Protein AF-A0A2A5GH65-F1 (afdb_monomer_lite)

Sequence (794 aa):
MATAQINDMYEKATLAMAAYADGKTKADLEAIDFSEEQADQFLAKYEYLDKSADTLTGFSGTFYEIKTGENAGDIVFALRGTDFNFSSLDAFFETIHDLTSDANLAIGGVAVNQIMDMVNYYLRAIFSATTDVEQYAIEIIDGQPTLVQLPVTQKGLGIDGLDSSTPITLTGHSLGGHLAQAFVRLFPLQIVDAYTYNGAGINSGQNGFDTLADLLSGVVSPISINPGVSSDNLVTNIIAEPGIDVTPTVGQQIGLAPEYLFIEESFVPISNHSIVALTDALAVYDMLSTLDNSLSIAEITGILYAASNTPEESLEGAINGIIKFLGLSVPEVGIGDRDALYSSVASIVSGGEVENLYSISSVTTDIVSLAALNTIEGQGYRYALVNLLPFVVTSSSVTTAANTAEYNLNDANGNRLYSDAYLADKAKMLGHVINRNTLDTDYPSSAAEGEPIYYGDSFTGESFVTGQIDLPGGAPAIDQFKVKRIVFGDSQNNAFLLGGEKDDHLYGQGGEDTLNGQAGDDYLEGGEGDDIFQIKFDEGNDTIFDTQGANNLFIEHELSGGLKEITGELKAYEGNDSYRQLDNNGNPVNDTVYIKSGDDLIITKPGGGTVTIKNFVASDFGFSLKDDLAPPEIQLNSAVIVPTSIVDLLYPSGWFNLDDPSPASTLQNHFLSGYYRHYRETKYNQQLSTSHDFLNTSYDVSLDVSAANSIELSAIDNAFGGYDSGFESGALVDNLIGDDSRNYFFSMSGDRKGDAFIFDLKESHHAKEGESISTQLPAPYRSERAQQEGRIFS

Foldseek 3Di:
DQLVVLVVQLLLLLLQLCQVFPLQDLVRSVVSPDFSLRSVVSVVFKDWQDKDDQDPLRWIKTKIATCDDPRHRAIEIHTHAHDDDDPDPVVVVVVVCVQPVLPPAQESNASLQNLQVVVLLVQQAQDDQADFGWGWDWDQDPSDTAIDTDDSVPTHGHRPDHHLQRAYEYHHAASSLQSQQLCCQQNVNRYPAYEYELYAAFQPDDGYSVVVSVNQCVVPPPDRRDGDLPRLQRYAYEFEDDADSCRNVRHDRTHDDYDYAYFQDDPDRHRRSDSVRVSLRSLLVSLVCLLPVVDHRVQSRLQQLLQALRSQCSSLSSLQLLCQFQVPPADRDDRPNNNSSSVSSCVSNVPPPRHPQKDKGFDDPCLLVLCLDQDQSVLQSQSCLLQLRRMGIGGPPDDTNSNDQQSGQAHPVRHGLADSVNSVVSSVVSVQSSQSSNVSHPGRDAPPDDFKEWEAEAANRDTHIHNDDDDVPDDDDDPNQDGEYEYHADQPDEEEAEHHQEAYEYANRHDAYEYYRDHYAYEAENGEEAYEYADEFAAYEYEYEYDYAQYWYWYQQDVPRDTDTDAEEWEDDDDPFKTADADPVRHGSAQWIWGDDPQWIWIDHVPTYIYIYPSDDQRRHNYDYDYPPDDDPPPPPDDDDDDDDDDDDDDDDDDDDDDDDDDDDDDDDDDDDDDDDDDDDDDDDDDDDDDDDDDDDKFKWKWFFDPDPDTDTDGPDDDDDDDDDDDDDDDADDPDDDDPWGWDDDWDFTDDPDDTDGDDDPDTDTDDRGDMDIDIDDDDDDDDDDDDDDDDDD

pLDDT: mean 72.82, std 24.75, range [22.77, 98.44]

Structure (mmCIF, N/CA/C/O backbone):
data_AF-A0A2A5GH65-F1
#
_entry.id   AF-A0A2A5GH65-F1
#
loop_
_atom_site.group_PDB
_atom_site.id
_atom_site.type_symbol
_atom_site.label_atom_id
_atom_site.label_alt_id
_atom_site.label_comp_id
_atom_site.label_asym_id
_atom_site.label_entity_id
_atom_site.label_seq_id
_atom_site.pdbx_PDB_ins_code
_atom_site.Cartn_x
_atom_site.Cartn_y
_atom_site.Cartn_z
_atom_site.occupancy
_atom_site.B_iso_or_equiv
_atom_site.auth_seq_id
_atom_site.auth_comp_id
_atom_site.auth_asym_id
_atom_site.auth_atom_id
_atom_site.pdbx_PDB_model_num
ATOM 1 N N . MET A 1 1 ? -15.124 -14.146 4.096 1.00 45.47 1 MET A N 1
ATOM 2 C CA . MET A 1 1 ? -14.941 -14.250 5.564 1.00 45.47 1 MET A CA 1
ATOM 3 C C . MET A 1 1 ? -13.923 -13.222 6.043 1.00 45.47 1 MET A C 1
ATOM 5 O O . MET A 1 1 ? -14.230 -12.580 7.030 1.00 45.47 1 MET A O 1
ATOM 9 N N . ALA A 1 2 ? -12.810 -12.996 5.326 1.00 60.62 2 ALA A N 1
ATOM 10 C CA . ALA A 1 2 ? -11.840 -11.943 5.657 1.00 60.62 2 ALA A CA 1
ATOM 11 C C . ALA A 1 2 ? -12.413 -10.509 5.567 1.00 60.62 2 ALA A C 1
ATOM 13 O O . ALA A 1 2 ? -12.308 -9.774 6.538 1.00 60.62 2 ALA A O 1
ATOM 14 N N . THR A 1 3 ? -13.120 -10.137 4.489 1.00 68.31 3 THR A N 1
ATOM 15 C CA . THR A 1 3 ? -13.709 -8.780 4.347 1.00 68.31 3 THR A CA 1
ATOM 16 C C . THR A 1 3 ? -14.679 -8.402 5.454 1.00 68.31 3 THR A C 1
ATOM 18 O O . THR A 1 3 ? -14.575 -7.319 6.005 1.00 68.31 3 THR A O 1
ATOM 21 N N . ALA A 1 4 ? -15.602 -9.299 5.822 1.00 76.94 4 ALA A N 1
ATOM 22 C CA . ALA A 1 4 ? -16.548 -9.021 6.904 1.00 76.94 4 ALA A CA 1
ATOM 23 C C . ALA A 1 4 ? -15.818 -8.768 8.236 1.00 76.94 4 ALA A C 1
ATOM 25 O O . ALA A 1 4 ? -16.175 -7.858 8.970 1.00 76.94 4 ALA A O 1
ATOM 26 N N . GLN A 1 5 ? -14.748 -9.526 8.504 1.00 87.81 5 GLN A N 1
ATOM 27 C CA . GLN A 1 5 ? -13.921 -9.337 9.693 1.00 87.81 5 GLN A CA 1
ATOM 28 C C . GLN A 1 5 ? -13.181 -7.988 9.672 1.00 87.81 5 GLN A C 1
ATOM 30 O O . GLN A 1 5 ? -13.194 -7.289 10.680 1.00 87.81 5 GLN A O 1
ATOM 35 N N . ILE A 1 6 ? -12.569 -7.608 8.544 1.00 92.81 6 ILE A N 1
ATOM 36 C CA . ILE A 1 6 ? -11.848 -6.331 8.395 1.00 92.81 6 ILE A CA 1
ATOM 37 C C . ILE A 1 6 ? -12.805 -5.142 8.519 1.00 92.81 6 ILE A C 1
ATOM 39 O O . ILE A 1 6 ? -12.509 -4.193 9.243 1.00 92.81 6 ILE A O 1
ATOM 43 N N . ASN A 1 7 ? -13.967 -5.216 7.872 1.00 91.94 7 ASN A N 1
ATOM 44 C CA . ASN A 1 7 ? -14.990 -4.183 7.962 1.00 91.94 7 ASN A CA 1
ATOM 45 C C . ASN A 1 7 ? -15.469 -3.993 9.405 1.00 91.94 7 ASN A C 1
ATOM 47 O O . ASN A 1 7 ? -15.516 -2.868 9.903 1.00 91.94 7 ASN A O 1
ATOM 51 N N . ASP A 1 8 ? -15.727 -5.089 10.125 1.00 92.75 8 ASP A N 1
ATOM 52 C CA . ASP A 1 8 ? -16.062 -5.005 11.542 1.00 92.75 8 ASP A CA 1
ATOM 53 C C . ASP A 1 8 ? -14.932 -4.371 12.367 1.00 92.75 8 ASP A C 1
ATOM 55 O O . ASP A 1 8 ? -15.216 -3.529 13.223 1.00 92.75 8 ASP A O 1
ATOM 59 N N . MET A 1 9 ? -13.665 -4.711 12.101 1.00 95.50 9 MET A N 1
ATOM 60 C CA . MET A 1 9 ? -12.514 -4.078 12.760 1.00 95.50 9 MET A CA 1
ATOM 61 C C . MET A 1 9 ? -12.484 -2.563 12.493 1.00 95.50 9 MET A C 1
ATOM 63 O O . MET A 1 9 ? -12.397 -1.774 13.430 1.00 95.50 9 MET A O 1
ATOM 67 N N . TYR A 1 10 ? -12.640 -2.117 11.248 1.00 96.38 10 TYR A N 1
ATOM 68 C CA . TYR A 1 10 ? -12.673 -0.686 10.925 1.00 96.38 10 TYR A CA 1
ATOM 69 C C . TYR A 1 10 ? -13.837 0.049 11.614 1.00 96.38 10 TYR A C 1
ATOM 71 O O . TYR A 1 10 ? -13.660 1.097 12.249 1.00 96.38 10 TYR A O 1
ATOM 79 N N . GLU A 1 11 ? -15.034 -0.530 11.574 1.00 95.19 11 GLU A N 1
ATOM 80 C CA . GLU A 1 11 ? -16.221 0.067 12.180 1.00 95.19 11 GLU A CA 1
ATOM 81 C C . GLU A 1 11 ? -16.106 0.192 13.697 1.00 95.19 11 GLU A C 1
ATOM 83 O O . GLU A 1 11 ? -16.451 1.231 14.274 1.00 95.19 11 GLU A O 1
ATOM 88 N N . LYS A 1 12 ? -15.611 -0.858 14.363 1.00 96.56 12 LYS A N 1
ATOM 89 C CA . LYS A 1 12 ? -15.446 -0.837 15.816 1.00 96.56 12 LYS A CA 1
ATOM 90 C C . LYS A 1 12 ? -14.253 0.028 16.238 1.00 96.56 12 LYS A C 1
ATOM 92 O O . LYS A 1 12 ? -14.338 0.611 17.320 1.00 96.56 12 LYS A O 1
ATOM 97 N N . ALA A 1 13 ? -13.210 0.180 15.417 1.00 97.06 13 ALA A N 1
ATOM 98 C CA . ALA A 1 13 ? -12.132 1.148 15.650 1.00 97.06 13 ALA A CA 1
ATOM 99 C C . ALA A 1 13 ? -12.663 2.586 15.615 1.00 97.06 13 ALA A C 1
ATOM 101 O O . ALA A 1 13 ? -12.431 3.348 16.552 1.00 97.06 13 ALA A O 1
ATOM 102 N N . THR A 1 14 ? -13.489 2.915 14.616 1.00 96.00 14 THR A N 1
ATOM 103 C CA . THR A 1 14 ? -14.127 4.237 14.499 1.00 96.00 14 THR A CA 1
ATOM 104 C C . THR A 1 14 ? -14.985 4.556 15.732 1.00 96.00 14 THR A C 1
ATOM 106 O O . THR A 1 14 ? -14.927 5.658 16.274 1.00 96.00 14 THR A O 1
ATOM 109 N N . LEU A 1 15 ? -15.744 3.583 16.249 1.00 96.44 15 LEU A N 1
ATOM 110 C CA . LEU A 1 15 ? -16.502 3.741 17.497 1.00 96.44 15 LEU A CA 1
ATOM 111 C C . LEU A 1 15 ? -15.605 3.869 18.742 1.00 96.44 15 LEU A C 1
ATOM 113 O O . LEU A 1 15 ? -15.917 4.662 19.632 1.00 96.44 15 LEU A O 1
ATOM 117 N N . ALA A 1 16 ? -14.493 3.126 18.818 1.00 95.75 16 ALA A N 1
ATOM 118 C CA . ALA A 1 16 ? -13.512 3.271 19.899 1.00 95.75 16 ALA A CA 1
ATOM 119 C C . ALA A 1 16 ? -12.851 4.657 19.885 1.00 95.75 16 ALA A C 1
ATOM 121 O O . ALA A 1 16 ? -12.656 5.249 20.946 1.00 95.75 16 ALA A O 1
ATOM 122 N N . MET A 1 17 ? -12.564 5.197 18.699 1.00 94.06 17 MET A N 1
ATOM 123 C CA . MET A 1 17 ? -12.088 6.566 18.518 1.00 94.06 17 MET A CA 1
ATOM 124 C C . MET A 1 17 ? -13.160 7.573 18.964 1.00 94.06 17 MET A C 1
ATOM 126 O O . MET A 1 17 ? -12.891 8.430 19.803 1.00 94.06 17 MET A O 1
ATOM 130 N N . ALA A 1 18 ? -14.409 7.413 18.510 1.00 94.50 18 ALA A N 1
ATOM 131 C CA . ALA A 1 18 ? -15.531 8.279 18.882 1.00 94.50 18 ALA A CA 1
ATOM 132 C C . ALA A 1 18 ? -15.807 8.322 20.397 1.00 94.50 18 ALA A C 1
ATOM 134 O O . ALA A 1 18 ? -16.377 9.298 20.888 1.00 94.50 18 ALA A O 1
ATOM 135 N N . ALA A 1 19 ? -15.392 7.306 21.165 1.00 92.62 19 ALA A N 1
ATOM 136 C CA . ALA A 1 19 ? -15.518 7.292 22.625 1.00 92.62 19 ALA A CA 1
ATOM 137 C C . ALA A 1 19 ? -14.726 8.418 23.322 1.00 92.62 19 ALA A C 1
ATOM 139 O O . ALA A 1 19 ? -15.032 8.765 24.466 1.00 92.62 19 ALA A O 1
ATOM 140 N N . TYR A 1 20 ? -13.736 9.014 22.649 1.00 89.88 20 TYR A N 1
ATOM 141 C CA . TYR A 1 20 ? -12.975 10.156 23.161 1.00 89.88 20 TYR A CA 1
ATOM 142 C C . TYR A 1 20 ? -13.726 11.490 23.047 1.00 89.88 20 TYR A C 1
ATOM 144 O O . TYR A 1 20 ? -13.433 12.417 23.799 1.00 89.88 20 TYR A O 1
ATOM 152 N N . ALA A 1 21 ? -14.752 11.570 22.198 1.00 85.75 21 ALA A N 1
ATOM 153 C CA . ALA A 1 21 ? -15.604 12.742 22.038 1.00 85.75 21 ALA A CA 1
ATOM 154 C C . ALA A 1 21 ? -16.948 12.571 22.752 1.00 85.75 21 ALA A C 1
ATOM 156 O O . ALA A 1 21 ? -17.326 11.484 23.192 1.00 85.75 21 ALA A O 1
ATOM 157 N N . ASP A 1 22 ? -17.716 13.655 22.865 1.00 74.88 22 ASP A N 1
ATOM 158 C CA . ASP A 1 22 ? -19.138 13.551 23.216 1.00 74.88 22 ASP A CA 1
ATOM 159 C C . ASP A 1 22 ? -19.959 12.891 22.099 1.00 74.88 22 ASP A C 1
ATOM 161 O O . ASP A 1 22 ? -21.058 12.414 22.375 1.00 74.88 22 ASP A O 1
ATOM 165 N N . GLY A 1 23 ? -19.405 12.809 20.878 1.00 70.69 23 GLY A N 1
ATOM 166 C CA . GLY A 1 23 ? -19.865 11.943 19.784 1.00 70.69 23 GLY A CA 1
ATOM 167 C C . GLY A 1 23 ? -21.261 12.259 19.243 1.00 70.69 23 GLY A C 1
ATOM 168 O O . GLY A 1 23 ? -21.833 11.455 18.512 1.00 70.69 23 GLY A O 1
ATOM 169 N N . LYS A 1 24 ? -21.837 13.408 19.623 1.00 84.81 24 LYS A N 1
ATOM 170 C CA . LYS A 1 24 ? -23.210 13.821 19.281 1.00 84.81 24 LYS A CA 1
ATOM 171 C C . LYS A 1 24 ? -23.284 14.612 17.992 1.00 84.81 24 LYS A C 1
ATOM 173 O O . LYS A 1 24 ? -24.304 14.590 17.306 1.00 84.81 24 LYS A O 1
ATOM 178 N N . THR A 1 25 ? -22.255 15.401 17.725 1.00 91.88 25 THR A N 1
ATOM 179 C CA . THR A 1 25 ? -22.221 16.331 16.605 1.00 91.88 25 THR A CA 1
ATOM 180 C C . THR A 1 25 ? -20.942 16.161 15.811 1.00 91.88 25 THR A C 1
ATOM 182 O O . THR A 1 25 ? -19.941 15.661 16.318 1.00 91.88 25 THR A O 1
ATOM 185 N N . LYS A 1 26 ? -20.974 16.633 14.565 1.00 93.69 26 LYS A N 1
ATOM 186 C CA . LYS A 1 26 ? -19.813 16.627 13.677 1.00 93.69 26 LYS A CA 1
ATOM 187 C C . LYS A 1 26 ? -18.618 17.339 14.318 1.00 93.69 26 LYS A C 1
ATOM 189 O O . LYS A 1 26 ? -17.538 16.777 14.387 1.00 93.69 26 LYS A O 1
ATOM 194 N N . ALA A 1 27 ? -18.869 18.503 14.920 1.00 93.62 27 ALA A N 1
ATOM 195 C CA . ALA A 1 27 ? -17.852 19.280 15.622 1.00 93.62 27 ALA A CA 1
ATOM 196 C C . ALA A 1 27 ? -17.241 18.547 16.831 1.00 93.62 27 ALA A C 1
ATOM 198 O O . ALA A 1 27 ? -16.078 18.778 17.145 1.00 93.62 27 ALA A O 1
ATOM 199 N N . ASP A 1 28 ? -17.999 17.678 17.513 1.00 91.19 28 ASP A N 1
ATOM 200 C CA . ASP A 1 28 ? -17.447 16.876 18.614 1.00 91.19 28 ASP A CA 1
ATOM 201 C C . ASP A 1 28 ? -16.470 15.817 18.087 1.00 91.19 28 ASP A C 1
ATOM 203 O O . ASP A 1 28 ? -15.460 15.550 18.730 1.00 91.19 28 ASP A O 1
ATOM 207 N N . LEU A 1 29 ? -16.773 15.217 16.931 1.00 93.69 29 LEU A N 1
ATOM 208 C CA . LEU A 1 29 ? -15.938 14.200 16.288 1.00 93.69 29 LEU A CA 1
ATOM 209 C C . LEU A 1 29 ? -14.686 14.823 15.656 1.00 93.69 29 LEU A C 1
ATOM 211 O O . LEU A 1 29 ? -13.583 14.330 15.864 1.00 93.69 29 LEU A O 1
ATOM 215 N N . GLU A 1 30 ? -14.825 15.942 14.947 1.00 92.69 30 GLU A N 1
ATOM 216 C CA . GLU A 1 30 ? -13.687 16.683 14.379 1.00 92.69 30 GLU A CA 1
ATOM 217 C C . GLU A 1 30 ? -12.719 17.169 15.474 1.00 92.69 30 GLU A C 1
ATOM 219 O O . GLU A 1 30 ? -11.517 17.261 15.253 1.00 92.69 30 GLU A O 1
ATOM 224 N N . ALA A 1 31 ? -13.215 17.435 16.691 1.00 89.69 31 ALA A N 1
ATOM 225 C CA . ALA A 1 31 ? -12.378 17.834 17.826 1.00 89.69 31 ALA A CA 1
ATOM 226 C C . ALA A 1 31 ? -11.449 16.723 18.352 1.00 89.69 31 ALA A C 1
ATOM 228 O O . ALA A 1 31 ? -10.554 17.018 19.144 1.00 89.69 31 ALA A O 1
ATOM 229 N N . ILE A 1 32 ? -11.666 15.472 17.939 1.00 88.25 32 ILE A N 1
ATOM 230 C CA . ILE A 1 32 ? -10.794 14.321 18.216 1.00 88.25 32 ILE A CA 1
ATOM 231 C C . ILE A 1 32 ? -10.173 13.777 16.919 1.00 88.25 32 ILE A C 1
ATOM 233 O O . ILE A 1 32 ? -9.924 12.581 16.804 1.00 88.25 32 ILE A O 1
ATOM 237 N N . ASP A 1 33 ? -9.958 14.665 15.947 1.00 90.19 33 ASP A N 1
ATOM 238 C CA . ASP A 1 33 ? -9.293 14.440 14.662 1.00 90.19 33 ASP A CA 1
ATOM 239 C C . ASP A 1 33 ? -10.075 13.640 13.611 1.00 90.19 33 ASP A C 1
ATOM 241 O O . ASP A 1 33 ? -9.477 13.276 12.602 1.00 90.19 33 ASP A O 1
ATOM 245 N N . PHE A 1 34 ? -11.383 13.378 13.761 1.00 94.06 34 PHE A N 1
ATOM 246 C CA . PHE A 1 34 ? -12.149 12.825 12.628 1.00 94.06 34 PHE A CA 1
ATOM 247 C C . PHE A 1 34 ? -12.026 13.743 11.407 1.00 94.06 34 PHE A C 1
ATOM 249 O O . PHE A 1 34 ? -12.178 14.960 11.536 1.00 94.06 34 PHE A O 1
ATOM 256 N N . SER A 1 35 ? -11.830 13.149 10.229 1.00 94.50 35 SER A N 1
ATOM 257 C CA . SER A 1 35 ? -11.972 13.890 8.974 1.00 94.50 35 SER A CA 1
ATOM 258 C C . SER A 1 35 ? -13.425 14.306 8.745 1.00 94.50 35 SER A C 1
ATOM 260 O O . SER A 1 35 ? -14.361 13.721 9.311 1.00 94.50 35 SER A O 1
ATOM 262 N N . GLU A 1 36 ? -13.629 15.294 7.874 1.00 94.12 36 GLU A N 1
ATOM 263 C CA . GLU A 1 36 ? -14.967 15.795 7.553 1.00 94.12 36 GLU A CA 1
ATOM 264 C C . GLU A 1 36 ? -15.887 14.661 7.044 1.00 94.12 36 GLU A C 1
ATOM 266 O O . GLU A 1 36 ? -17.021 14.500 7.514 1.00 94.12 36 GLU A O 1
ATOM 271 N N . GLU A 1 37 ? -15.371 13.855 6.112 1.00 93.56 37 GLU A N 1
ATOM 272 C CA . GLU A 1 37 ? -16.065 12.723 5.489 1.00 93.56 37 GLU A CA 1
ATOM 273 C C . GLU A 1 37 ? -16.311 11.590 6.500 1.00 93.56 37 GLU A C 1
ATOM 275 O O . GLU A 1 37 ? -17.417 11.048 6.575 1.00 93.56 37 GLU A O 1
ATOM 280 N N . GLN A 1 38 ? -15.322 11.265 7.341 1.00 94.31 38 GLN A N 1
ATOM 281 C CA . GLN A 1 38 ? -15.458 10.231 8.372 1.00 94.31 38 GLN A CA 1
ATOM 282 C C . GLN A 1 38 ? -16.542 10.593 9.395 1.00 94.31 38 GLN A C 1
ATOM 284 O O . GLN A 1 38 ? -17.344 9.738 9.781 1.00 94.31 38 GLN A O 1
ATOM 289 N N . ALA A 1 39 ? -16.600 11.856 9.830 1.00 95.44 39 ALA A N 1
ATOM 290 C CA . ALA A 1 39 ? -17.608 12.321 10.778 1.00 95.44 39 ALA A CA 1
ATOM 291 C C . ALA A 1 39 ? -19.026 12.261 10.182 1.00 95.44 39 ALA A C 1
ATOM 293 O O . ALA A 1 39 ? -19.966 11.838 10.864 1.00 95.44 39 ALA A O 1
ATOM 294 N N . ASP A 1 40 ? -19.188 12.628 8.907 1.00 94.56 40 ASP A N 1
ATOM 295 C CA . ASP A 1 40 ? -20.476 12.539 8.212 1.00 94.56 40 ASP A CA 1
ATOM 296 C C . ASP A 1 40 ? -20.941 11.083 8.062 1.00 94.56 40 ASP A C 1
ATOM 298 O O . ASP A 1 40 ? -22.098 10.766 8.368 1.00 94.56 40 ASP A O 1
ATOM 302 N N . GLN A 1 41 ? -20.043 10.175 7.668 1.00 92.81 41 GLN A N 1
ATOM 303 C CA . GLN A 1 41 ? -20.339 8.743 7.569 1.00 92.81 41 GLN A CA 1
ATOM 304 C C . GLN A 1 41 ? -20.691 8.136 8.934 1.00 92.81 41 GLN A C 1
ATOM 306 O O . GLN A 1 41 ? -21.672 7.393 9.052 1.00 92.81 41 GLN A O 1
ATOM 311 N N . PHE A 1 42 ? -19.954 8.503 9.985 1.00 94.88 42 PHE A N 1
ATOM 312 C CA . PHE A 1 42 ? -20.226 8.057 11.349 1.00 94.88 42 PHE A CA 1
ATOM 313 C C . PHE A 1 42 ? -21.628 8.471 11.804 1.00 94.88 42 PHE A C 1
ATOM 315 O O . PHE A 1 42 ? -22.419 7.630 12.233 1.00 94.88 42 PHE A O 1
ATOM 322 N N . LEU A 1 43 ? -21.978 9.753 11.660 1.00 95.06 43 LEU A N 1
ATOM 323 C CA . LEU A 1 43 ? -23.284 10.273 12.074 1.00 95.06 43 LEU A CA 1
ATOM 324 C C . LEU A 1 43 ? -24.430 9.763 11.198 1.00 95.06 43 LEU A C 1
ATOM 326 O O . LEU A 1 43 ? -25.573 9.720 11.659 1.00 95.06 43 LEU A O 1
ATOM 330 N N . ALA A 1 44 ? -24.164 9.356 9.956 1.00 93.88 44 ALA A N 1
ATOM 331 C CA . ALA A 1 44 ? -25.147 8.678 9.119 1.00 93.88 44 ALA A CA 1
ATOM 332 C C . ALA A 1 44 ? -25.436 7.250 9.614 1.00 93.88 44 ALA A C 1
ATOM 334 O O . ALA A 1 44 ? -26.585 6.799 9.549 1.00 93.88 44 ALA A O 1
ATOM 335 N N . LYS A 1 45 ? -24.423 6.552 10.144 1.00 94.06 45 LYS A N 1
ATOM 336 C CA . LYS A 1 45 ? -24.524 5.146 10.550 1.00 94.06 45 LYS A CA 1
ATOM 337 C C . LYS A 1 45 ? -24.912 4.934 12.011 1.00 94.06 45 LYS A C 1
ATOM 339 O O . LYS A 1 45 ? -25.675 4.009 12.279 1.00 94.06 45 LYS A O 1
ATOM 344 N N . TYR A 1 46 ? -24.456 5.775 12.932 1.00 94.69 46 TYR A N 1
ATOM 345 C CA . TYR A 1 46 ? -24.644 5.578 14.370 1.00 94.69 46 TYR A CA 1
ATOM 346 C C . TYR A 1 46 ? -25.547 6.646 14.978 1.00 94.69 46 TYR A C 1
ATOM 348 O O . TYR A 1 46 ? -25.473 7.829 14.639 1.00 94.69 46 TYR A O 1
ATOM 356 N N . GLU A 1 47 ? -26.436 6.216 15.864 1.00 93.38 47 GLU A N 1
ATOM 357 C CA . GLU A 1 47 ? -27.230 7.085 16.719 1.00 93.38 47 GLU A CA 1
ATOM 358 C C . GLU A 1 47 ? -26.615 7.104 18.115 1.00 93.38 47 GLU A C 1
ATOM 360 O O . GLU A 1 47 ? -26.390 6.060 18.726 1.00 93.38 47 GLU A O 1
ATOM 365 N N . TYR A 1 48 ? -26.342 8.300 18.623 1.00 92.69 48 TYR A N 1
ATOM 366 C CA . TYR A 1 48 ? -25.919 8.489 20.004 1.00 92.69 48 TYR A CA 1
ATOM 367 C C . TYR A 1 48 ? -27.097 8.213 20.951 1.00 92.69 48 TYR A C 1
ATOM 369 O O . TYR A 1 48 ? -28.145 8.850 20.819 1.00 92.69 48 TYR A O 1
ATOM 377 N N . LEU A 1 49 ? -26.915 7.330 21.938 1.00 90.00 49 LEU A N 1
ATOM 378 C CA . LEU A 1 49 ? -27.926 7.069 22.968 1.00 90.00 49 LEU A CA 1
ATOM 379 C C . LEU A 1 49 ? -27.621 7.828 24.260 1.00 90.00 49 LEU A C 1
ATOM 381 O O . LEU A 1 49 ? -28.394 8.691 24.677 1.00 90.00 49 LEU A O 1
ATOM 385 N N . ASP A 1 50 ? -26.485 7.521 24.886 1.00 90.12 50 ASP A N 1
ATOM 386 C CA . ASP A 1 50 ? -26.040 8.151 26.128 1.00 90.12 50 ASP A CA 1
ATOM 387 C C . ASP A 1 50 ? -24.528 7.979 26.330 1.00 90.12 50 ASP A C 1
ATOM 389 O O . ASP A 1 50 ? -23.918 7.058 25.788 1.00 90.12 50 ASP A O 1
ATOM 393 N N . LYS A 1 51 ? -23.927 8.861 27.134 1.00 89.69 51 LYS A N 1
ATOM 394 C CA . LYS A 1 51 ? -22.523 8.809 27.547 1.00 89.69 51 LYS A CA 1
ATOM 395 C C . LYS A 1 51 ? -22.433 9.037 29.046 1.00 89.69 51 LYS A C 1
ATOM 397 O O . LYS A 1 51 ? -23.048 9.963 29.582 1.00 89.69 51 LYS A O 1
ATOM 402 N N . SER A 1 52 ? -21.614 8.239 29.720 1.00 88.38 52 SER A N 1
ATOM 403 C CA . SER A 1 52 ? -21.322 8.443 31.133 1.00 88.38 52 SER A CA 1
ATOM 404 C C . SER A 1 52 ? -20.660 9.802 31.354 1.00 88.38 52 SER A C 1
ATOM 406 O O . SER A 1 52 ? -19.789 10.204 30.589 1.00 88.38 52 SER A O 1
ATOM 408 N N . ALA A 1 53 ? -20.996 10.480 32.449 1.00 84.31 53 ALA A N 1
ATOM 409 C CA . ALA A 1 53 ? -20.181 11.605 32.889 1.00 84.31 53 ALA A CA 1
ATOM 410 C C . ALA A 1 53 ? -18.760 11.122 33.219 1.00 84.31 53 ALA A C 1
ATOM 412 O O . ALA A 1 53 ? -18.616 10.098 33.888 1.00 84.31 53 ALA A O 1
ATOM 413 N N . ASP A 1 54 ? -17.747 11.884 32.805 1.00 80.62 54 ASP A N 1
ATOM 414 C CA . ASP A 1 54 ? -16.349 11.588 33.121 1.00 80.62 54 ASP A CA 1
ATOM 415 C C . ASP A 1 54 ? -16.157 11.502 34.639 1.00 80.62 54 ASP A C 1
ATOM 417 O O . ASP A 1 54 ? -16.411 12.460 35.384 1.00 80.62 54 ASP A O 1
ATOM 421 N N . THR A 1 55 ? -15.754 10.325 35.115 1.00 80.12 55 THR A N 1
ATOM 422 C CA . THR A 1 55 ? -15.599 10.077 36.548 1.00 80.12 55 THR A CA 1
ATOM 423 C C . THR A 1 55 ? -14.205 10.470 37.029 1.00 80.12 55 THR A C 1
ATOM 425 O O . THR A 1 55 ? -13.265 10.637 36.254 1.00 80.12 55 THR A O 1
ATOM 428 N N . LEU A 1 56 ? -14.033 10.579 38.350 1.00 76.75 56 LEU A N 1
ATOM 429 C CA . LEU A 1 56 ? -12.720 10.847 38.952 1.00 76.75 56 LEU A CA 1
ATOM 430 C C . LEU A 1 56 ? -11.708 9.716 38.721 1.00 76.75 56 LEU A C 1
ATOM 432 O O . LEU A 1 56 ? -10.513 9.941 38.884 1.00 76.75 56 LEU A O 1
ATOM 436 N N . THR A 1 57 ? -12.176 8.514 38.375 1.00 72.56 57 THR A N 1
ATOM 437 C CA . THR A 1 57 ? -11.309 7.383 38.022 1.00 72.56 57 THR A CA 1
ATOM 438 C C . THR A 1 57 ? -10.847 7.463 36.564 1.00 72.56 57 THR A C 1
ATOM 440 O O . THR A 1 57 ? -10.021 6.661 36.142 1.00 72.56 57 THR A O 1
ATOM 443 N N . GLY A 1 58 ? -11.374 8.417 35.787 1.00 76.75 58 GLY A N 1
ATOM 444 C CA . GLY A 1 58 ? -11.118 8.569 34.357 1.00 76.75 58 GLY A CA 1
ATOM 445 C C . GLY A 1 58 ? -12.043 7.739 33.462 1.00 76.75 58 GLY A C 1
ATOM 446 O O . GLY A 1 58 ? -11.942 7.861 32.240 1.00 76.75 58 GLY A O 1
ATOM 447 N N . PHE A 1 59 ? -12.951 6.936 34.038 1.00 85.81 59 PHE A N 1
ATOM 448 C CA . PHE A 1 59 ? -13.917 6.151 33.269 1.00 85.81 59 PHE A CA 1
ATOM 449 C C . PHE A 1 59 ? -14.813 7.058 32.417 1.00 85.81 59 PHE A C 1
ATOM 451 O O . PHE A 1 59 ? -15.368 8.048 32.905 1.00 85.81 59 PHE A O 1
ATOM 458 N N . SER A 1 60 ? -14.964 6.673 31.150 1.00 89.50 60 SER A N 1
ATOM 459 C CA . SER A 1 60 ? -15.941 7.230 30.224 1.00 89.50 60 SER A CA 1
ATOM 460 C C . SER A 1 60 ? -16.354 6.156 29.218 1.00 89.50 60 SER A C 1
ATOM 462 O O . SER A 1 60 ? -15.507 5.442 28.677 1.00 89.50 60 SER A O 1
ATOM 464 N N . GLY A 1 61 ? -17.651 6.019 28.973 1.00 93.00 61 GLY A N 1
ATOM 465 C CA . GLY A 1 61 ? -18.195 5.092 27.992 1.00 93.00 61 GLY A CA 1
ATOM 466 C C . GLY A 1 61 ? -19.477 5.627 27.369 1.00 93.00 61 GLY A C 1
ATOM 467 O O . GLY A 1 61 ? -20.239 6.345 28.020 1.00 93.00 61 GLY A O 1
ATOM 468 N N . THR A 1 62 ? -19.709 5.250 26.116 1.00 94.38 62 THR A N 1
ATOM 469 C CA . THR A 1 62 ? -20.813 5.747 25.291 1.00 94.38 62 THR A CA 1
ATOM 470 C C . THR A 1 62 ? -21.566 4.584 24.659 1.00 94.38 62 THR A C 1
ATOM 472 O O . THR A 1 62 ? -20.954 3.671 24.102 1.00 94.38 62 THR A O 1
ATOM 475 N N . PHE A 1 63 ? -22.895 4.626 24.724 1.00 94.31 63 PHE A N 1
ATOM 476 C CA . PHE A 1 63 ? -23.769 3.715 23.994 1.00 94.31 63 PHE A CA 1
ATOM 477 C C . PHE A 1 63 ? -24.203 4.335 22.667 1.00 94.31 63 PHE A C 1
ATOM 479 O O . PHE A 1 63 ? -24.691 5.469 22.627 1.00 94.31 63 PHE A O 1
ATOM 486 N N . TYR A 1 64 ? -24.071 3.549 21.604 1.00 94.38 64 TYR A N 1
ATOM 487 C CA . TYR A 1 64 ? -24.544 3.869 20.264 1.00 94.38 64 TYR A CA 1
ATOM 488 C C . TYR A 1 64 ? -25.509 2.786 19.771 1.00 94.38 64 TYR A C 1
ATOM 490 O O . TYR A 1 64 ? -25.329 1.608 20.079 1.00 94.38 64 TYR A O 1
ATOM 498 N N . GLU A 1 65 ? -26.501 3.180 18.976 1.00 93.81 65 GLU A N 1
ATOM 499 C CA . GLU A 1 65 ? -27.355 2.275 18.198 1.00 93.81 65 GLU A CA 1
ATOM 500 C C . GLU A 1 65 ? -26.979 2.369 16.715 1.00 93.81 65 GLU A C 1
ATOM 502 O O . GLU A 1 65 ? -26.767 3.459 16.177 1.00 93.81 65 GLU A O 1
ATOM 507 N N . ILE A 1 66 ? -26.901 1.235 16.026 1.00 94.38 66 ILE A N 1
ATOM 508 C CA . ILE A 1 66 ? -26.658 1.206 14.581 1.00 94.38 66 ILE A CA 1
ATOM 509 C C . ILE A 1 66 ? -27.958 1.559 13.840 1.00 94.38 66 ILE A C 1
ATOM 511 O O . ILE A 1 66 ? -28.968 0.877 13.981 1.00 94.38 66 ILE A O 1
ATOM 515 N N . LYS A 1 67 ? -27.954 2.598 12.997 1.00 94.56 67 LYS A N 1
ATOM 516 C CA . LYS A 1 67 ? -29.144 3.066 12.255 1.00 94.56 67 LYS A CA 1
ATOM 517 C C . LYS A 1 67 ? -29.412 2.327 10.952 1.00 94.56 67 LYS A C 1
ATOM 519 O O . LYS A 1 67 ? -30.552 2.297 10.485 1.00 94.56 67 LYS A O 1
ATOM 524 N N . THR A 1 68 ? -28.364 1.833 10.300 1.00 89.44 68 THR A N 1
ATOM 525 C CA . THR A 1 68 ? -28.424 1.342 8.916 1.00 89.44 68 THR A CA 1
ATOM 526 C C . THR A 1 68 ? -27.584 0.081 8.728 1.00 89.44 68 THR A C 1
ATOM 528 O O . THR A 1 68 ? -26.661 -0.175 9.496 1.00 89.44 68 THR A O 1
ATOM 531 N N . GLY A 1 69 ? -27.900 -0.702 7.693 1.00 84.69 69 GLY A N 1
ATOM 532 C CA . GLY A 1 69 ? -27.234 -1.975 7.399 1.00 84.69 69 GLY A CA 1
ATOM 533 C C . GLY A 1 69 ? -27.947 -3.188 8.002 1.00 84.69 69 GLY A C 1
ATOM 534 O O . GLY A 1 69 ? -29.069 -3.081 8.499 1.00 84.69 69 GLY A O 1
ATOM 535 N N . GLU A 1 70 ? -27.308 -4.355 7.918 1.00 83.25 70 GLU A N 1
ATOM 536 C CA . GLU A 1 70 ? -27.875 -5.627 8.399 1.00 83.25 70 GLU A CA 1
ATOM 537 C C . GLU A 1 70 ? -28.003 -5.682 9.929 1.00 83.25 70 GLU A C 1
ATOM 539 O O . GLU A 1 70 ? -28.926 -6.312 10.440 1.00 83.25 70 GLU A O 1
ATOM 544 N N . ASN A 1 71 ? -27.146 -4.935 10.629 1.00 87.62 71 ASN A N 1
ATOM 545 C CA . ASN A 1 71 ? -27.072 -4.850 12.089 1.00 87.62 71 ASN A CA 1
ATOM 546 C C . ASN A 1 71 ? -27.866 -3.651 12.651 1.00 87.62 71 ASN A C 1
ATOM 548 O O . ASN A 1 71 ? -27.593 -3.166 13.745 1.00 87.62 71 ASN A O 1
ATOM 552 N N . ALA A 1 72 ? -28.815 -3.094 11.887 1.00 92.00 72 ALA A N 1
ATOM 553 C CA . ALA A 1 72 ? -29.604 -1.950 12.343 1.00 92.00 72 ALA A CA 1
ATOM 554 C C . ALA A 1 72 ? -30.436 -2.300 13.594 1.00 92.00 72 ALA A C 1
ATOM 556 O O . ALA A 1 72 ? -31.197 -3.270 13.596 1.00 92.00 72 ALA A O 1
ATOM 557 N N . GLY A 1 73 ? -30.329 -1.469 14.631 1.00 90.88 73 GLY A N 1
ATOM 558 C CA . GLY A 1 73 ? -30.900 -1.684 15.961 1.00 90.88 73 GLY A CA 1
ATOM 559 C C . GLY A 1 73 ? -29.941 -2.340 16.959 1.00 90.88 73 GLY A C 1
ATOM 560 O O . GLY A 1 73 ? -30.254 -2.379 18.149 1.00 90.88 73 GLY A O 1
ATOM 561 N N . ASP A 1 74 ? -28.781 -2.833 16.512 1.00 93.38 74 ASP A N 1
ATOM 562 C CA . ASP A 1 74 ? -27.777 -3.385 17.419 1.00 93.38 74 ASP A CA 1
ATOM 563 C C . ASP A 1 74 ? -27.109 -2.280 18.238 1.00 93.38 74 ASP A C 1
ATOM 565 O O . ASP A 1 74 ? -26.903 -1.151 17.776 1.00 93.38 74 ASP A O 1
ATOM 569 N N . ILE A 1 75 ? -26.752 -2.632 19.472 1.00 95.44 75 ILE A N 1
ATOM 570 C CA . ILE A 1 75 ? -26.152 -1.718 20.438 1.00 95.44 75 ILE A CA 1
ATOM 571 C C . ILE A 1 75 ? -24.651 -1.950 20.514 1.00 95.44 75 ILE A C 1
ATOM 573 O O . ILE A 1 75 ? -24.188 -3.076 20.728 1.00 95.44 75 ILE A O 1
ATOM 577 N N . VAL A 1 76 ? -23.893 -0.858 20.425 1.00 96.06 76 VAL A N 1
ATOM 578 C CA . VAL A 1 76 ? -22.454 -0.856 20.674 1.00 96.06 76 VAL A CA 1
ATOM 579 C C . VAL A 1 76 ? -22.138 -0.032 21.914 1.00 96.06 76 VAL A C 1
ATOM 581 O O . VAL A 1 76 ? -22.552 1.121 22.035 1.00 96.06 76 VAL A O 1
ATOM 584 N N . PHE A 1 77 ? -21.381 -0.622 22.836 1.00 97.06 77 PHE A N 1
ATOM 585 C CA . PHE A 1 77 ? -20.839 0.056 24.003 1.00 97.06 77 PHE A CA 1
ATOM 586 C C . PHE A 1 77 ? -19.355 0.354 23.775 1.00 97.06 77 PHE A C 1
ATOM 588 O O . PHE A 1 77 ? -18.507 -0.540 23.833 1.00 97.06 77 PHE A O 1
ATOM 595 N N . ALA A 1 78 ? -19.059 1.618 23.477 1.00 96.75 78 ALA A N 1
ATOM 596 C CA . ALA A 1 78 ? -17.715 2.102 23.208 1.00 96.75 78 ALA A CA 1
ATOM 597 C C . ALA A 1 78 ? -17.081 2.654 24.490 1.00 96.75 78 ALA A C 1
ATOM 599 O O . ALA A 1 78 ? -17.631 3.545 25.140 1.00 96.75 78 ALA A O 1
ATOM 600 N N . LEU A 1 79 ? -15.925 2.112 24.859 1.00 94.94 79 LEU A N 1
ATOM 601 C CA . LEU A 1 79 ? -15.222 2.416 26.101 1.00 94.94 79 LEU A CA 1
ATOM 602 C C . LEU A 1 79 ? -13.981 3.248 25.791 1.00 94.94 79 LEU A C 1
ATOM 604 O O . LEU A 1 79 ? -13.087 2.803 25.067 1.00 94.94 79 LEU A O 1
ATOM 608 N N . ARG A 1 80 ? -13.924 4.460 26.352 1.00 90.25 80 ARG A N 1
ATOM 609 C CA . ARG A 1 80 ? -12.785 5.359 26.169 1.00 90.25 80 ARG A CA 1
ATOM 610 C C . ARG A 1 80 ? -11.572 4.787 26.895 1.00 90.25 80 ARG A C 1
ATOM 612 O O . ARG A 1 80 ? -11.679 4.335 28.036 1.00 90.25 80 ARG A O 1
ATOM 619 N N . GLY A 1 81 ? -10.414 4.843 26.245 1.00 81.25 81 GLY A N 1
ATOM 620 C CA . GLY A 1 81 ? -9.145 4.672 26.939 1.00 81.25 81 GLY A CA 1
ATOM 621 C C . GLY A 1 81 ? -8.814 5.882 27.807 1.00 81.25 81 GLY A C 1
ATOM 622 O O . GLY A 1 81 ? -9.628 6.781 28.029 1.00 81.25 81 GLY A O 1
ATOM 623 N N . THR A 1 82 ? -7.591 5.922 28.310 1.00 72.19 82 THR A N 1
ATOM 624 C CA . THR A 1 82 ? -7.129 7.103 29.029 1.00 72.19 82 THR A CA 1
ATOM 625 C C . THR A 1 82 ? -6.858 8.230 28.031 1.00 72.19 82 THR A C 1
ATOM 627 O O . THR A 1 82 ? -6.236 8.007 26.993 1.00 72.19 82 THR A O 1
ATOM 630 N N . ASP A 1 83 ? -7.368 9.422 28.330 1.00 55.16 83 ASP A N 1
ATOM 631 C CA . ASP A 1 83 ? -7.161 10.629 27.530 1.00 55.16 83 ASP A CA 1
ATOM 632 C C . ASP A 1 83 ? -5.723 11.126 27.738 1.00 55.16 83 ASP A C 1
ATOM 634 O O . ASP A 1 83 ? -5.361 11.522 28.850 1.00 55.16 83 ASP A O 1
ATOM 638 N N . PHE A 1 84 ? -4.879 11.044 26.705 1.00 52.75 84 PHE A N 1
ATOM 639 C CA . PHE A 1 84 ? -3.482 11.451 26.802 1.00 52.75 84 PHE A CA 1
ATOM 640 C C . PHE A 1 84 ? -3.045 12.400 25.700 1.00 52.75 84 PHE A C 1
ATOM 642 O O . PHE A 1 84 ? -3.206 12.153 24.511 1.00 52.75 84 PHE A O 1
ATOM 649 N N . ASN A 1 85 ? -2.350 13.441 26.154 1.00 41.84 85 ASN A N 1
ATOM 650 C CA . ASN A 1 85 ? -1.484 14.293 25.362 1.00 41.84 85 ASN A CA 1
ATOM 651 C C . ASN A 1 85 ? -0.030 13.880 25.667 1.00 41.84 85 ASN A C 1
ATOM 653 O O . ASN A 1 85 ? 0.565 14.336 26.652 1.00 41.84 85 ASN A O 1
ATOM 657 N N . PHE A 1 86 ? 0.519 12.934 24.897 1.00 50.31 86 PHE A N 1
ATOM 658 C CA . PHE A 1 86 ? 1.864 12.395 25.125 1.00 50.31 86 PHE A CA 1
ATOM 659 C C . PHE A 1 86 ? 2.931 13.376 24.642 1.00 50.31 86 PHE A C 1
ATOM 661 O O . PHE A 1 86 ? 3.413 13.323 23.517 1.00 50.31 86 PHE A O 1
ATOM 668 N N . SER A 1 87 ? 3.327 14.282 25.529 1.00 45.00 87 SER A N 1
ATOM 669 C CA . SER A 1 87 ? 4.428 15.216 25.266 1.00 45.00 87 SER A CA 1
ATOM 670 C C . SER A 1 87 ? 5.824 14.596 25.454 1.00 45.00 87 SER A C 1
ATOM 672 O O . SER A 1 87 ? 6.813 15.230 25.084 1.00 45.00 87 SER A O 1
ATOM 674 N N . SER A 1 88 ? 5.936 13.382 26.020 1.00 54.44 88 SER A N 1
ATOM 675 C CA . SER A 1 88 ? 7.203 12.643 26.151 1.00 54.44 88 SER A CA 1
ATOM 676 C C . SER A 1 88 ? 7.024 11.139 26.431 1.00 54.44 88 SER A C 1
ATOM 678 O O . SER A 1 88 ? 6.010 10.709 26.983 1.00 54.44 88 SER A O 1
ATOM 680 N N . LEU A 1 89 ? 8.069 10.357 26.120 1.00 56.62 89 LEU A N 1
ATOM 681 C CA . LEU A 1 89 ? 8.188 8.924 26.440 1.00 56.62 89 LEU A CA 1
ATOM 682 C C . LEU A 1 89 ? 8.057 8.639 27.951 1.00 56.62 89 LEU A C 1
ATOM 684 O O . LEU A 1 89 ? 7.456 7.644 28.348 1.00 56.62 89 LEU A O 1
ATOM 688 N N . ASP A 1 90 ? 8.585 9.525 28.801 1.00 60.56 90 ASP A N 1
ATOM 689 C CA . ASP A 1 90 ? 8.533 9.373 30.262 1.00 60.56 90 ASP A CA 1
ATOM 690 C C . ASP A 1 90 ? 7.097 9.468 30.795 1.00 60.56 90 ASP A C 1
ATOM 692 O O . ASP A 1 90 ? 6.712 8.708 31.678 1.00 60.56 90 ASP A O 1
ATOM 696 N N . ALA A 1 91 ? 6.276 10.365 30.237 1.00 59.44 91 ALA A N 1
ATOM 697 C CA . ALA A 1 91 ? 4.875 10.505 30.635 1.00 59.44 91 ALA A CA 1
ATOM 698 C C . ALA A 1 91 ? 4.045 9.262 30.265 1.00 59.44 91 ALA A C 1
ATOM 700 O O . ALA A 1 91 ? 3.144 8.863 31.009 1.00 59.44 91 ALA A O 1
ATOM 701 N N . PHE A 1 92 ? 4.380 8.630 29.139 1.00 59.44 92 PHE A N 1
ATOM 702 C CA . PHE A 1 92 ? 3.795 7.359 28.727 1.00 59.44 92 PHE A CA 1
ATOM 703 C C . PHE A 1 92 ? 4.201 6.221 29.674 1.00 59.44 92 PHE A C 1
ATOM 705 O O . PHE A 1 92 ? 3.337 5.519 30.198 1.00 59.44 92 PHE A O 1
ATOM 712 N N . PHE A 1 93 ? 5.494 6.065 29.979 1.00 59.75 93 PHE A N 1
ATOM 713 C CA . PHE A 1 93 ? 5.938 5.002 30.883 1.00 59.75 93 PHE A CA 1
ATOM 714 C C . PHE A 1 93 ? 5.470 5.194 32.322 1.00 59.75 93 PHE A C 1
ATOM 716 O O . PHE A 1 93 ? 5.109 4.204 32.942 1.00 59.75 93 PHE A O 1
ATOM 723 N N . GLU A 1 94 ? 5.407 6.418 32.849 1.00 60.75 94 GLU A N 1
ATOM 724 C CA . GLU A 1 94 ? 4.834 6.682 34.179 1.00 60.75 94 GLU A CA 1
ATOM 725 C C . GLU A 1 94 ? 3.352 6.294 34.245 1.00 60.75 94 GLU A C 1
ATOM 727 O O . GLU A 1 94 ? 2.903 5.737 35.238 1.00 60.75 94 GLU A O 1
ATOM 732 N N . THR A 1 95 ? 2.605 6.490 33.160 1.00 58.81 95 THR A N 1
ATOM 733 C CA . THR A 1 95 ? 1.205 6.061 33.047 1.00 58.81 95 THR A CA 1
ATOM 734 C C . THR A 1 95 ? 1.060 4.539 33.040 1.00 58.81 95 THR A C 1
ATOM 736 O O . THR A 1 95 ? 0.249 3.973 33.774 1.00 58.81 95 THR A O 1
ATOM 739 N N . ILE A 1 96 ? 1.828 3.850 32.191 1.00 56.84 96 ILE A N 1
ATOM 740 C CA . ILE A 1 96 ? 1.815 2.381 32.124 1.00 56.84 96 ILE A CA 1
ATOM 741 C C . ILE A 1 96 ? 2.365 1.788 33.435 1.00 56.84 96 ILE A C 1
ATOM 743 O O . ILE A 1 96 ? 1.929 0.731 33.900 1.00 56.84 96 ILE A O 1
ATOM 747 N N . HIS A 1 97 ? 3.292 2.492 34.082 1.00 55.72 97 HIS A N 1
ATOM 748 C CA . HIS A 1 97 ? 3.771 2.174 35.416 1.00 55.72 97 HIS A CA 1
ATOM 749 C C . HIS A 1 97 ? 2.667 2.384 36.460 1.00 55.72 97 HIS A C 1
ATOM 751 O O . HIS A 1 97 ? 2.521 1.536 37.328 1.00 55.72 97 HIS A O 1
ATOM 757 N N . ASP A 1 98 ? 1.833 3.422 36.386 1.00 54.28 98 ASP A N 1
ATOM 758 C CA . ASP A 1 98 ? 0.667 3.609 37.269 1.00 54.28 98 ASP A CA 1
ATOM 759 C C . ASP A 1 98 ? -0.306 2.416 37.158 1.00 54.28 98 ASP A C 1
ATOM 761 O O . ASP A 1 98 ? -0.605 1.754 38.154 1.00 54.28 98 ASP A O 1
ATOM 765 N N . LEU A 1 99 ? -0.630 2.004 35.923 1.00 53.09 99 LEU A N 1
ATOM 766 C CA . LEU A 1 99 ? -1.419 0.800 35.603 1.00 53.09 99 LEU A CA 1
ATOM 767 C C . LEU A 1 99 ? -0.843 -0.508 36.184 1.00 53.09 99 LEU A C 1
ATOM 769 O O . LEU A 1 99 ? -1.589 -1.464 36.406 1.00 53.09 99 LEU A O 1
ATOM 773 N N . THR A 1 100 ? 0.471 -0.574 36.425 1.00 50.00 100 THR A N 1
ATOM 774 C CA . THR A 1 100 ? 1.172 -1.777 36.915 1.00 50.00 100 THR A CA 1
ATOM 775 C C . THR A 1 100 ? 1.694 -1.668 38.354 1.00 50.00 100 THR A C 1
ATOM 777 O O . THR A 1 100 ? 2.033 -2.692 38.950 1.00 50.00 100 THR A O 1
ATOM 780 N N . SER A 1 101 ? 1.747 -0.472 38.950 1.00 47.12 101 SER A N 1
ATOM 781 C CA . SER A 1 101 ? 2.358 -0.196 40.264 1.00 47.12 101 SER A CA 1
ATOM 782 C C . SER A 1 101 ? 1.358 0.040 41.392 1.00 47.12 101 SER A C 1
ATOM 784 O O . SER A 1 101 ? 1.709 -0.181 42.556 1.00 47.12 101 SER A O 1
ATOM 786 N N . ASP A 1 102 ? 0.084 0.265 41.059 1.00 50.28 102 ASP A N 1
ATOM 787 C CA . ASP A 1 102 ? -1.060 0.065 41.963 1.00 50.28 102 ASP A CA 1
ATOM 788 C C . ASP A 1 102 ? -1.245 -1.416 42.395 1.00 50.28 102 ASP A C 1
ATOM 790 O O . ASP A 1 102 ? -2.119 -1.765 43.193 1.00 50.28 102 ASP A O 1
ATOM 794 N N . ALA A 1 103 ? -0.320 -2.291 41.982 1.00 43.56 103 ALA A N 1
ATOM 795 C CA . ALA A 1 103 ? -0.153 -3.698 42.346 1.00 43.56 103 ALA A CA 1
ATOM 796 C C . ALA A 1 103 ? 0.080 -4.010 43.844 1.00 43.56 103 ALA A C 1
ATOM 798 O O . ALA A 1 103 ? 0.360 -5.159 44.196 1.00 43.56 103 ALA A O 1
ATOM 799 N N . ASN A 1 104 ? -0.070 -3.055 44.764 1.00 38.66 104 ASN A N 1
ATOM 800 C CA . ASN A 1 104 ? -0.019 -3.323 46.201 1.00 38.66 104 ASN A CA 1
ATOM 801 C C . ASN A 1 104 ? -1.412 -3.219 46.830 1.00 38.66 104 ASN A C 1
ATOM 803 O O . ASN A 1 104 ? -1.732 -2.203 47.438 1.00 38.66 104 ASN A O 1
ATOM 807 N N . LEU A 1 105 ? -2.188 -4.314 46.730 1.00 43.81 105 LEU A N 1
ATOM 808 C CA . LEU A 1 105 ? -2.986 -4.960 47.802 1.00 43.81 105 LEU A CA 1
ATOM 809 C C . LEU A 1 105 ? -4.192 -5.737 47.218 1.00 43.81 105 LEU A C 1
ATOM 811 O O . LEU A 1 105 ? -5.281 -5.203 47.056 1.00 43.81 105 LEU A O 1
ATOM 815 N N . ALA A 1 106 ? -3.999 -7.034 46.958 1.00 47.94 106 ALA A N 1
ATOM 816 C CA . ALA A 1 106 ? -5.003 -8.119 46.921 1.00 47.94 106 ALA A CA 1
ATOM 817 C C . ALA A 1 106 ? -6.228 -8.065 45.963 1.00 47.94 106 ALA A C 1
ATOM 819 O O . ALA A 1 106 ? -6.846 -9.109 45.779 1.00 47.94 106 ALA A O 1
ATOM 820 N N . ILE A 1 107 ? -6.555 -6.936 45.321 1.00 48.62 107 ILE A N 1
ATOM 821 C CA . ILE A 1 107 ? -7.531 -6.811 44.209 1.00 48.62 107 ILE A CA 1
ATOM 822 C C . ILE A 1 107 ? -7.041 -5.866 43.083 1.00 48.62 107 ILE A C 1
ATOM 824 O O . ILE A 1 107 ? -7.547 -5.927 41.970 1.00 48.62 107 ILE A O 1
ATOM 828 N N . GLY A 1 108 ? -6.026 -5.027 43.321 1.00 46.94 108 GLY A N 1
ATOM 829 C CA . GLY A 1 108 ? -5.645 -3.898 42.450 1.00 46.94 108 GLY A CA 1
ATOM 830 C C . GLY A 1 108 ? -4.798 -4.192 41.204 1.00 46.94 108 GLY A C 1
ATOM 831 O O . GLY A 1 108 ? -4.066 -3.321 40.765 1.00 46.94 108 GLY A O 1
ATOM 832 N N . GLY A 1 109 ? -4.841 -5.393 40.622 1.00 50.06 109 GLY A N 1
ATOM 833 C CA . GLY A 1 109 ? -4.021 -5.720 39.434 1.00 50.06 109 GLY A CA 1
ATOM 834 C C . GLY A 1 109 ? -4.545 -5.154 38.105 1.00 50.06 109 GLY A C 1
ATOM 835 O O . GLY A 1 109 ? -4.194 -5.675 37.050 1.00 50.06 109 GLY A O 1
ATOM 836 N N . VAL A 1 110 ? -5.475 -4.206 38.175 1.00 53.31 110 VAL A N 1
ATOM 837 C CA . VAL A 1 110 ? -6.425 -3.771 37.147 1.00 53.31 110 VAL A CA 1
ATOM 838 C C . VAL A 1 110 ? -6.981 -2.417 37.618 1.00 53.31 110 VAL A C 1
ATOM 840 O O . VAL A 1 110 ? -7.058 -2.202 38.829 1.00 53.31 110 VAL A O 1
ATOM 843 N N . ALA A 1 111 ? -7.425 -1.527 36.723 1.00 69.31 111 ALA A N 1
ATOM 844 C CA . ALA A 1 111 ? -8.177 -0.317 37.075 1.00 69.31 111 ALA A CA 1
ATOM 845 C C . ALA A 1 111 ? -9.568 -0.654 37.669 1.00 69.31 111 ALA A C 1
ATOM 847 O O . ALA A 1 111 ? -10.619 -0.346 37.111 1.00 69.31 111 ALA A O 1
ATOM 848 N N . VAL A 1 112 ? -9.593 -1.319 38.828 1.00 75.31 112 VAL A N 1
ATOM 849 C CA . VAL A 1 112 ? -10.792 -1.862 39.480 1.00 75.31 112 VAL A CA 1
ATOM 850 C C . VAL A 1 112 ? -11.826 -0.775 39.738 1.00 75.31 112 VAL A C 1
ATOM 852 O O . VAL A 1 112 ? -13.015 -1.014 39.562 1.00 75.31 112 VAL A O 1
ATOM 855 N N . ASN A 1 113 ? -11.388 0.433 40.090 1.00 78.81 113 ASN A N 1
ATOM 856 C CA . ASN A 1 113 ? -12.292 1.563 40.277 1.00 78.81 113 ASN A CA 1
ATOM 857 C C . ASN A 1 113 ? -12.986 1.975 38.965 1.00 78.81 113 ASN A C 1
ATOM 859 O O . ASN A 1 113 ? -14.174 2.276 38.987 1.00 78.81 113 ASN A O 1
ATOM 863 N N . GLN A 1 114 ? -12.297 1.909 37.820 1.00 82.62 114 GLN A N 1
ATOM 864 C CA . GLN A 1 114 ? -12.914 2.151 36.511 1.00 82.62 114 GLN A CA 1
ATOM 865 C C . GLN A 1 114 ? -13.847 1.010 36.096 1.00 82.62 114 GLN A C 1
ATOM 867 O O . GLN A 1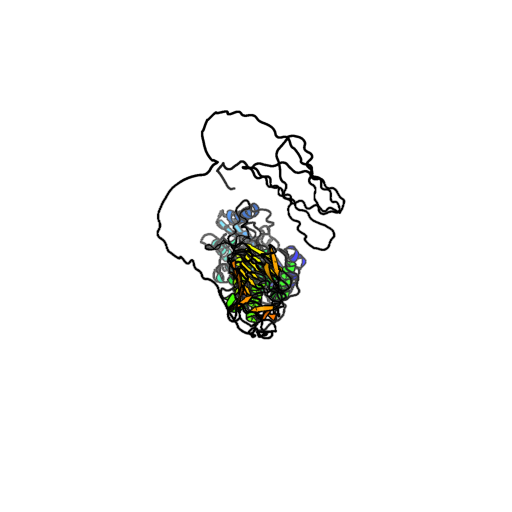 114 ? -14.910 1.272 35.541 1.00 82.62 114 GLN A O 1
ATOM 872 N N . ILE A 1 115 ? -13.512 -0.248 36.413 1.00 85.81 115 ILE A N 1
ATOM 873 C CA . ILE A 1 115 ? -14.445 -1.372 36.221 1.00 85.81 115 ILE A CA 1
ATOM 874 C C . ILE A 1 115 ? -15.704 -1.167 37.065 1.00 85.81 115 ILE A C 1
ATOM 876 O O . ILE A 1 115 ? -16.808 -1.403 36.581 1.00 85.81 115 ILE A O 1
ATOM 880 N N . MET A 1 116 ? -15.569 -0.706 38.310 1.00 86.50 116 MET A N 1
ATOM 881 C CA . MET A 1 116 ? -16.722 -0.410 39.161 1.00 86.50 116 MET A CA 1
ATOM 882 C C . MET A 1 116 ? -17.572 0.729 38.599 1.00 86.50 116 MET A C 1
ATOM 884 O O . MET A 1 116 ? -18.797 0.610 38.592 1.00 86.50 116 MET A O 1
ATOM 888 N N . ASP A 1 117 ? -16.954 1.794 38.087 1.00 88.12 117 ASP A N 1
ATOM 889 C CA . ASP A 1 117 ? -17.670 2.883 37.418 1.00 88.12 117 ASP A CA 1
ATOM 890 C C . ASP A 1 117 ? -18.395 2.394 36.155 1.00 88.12 117 ASP A C 1
ATOM 892 O O . ASP A 1 117 ? -19.572 2.705 35.970 1.00 88.12 117 ASP A O 1
ATOM 896 N N . MET A 1 118 ? -17.750 1.545 35.349 1.00 92.25 118 MET A N 1
ATOM 897 C CA . MET A 1 118 ? -18.352 0.896 34.182 1.00 92.25 118 MET A CA 1
ATOM 898 C C . MET A 1 118 ? -19.555 0.027 34.561 1.00 92.25 118 MET A C 1
ATOM 900 O O . MET A 1 118 ? -20.617 0.141 33.950 1.00 92.25 118 MET A O 1
ATOM 904 N N . VAL A 1 119 ? -19.416 -0.822 35.585 1.00 90.56 119 VAL A N 1
ATOM 905 C CA . VAL A 1 119 ? -20.504 -1.673 36.092 1.00 90.56 119 VAL A CA 1
ATOM 906 C C . VAL A 1 119 ? -21.662 -0.810 36.584 1.00 90.56 119 VAL A C 1
ATOM 908 O O . VAL A 1 119 ? -22.807 -1.060 36.221 1.00 90.56 119 VAL A O 1
ATOM 911 N N . ASN A 1 120 ? -21.383 0.228 37.371 1.00 89.50 120 ASN A N 1
ATOM 912 C CA . ASN A 1 120 ? -22.393 1.156 37.873 1.00 89.50 120 ASN A CA 1
ATOM 913 C C . ASN A 1 120 ? -23.115 1.897 36.741 1.00 89.50 120 ASN A C 1
ATOM 915 O O . ASN A 1 120 ? -24.338 2.048 36.796 1.00 89.50 120 ASN A O 1
ATOM 919 N N . TYR A 1 121 ? -22.385 2.322 35.709 1.00 91.50 121 TYR A N 1
ATOM 920 C CA . TYR A 1 121 ? -22.957 2.969 34.535 1.00 91.50 121 TYR A CA 1
ATOM 921 C C . TYR A 1 121 ? -23.855 2.016 33.743 1.00 91.50 121 TYR A C 1
ATOM 923 O O . TYR A 1 121 ? -25.013 2.343 33.485 1.00 91.50 121 TYR A O 1
ATOM 931 N N . TYR A 1 122 ? -23.385 0.802 33.455 1.00 91.12 122 TYR A N 1
ATOM 932 C CA . TYR A 1 122 ? -24.186 -0.212 32.773 1.00 91.12 122 TYR A CA 1
ATOM 933 C C . TYR A 1 122 ? -25.442 -0.593 33.567 1.00 91.12 122 TYR A C 1
ATOM 935 O O . TYR A 1 122 ? -26.541 -0.657 33.014 1.00 91.12 122 TYR A O 1
ATOM 943 N N . LEU A 1 123 ? -25.312 -0.748 34.890 1.00 87.62 123 LEU A N 1
ATOM 944 C CA . LEU A 1 123 ? -26.456 -0.958 35.770 1.00 87.62 123 LEU A CA 1
ATOM 945 C C . LEU A 1 123 ? -27.467 0.180 35.669 1.00 87.62 123 LEU A C 1
ATOM 947 O O . LEU A 1 123 ? -28.638 -0.084 35.854 1.00 87.62 123 LEU A O 1
ATOM 951 N N . ARG A 1 124 ? -27.078 1.425 35.386 1.00 88.12 124 ARG A N 1
ATOM 952 C CA . ARG A 1 124 ? -28.043 2.515 35.160 1.00 88.12 124 ARG A CA 1
ATOM 953 C C . ARG A 1 124 ? -28.656 2.462 33.759 1.00 88.12 124 ARG A C 1
ATOM 955 O O . ARG A 1 124 ? -29.843 2.750 33.615 1.00 88.12 124 ARG A O 1
ATOM 962 N N . ALA A 1 125 ? -27.877 2.075 32.753 1.00 88.38 125 ALA A N 1
ATOM 963 C CA . ALA A 1 125 ? -28.284 2.071 31.347 1.00 88.38 125 ALA A CA 1
ATOM 964 C C . ALA A 1 125 ? -29.470 1.137 31.044 1.00 88.38 125 ALA A C 1
ATOM 966 O O . ALA A 1 125 ? -30.325 1.454 30.224 1.00 88.38 125 ALA A O 1
ATOM 967 N N . ILE A 1 126 ? -29.572 0.020 31.761 1.00 87.06 126 ILE A N 1
ATOM 968 C CA . ILE A 1 126 ? -30.621 -1.001 31.572 1.00 87.06 126 ILE A CA 1
ATOM 969 C C . ILE A 1 126 ? -31.930 -0.729 32.339 1.00 87.06 126 ILE A C 1
ATOM 971 O O . ILE A 1 126 ? -32.792 -1.608 32.448 1.00 87.06 126 ILE A O 1
ATOM 975 N N . PHE A 1 127 ? -32.056 0.439 32.971 1.00 85.38 127 PHE A N 1
ATOM 976 C CA . PHE A 1 127 ? -33.256 0.832 33.703 1.00 85.38 127 PHE A CA 1
ATOM 977 C C . PHE A 1 127 ? -33.828 2.124 33.168 1.00 85.38 127 PHE A C 1
ATOM 979 O O . PHE A 1 127 ? -33.122 2.987 32.644 1.00 85.38 127 PHE A O 1
ATOM 986 N N . SER A 1 128 ? -35.127 2.289 33.425 1.00 80.94 128 SER A N 1
ATOM 987 C CA . SER A 1 128 ? -35.793 3.519 33.040 1.00 80.94 128 SER A CA 1
ATOM 988 C C . SER A 1 128 ? -35.242 4.740 33.775 1.00 80.94 128 SER A C 1
ATOM 990 O O . SER A 1 128 ? -34.891 4.645 34.957 1.00 80.94 128 SER A O 1
ATOM 992 N N . ALA A 1 129 ? -35.283 5.907 33.134 1.00 81.56 129 ALA A N 1
ATOM 993 C CA . ALA A 1 129 ? -34.722 7.158 33.649 1.00 81.56 129 ALA A CA 1
ATOM 994 C C . ALA A 1 129 ? -35.341 7.657 34.967 1.00 81.56 129 ALA A C 1
ATOM 996 O O . ALA A 1 129 ? -34.847 8.581 35.610 1.00 81.56 129 ALA A O 1
ATOM 997 N N . THR A 1 130 ? -36.432 7.026 35.401 1.00 82.25 130 THR A N 1
ATOM 998 C CA . THR A 1 130 ? -37.136 7.332 36.653 1.00 82.25 130 THR A CA 1
ATOM 999 C C . THR A 1 130 ? -36.866 6.326 37.772 1.00 82.25 130 THR A C 1
ATOM 1001 O O . THR A 1 130 ? -37.409 6.473 38.868 1.00 82.25 130 THR A O 1
ATOM 1004 N N . THR A 1 131 ? -36.063 5.291 37.513 1.00 83.38 131 THR A N 1
ATOM 1005 C CA . THR A 1 131 ? -35.766 4.237 38.486 1.00 83.38 131 THR A CA 1
ATOM 1006 C C . THR A 1 131 ? -34.479 4.534 39.240 1.00 83.38 131 THR A C 1
ATOM 1008 O O . THR A 1 131 ? -33.439 4.780 38.637 1.00 83.38 131 THR A O 1
ATOM 1011 N N . ASP A 1 132 ? -34.557 4.459 40.566 1.00 82.94 132 ASP A N 1
ATOM 1012 C CA . ASP A 1 132 ? -33.407 4.514 41.463 1.00 82.94 132 ASP A CA 1
ATOM 1013 C C . ASP A 1 132 ? -32.629 3.190 41.409 1.00 82.94 132 ASP A C 1
ATOM 1015 O O . ASP A 1 132 ? -33.108 2.156 41.890 1.00 82.94 132 ASP A O 1
ATOM 1019 N N . VAL A 1 133 ? -31.415 3.231 40.866 1.00 83.38 133 VAL A N 1
ATOM 1020 C CA . VAL A 1 133 ? -30.523 2.079 40.711 1.00 83.38 133 VAL A CA 1
ATOM 1021 C C . VAL A 1 133 ? -29.482 2.068 41.829 1.00 83.38 133 VAL A C 1
ATOM 1023 O O . VAL A 1 133 ? -28.861 3.087 42.142 1.00 83.38 133 VAL A O 1
ATOM 1026 N N . GLU A 1 134 ? -29.302 0.903 42.454 1.00 85.31 134 GLU A N 1
ATOM 1027 C CA . GLU A 1 134 ? -28.257 0.692 43.458 1.00 85.31 134 GLU A CA 1
ATOM 1028 C C . GLU A 1 134 ? -26.869 0.783 42.817 1.00 85.31 134 GLU A C 1
ATOM 1030 O O . GLU A 1 134 ? -26.660 0.314 41.700 1.00 85.31 134 GLU A O 1
ATOM 1035 N N . GLN A 1 135 ? -25.924 1.401 43.520 1.00 86.44 135 GLN A N 1
ATOM 1036 C CA . GLN A 1 135 ? -24.554 1.603 43.050 1.00 86.44 135 GLN A CA 1
ATOM 1037 C C . GLN A 1 135 ? -23.580 0.995 44.057 1.00 86.44 135 GLN A C 1
ATOM 1039 O O . GLN A 1 135 ? -23.885 0.910 45.250 1.00 86.44 135 GLN A O 1
ATOM 1044 N N . TYR A 1 136 ? -22.416 0.567 43.585 1.00 86.88 136 TYR A N 1
ATOM 1045 C CA . TYR A 1 136 ? -21.468 -0.222 44.366 1.00 86.88 136 TYR A CA 1
ATOM 1046 C C . TYR A 1 136 ? -20.061 0.370 44.309 1.00 86.88 136 TYR A C 1
ATOM 1048 O O . TYR A 1 136 ? -19.659 0.952 43.305 1.00 86.88 136 TYR A O 1
ATOM 1056 N N . ALA A 1 137 ? -19.297 0.182 45.378 1.00 85.06 137 ALA A N 1
ATOM 1057 C CA . ALA A 1 137 ? -17.878 0.507 45.455 1.00 85.06 137 ALA A CA 1
ATOM 1058 C C . ALA A 1 137 ? -17.117 -0.628 46.144 1.00 85.06 137 ALA A C 1
ATOM 1060 O O . ALA A 1 137 ? -17.710 -1.463 46.833 1.00 85.06 137 ALA A O 1
ATOM 1061 N N . ILE A 1 138 ? -15.798 -0.656 45.969 1.00 79.94 138 ILE A N 1
ATOM 1062 C CA . ILE A 1 138 ? -14.921 -1.596 46.669 1.00 79.94 138 ILE A CA 1
ATOM 1063 C C . ILE A 1 138 ? -14.152 -0.826 47.731 1.00 79.94 138 ILE A C 1
ATOM 1065 O O . ILE A 1 138 ? -13.412 0.106 47.429 1.00 79.94 138 ILE A O 1
ATOM 1069 N N . GLU A 1 139 ? -14.329 -1.233 48.985 1.00 81.81 139 GLU A N 1
ATOM 1070 C CA . GLU A 1 139 ? -13.630 -0.660 50.131 1.00 81.81 139 GLU A CA 1
ATOM 1071 C C . GLU A 1 139 ? -12.727 -1.708 50.783 1.00 81.81 139 GLU A C 1
ATOM 1073 O O . GLU A 1 139 ? -13.035 -2.902 50.804 1.00 81.81 139 GLU A O 1
ATOM 1078 N N . ILE A 1 140 ? -11.610 -1.265 51.361 1.00 77.50 140 ILE A N 1
ATOM 1079 C CA . ILE A 1 140 ? -10.749 -2.131 52.169 1.00 77.50 140 ILE A CA 1
ATOM 1080 C C . ILE A 1 140 ? -11.246 -2.102 53.616 1.00 77.50 140 ILE A C 1
ATOM 1082 O O . ILE A 1 140 ? -11.021 -1.135 54.344 1.00 77.50 140 ILE A O 1
ATOM 1086 N N . ILE A 1 141 ? -11.886 -3.188 54.046 1.00 78.12 141 ILE A N 1
ATOM 1087 C CA . ILE A 1 141 ? -12.390 -3.373 55.411 1.00 78.12 141 ILE A CA 1
ATOM 1088 C C . ILE A 1 141 ? -11.561 -4.473 56.071 1.00 78.12 141 ILE A C 1
ATOM 1090 O O . ILE A 1 141 ? -11.433 -5.572 55.540 1.00 78.12 141 ILE A O 1
ATOM 1094 N N . ASP A 1 142 ? -10.939 -4.168 57.211 1.00 82.06 142 ASP A N 1
ATOM 1095 C CA . ASP A 1 142 ? -10.057 -5.096 57.938 1.00 82.06 142 ASP A CA 1
ATOM 1096 C C . ASP A 1 142 ? -8.928 -5.701 57.074 1.00 82.06 142 ASP A C 1
ATOM 1098 O O . ASP A 1 142 ? -8.482 -6.831 57.278 1.00 82.06 142 ASP A O 1
ATOM 1102 N N . GLY A 1 143 ? -8.441 -4.931 56.094 1.00 74.19 143 GLY A N 1
ATOM 1103 C CA . GLY A 1 143 ? -7.397 -5.368 55.164 1.00 74.19 143 GLY A CA 1
ATOM 1104 C C . GLY A 1 143 ? -7.882 -6.356 54.101 1.00 74.19 143 GLY A C 1
ATOM 1105 O O . GLY A 1 143 ? -7.048 -6.970 53.438 1.00 74.19 143 GLY A O 1
ATOM 1106 N N . GLN A 1 144 ? -9.197 -6.538 53.946 1.00 74.00 144 GLN A N 1
ATOM 1107 C CA . GLN A 1 144 ? -9.813 -7.338 52.893 1.00 74.00 144 GLN A CA 1
ATOM 1108 C C . GLN A 1 144 ? -10.705 -6.455 52.012 1.00 74.00 144 GLN A C 1
ATOM 1110 O O . GLN A 1 144 ? -11.488 -5.650 52.524 1.00 74.00 144 GLN A O 1
ATOM 1115 N N . PRO A 1 145 ? -10.613 -6.593 50.687 1.00 75.19 145 PRO A N 1
ATOM 1116 C CA . PRO A 1 145 ? -11.505 -5.884 49.796 1.00 75.19 145 PRO A CA 1
ATOM 1117 C C . PRO A 1 145 ? -12.928 -6.424 49.921 1.00 75.19 145 PRO A C 1
ATOM 1119 O O . PRO A 1 145 ? -13.168 -7.630 49.880 1.00 75.19 145 PRO A O 1
ATOM 1122 N N . THR A 1 146 ? -13.869 -5.508 50.100 1.00 79.38 146 THR A N 1
ATOM 1123 C CA . THR A 1 146 ? -15.277 -5.802 50.349 1.00 79.38 146 THR A CA 1
ATOM 1124 C C . THR A 1 146 ? -16.138 -4.933 49.442 1.00 79.38 146 THR A C 1
ATOM 1126 O O . THR A 1 146 ? -15.883 -3.739 49.293 1.00 79.38 146 THR A O 1
ATOM 1129 N N . LEU A 1 147 ? -17.176 -5.527 48.851 1.00 84.25 147 LEU A N 1
ATOM 1130 C CA . LEU A 1 147 ? -18.162 -4.812 48.053 1.00 84.25 147 LEU A CA 1
ATOM 1131 C C . LEU A 1 147 ? -19.112 -4.097 48.995 1.00 84.25 147 LEU A C 1
ATOM 1133 O O . LEU A 1 147 ? -19.762 -4.726 49.835 1.00 84.25 147 LEU A O 1
ATOM 1137 N N . VAL A 1 148 ? -19.210 -2.790 48.832 1.00 85.38 148 VAL A N 1
ATOM 1138 C CA . VAL A 1 148 ? -20.086 -1.944 49.625 1.00 85.38 148 VAL A CA 1
ATOM 1139 C C . VAL A 1 148 ? -21.114 -1.324 48.695 1.00 85.38 148 VAL A C 1
ATOM 1141 O O . VAL A 1 148 ? -20.786 -0.753 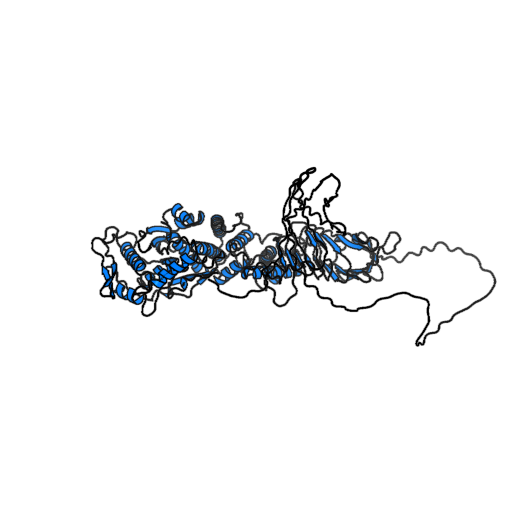47.657 1.00 85.38 148 VAL A O 1
ATOM 1144 N N . GLN A 1 149 ? -22.383 -1.450 49.068 1.00 85.12 149 GLN A N 1
ATOM 1145 C CA . GLN A 1 149 ? -23.465 -0.728 48.414 1.00 85.12 149 GLN A CA 1
ATOM 1146 C C . GLN A 1 149 ? -23.421 0.734 48.867 1.00 85.12 149 GLN A C 1
ATOM 1148 O O . GLN A 1 149 ? -23.444 1.016 50.070 1.00 85.12 149 GLN A O 1
ATOM 1153 N N . LEU A 1 150 ? -23.364 1.659 47.912 1.00 83.12 150 LEU A N 1
ATOM 1154 C CA . LEU A 1 150 ? -23.327 3.086 48.192 1.00 83.12 150 LEU A CA 1
ATOM 1155 C C . LEU A 1 150 ? -24.644 3.552 48.846 1.00 83.12 150 LEU A C 1
ATOM 1157 O O . LEU A 1 150 ? -25.706 2.964 48.617 1.00 83.12 150 LEU A O 1
ATOM 1161 N N . PRO A 1 151 ? -24.610 4.600 49.692 1.00 75.94 151 PRO A N 1
ATOM 1162 C CA . PRO A 1 151 ? -25.796 5.087 50.391 1.00 75.94 151 PRO A CA 1
ATOM 1163 C C . PRO A 1 151 ? -26.936 5.462 49.436 1.00 75.94 151 PRO A C 1
ATOM 1165 O O . PRO A 1 151 ? -26.699 5.917 48.324 1.00 75.94 151 PRO A O 1
ATOM 1168 N N . VAL A 1 152 ? -28.184 5.416 49.919 1.00 61.41 152 VAL A N 1
ATOM 1169 C CA . VAL A 1 152 ? -29.394 5.748 49.129 1.00 61.41 152 VAL A CA 1
ATOM 1170 C C . VAL A 1 152 ? -29.335 7.142 48.472 1.00 61.41 152 VAL A C 1
ATOM 1172 O O . VAL A 1 152 ? -29.951 7.370 47.440 1.00 61.41 152 VAL A O 1
ATOM 1175 N N . THR A 1 153 ? -28.574 8.083 49.039 1.00 60.19 153 THR A N 1
ATOM 1176 C CA . THR A 1 153 ? -28.351 9.428 48.474 1.00 60.19 153 THR A CA 1
ATOM 1177 C C . THR A 1 153 ? -27.404 9.461 47.269 1.00 60.19 153 THR A C 1
ATOM 1179 O O . THR A 1 153 ? -27.241 10.516 46.668 1.00 60.19 153 THR A O 1
ATOM 1182 N N . GLN A 1 154 ? -26.751 8.343 46.960 1.00 64.38 154 GLN A N 1
ATOM 1183 C CA . GLN A 1 154 ? -25.833 8.142 45.837 1.00 64.38 154 GLN A CA 1
ATOM 1184 C C . GLN A 1 154 ? -26.372 7.099 44.845 1.00 64.38 154 GLN A C 1
ATOM 1186 O O . GLN A 1 154 ? -25.617 6.587 44.022 1.00 64.38 154 GLN A O 1
ATOM 1191 N N . LYS A 1 155 ? -27.674 6.779 44.906 1.00 70.00 155 LYS A N 1
ATOM 1192 C CA . LYS A 1 155 ? -28.318 6.010 43.839 1.00 70.00 155 LYS A CA 1
ATOM 1193 C C . LYS A 1 155 ? -28.220 6.769 42.524 1.00 70.00 155 LYS A C 1
ATOM 1195 O O . LYS A 1 155 ? -28.383 7.990 42.487 1.00 70.00 155 LYS A O 1
ATOM 1200 N N . GLY A 1 156 ? -27.963 6.032 41.453 1.00 69.00 156 GLY A N 1
ATOM 1201 C CA . GLY A 1 156 ? -28.022 6.569 40.104 1.00 69.00 156 GLY A CA 1
ATOM 1202 C C . GLY A 1 156 ? -29.451 6.492 39.585 1.00 69.00 156 GLY A C 1
ATOM 1203 O O . GLY A 1 156 ? -30.113 5.477 39.779 1.00 69.00 156 GLY A O 1
ATOM 1204 N N . LEU A 1 157 ? -29.929 7.532 38.904 1.00 74.19 157 LEU A N 1
ATOM 1205 C CA . LEU A 1 157 ? -31.118 7.379 38.066 1.00 74.19 157 LEU A CA 1
ATOM 1206 C C . LEU A 1 157 ? -30.757 6.503 36.866 1.00 74.19 157 LEU A C 1
ATOM 1208 O O . LEU A 1 157 ? -29.640 6.627 36.344 1.00 74.19 157 LEU A O 1
ATOM 1212 N N . GLY A 1 158 ? -31.685 5.649 36.434 1.00 76.12 158 GLY A N 1
ATOM 1213 C CA . GLY A 1 158 ? -31.573 4.973 35.143 1.00 76.12 158 GLY A CA 1
ATOM 1214 C C . GLY A 1 158 ? -31.415 5.975 33.995 1.00 76.12 158 GLY A C 1
ATOM 1215 O O . GLY A 1 158 ? -31.480 7.191 34.205 1.00 76.12 158 GLY A O 1
ATOM 1216 N N . ILE A 1 159 ? -31.171 5.485 32.787 1.00 72.50 159 ILE A N 1
ATOM 1217 C CA . ILE A 1 159 ? -30.790 6.357 31.664 1.00 72.50 159 ILE A CA 1
ATOM 1218 C C . ILE A 1 159 ? -31.774 6.277 30.484 1.00 72.50 159 ILE A C 1
ATOM 1220 O O . ILE A 1 159 ? -31.790 7.206 29.691 1.00 72.50 159 ILE A O 1
ATOM 1224 N N . ASP A 1 160 ? -32.701 5.304 30.463 1.00 69.94 160 ASP A N 1
ATOM 1225 C CA . ASP A 1 160 ? -33.542 4.956 29.298 1.00 69.94 160 ASP A CA 1
ATOM 1226 C C . ASP A 1 160 ? -32.683 4.621 28.057 1.00 69.94 160 ASP A C 1
ATOM 1228 O O . ASP A 1 160 ? -31.876 5.417 27.598 1.00 69.94 160 ASP A O 1
ATOM 1232 N N . GLY A 1 161 ? -32.862 3.437 27.471 1.00 68.75 161 GLY A N 1
ATOM 1233 C CA . GLY A 1 161 ? -32.175 3.093 26.217 1.00 68.75 161 GLY A CA 1
ATOM 1234 C C . GLY A 1 161 ? -31.878 1.612 26.052 1.00 68.75 161 GLY A C 1
ATOM 1235 O O . GLY A 1 161 ? -31.880 1.132 24.928 1.00 68.75 161 GLY A O 1
ATOM 1236 N N . LEU A 1 162 ? -31.706 0.878 27.156 1.00 83.81 162 LEU A N 1
ATOM 1237 C CA . LEU A 1 162 ? -31.416 -0.559 27.149 1.00 83.81 162 LEU A CA 1
ATOM 1238 C C . LEU A 1 162 ? -32.304 -1.320 28.140 1.00 83.81 162 LEU A C 1
ATOM 1240 O O . LEU A 1 162 ? -32.916 -0.739 29.042 1.00 83.81 162 LEU A O 1
ATOM 1244 N N . ASP A 1 163 ? -32.322 -2.643 28.008 1.00 82.31 163 ASP A N 1
ATOM 1245 C CA . ASP A 1 163 ? -32.827 -3.576 29.013 1.00 82.31 163 ASP A CA 1
ATOM 1246 C C . ASP A 1 163 ? -31.783 -4.654 29.352 1.00 82.31 163 ASP A C 1
ATOM 1248 O O . ASP A 1 163 ? -30.741 -4.781 28.712 1.00 82.31 163 ASP A O 1
ATOM 1252 N N . SER A 1 164 ? -32.043 -5.453 30.391 1.00 79.31 164 SER A N 1
ATOM 1253 C CA . SER A 1 164 ? -31.090 -6.461 30.884 1.00 79.31 164 SER A CA 1
ATOM 1254 C C . SER A 1 164 ? -30.854 -7.650 29.940 1.00 79.31 164 SER A C 1
ATOM 1256 O O . SER A 1 164 ? -29.989 -8.490 30.215 1.00 79.31 164 SER A O 1
ATOM 1258 N N . SER A 1 165 ? -31.633 -7.749 28.862 1.00 84.25 165 SER A N 1
ATOM 1259 C CA . SER A 1 165 ? -31.513 -8.753 27.805 1.00 84.25 165 SER A CA 1
ATOM 1260 C C . SER A 1 165 ? -30.990 -8.191 26.485 1.00 84.25 165 SER A C 1
ATOM 1262 O O . SER A 1 165 ? -30.813 -8.968 25.550 1.00 84.25 165 SER A O 1
ATOM 1264 N N . THR A 1 166 ? -30.744 -6.880 26.403 1.00 88.75 166 THR A N 1
ATOM 1265 C CA . THR A 1 166 ? -30.224 -6.237 25.199 1.00 88.75 166 THR A CA 1
ATOM 1266 C C . THR A 1 166 ? -28.833 -6.797 24.878 1.00 88.75 166 THR A C 1
ATOM 1268 O O . THR A 1 166 ? -27.949 -6.717 25.735 1.00 88.75 166 THR A O 1
ATOM 1271 N N . PRO A 1 167 ? -28.630 -7.396 23.690 1.00 92.00 167 PRO A N 1
ATOM 1272 C CA . PRO A 1 167 ? -27.309 -7.820 23.243 1.00 92.00 167 PRO A CA 1
ATOM 1273 C C . PRO A 1 167 ? -26.403 -6.607 23.002 1.00 92.00 167 PRO A C 1
ATOM 1275 O O . PRO A 1 167 ? -26.865 -5.571 22.529 1.00 92.00 167 PRO A O 1
ATOM 1278 N N . ILE A 1 168 ? -25.121 -6.734 23.338 1.00 94.00 168 ILE A N 1
ATOM 1279 C CA . ILE A 1 168 ? -24.139 -5.649 23.314 1.00 94.00 168 ILE A CA 1
ATOM 1280 C C . ILE A 1 168 ? -22.902 -6.108 22.554 1.00 94.00 168 ILE A C 1
ATOM 1282 O O . ILE A 1 168 ? -22.301 -7.135 22.878 1.00 94.00 168 ILE A O 1
ATOM 1286 N N . THR A 1 169 ? -22.491 -5.292 21.591 1.00 96.62 169 THR A N 1
ATOM 1287 C CA . THR A 1 169 ? -21.138 -5.332 21.037 1.00 96.62 169 THR A CA 1
ATOM 1288 C C . THR A 1 169 ? -20.250 -4.372 21.819 1.00 96.62 169 THR A C 1
ATOM 1290 O O . THR A 1 169 ? -20.665 -3.256 22.129 1.00 96.62 169 THR A O 1
ATOM 1293 N N . LEU A 1 170 ? -19.030 -4.778 22.152 1.00 97.50 170 LEU A N 1
ATOM 1294 C CA . LEU A 1 170 ? -18.065 -3.937 22.859 1.00 97.50 170 LEU A CA 1
ATOM 1295 C C . LEU A 1 170 ? -16.968 -3.457 21.923 1.00 97.50 170 LEU A C 1
ATOM 1297 O O . LEU A 1 170 ? -16.493 -4.200 21.064 1.00 97.50 170 LEU A O 1
ATOM 1301 N N . THR A 1 171 ? -16.508 -2.234 22.152 1.00 97.88 171 THR A N 1
ATOM 1302 C CA . THR A 1 171 ? -15.269 -1.754 21.552 1.00 97.88 171 THR A CA 1
ATOM 1303 C C . THR A 1 171 ? -14.501 -0.866 22.516 1.00 97.88 171 THR A C 1
ATOM 1305 O O . THR A 1 171 ? -15.102 -0.141 23.311 1.00 97.88 171 THR A O 1
ATOM 1308 N N . GLY A 1 172 ? -13.174 -0.916 22.473 1.00 95.56 172 GLY A N 1
ATOM 1309 C CA . GLY A 1 172 ? -12.356 -0.048 23.308 1.00 95.56 172 GLY A CA 1
ATOM 1310 C C . GLY A 1 172 ? -10.889 -0.031 22.913 1.00 95.56 172 GLY A C 1
ATOM 1311 O O . GLY A 1 172 ? -10.307 -1.055 22.557 1.00 95.56 172 GLY A O 1
ATOM 1312 N N . HIS A 1 173 ? -10.288 1.149 23.022 1.00 91.56 173 HIS A N 1
ATOM 1313 C CA . HIS A 1 173 ? -8.867 1.372 22.780 1.00 91.56 173 HIS A CA 1
ATOM 1314 C C . HIS A 1 173 ? -8.095 1.471 24.100 1.00 91.56 173 HIS A C 1
ATOM 1316 O O . HIS A 1 173 ? -8.613 2.037 25.066 1.00 91.56 173 HIS A O 1
ATOM 1322 N N . SER A 1 174 ? -6.858 0.968 24.155 1.00 86.75 174 SER A N 1
ATOM 1323 C CA . SER A 1 174 ? -5.980 1.102 25.325 1.00 86.75 174 SER A CA 1
ATOM 1324 C C . SER A 1 174 ? -6.656 0.560 26.602 1.00 86.75 174 SER A C 1
ATOM 1326 O O . SER A 1 174 ? -7.146 -0.574 26.638 1.00 86.75 174 SER A O 1
ATOM 1328 N N . LEU A 1 175 ? -6.765 1.369 27.657 1.00 83.75 175 LEU A N 1
ATOM 1329 C CA . LEU A 1 175 ? -7.501 1.027 28.876 1.00 83.75 175 LEU A CA 1
ATOM 1330 C C . LEU A 1 175 ? -8.997 0.744 28.631 1.00 83.75 175 LEU A C 1
ATOM 1332 O O . LEU A 1 175 ? -9.595 -0.065 29.334 1.00 83.75 175 LEU A O 1
ATOM 1336 N N . GLY A 1 176 ? -9.601 1.317 27.591 1.00 89.62 176 GLY A N 1
ATOM 1337 C CA . GLY A 1 176 ? -10.962 0.992 27.167 1.00 89.62 176 GLY A CA 1
ATOM 1338 C C . GLY A 1 176 ? -11.081 -0.449 26.664 1.00 89.62 176 GLY A C 1
ATOM 1339 O O . GLY A 1 176 ? -12.070 -1.122 26.946 1.00 89.62 176 GLY A O 1
ATOM 1340 N N . GLY A 1 177 ? -10.043 -0.967 25.998 1.00 91.19 177 GLY A N 1
ATOM 1341 C CA . GLY A 1 177 ? -9.965 -2.372 25.583 1.00 91.19 177 GLY A CA 1
ATOM 1342 C C . GLY A 1 177 ? -9.861 -3.327 26.776 1.00 91.19 177 GLY A C 1
ATOM 1343 O O . GLY A 1 177 ? -10.477 -4.393 26.790 1.00 91.19 177 GLY A O 1
ATOM 1344 N N . HIS A 1 178 ? -9.165 -2.905 27.831 1.00 87.81 178 HIS A N 1
ATOM 1345 C CA . HIS A 1 178 ? -9.130 -3.622 29.103 1.00 87.81 178 HIS A CA 1
ATOM 1346 C C . HIS A 1 178 ? -10.510 -3.681 29.776 1.00 87.81 178 HIS A C 1
ATOM 1348 O O . HIS A 1 178 ? -10.954 -4.744 30.222 1.00 87.81 178 HIS A O 1
ATOM 1354 N N . LEU A 1 179 ? -11.219 -2.549 29.815 1.00 90.88 179 LEU A N 1
ATOM 1355 C CA . LEU A 1 179 ? -12.586 -2.475 30.328 1.00 90.88 179 LEU A CA 1
ATOM 1356 C C . LEU A 1 179 ? -13.548 -3.343 29.503 1.00 90.88 179 LEU A C 1
ATOM 1358 O O . LEU A 1 179 ? -14.393 -4.026 30.082 1.00 90.88 179 LEU A O 1
ATOM 1362 N N . ALA A 1 180 ? -13.377 -3.395 28.178 1.00 94.31 180 ALA A N 1
ATOM 1363 C CA . ALA A 1 180 ? -14.154 -4.268 27.302 1.00 94.31 180 ALA A CA 1
ATOM 1364 C C . ALA A 1 180 ? -13.951 -5.747 27.668 1.00 94.31 180 ALA A C 1
ATOM 1366 O O . ALA A 1 180 ? -14.924 -6.458 27.915 1.00 94.31 180 ALA A O 1
ATOM 1367 N N . GLN A 1 181 ? -12.701 -6.202 27.810 1.00 91.69 181 GLN A N 1
ATOM 1368 C CA . GLN A 1 181 ? -12.398 -7.578 28.231 1.00 91.69 181 GLN A CA 1
ATOM 1369 C C . GLN A 1 181 ? -12.976 -7.905 29.615 1.00 91.69 181 GLN A C 1
ATOM 1371 O O . GLN A 1 181 ? -13.532 -8.986 29.828 1.00 91.69 181 GLN A O 1
ATOM 1376 N N . ALA A 1 182 ? -12.901 -6.964 30.560 1.00 89.69 182 ALA A N 1
ATOM 1377 C CA . ALA A 1 182 ? -13.528 -7.114 31.869 1.00 89.69 182 ALA A CA 1
ATOM 1378 C C . ALA A 1 182 ? -15.055 -7.257 31.755 1.00 89.69 182 ALA A C 1
ATOM 1380 O O . ALA A 1 182 ? -15.640 -8.144 32.379 1.00 89.69 182 ALA A O 1
ATOM 1381 N N . PHE A 1 183 ? -15.703 -6.425 30.935 1.00 92.69 183 PHE A N 1
ATOM 1382 C CA . PHE A 1 183 ? -17.145 -6.483 30.708 1.00 92.69 183 PHE A CA 1
ATOM 1383 C C . PHE A 1 183 ? -17.561 -7.832 30.115 1.00 92.69 183 PHE A C 1
ATOM 1385 O O . PHE A 1 183 ? -18.518 -8.434 30.607 1.00 92.69 183 PHE A O 1
ATOM 1392 N N . VAL A 1 184 ? -16.807 -8.345 29.134 1.00 92.50 184 VAL A N 1
ATOM 1393 C CA . VAL A 1 184 ? -17.061 -9.654 28.510 1.00 92.50 184 VAL A CA 1
ATOM 1394 C C . VAL A 1 184 ? -17.164 -10.760 29.550 1.00 92.50 184 VAL A C 1
ATOM 1396 O O . VAL A 1 184 ? -18.061 -11.602 29.470 1.00 92.50 184 VAL A O 1
ATOM 1399 N N . ARG A 1 185 ? -16.283 -10.733 30.553 1.00 88.31 185 ARG A N 1
ATOM 1400 C CA . ARG A 1 185 ? -16.291 -11.727 31.624 1.00 88.31 185 ARG A CA 1
ATOM 1401 C C . ARG A 1 185 ? -17.333 -11.489 32.694 1.00 88.31 185 ARG A C 1
ATOM 1403 O O . ARG A 1 185 ? -17.777 -12.470 33.274 1.00 88.31 185 ARG A O 1
ATOM 1410 N N . LEU A 1 186 ? -17.706 -10.245 32.997 1.00 88.50 186 LEU A N 1
ATOM 1411 C CA . LEU A 1 186 ? -18.729 -9.944 34.010 1.00 88.50 186 LEU A CA 1
ATOM 1412 C C . LEU A 1 186 ? -20.151 -10.210 33.495 1.00 88.50 186 LEU A C 1
ATOM 1414 O O . LEU A 1 186 ? -21.010 -10.648 34.264 1.00 88.50 186 LEU A O 1
ATOM 1418 N N . PHE A 1 187 ? -20.386 -9.981 32.201 1.00 89.00 187 PHE A N 1
ATOM 1419 C CA . PHE A 1 187 ? -21.704 -10.039 31.564 1.00 89.00 187 PHE A CA 1
ATOM 1420 C C . PHE A 1 187 ? -21.723 -10.972 30.338 1.00 89.00 187 PHE A C 1
ATOM 1422 O O . PHE A 1 187 ? -22.168 -10.573 29.263 1.00 89.00 187 PHE A O 1
ATOM 1429 N N . PRO A 1 188 ? -21.285 -12.240 30.465 1.00 87.62 188 PRO A N 1
ATOM 1430 C CA . PRO A 1 188 ? -21.047 -13.119 29.317 1.00 87.62 188 PRO A CA 1
ATOM 1431 C C . PRO A 1 188 ? -22.313 -13.492 28.530 1.00 87.62 188 PRO A C 1
ATOM 1433 O O . PRO A 1 188 ? -22.211 -14.025 27.431 1.00 87.62 188 PRO A O 1
ATOM 1436 N N . LEU A 1 189 ? -23.507 -13.256 29.086 1.00 87.25 189 LEU A N 1
ATOM 1437 C CA . LEU A 1 189 ? -24.787 -13.547 28.427 1.00 87.25 189 LEU A CA 1
ATOM 1438 C C . LEU A 1 189 ? -25.288 -12.400 27.545 1.00 87.25 189 LEU A C 1
ATOM 1440 O O . LEU A 1 189 ? -26.234 -12.598 26.787 1.00 87.25 189 LEU A O 1
ATOM 1444 N N . GLN A 1 190 ? -24.700 -11.213 27.684 1.00 88.75 190 GLN A N 1
ATOM 1445 C CA . GLN A 1 190 ? -25.090 -10.012 26.953 1.00 88.75 190 GLN A CA 1
ATOM 1446 C C . GLN A 1 190 ? -24.199 -9.760 25.736 1.00 88.75 190 GLN A C 1
ATOM 1448 O O . GLN A 1 190 ? -24.547 -8.928 24.911 1.00 88.75 190 GLN A O 1
ATOM 1453 N N . ILE A 1 191 ? -23.066 -10.452 25.614 1.00 92.94 191 ILE A N 1
ATOM 1454 C CA . ILE A 1 191 ? -22.062 -10.152 24.589 1.00 92.94 191 ILE A CA 1
ATOM 1455 C C . ILE A 1 191 ? -22.438 -10.790 23.261 1.00 92.94 191 ILE A C 1
ATOM 1457 O O . ILE A 1 191 ? -22.682 -11.997 23.202 1.00 92.94 191 ILE A O 1
ATOM 1461 N N . VAL A 1 192 ? -22.430 -9.971 22.212 1.00 93.31 192 VAL A N 1
ATOM 1462 C CA . VAL A 1 192 ? -22.448 -10.429 20.819 1.00 93.31 192 VAL A CA 1
ATOM 1463 C C . VAL A 1 192 ? -21.015 -10.599 20.337 1.00 93.31 192 VAL A C 1
ATOM 1465 O O . VAL A 1 192 ? -20.623 -11.724 20.062 1.00 93.31 192 VAL A O 1
ATOM 1468 N N . ASP A 1 193 ? -20.233 -9.516 20.358 1.00 94.50 193 ASP A N 1
ATOM 1469 C CA . ASP A 1 193 ? -18.815 -9.480 19.985 1.00 94.50 193 ASP A CA 1
ATOM 1470 C C . ASP A 1 193 ? -18.061 -8.404 20.786 1.00 94.50 193 ASP A C 1
ATOM 1472 O O . ASP A 1 193 ? -18.667 -7.507 21.382 1.00 94.50 193 ASP A O 1
ATOM 1476 N N . ALA A 1 194 ? -16.729 -8.479 20.816 1.00 96.31 194 ALA A N 1
ATOM 1477 C CA . ALA A 1 194 ? -15.874 -7.486 21.459 1.00 96.31 194 ALA A CA 1
ATOM 1478 C C . ALA A 1 194 ? -14.580 -7.248 20.670 1.00 96.31 194 ALA A C 1
ATOM 1480 O O . ALA A 1 194 ? -13.839 -8.184 20.380 1.00 96.31 194 ALA A O 1
ATOM 1481 N N . TYR A 1 195 ? -14.279 -5.982 20.387 1.00 97.19 195 TYR A N 1
ATOM 1482 C CA . TYR A 1 195 ? -13.081 -5.572 19.654 1.00 97.19 195 TYR A CA 1
ATOM 1483 C C . TYR A 1 195 ? -12.214 -4.688 20.541 1.00 97.19 195 TYR A C 1
ATOM 1485 O O . TYR A 1 195 ? -12.687 -3.697 21.100 1.00 97.19 195 TYR A O 1
ATOM 1493 N N . THR A 1 196 ? -10.943 -5.039 20.695 1.00 95.56 196 THR A N 1
ATOM 1494 C CA . THR A 1 196 ? -10.001 -4.230 21.470 1.00 95.56 196 THR A CA 1
ATOM 1495 C C . THR A 1 196 ? -8.879 -3.743 20.573 1.00 95.56 196 THR A C 1
ATOM 1497 O O . THR A 1 196 ? -8.379 -4.496 19.747 1.00 95.56 196 THR A O 1
ATOM 1500 N N . TYR A 1 197 ? -8.488 -2.483 20.735 1.00 93.94 197 TYR A N 1
ATOM 1501 C CA . TYR A 1 197 ? -7.428 -1.852 19.950 1.00 93.94 197 TYR A CA 1
ATOM 1502 C C . TYR A 1 197 ? -6.314 -1.462 20.894 1.00 93.94 197 TYR A C 1
ATOM 1504 O O . TYR A 1 197 ? -6.546 -0.672 21.812 1.00 93.94 197 TYR A O 1
ATOM 1512 N N . ASN A 1 198 ? -5.133 -2.052 20.724 1.00 88.56 198 ASN A N 1
ATOM 1513 C CA . ASN A 1 198 ? -3.998 -1.834 21.615 1.00 88.56 198 ASN A CA 1
ATOM 1514 C C . ASN A 1 198 ? -4.374 -2.017 23.101 1.00 88.56 198 ASN A C 1
ATOM 1516 O O . ASN A 1 198 ? -3.874 -1.340 24.000 1.00 88.56 198 ASN A O 1
ATOM 1520 N N . GLY A 1 199 ? -5.349 -2.889 23.370 1.00 87.12 199 GLY A N 1
ATOM 1521 C CA . GLY A 1 199 ? -5.973 -2.997 24.680 1.00 87.12 199 GLY A CA 1
ATOM 1522 C C . GLY A 1 199 ? -5.077 -3.728 25.670 1.00 87.12 199 GLY A C 1
ATOM 1523 O O . GLY A 1 199 ? -4.471 -4.736 25.315 1.00 87.12 199 GLY A O 1
ATOM 1524 N N . ALA A 1 200 ? -5.027 -3.286 26.928 1.00 81.06 200 ALA A N 1
ATOM 1525 C CA . ALA A 1 200 ? -4.407 -4.091 27.984 1.00 81.06 200 ALA A CA 1
ATOM 1526 C C . ALA A 1 200 ? -5.283 -5.313 28.310 1.00 81.06 200 ALA A C 1
ATOM 1528 O O . ALA A 1 200 ? -6.511 -5.235 28.308 1.00 81.06 200 ALA A O 1
ATOM 1529 N N . GLY A 1 201 ? -4.656 -6.443 28.622 1.00 79.25 201 GLY A N 1
ATOM 1530 C CA . GLY A 1 201 ? -5.353 -7.676 28.966 1.00 79.25 201 GLY A CA 1
ATOM 1531 C C . GLY A 1 201 ? -5.944 -7.635 30.374 1.00 79.25 201 GLY A C 1
ATOM 1532 O O . GLY A 1 201 ? -5.708 -6.715 31.160 1.00 79.25 201 GLY A O 1
ATOM 1533 N N . ILE A 1 202 ? -6.675 -8.681 30.746 1.00 77.12 202 ILE A N 1
ATOM 1534 C CA . ILE A 1 202 ? -7.189 -8.862 32.107 1.00 77.12 202 ILE A CA 1
ATOM 1535 C C . ILE A 1 202 ? -6.356 -9.921 32.836 1.00 77.12 202 ILE A C 1
ATOM 1537 O O . ILE A 1 202 ? -6.172 -11.037 32.361 1.00 77.12 202 ILE A O 1
ATOM 1541 N N . ASN A 1 203 ? -5.800 -9.591 34.005 1.00 69.12 203 ASN A N 1
ATOM 1542 C CA . ASN A 1 203 ? -5.003 -10.528 34.809 1.00 69.12 203 ASN A CA 1
ATOM 1543 C C . ASN A 1 203 ? -5.861 -11.730 35.264 1.00 69.12 203 ASN A C 1
ATOM 1545 O O . ASN A 1 203 ? -6.502 -11.680 36.314 1.00 69.12 203 ASN A O 1
ATOM 1549 N N . SER A 1 204 ? -5.880 -12.800 34.462 1.00 57.31 204 SER A N 1
ATOM 1550 C CA . SER A 1 204 ? -6.816 -13.932 34.550 1.00 57.31 204 SER A CA 1
ATOM 1551 C C . SER A 1 204 ? -6.238 -15.196 35.202 1.00 57.31 204 SER A C 1
ATOM 1553 O O . SER A 1 204 ? -6.802 -16.283 35.089 1.00 57.31 204 SER A O 1
ATOM 1555 N N . GLY A 1 205 ? -5.111 -15.052 35.907 1.00 53.84 205 GLY A N 1
ATOM 1556 C CA . GLY A 1 205 ? -4.567 -16.067 36.809 1.00 53.84 205 GLY A CA 1
ATOM 1557 C C . GLY A 1 205 ? -5.069 -15.910 38.251 1.00 53.84 205 GLY A C 1
ATOM 1558 O O . GLY A 1 205 ? -5.593 -14.864 38.622 1.00 53.84 205 GLY A O 1
ATOM 1559 N N . GLN A 1 206 ? -4.808 -16.930 39.082 1.00 44.41 206 GLN A N 1
ATOM 1560 C CA . GLN A 1 206 ? -5.390 -17.174 40.419 1.00 44.41 206 GLN A CA 1
ATOM 1561 C C . GLN A 1 206 ? -5.360 -16.043 41.481 1.00 44.41 206 GLN A C 1
ATOM 1563 O O . GLN A 1 206 ? -5.798 -16.302 42.595 1.00 44.41 206 GLN A O 1
ATOM 1568 N N . ASN A 1 207 ? -4.865 -14.827 41.217 1.00 51.09 207 ASN A N 1
ATOM 1569 C CA . ASN A 1 207 ? -4.936 -13.689 42.153 1.00 51.09 207 ASN A CA 1
ATOM 1570 C C . ASN A 1 207 ? -5.052 -12.319 41.437 1.00 51.09 207 ASN A C 1
ATOM 1572 O O . ASN A 1 207 ? -4.298 -11.397 41.748 1.00 51.09 207 ASN A O 1
ATOM 1576 N N . GLY A 1 208 ? -5.959 -12.182 40.464 1.00 60.44 208 GLY A N 1
ATOM 1577 C CA . GLY A 1 208 ? -6.245 -10.916 39.768 1.00 60.44 208 GLY A CA 1
ATOM 1578 C C . GLY A 1 208 ? -7.747 -10.638 39.645 1.00 60.44 208 GLY A C 1
ATOM 1579 O O . GLY A 1 208 ? -8.435 -10.454 40.649 1.00 60.44 208 GLY A O 1
ATOM 1580 N N . PHE A 1 209 ? -8.260 -10.632 38.413 1.00 69.31 209 PHE A N 1
ATOM 1581 C CA . PHE A 1 209 ? -9.671 -10.375 38.091 1.00 69.31 209 PHE A CA 1
ATOM 1582 C C . PHE A 1 209 ? -10.641 -11.368 38.759 1.00 69.31 209 PHE A C 1
ATOM 1584 O O . PHE A 1 209 ? -11.764 -10.993 39.081 1.00 69.31 209 PHE A O 1
ATOM 1591 N N . ASP A 1 210 ? -10.203 -12.599 39.034 1.00 72.75 210 ASP A N 1
ATOM 1592 C CA . ASP A 1 210 ? -11.029 -13.645 39.654 1.00 72.75 210 ASP A CA 1
ATOM 1593 C C . ASP A 1 210 ? -11.617 -13.209 41.008 1.00 72.75 210 ASP A C 1
ATOM 1595 O O . ASP A 1 210 ? -12.799 -13.417 41.263 1.00 72.75 210 ASP A O 1
ATOM 1599 N N . THR A 1 211 ? -10.841 -12.516 41.850 1.00 72.81 211 THR A N 1
ATOM 1600 C CA . THR A 1 211 ? -11.325 -12.014 43.149 1.00 72.81 211 THR A CA 1
ATOM 1601 C C . THR A 1 211 ? -12.380 -10.915 42.978 1.00 72.81 211 THR A C 1
ATOM 1603 O O . THR A 1 211 ? -13.343 -10.852 43.741 1.00 72.81 211 THR A O 1
ATOM 1606 N N . LEU A 1 212 ? -12.212 -10.041 41.979 1.00 77.69 212 LEU A N 1
ATOM 1607 C CA . LEU A 1 212 ? -13.188 -9.000 41.644 1.00 77.69 212 LEU A CA 1
ATOM 1608 C C . LEU A 1 212 ? -14.478 -9.615 41.088 1.00 77.69 212 LEU A C 1
ATOM 1610 O O . LEU A 1 212 ? -15.572 -9.232 41.499 1.00 77.69 212 LEU A O 1
ATOM 1614 N N . ALA A 1 213 ? -14.348 -10.586 40.188 1.00 78.69 213 ALA A N 1
ATOM 1615 C CA . ALA A 1 213 ? -15.458 -11.344 39.633 1.00 78.69 213 ALA A CA 1
ATOM 1616 C C . ALA A 1 213 ? -16.238 -12.072 40.740 1.00 78.69 213 ALA A C 1
ATOM 1618 O O . ALA A 1 213 ? -17.457 -11.920 40.831 1.00 78.69 213 ALA A O 1
ATOM 1619 N N . ASP A 1 214 ? -15.546 -12.778 41.637 1.00 78.31 214 ASP A N 1
ATOM 1620 C CA . ASP A 1 214 ? -16.148 -13.437 42.799 1.00 78.31 214 ASP A CA 1
ATOM 1621 C C . ASP A 1 214 ? -16.897 -12.436 43.680 1.00 78.31 214 ASP A C 1
ATOM 1623 O O . ASP A 1 214 ? -18.034 -12.685 44.091 1.00 78.31 214 ASP A O 1
ATOM 1627 N N . LEU A 1 215 ? -16.293 -11.274 43.932 1.00 78.81 215 LEU A N 1
ATOM 1628 C CA . LEU A 1 215 ? -16.897 -10.224 44.734 1.00 78.81 215 LEU A CA 1
ATOM 1629 C C . LEU A 1 215 ? -18.185 -9.678 44.090 1.00 78.81 215 LEU A C 1
ATOM 1631 O O . LEU A 1 215 ? -19.196 -9.495 44.774 1.00 78.81 215 LEU A O 1
ATOM 1635 N N . LEU A 1 216 ? -18.165 -9.460 42.775 1.00 80.69 216 LEU A N 1
ATOM 1636 C CA . LEU A 1 216 ? -19.301 -8.958 42.003 1.00 80.69 216 LEU A CA 1
ATOM 1637 C C . LEU A 1 216 ? -20.383 -10.015 41.755 1.00 80.69 216 LEU A C 1
ATOM 1639 O O . LEU A 1 216 ? -21.545 -9.647 41.609 1.00 80.69 216 LEU A O 1
ATOM 1643 N N . SER A 1 217 ? -20.060 -11.312 41.802 1.00 77.62 217 SER A N 1
ATOM 1644 C CA . SER A 1 217 ? -21.050 -12.401 41.693 1.00 77.62 217 SER A CA 1
ATOM 1645 C C . SER A 1 217 ? -22.121 -12.362 42.798 1.00 77.62 217 SER A C 1
ATOM 1647 O O . SER A 1 217 ? -23.217 -12.904 42.647 1.00 77.62 217 SER A O 1
ATOM 1649 N N . GLY A 1 218 ? -21.833 -11.679 43.915 1.00 69.00 218 GLY A N 1
ATOM 1650 C CA . GLY A 1 218 ? -22.787 -11.414 44.994 1.00 69.00 218 GLY A CA 1
ATOM 1651 C C . GLY A 1 218 ? -23.842 -10.347 44.668 1.00 69.00 218 GLY A C 1
ATOM 1652 O O . GLY A 1 218 ? -24.810 -10.203 45.420 1.00 69.00 218 GLY A O 1
ATOM 1653 N N . VAL A 1 219 ? -23.694 -9.606 43.564 1.00 71.94 219 VAL A N 1
ATOM 1654 C CA . VAL A 1 219 ? -24.690 -8.646 43.071 1.00 71.94 219 VAL A CA 1
ATOM 1655 C C . VAL A 1 219 ? -25.803 -9.427 42.372 1.00 71.94 219 VAL A C 1
ATOM 1657 O O . VAL A 1 219 ? -25.658 -9.887 41.243 1.00 71.94 219 VAL A O 1
ATOM 1660 N N . VAL A 1 220 ? -26.914 -9.622 43.089 1.00 58.97 220 VAL A N 1
ATOM 1661 C CA . VAL A 1 220 ? -28.005 -10.530 42.684 1.00 58.97 220 VAL A CA 1
ATOM 1662 C C . VAL A 1 220 ? -29.312 -9.834 42.308 1.00 58.97 220 VAL A C 1
ATOM 1664 O O . VAL A 1 220 ? -30.259 -10.514 41.913 1.00 58.97 220 VAL A O 1
ATOM 1667 N N . SER A 1 221 ? -29.421 -8.507 42.444 1.00 54.22 221 SER A N 1
ATOM 1668 C CA . SER A 1 221 ? -30.668 -7.816 42.106 1.00 54.22 221 SER A CA 1
ATOM 1669 C C . SER A 1 221 ? -30.463 -6.393 41.587 1.00 54.22 221 SER A C 1
ATOM 1671 O O . SER A 1 221 ? -29.861 -5.589 42.297 1.00 54.22 221 SER A O 1
ATOM 1673 N N . PRO A 1 222 ? -31.065 -6.040 40.433 1.00 51.47 222 PRO A N 1
ATOM 1674 C CA . PRO A 1 222 ? -31.956 -6.864 39.599 1.00 51.47 222 PRO A CA 1
ATOM 1675 C C . PRO A 1 222 ? -31.272 -7.607 38.439 1.00 51.47 222 PRO A C 1
ATOM 1677 O O . PRO A 1 222 ? -31.973 -8.280 37.688 1.00 51.47 222 PRO A O 1
ATOM 1680 N N . ILE A 1 223 ? -29.942 -7.564 38.312 1.00 57.56 223 ILE A N 1
ATOM 1681 C CA . ILE A 1 223 ? -29.194 -8.535 37.495 1.00 57.56 223 ILE A CA 1
ATOM 1682 C C . ILE A 1 223 ? -28.417 -9.476 38.413 1.00 57.56 223 ILE A C 1
ATOM 1684 O O . ILE A 1 223 ? -27.928 -9.061 39.460 1.00 57.56 223 ILE A O 1
ATOM 1688 N N . SER A 1 224 ? -28.302 -10.740 38.004 1.00 65.06 224 SER A N 1
ATOM 1689 C CA . SER A 1 224 ? -27.250 -11.639 38.475 1.00 65.06 224 SER A CA 1
ATOM 1690 C C . SER A 1 224 ? -26.005 -11.425 37.616 1.00 65.06 224 SER A C 1
ATOM 1692 O O . SER A 1 224 ? -25.981 -11.874 36.469 1.00 65.06 224 SER A O 1
ATOM 1694 N N . ILE A 1 225 ? -25.000 -10.718 38.143 1.00 76.69 225 ILE A N 1
ATOM 1695 C CA . ILE A 1 225 ? -23.667 -10.719 37.524 1.00 76.69 225 ILE A CA 1
ATOM 1696 C C . ILE A 1 225 ? -23.166 -12.158 37.636 1.00 76.69 225 ILE A C 1
ATOM 1698 O O . ILE A 1 225 ? -23.070 -12.698 38.738 1.00 76.69 225 ILE A O 1
ATOM 1702 N N . ASN A 1 226 ? -22.923 -12.809 36.501 1.00 76.69 226 ASN A N 1
ATOM 1703 C CA . ASN A 1 226 ? -22.555 -14.221 36.458 1.00 76.69 226 ASN A CA 1
ATOM 1704 C C . ASN A 1 226 ? -21.238 -14.368 35.703 1.00 76.69 226 ASN A C 1
ATOM 1706 O O . ASN A 1 226 ? -21.270 -14.674 34.507 1.00 76.69 226 ASN A O 1
ATOM 1710 N N . PRO A 1 227 ? -20.101 -14.108 36.372 1.00 80.44 227 PRO A N 1
ATOM 1711 C CA . PRO A 1 227 ? -18.832 -14.084 35.688 1.00 80.44 227 PRO A CA 1
ATOM 1712 C C . PRO A 1 227 ? -18.508 -15.422 35.032 1.00 80.44 227 PRO A C 1
ATOM 1714 O O . PRO A 1 227 ? -18.770 -16.488 35.597 1.00 80.44 227 PRO A O 1
ATOM 1717 N N . GLY A 1 228 ? -17.924 -15.384 33.842 1.00 78.75 228 GLY A N 1
ATOM 1718 C CA . GLY A 1 228 ? -17.622 -16.596 33.097 1.00 78.75 228 GLY A CA 1
ATOM 1719 C C . GLY A 1 228 ? -16.660 -16.368 31.945 1.00 78.75 228 GLY A C 1
ATOM 1720 O O . GLY A 1 228 ? -16.385 -15.241 31.557 1.00 78.75 228 GLY A O 1
ATOM 1721 N N . VAL A 1 229 ? -16.164 -17.480 31.405 1.00 81.38 229 VAL A N 1
ATOM 1722 C CA . VAL A 1 229 ? -15.230 -17.515 30.263 1.00 81.38 229 VAL A CA 1
ATOM 1723 C C . VAL A 1 229 ? -15.912 -17.951 28.962 1.00 81.38 229 VAL A C 1
ATOM 1725 O O . VAL A 1 229 ? -15.251 -18.202 27.961 1.00 81.38 229 VAL A O 1
ATOM 1728 N N . SER A 1 230 ? -17.241 -18.123 28.968 1.00 83.25 230 SER A N 1
ATOM 1729 C CA . SER A 1 230 ? -17.995 -18.653 27.820 1.00 83.25 230 SER A CA 1
ATOM 1730 C C . SER A 1 230 ? -18.031 -17.716 26.614 1.00 83.25 230 SER A C 1
ATOM 1732 O O . SER A 1 230 ? -18.385 -18.166 25.532 1.00 83.25 230 SER A O 1
ATOM 1734 N N . SER A 1 231 ? -17.708 -16.444 26.827 1.00 88.38 231 SER A N 1
ATOM 1735 C CA . SER A 1 231 ? -17.660 -15.373 25.834 1.00 88.38 231 SER A CA 1
ATOM 1736 C C . SER A 1 231 ? -16.227 -14.923 25.530 1.00 88.38 231 SER A C 1
ATOM 1738 O O . SER A 1 231 ? -16.056 -14.019 24.721 1.00 88.38 231 SER A O 1
ATOM 1740 N N . ASP A 1 232 ? -15.192 -15.540 26.129 1.00 90.75 232 ASP A N 1
ATOM 1741 C CA . ASP A 1 232 ? -13.796 -15.144 25.881 1.00 90.75 232 ASP A CA 1
ATOM 1742 C C . ASP A 1 232 ? -13.489 -15.217 24.371 1.00 90.75 232 ASP A C 1
ATOM 1744 O O . ASP A 1 232 ? -12.874 -14.313 23.826 1.00 90.75 232 ASP A O 1
ATOM 1748 N N . ASN A 1 233 ? -13.996 -16.231 23.657 1.00 91.25 233 ASN A N 1
ATOM 1749 C CA . ASN A 1 233 ? -13.799 -16.414 22.212 1.00 91.25 233 ASN A CA 1
ATOM 1750 C C . ASN A 1 233 ? -14.507 -15.383 21.310 1.00 91.25 233 ASN A C 1
ATOM 1752 O O . ASN A 1 233 ? -14.361 -15.485 20.096 1.00 91.25 233 ASN A O 1
ATOM 1756 N N . LEU A 1 234 ? -15.290 -14.463 21.880 1.00 93.19 234 LEU A N 1
ATOM 1757 C CA . LEU A 1 234 ? -15.916 -13.335 21.176 1.00 93.19 234 LEU A CA 1
ATOM 1758 C C . LEU A 1 234 ? -15.019 -12.085 21.188 1.00 93.19 234 LEU A C 1
ATOM 1760 O O . LEU A 1 234 ? -15.390 -11.055 20.635 1.00 93.19 234 LEU A O 1
ATOM 1764 N N . VAL A 1 235 ? -13.857 -12.157 21.852 1.00 94.12 235 VAL A N 1
ATOM 1765 C CA . VAL A 1 235 ? -12.878 -11.068 21.896 1.00 94.12 235 VAL A CA 1
ATOM 1766 C C . VAL A 1 235 ? -11.885 -11.207 20.745 1.00 94.12 235 VAL A C 1
ATOM 1768 O O . VAL A 1 235 ? -11.123 -12.179 20.676 1.00 94.12 235 VAL A O 1
ATOM 1771 N N . THR A 1 236 ? -11.864 -10.182 19.899 1.00 95.38 236 THR A N 1
ATOM 1772 C CA . THR A 1 236 ? -10.843 -9.935 18.880 1.00 95.38 236 THR A CA 1
ATOM 1773 C C . THR A 1 236 ? -9.919 -8.836 19.393 1.00 95.38 236 THR A C 1
ATOM 1775 O O . THR A 1 236 ? -10.365 -7.719 19.658 1.00 95.38 236 THR A O 1
ATOM 1778 N N . ASN A 1 237 ? -8.635 -9.154 19.562 1.00 93.69 237 ASN A N 1
ATOM 1779 C CA . ASN A 1 237 ? -7.621 -8.181 19.968 1.00 93.69 237 ASN A CA 1
ATOM 1780 C C . ASN A 1 237 ? -6.847 -7.725 18.736 1.00 93.69 237 ASN A C 1
ATOM 1782 O O . ASN A 1 237 ? -6.316 -8.560 18.011 1.00 93.69 237 ASN A O 1
ATOM 1786 N N . ILE A 1 238 ? -6.776 -6.417 18.528 1.00 94.56 238 ILE A N 1
ATOM 1787 C CA . ILE A 1 238 ? -6.066 -5.768 17.433 1.00 94.56 238 ILE A CA 1
ATOM 1788 C C . ILE A 1 238 ? -4.883 -5.013 18.030 1.00 94.56 238 ILE A C 1
ATOM 1790 O O . ILE A 1 238 ? -5.056 -4.246 18.980 1.00 94.56 238 ILE A O 1
ATOM 1794 N N . ILE A 1 239 ? -3.688 -5.243 17.494 1.00 90.06 239 ILE A N 1
ATOM 1795 C CA . ILE A 1 239 ? -2.443 -4.618 17.946 1.00 90.06 239 ILE A CA 1
ATOM 1796 C C . ILE A 1 239 ? -1.763 -3.951 16.751 1.00 90.06 239 ILE A C 1
ATOM 1798 O O . ILE A 1 239 ? -1.609 -4.569 15.702 1.00 90.06 239 ILE A O 1
ATOM 1802 N N . ALA A 1 240 ? -1.358 -2.699 16.917 1.00 88.62 240 ALA A N 1
ATOM 1803 C CA . ALA A 1 240 ? -0.648 -1.939 15.899 1.00 88.62 240 ALA A CA 1
ATOM 1804 C C . ALA A 1 240 ? 0.836 -2.343 15.786 1.00 88.62 240 ALA A C 1
ATOM 1806 O O . ALA A 1 240 ? 1.504 -2.589 16.793 1.00 88.62 240 ALA A O 1
ATOM 1807 N N . GLU A 1 241 ? 1.357 -2.354 14.562 1.00 84.00 241 GLU A N 1
ATOM 1808 C CA . GLU A 1 241 ? 2.772 -2.507 14.205 1.00 84.00 241 GLU A CA 1
ATOM 1809 C C . GLU A 1 241 ? 3.118 -1.601 13.002 1.00 84.00 241 GLU A C 1
ATOM 1811 O O . GLU A 1 241 ? 2.200 -1.210 12.293 1.00 84.00 241 GLU A O 1
ATOM 1816 N N . PRO A 1 242 ? 4.386 -1.243 12.723 1.00 72.69 242 PRO A N 1
ATOM 1817 C CA . PRO A 1 242 ? 5.588 -1.495 13.519 1.00 72.69 242 PRO A CA 1
ATOM 1818 C C . PRO A 1 242 ? 5.580 -0.724 14.855 1.00 72.69 242 PRO A C 1
ATOM 1820 O O . PRO A 1 242 ? 4.582 -0.116 15.228 1.00 72.69 242 PRO A O 1
ATOM 1823 N N . GLY A 1 243 ? 6.653 -0.853 15.639 1.00 70.00 243 GLY A N 1
ATOM 1824 C CA . GLY A 1 243 ? 6.814 -0.168 16.929 1.00 70.00 243 GLY A CA 1
ATOM 1825 C C . GLY A 1 243 ? 6.648 -1.072 18.155 1.00 70.00 243 GLY A C 1
ATOM 1826 O O . GLY A 1 243 ? 6.403 -2.277 18.052 1.00 70.00 243 GLY A O 1
ATOM 1827 N N . ILE A 1 244 ? 6.815 -0.501 19.352 1.00 65.12 244 ILE A N 1
ATOM 1828 C CA . ILE A 1 244 ? 6.687 -1.236 20.617 1.00 65.12 244 ILE A CA 1
ATOM 1829 C C . ILE A 1 244 ? 5.420 -0.775 21.331 1.00 65.12 244 ILE A C 1
ATOM 1831 O O . ILE A 1 244 ? 5.461 0.157 22.136 1.00 65.12 244 ILE A O 1
ATOM 1835 N N . ASP A 1 245 ? 4.318 -1.502 21.129 1.00 67.12 245 ASP A N 1
ATOM 1836 C CA . ASP A 1 245 ? 3.170 -1.331 22.014 1.00 67.12 245 ASP A CA 1
ATOM 1837 C C . ASP A 1 245 ? 3.336 -2.201 23.265 1.00 67.12 245 ASP A C 1
ATOM 1839 O O . ASP A 1 245 ? 3.254 -3.434 23.246 1.00 67.12 245 ASP A O 1
ATOM 1843 N N . VAL A 1 246 ? 3.594 -1.542 24.390 1.00 65.50 246 VAL A N 1
ATOM 1844 C CA . VAL A 1 246 ? 3.740 -2.199 25.692 1.00 65.50 246 VAL A CA 1
ATOM 1845 C C . VAL A 1 246 ? 2.393 -2.499 26.348 1.00 65.50 246 VAL A C 1
ATOM 1847 O O . VAL A 1 246 ? 2.336 -3.338 27.248 1.00 65.50 246 VAL A O 1
ATOM 1850 N N . THR A 1 247 ? 1.304 -1.870 25.912 1.00 66.56 247 THR A N 1
ATOM 1851 C CA . THR A 1 247 ? -0.010 -1.976 26.559 1.00 66.56 247 THR A CA 1
ATOM 1852 C C . THR A 1 247 ? -0.604 -3.380 26.438 1.00 66.56 247 THR A C 1
ATOM 1854 O O . THR A 1 247 ? -0.988 -3.937 27.470 1.00 66.56 247 THR A O 1
ATOM 1857 N N . PRO A 1 248 ? -0.582 -4.046 25.264 1.00 68.06 248 PRO A N 1
ATOM 1858 C CA . PRO A 1 248 ? -1.036 -5.428 25.138 1.00 68.06 248 PRO A CA 1
ATOM 1859 C C . PRO A 1 248 ? -0.235 -6.435 25.969 1.00 68.06 248 PRO A C 1
ATOM 1861 O O . PRO A 1 248 ? -0.737 -7.527 26.243 1.00 68.06 248 PRO A O 1
ATOM 1864 N N . THR A 1 249 ? 0.988 -6.079 26.386 1.00 66.06 249 THR A N 1
ATOM 1865 C CA . THR A 1 249 ? 1.837 -6.911 27.258 1.00 66.06 249 THR A CA 1
ATOM 1866 C C . THR A 1 249 ? 1.443 -6.828 28.737 1.00 66.06 249 THR A C 1
ATOM 1868 O O . THR A 1 249 ? 1.891 -7.646 29.545 1.00 66.06 249 THR A O 1
ATOM 1871 N N . VAL A 1 250 ? 0.593 -5.861 29.102 1.00 70.94 250 VAL A N 1
ATOM 1872 C CA . VAL A 1 250 ? 0.055 -5.709 30.454 1.00 70.94 250 VAL A CA 1
ATOM 1873 C C . VAL A 1 250 ? -1.158 -6.617 30.623 1.00 70.94 250 VAL A C 1
ATOM 1875 O O . VAL A 1 250 ? -2.152 -6.504 29.912 1.00 70.94 250 VAL A O 1
ATOM 1878 N N . GLY A 1 251 ? -1.098 -7.498 31.619 1.00 72.38 251 GLY A N 1
ATOM 1879 C CA . GLY A 1 251 ? -2.166 -8.457 31.885 1.00 72.38 251 GLY A CA 1
ATOM 1880 C C . GLY A 1 251 ? -2.188 -9.631 30.904 1.00 72.38 251 GLY A C 1
ATOM 1881 O O . GLY A 1 251 ? -1.312 -9.787 30.059 1.00 72.38 251 GLY A O 1
ATOM 1882 N N . GLN A 1 252 ? -3.184 -10.507 31.043 1.00 79.50 252 GLN A N 1
ATOM 1883 C CA . GLN A 1 252 ? -3.382 -11.630 30.129 1.00 79.50 252 GLN A CA 1
ATOM 1884 C C . GLN A 1 252 ? -4.535 -11.306 29.176 1.00 79.50 252 GLN A C 1
ATOM 1886 O O . GLN A 1 252 ? -5.674 -11.158 29.612 1.00 79.50 252 GLN A O 1
ATOM 1891 N N . GLN A 1 253 ? -4.248 -11.219 27.878 1.00 83.88 253 GLN A N 1
ATOM 1892 C CA . GLN A 1 253 ? -5.285 -11.079 26.853 1.00 83.88 253 GLN A CA 1
ATOM 1893 C C . GLN A 1 253 ? -6.220 -12.291 26.871 1.00 83.88 253 GLN A C 1
ATOM 1895 O O . GLN A 1 253 ? -5.764 -13.435 27.000 1.00 83.88 253 GLN A O 1
ATOM 1900 N N . ILE A 1 254 ? -7.519 -12.041 26.742 1.00 86.94 254 ILE A N 1
ATOM 1901 C CA . ILE A 1 254 ? -8.520 -13.089 26.527 1.00 86.94 254 ILE A CA 1
ATOM 1902 C C . ILE A 1 254 ? -8.983 -13.100 25.075 1.00 86.94 254 ILE A C 1
ATOM 1904 O O . ILE A 1 254 ? -8.882 -12.097 24.377 1.00 86.94 254 ILE A O 1
ATOM 1908 N N . GLY A 1 255 ? -9.504 -14.243 24.639 1.00 87.31 255 GLY A N 1
ATOM 1909 C CA . GLY A 1 255 ? -10.023 -14.436 23.290 1.00 87.31 255 GLY A CA 1
ATOM 1910 C C . GLY A 1 255 ? -9.047 -15.037 22.308 1.00 87.31 255 GLY A C 1
ATOM 1911 O O . GLY A 1 255 ? -8.220 -15.877 22.673 1.00 87.31 255 GLY A O 1
ATOM 1912 N N . LEU A 1 256 ? -9.256 -14.708 21.037 1.00 79.62 256 LEU A N 1
ATOM 1913 C CA . LEU A 1 256 ? -8.479 -15.265 19.937 1.00 79.62 256 LEU A CA 1
ATOM 1914 C C . LEU A 1 256 ? -7.046 -14.717 19.952 1.00 79.62 256 LEU A C 1
ATOM 1916 O O . LEU A 1 256 ? -6.714 -13.790 20.696 1.00 79.62 256 LEU A O 1
ATOM 1920 N N . ALA A 1 257 ? -6.178 -15.335 19.147 1.00 86.19 257 ALA A N 1
ATOM 1921 C CA . ALA A 1 257 ? -4.847 -14.788 18.921 1.00 86.19 257 ALA A CA 1
ATOM 1922 C C . ALA A 1 257 ? -4.977 -13.343 18.399 1.00 86.19 257 ALA A C 1
ATOM 1924 O O . ALA A 1 257 ? -5.865 -13.106 17.578 1.00 86.19 257 ALA A O 1
ATOM 1925 N N . PRO A 1 258 ? -4.149 -12.395 18.876 1.00 88.50 258 PRO A N 1
ATOM 1926 C CA . PRO A 1 258 ? -4.216 -11.025 18.393 1.00 88.50 258 PRO A CA 1
ATOM 1927 C C . PRO A 1 258 ? -3.948 -10.933 16.891 1.00 88.50 258 PRO A C 1
ATOM 1929 O O . PRO A 1 258 ? -3.077 -11.638 16.376 1.00 88.50 258 PRO A O 1
ATOM 1932 N N . GLU A 1 259 ? -4.675 -10.040 16.231 1.00 91.81 259 GLU A N 1
ATOM 1933 C CA . GLU A 1 259 ? -4.408 -9.603 14.865 1.00 91.81 259 GLU A CA 1
ATOM 1934 C C . GLU A 1 259 ? -3.441 -8.418 14.920 1.00 91.81 259 GLU A C 1
ATOM 1936 O O . GLU A 1 259 ? -3.690 -7.441 15.633 1.00 91.81 259 GLU A O 1
ATOM 1941 N N . TYR A 1 260 ? -2.335 -8.517 14.188 1.00 89.56 260 TYR A N 1
ATOM 1942 C CA . TYR A 1 260 ? -1.342 -7.451 14.079 1.00 89.56 260 TYR A CA 1
ATOM 1943 C C . TYR A 1 260 ? -1.601 -6.659 12.803 1.00 89.56 260 TYR A C 1
ATOM 1945 O O . TYR A 1 260 ? -1.794 -7.254 11.741 1.00 89.56 260 TYR A O 1
ATOM 1953 N N . LEU A 1 261 ? -1.664 -5.335 12.920 1.00 91.12 261 LEU A N 1
ATOM 1954 C CA . LEU A 1 261 ? -1.967 -4.445 11.808 1.00 91.12 261 LEU A CA 1
ATOM 1955 C C . LEU A 1 261 ? -0.867 -3.423 11.614 1.00 91.12 261 LEU A C 1
ATOM 1957 O O . LEU A 1 261 ? -0.552 -2.674 12.537 1.00 91.12 261 LEU A O 1
ATOM 1961 N N . PHE A 1 262 ? -0.390 -3.343 10.376 1.00 90.62 262 PHE A N 1
ATOM 1962 C CA . PHE A 1 262 ? 0.410 -2.215 9.927 1.00 90.62 262 PHE A CA 1
ATOM 1963 C C . PHE A 1 262 ? -0.315 -0.887 10.176 1.00 90.62 262 PHE A C 1
ATOM 1965 O O . PHE A 1 262 ? -1.491 -0.753 9.830 1.00 90.62 262 PHE A O 1
ATOM 1972 N N . ILE A 1 263 ? 0.419 0.088 10.690 1.00 87.50 263 ILE A N 1
ATOM 1973 C CA . ILE A 1 263 ? 0.083 1.501 10.759 1.00 87.50 263 ILE A CA 1
ATOM 1974 C C . ILE A 1 263 ? 1.298 2.330 10.332 1.00 87.50 263 ILE A C 1
ATOM 1976 O O . ILE A 1 263 ? 2.435 1.862 10.369 1.00 87.50 263 ILE A O 1
ATOM 1980 N N . GLU A 1 264 ? 1.066 3.591 10.002 1.00 80.38 264 GLU A N 1
ATOM 1981 C CA . GLU A 1 264 ? 2.149 4.537 9.747 1.00 80.38 264 GLU A CA 1
ATOM 1982 C C . GLU A 1 264 ? 2.726 5.022 11.073 1.00 80.38 264 GLU A C 1
ATOM 1984 O O . GLU A 1 264 ? 2.008 5.546 11.929 1.00 80.38 264 GLU A O 1
ATOM 1989 N N . GLU A 1 265 ? 4.030 4.843 11.266 1.00 68.81 265 GLU A N 1
ATOM 1990 C CA . GLU A 1 265 ? 4.736 5.372 12.427 1.00 68.81 265 GLU A CA 1
ATOM 1991 C C . GLU A 1 265 ? 5.673 6.507 12.021 1.00 68.81 265 GLU A C 1
ATOM 1993 O O . GLU A 1 265 ? 6.487 6.356 11.117 1.00 68.81 265 GLU A O 1
ATOM 1998 N N . SER A 1 266 ? 5.668 7.588 12.806 1.00 53.41 266 SER A N 1
ATOM 1999 C CA . SER A 1 266 ? 6.867 8.409 12.973 1.00 53.41 266 SER A CA 1
ATOM 2000 C C . SER A 1 266 ? 7.761 7.818 14.056 1.00 53.41 266 SER A C 1
ATOM 2002 O O . SER A 1 266 ? 7.244 7.360 15.074 1.00 53.41 266 SER A O 1
ATOM 2004 N N . PHE A 1 267 ? 9.085 7.915 13.848 1.00 46.12 267 PHE A N 1
ATOM 2005 C CA . PHE A 1 267 ? 10.264 7.372 14.573 1.00 46.12 267 PHE A CA 1
ATOM 2006 C C . PHE A 1 267 ? 10.256 7.348 16.130 1.00 46.12 267 PHE A C 1
ATOM 2008 O O . PHE A 1 267 ? 11.240 6.958 16.764 1.00 46.12 267 PHE A O 1
ATOM 2015 N N . VAL A 1 268 ? 9.186 7.775 16.799 1.00 51.84 268 VAL A N 1
ATOM 2016 C CA . VAL A 1 268 ? 8.991 7.644 18.244 1.00 51.84 268 VAL A CA 1
ATOM 2017 C C . VAL A 1 268 ? 8.463 6.231 18.580 1.00 51.84 268 VAL A C 1
ATOM 2019 O O . VAL A 1 268 ? 7.367 5.888 18.153 1.00 51.84 268 VAL A O 1
ATOM 2022 N N . PRO A 1 269 ? 9.159 5.433 19.418 1.00 48.12 269 PRO A N 1
ATOM 2023 C CA . PRO A 1 269 ? 8.880 4.001 19.656 1.00 48.12 269 PRO A CA 1
ATOM 2024 C C . PRO A 1 269 ? 7.504 3.590 20.219 1.00 48.12 269 PRO A C 1
ATOM 2026 O O . PRO A 1 269 ? 7.308 2.407 20.485 1.00 48.12 269 PRO A O 1
ATOM 2029 N N . ILE A 1 270 ? 6.611 4.545 20.491 1.00 58.41 270 ILE A N 1
ATOM 2030 C CA . ILE A 1 270 ? 5.285 4.345 21.110 1.00 58.41 270 ILE A CA 1
ATOM 2031 C C . ILE A 1 270 ? 4.157 4.994 20.289 1.00 58.41 270 ILE A C 1
ATOM 2033 O O . ILE A 1 270 ? 3.020 5.065 20.760 1.00 58.41 270 ILE A O 1
ATOM 2037 N N . SER A 1 271 ? 4.467 5.516 19.093 1.00 64.31 271 SER A N 1
ATOM 2038 C CA . SER A 1 271 ? 3.485 6.131 18.189 1.00 64.31 271 SER A CA 1
ATOM 2039 C C . SER A 1 271 ? 2.383 5.145 17.803 1.00 64.31 271 SER A C 1
ATOM 2041 O O . SER A 1 271 ? 1.231 5.552 17.637 1.00 64.31 271 SER A O 1
ATOM 2043 N N . ASN A 1 272 ? 2.700 3.848 17.758 1.00 73.88 272 ASN A N 1
ATOM 2044 C CA . ASN A 1 272 ? 1.727 2.809 17.466 1.00 73.88 272 ASN A CA 1
ATOM 2045 C C . ASN A 1 272 ? 0.600 2.617 18.468 1.00 73.88 272 ASN A C 1
ATOM 2047 O O . ASN A 1 272 ? -0.392 1.976 18.134 1.00 73.88 272 ASN A O 1
ATOM 2051 N N . HIS A 1 273 ? 0.653 3.259 19.633 1.00 83.00 273 HIS A N 1
ATOM 2052 C CA . HIS A 1 273 ? -0.460 3.264 20.575 1.00 83.00 273 HIS A CA 1
ATOM 2053 C C . HIS A 1 273 ? -1.587 4.266 20.211 1.00 83.00 273 HIS A C 1
ATOM 2055 O O . HIS A 1 273 ? -2.376 4.670 21.067 1.00 83.00 273 HIS A O 1
ATOM 2061 N N . SER A 1 274 ? -1.659 4.716 18.953 1.00 85.50 274 SER A N 1
ATOM 2062 C CA . SER A 1 274 ? -2.635 5.700 18.473 1.00 85.50 274 SER A CA 1
ATOM 2063 C C . SER A 1 274 ? -3.873 5.045 17.857 1.00 85.50 274 SER A C 1
ATOM 2065 O O . SER A 1 274 ? -3.793 4.370 16.831 1.00 85.50 274 SER A O 1
ATOM 2067 N N . ILE A 1 275 ? -5.053 5.323 18.425 1.00 88.81 275 ILE A N 1
ATOM 2068 C CA . ILE A 1 275 ? -6.333 4.911 17.825 1.00 88.81 275 ILE A CA 1
ATOM 2069 C C . ILE A 1 275 ? -6.611 5.620 16.496 1.00 88.81 275 ILE A C 1
ATOM 2071 O O . ILE A 1 275 ? -7.283 5.061 15.634 1.00 88.81 275 ILE A O 1
ATOM 2075 N N . VAL A 1 276 ? -6.085 6.835 16.324 1.00 89.12 276 VAL A N 1
ATOM 2076 C CA . VAL A 1 276 ? -6.230 7.619 15.094 1.00 89.12 276 VAL A CA 1
ATOM 2077 C C . VAL A 1 276 ? -5.538 6.898 13.941 1.00 89.12 276 VAL A C 1
ATOM 2079 O O . VAL A 1 276 ? -6.210 6.513 12.988 1.00 89.12 276 VAL A O 1
ATOM 2082 N N . ALA A 1 277 ? -4.245 6.602 14.101 1.00 88.94 277 ALA A N 1
ATOM 2083 C CA . ALA A 1 277 ? -3.445 5.913 13.088 1.00 88.94 277 ALA A CA 1
ATOM 2084 C C . ALA A 1 277 ? -3.983 4.504 12.786 1.00 88.94 277 ALA A C 1
ATOM 2086 O O . ALA A 1 277 ? -4.075 4.106 11.629 1.00 88.94 277 ALA A O 1
ATOM 2087 N N . LEU A 1 278 ? -4.422 3.766 13.816 1.00 91.25 278 LEU A N 1
ATOM 2088 C CA . LEU A 1 278 ? -5.078 2.467 13.633 1.00 91.25 278 LEU A CA 1
ATOM 2089 C C . LEU A 1 278 ? -6.362 2.562 12.807 1.00 91.25 278 LEU A C 1
ATOM 2091 O O . LEU A 1 278 ? -6.622 1.690 11.981 1.00 91.25 278 LEU A O 1
ATOM 2095 N N . THR A 1 279 ? -7.179 3.590 13.044 1.00 94.50 279 THR A N 1
ATOM 2096 C CA . THR A 1 279 ? -8.433 3.778 12.303 1.00 94.50 279 THR A CA 1
ATOM 2097 C C . THR A 1 279 ? -8.151 4.147 10.846 1.00 94.50 279 THR A C 1
ATOM 2099 O O . THR A 1 279 ? -8.842 3.651 9.960 1.00 94.50 279 THR A O 1
ATOM 2102 N N . ASP A 1 280 ? -7.109 4.941 10.591 1.00 94.25 280 ASP A N 1
ATOM 2103 C CA . ASP A 1 280 ? -6.693 5.333 9.238 1.00 94.25 280 ASP A CA 1
ATOM 2104 C C . ASP A 1 280 ? -6.148 4.147 8.452 1.00 94.25 280 ASP A C 1
ATOM 2106 O O . ASP A 1 280 ? -6.599 3.890 7.336 1.00 94.25 280 ASP A O 1
ATOM 2110 N N . ALA A 1 281 ? -5.277 3.346 9.070 1.00 94.69 281 ALA A N 1
ATOM 2111 C CA . ALA A 1 281 ? -4.835 2.094 8.481 1.00 94.69 281 ALA A CA 1
ATOM 2112 C C . ALA A 1 281 ? -6.031 1.184 8.180 1.00 94.69 281 ALA A C 1
ATOM 2114 O O . ALA A 1 281 ? -6.199 0.739 7.046 1.00 94.69 281 ALA A O 1
ATOM 2115 N N . LEU A 1 282 ? -6.918 0.956 9.154 1.00 96.12 282 LEU A N 1
ATOM 2116 C CA . LEU A 1 282 ? -8.097 0.108 8.973 1.00 96.12 282 LEU A CA 1
ATOM 2117 C C . LEU A 1 282 ? -9.039 0.594 7.866 1.00 96.12 282 LEU A C 1
ATOM 2119 O O . LEU A 1 282 ? -9.632 -0.251 7.201 1.00 96.12 282 LEU A O 1
ATOM 2123 N N . ALA A 1 283 ? -9.141 1.903 7.617 1.00 95.56 283 ALA A N 1
ATOM 2124 C CA . ALA A 1 283 ? -9.884 2.428 6.472 1.00 95.56 283 ALA A CA 1
ATOM 2125 C C . ALA A 1 283 ? -9.283 1.943 5.138 1.00 95.56 283 ALA A C 1
ATOM 2127 O O . ALA A 1 283 ? -10.017 1.586 4.217 1.00 95.56 283 ALA A O 1
ATOM 2128 N N . VAL A 1 284 ? -7.951 1.856 5.043 1.00 95.62 284 VAL A N 1
ATOM 2129 C CA . VAL A 1 284 ? -7.248 1.314 3.867 1.00 95.62 284 VAL A CA 1
ATOM 2130 C C . VAL A 1 284 ? -7.389 -0.206 3.770 1.00 95.62 284 VAL A C 1
ATOM 2132 O O . VAL A 1 284 ? -7.629 -0.721 2.675 1.00 95.62 284 VAL A O 1
ATOM 2135 N N . TYR A 1 285 ? -7.314 -0.938 4.889 1.00 95.69 285 TYR A N 1
ATOM 2136 C CA . TYR A 1 285 ? -7.599 -2.382 4.896 1.00 95.69 285 TYR A CA 1
ATOM 2137 C C . TYR A 1 285 ? -9.034 -2.665 4.432 1.00 95.69 285 TYR A C 1
ATOM 2139 O O . TYR A 1 285 ? -9.243 -3.531 3.581 1.00 95.69 285 TYR A O 1
ATOM 2147 N N . ASP A 1 286 ? -10.018 -1.929 4.955 1.00 94.00 286 ASP A N 1
ATOM 2148 C CA . ASP A 1 286 ? -11.427 -2.056 4.576 1.00 94.00 286 ASP A CA 1
ATOM 2149 C C . ASP A 1 286 ? -11.624 -1.739 3.090 1.00 94.00 286 ASP A C 1
ATOM 2151 O O . ASP A 1 286 ? -12.210 -2.548 2.368 1.00 94.00 286 ASP A O 1
ATOM 2155 N N . MET A 1 287 ? -11.028 -0.648 2.596 1.00 92.94 287 MET A N 1
ATOM 2156 C CA . MET A 1 287 ? -11.043 -0.275 1.178 1.00 92.94 287 MET A CA 1
ATOM 2157 C C . MET A 1 287 ? -10.492 -1.392 0.280 1.00 92.94 287 MET A C 1
ATOM 2159 O O . MET A 1 287 ? -11.159 -1.800 -0.673 1.00 92.94 287 MET A O 1
ATOM 2163 N N . LEU A 1 288 ? -9.296 -1.911 0.574 1.00 92.31 288 LEU A N 1
ATOM 2164 C CA . LEU A 1 288 ? -8.674 -2.980 -0.215 1.00 92.31 288 LEU A CA 1
ATOM 2165 C C . LEU A 1 288 ? -9.497 -4.271 -0.154 1.00 92.31 288 LEU A C 1
ATOM 2167 O O . LEU A 1 288 ? -9.733 -4.893 -1.187 1.00 92.31 288 LEU A O 1
ATOM 2171 N N . SER A 1 289 ? -10.002 -4.639 1.026 1.00 90.88 289 SER A N 1
ATOM 2172 C CA . SER A 1 289 ? -10.837 -5.835 1.200 1.00 90.88 289 SER A CA 1
ATOM 2173 C C . SER A 1 289 ? -12.231 -5.711 0.569 1.00 90.88 289 SER A C 1
ATOM 2175 O O . SER A 1 289 ? -12.871 -6.727 0.278 1.00 90.88 289 SER A O 1
ATOM 2177 N N . THR A 1 290 ? -12.700 -4.480 0.345 1.00 88.25 290 THR A N 1
ATOM 2178 C CA . THR A 1 290 ? -13.922 -4.175 -0.409 1.00 88.25 290 THR A CA 1
ATOM 2179 C C . THR A 1 290 ? -13.685 -4.306 -1.914 1.00 88.25 290 THR A C 1
ATOM 2181 O O . THR A 1 290 ? -14.548 -4.819 -2.627 1.00 88.25 290 THR A O 1
ATOM 2184 N N . LEU A 1 291 ? -12.505 -3.893 -2.396 1.00 86.56 291 LEU A N 1
ATOM 2185 C CA . LEU A 1 291 ? -12.074 -4.070 -3.789 1.00 86.56 291 LEU A CA 1
ATOM 2186 C C . LEU A 1 291 ? -11.856 -5.548 -4.146 1.00 86.56 291 LEU A C 1
ATOM 2188 O O . LEU A 1 291 ? -12.299 -5.991 -5.207 1.00 86.56 291 LEU A O 1
ATOM 2192 N N . ASP A 1 292 ? -11.210 -6.307 -3.259 1.00 87.88 292 ASP A N 1
ATOM 2193 C CA . ASP A 1 292 ? -10.975 -7.745 -3.400 1.00 87.88 292 ASP A CA 1
ATOM 2194 C C . ASP A 1 292 ? -11.201 -8.469 -2.064 1.00 87.88 292 ASP A C 1
ATOM 2196 O O . ASP A 1 292 ? -10.389 -8.409 -1.139 1.00 87.88 292 ASP A O 1
ATOM 2200 N N . ASN A 1 293 ? -12.308 -9.213 -1.978 1.00 87.50 293 ASN A N 1
ATOM 2201 C CA . ASN A 1 293 ? -12.701 -9.891 -0.743 1.00 87.50 293 ASN A CA 1
ATOM 2202 C C . ASN A 1 293 ? -11.928 -11.179 -0.425 1.00 87.50 293 ASN A C 1
ATOM 2204 O O . ASN A 1 293 ? -12.176 -11.822 0.608 1.00 87.50 293 ASN A O 1
ATOM 2208 N N . SER A 1 294 ? -11.040 -11.584 -1.333 1.00 87.69 294 SER A N 1
ATOM 2209 C CA . SER A 1 294 ? -10.163 -12.731 -1.144 1.00 87.69 294 SER A CA 1
ATOM 2210 C C . SER A 1 294 ? -8.902 -12.376 -0.360 1.00 87.69 294 SER A C 1
ATOM 2212 O O . SER A 1 294 ? -8.301 -13.282 0.220 1.00 87.69 294 SER A O 1
ATOM 2214 N N . LEU A 1 295 ? -8.570 -11.081 -0.268 1.00 89.88 295 LEU A N 1
ATOM 2215 C CA . LEU A 1 295 ? -7.421 -10.583 0.476 1.00 89.88 295 LEU A CA 1
ATOM 2216 C C . LEU A 1 295 ? -7.520 -10.915 1.967 1.00 89.88 295 LEU A C 1
ATOM 2218 O O . LEU A 1 295 ? -8.506 -10.620 2.650 1.00 89.88 295 LEU A O 1
ATOM 2222 N N . SER A 1 296 ? -6.451 -11.505 2.485 1.00 91.50 296 SER A N 1
ATOM 2223 C CA . SER A 1 296 ? -6.207 -11.652 3.915 1.00 91.50 296 SER A CA 1
ATOM 2224 C C . SER A 1 296 ? -5.545 -10.405 4.505 1.00 91.50 296 SER A C 1
ATOM 2226 O O . SER A 1 296 ? -4.924 -9.614 3.795 1.00 91.50 296 SER A O 1
ATOM 2228 N N . ILE A 1 297 ? -5.617 -10.270 5.835 1.00 91.19 297 ILE A N 1
ATOM 2229 C CA . ILE A 1 297 ? -4.907 -9.219 6.579 1.00 91.19 297 ILE A CA 1
ATOM 2230 C C . ILE A 1 297 ? -3.418 -9.230 6.214 1.00 91.19 297 ILE A C 1
ATOM 2232 O O . ILE A 1 297 ? -2.892 -8.200 5.824 1.00 91.19 297 ILE A O 1
ATOM 2236 N N . ALA A 1 298 ? -2.771 -10.400 6.225 1.00 90.88 298 ALA A N 1
ATOM 2237 C CA . ALA A 1 298 ? -1.345 -10.526 5.921 1.00 90.88 298 ALA A CA 1
ATOM 2238 C C . ALA A 1 298 ? -0.970 -10.081 4.493 1.00 90.88 298 ALA A C 1
ATOM 2240 O O . ALA A 1 298 ? 0.107 -9.524 4.289 1.00 90.88 298 ALA A O 1
ATOM 2241 N N . GLU A 1 299 ? -1.837 -10.319 3.504 1.00 92.69 299 GLU A N 1
ATOM 2242 C CA . GLU A 1 299 ? -1.613 -9.849 2.130 1.00 92.69 299 GLU A CA 1
ATOM 2243 C C . GLU A 1 299 ? -1.718 -8.327 2.043 1.00 92.69 299 GLU A C 1
ATOM 2245 O O . GLU A 1 299 ? -0.859 -7.697 1.429 1.00 92.69 299 GLU A O 1
ATOM 2250 N N . ILE A 1 300 ? -2.709 -7.727 2.710 1.00 93.56 300 ILE A N 1
ATOM 2251 C CA . ILE A 1 300 ? -2.840 -6.268 2.784 1.00 93.56 300 ILE A CA 1
ATOM 2252 C C . ILE A 1 300 ? -1.645 -5.661 3.526 1.00 93.56 300 ILE A C 1
ATOM 2254 O O . ILE A 1 300 ? -1.028 -4.732 3.018 1.00 93.56 300 ILE A O 1
ATOM 2258 N N . THR A 1 301 ? -1.253 -6.222 4.671 1.00 92.00 301 THR A N 1
ATOM 2259 C CA . THR A 1 301 ? -0.062 -5.806 5.424 1.00 92.00 301 THR A CA 1
ATOM 2260 C C . THR A 1 301 ? 1.186 -5.805 4.541 1.00 92.00 301 THR A C 1
ATOM 2262 O O . THR A 1 301 ? 1.932 -4.831 4.532 1.00 92.00 301 THR A O 1
ATOM 2265 N N . GLY A 1 302 ? 1.394 -6.859 3.742 1.00 91.81 302 GLY A N 1
ATOM 2266 C CA . GLY A 1 302 ? 2.516 -6.933 2.804 1.00 91.81 302 GLY A CA 1
ATOM 2267 C C . GLY A 1 302 ? 2.466 -5.876 1.696 1.00 91.81 302 GLY A C 1
ATOM 2268 O O . GLY A 1 302 ? 3.513 -5.391 1.278 1.00 91.81 302 GLY A O 1
ATOM 2269 N N . ILE A 1 303 ? 1.268 -5.496 1.236 1.00 93.12 303 ILE A N 1
ATOM 2270 C CA . ILE A 1 303 ? 1.086 -4.391 0.284 1.00 93.12 303 ILE A CA 1
ATOM 2271 C C . ILE A 1 303 ? 1.485 -3.058 0.923 1.00 93.12 303 ILE A C 1
ATOM 2273 O O . ILE A 1 303 ? 2.202 -2.290 0.288 1.00 93.12 303 ILE A O 1
ATOM 2277 N N . LEU A 1 304 ? 1.053 -2.801 2.161 1.00 93.25 304 LEU A N 1
ATOM 2278 C CA . LEU A 1 304 ? 1.323 -1.540 2.854 1.00 93.25 304 LEU A CA 1
ATOM 2279 C C . LEU A 1 304 ? 2.814 -1.362 3.161 1.00 93.25 304 LEU A C 1
ATOM 2281 O O . LEU A 1 304 ? 3.370 -0.333 2.803 1.00 93.25 304 LEU A O 1
ATOM 2285 N N . TYR A 1 305 ? 3.496 -2.387 3.684 1.00 91.12 305 TYR A N 1
ATOM 2286 C CA . TYR A 1 305 ? 4.956 -2.339 3.879 1.00 91.12 305 TYR A CA 1
ATOM 2287 C C . TYR A 1 305 ? 5.737 -2.124 2.577 1.00 91.12 305 TYR A C 1
ATOM 2289 O O . TYR A 1 305 ? 6.837 -1.589 2.581 1.00 91.12 305 TYR A O 1
ATOM 2297 N N . ALA A 1 306 ? 5.207 -2.580 1.444 1.00 92.75 306 ALA A N 1
ATOM 2298 C CA . ALA A 1 306 ? 5.870 -2.417 0.158 1.00 92.75 306 ALA A CA 1
ATOM 2299 C C . ALA A 1 306 ? 5.515 -1.090 -0.541 1.00 92.75 306 ALA A C 1
ATOM 2301 O O . ALA A 1 306 ? 6.139 -0.770 -1.555 1.00 92.75 306 ALA A O 1
ATOM 2302 N N . ALA A 1 307 ? 4.538 -0.330 -0.029 1.00 92.69 307 ALA A N 1
ATOM 2303 C CA . ALA A 1 307 ? 3.994 0.881 -0.647 1.00 92.69 307 ALA A CA 1
ATOM 2304 C C . ALA A 1 307 ? 4.988 2.044 -0.690 1.00 92.69 307 ALA A C 1
ATOM 2306 O O . ALA A 1 307 ? 5.094 2.701 -1.724 1.00 92.69 307 ALA A O 1
ATOM 2307 N N . SER A 1 308 ? 5.746 2.257 0.385 1.00 91.31 308 SER A N 1
ATOM 2308 C CA . SER A 1 308 ? 6.782 3.288 0.474 1.00 91.31 308 SER A CA 1
ATOM 2309 C C . SER A 1 308 ? 7.935 2.811 1.359 1.00 91.31 308 SER A C 1
ATOM 2311 O O . SER A 1 308 ? 7.752 1.922 2.181 1.00 91.31 308 SER A O 1
ATOM 2313 N N . ASN A 1 309 ? 9.134 3.363 1.164 1.00 86.44 309 ASN A N 1
ATOM 2314 C CA . ASN A 1 309 ? 10.247 3.245 2.116 1.00 86.44 309 ASN A CA 1
ATOM 2315 C C . ASN A 1 309 ? 10.289 4.405 3.122 1.00 86.44 309 ASN A C 1
ATOM 2317 O O . ASN A 1 309 ? 11.178 4.440 3.971 1.00 86.44 309 ASN A O 1
ATOM 2321 N N . THR A 1 310 ? 9.356 5.350 3.007 1.00 87.06 310 THR A N 1
ATOM 2322 C CA . THR A 1 310 ? 9.038 6.337 4.036 1.00 87.06 310 THR A CA 1
ATOM 2323 C C . THR A 1 310 ? 7.823 5.803 4.801 1.00 87.06 310 THR A C 1
ATOM 2325 O O . THR A 1 310 ? 6.729 5.776 4.228 1.00 87.06 310 THR A O 1
ATOM 2328 N N . PRO A 1 311 ? 7.968 5.355 6.062 1.00 78.38 311 PRO A N 1
ATOM 2329 C CA . PRO A 1 311 ? 6.867 4.747 6.814 1.00 78.38 311 PRO A CA 1
ATOM 2330 C C . PRO A 1 311 ? 5.601 5.611 6.870 1.00 78.38 311 PRO A C 1
ATOM 2332 O O . PRO A 1 311 ? 4.500 5.074 6.793 1.00 78.38 311 PRO A O 1
ATOM 2335 N N . GLU A 1 312 ? 5.753 6.937 6.938 1.00 83.44 312 GLU A N 1
ATOM 2336 C CA . GLU A 1 312 ? 4.653 7.911 6.960 1.00 83.44 312 GLU A CA 1
ATOM 2337 C C . GLU A 1 312 ? 3.963 8.167 5.605 1.00 83.44 312 GLU A C 1
ATOM 2339 O O . GLU A 1 312 ? 3.115 9.047 5.536 1.00 83.44 312 GLU A O 1
ATOM 2344 N N . GLU A 1 313 ? 4.355 7.473 4.532 1.00 89.06 313 GLU A N 1
ATOM 2345 C CA . GLU A 1 313 ? 3.749 7.582 3.190 1.00 89.06 313 GLU A CA 1
ATOM 2346 C C . GLU A 1 313 ? 3.134 6.256 2.705 1.00 89.06 313 GLU A C 1
ATOM 2348 O O . GLU A 1 313 ? 2.798 6.105 1.527 1.00 89.06 313 GLU A O 1
ATOM 2353 N N . SER A 1 314 ? 3.074 5.227 3.549 1.00 91.75 314 SER A N 1
ATOM 2354 C CA . SER A 1 314 ? 2.732 3.869 3.108 1.00 91.75 314 SER A CA 1
ATOM 2355 C C . SER A 1 314 ? 1.244 3.711 2.772 1.00 91.75 314 SER A C 1
ATOM 2357 O O . SER A 1 314 ? 0.887 3.081 1.770 1.00 91.75 314 SER A O 1
ATOM 2359 N N . LEU A 1 315 ? 0.354 4.302 3.567 1.00 93.56 315 LEU A N 1
ATOM 2360 C CA . LEU A 1 315 ? -1.083 4.345 3.306 1.00 93.56 315 LEU A CA 1
ATOM 2361 C C . LEU A 1 315 ? -1.367 5.226 2.094 1.00 93.56 315 LEU A C 1
ATOM 2363 O O . LEU A 1 315 ? -2.094 4.791 1.194 1.00 93.56 315 LEU A O 1
ATOM 2367 N N . GLU A 1 316 ? -0.768 6.419 2.014 1.00 93.00 316 GLU A N 1
ATOM 2368 C CA . GLU A 1 316 ? -0.935 7.298 0.856 1.00 93.00 316 GLU A CA 1
ATOM 2369 C C . GLU A 1 316 ? -0.392 6.658 -0.417 1.00 93.00 316 GLU A C 1
ATOM 2371 O O . GLU A 1 316 ? -1.056 6.706 -1.449 1.00 93.00 316 GLU A O 1
ATOM 2376 N N . GLY A 1 317 ? 0.770 6.008 -0.360 1.00 91.69 317 GLY A N 1
ATOM 2377 C CA . GLY A 1 317 ? 1.359 5.287 -1.485 1.00 91.69 317 GLY A CA 1
ATOM 2378 C C . GLY A 1 317 ? 0.427 4.198 -2.017 1.00 91.69 317 GLY A C 1
ATOM 2379 O O . GLY A 1 317 ? 0.179 4.121 -3.226 1.00 91.69 317 GLY A O 1
ATOM 2380 N N . ALA A 1 318 ? -0.170 3.405 -1.121 1.00 93.38 318 ALA A N 1
ATOM 2381 C CA . ALA A 1 318 ? -1.139 2.378 -1.493 1.00 93.38 318 ALA A CA 1
ATOM 2382 C C . ALA A 1 318 ? -2.414 2.984 -2.108 1.00 93.38 318 ALA A C 1
ATOM 2384 O O . ALA A 1 318 ? -2.842 2.563 -3.188 1.00 93.38 318 ALA A O 1
ATOM 2385 N N . ILE A 1 319 ? -3.000 4.001 -1.467 1.00 93.88 319 ILE A N 1
ATOM 2386 C CA . ILE A 1 319 ? -4.216 4.674 -1.948 1.00 93.88 319 ILE A CA 1
ATOM 2387 C C . ILE A 1 319 ? -3.968 5.357 -3.295 1.00 93.88 319 ILE A C 1
ATOM 2389 O O . ILE A 1 319 ? -4.734 5.147 -4.235 1.00 93.88 319 ILE A O 1
ATOM 2393 N N . ASN A 1 320 ? -2.889 6.128 -3.428 1.00 92.38 320 ASN A N 1
ATOM 2394 C CA . ASN A 1 320 ? -2.530 6.824 -4.662 1.00 92.38 320 ASN A CA 1
ATOM 2395 C C . ASN A 1 320 ? -2.257 5.834 -5.800 1.00 92.38 320 ASN A C 1
ATOM 2397 O O . ASN A 1 320 ? -2.664 6.082 -6.936 1.00 92.38 320 ASN A O 1
ATOM 2401 N N . GLY A 1 321 ? -1.649 4.679 -5.507 1.00 90.56 321 GLY A N 1
ATOM 2402 C CA . GLY A 1 321 ? -1.506 3.584 -6.467 1.00 90.56 321 GLY A CA 1
ATOM 2403 C C . GLY A 1 321 ? -2.858 3.073 -6.982 1.00 90.56 321 GLY A C 1
ATOM 2404 O O . GLY A 1 321 ? -3.036 2.908 -8.192 1.00 90.56 321 GLY A O 1
ATOM 2405 N N . ILE A 1 322 ? -3.839 2.894 -6.089 1.00 90.56 322 ILE A N 1
ATOM 2406 C CA . ILE A 1 322 ? -5.209 2.490 -6.447 1.00 90.56 322 ILE A CA 1
ATOM 2407 C C . ILE A 1 322 ? -5.939 3.593 -7.227 1.00 90.56 322 ILE A C 1
ATOM 2409 O O . ILE A 1 322 ? -6.545 3.296 -8.256 1.00 90.56 322 ILE A O 1
ATOM 2413 N N . ILE A 1 323 ? -5.854 4.858 -6.800 1.00 88.94 323 ILE A N 1
ATOM 2414 C CA . ILE A 1 323 ? -6.431 6.020 -7.504 1.00 88.94 323 ILE A CA 1
ATOM 2415 C C . ILE A 1 323 ? -5.936 6.060 -8.948 1.00 88.94 323 ILE A C 1
ATOM 2417 O O . ILE A 1 323 ? -6.748 6.136 -9.877 1.00 88.94 323 ILE A O 1
ATOM 2421 N N . LYS A 1 324 ? -4.610 5.971 -9.131 1.00 85.62 324 LYS A N 1
ATOM 2422 C CA . LYS A 1 324 ? -3.960 5.972 -10.445 1.00 85.62 324 LYS A CA 1
ATOM 2423 C C . LYS A 1 324 ? -4.451 4.797 -11.281 1.00 85.62 324 LYS A C 1
ATOM 2425 O O . LYS A 1 324 ? -4.923 5.011 -12.393 1.00 85.62 324 LYS A O 1
ATOM 2430 N N . PHE A 1 325 ? -4.437 3.581 -10.728 1.00 86.06 325 PHE A N 1
ATOM 2431 C CA . PHE A 1 325 ? -4.902 2.387 -11.437 1.00 86.06 325 PHE A CA 1
ATOM 2432 C C . PHE A 1 325 ? -6.367 2.497 -11.884 1.00 86.06 325 PHE A C 1
ATOM 2434 O O . PHE A 1 325 ? -6.700 2.160 -13.022 1.00 86.06 325 PHE A O 1
ATOM 2441 N N . LEU A 1 326 ? -7.251 2.987 -11.015 1.00 84.19 326 LEU A N 1
ATOM 2442 C CA . LEU A 1 326 ? -8.671 3.163 -11.320 1.00 84.19 326 LEU A CA 1
ATOM 2443 C C . LEU A 1 326 ? -8.944 4.373 -12.232 1.00 84.19 326 LEU A C 1
ATOM 2445 O O . LEU A 1 326 ? -10.060 4.514 -12.730 1.00 84.19 326 LEU A O 1
ATOM 2449 N N . GLY A 1 327 ? -7.949 5.231 -12.483 1.00 81.44 327 GLY A N 1
ATOM 2450 C CA . GLY A 1 327 ? -8.096 6.442 -13.292 1.00 81.44 327 GLY A CA 1
ATOM 2451 C C . GLY A 1 327 ? -9.026 7.478 -12.654 1.00 81.44 327 GLY A C 1
ATOM 2452 O O . GLY A 1 327 ? -9.710 8.220 -13.366 1.00 81.44 327 GLY A O 1
ATOM 2453 N N . LEU A 1 328 ? -9.105 7.507 -11.320 1.00 83.75 328 LEU A N 1
ATOM 2454 C CA . LEU A 1 328 ? -9.983 8.425 -10.599 1.00 83.75 328 LEU A CA 1
ATOM 2455 C C . LEU A 1 328 ? -9.411 9.844 -10.629 1.00 83.75 328 LEU A C 1
ATOM 2457 O O . LEU A 1 328 ? -8.230 10.071 -10.396 1.00 83.75 328 LEU A O 1
ATOM 2461 N N . SER A 1 329 ? -10.275 10.824 -10.890 1.00 84.19 329 SER A N 1
ATOM 2462 C CA . SER A 1 329 ? -9.911 12.247 -10.862 1.00 84.19 329 SER A CA 1
ATOM 2463 C C . SER A 1 329 ? -10.089 12.833 -9.459 1.00 84.19 329 SER A C 1
ATOM 2465 O O . SER A 1 329 ? -10.913 13.727 -9.259 1.00 84.19 329 SER A O 1
ATOM 2467 N N . VAL A 1 330 ? -9.340 12.302 -8.492 1.00 84.88 330 VAL A N 1
ATOM 2468 C CA . VAL A 1 330 ? -9.244 12.821 -7.117 1.00 84.88 330 VAL A CA 1
ATOM 2469 C C . VAL A 1 330 ? -7.817 13.328 -6.854 1.00 84.88 330 VAL A C 1
ATOM 2471 O O . VAL A 1 330 ? -6.892 12.855 -7.517 1.00 84.88 330 VAL A O 1
ATOM 2474 N N . PRO A 1 331 ? -7.616 14.322 -5.968 1.00 81.62 331 PRO A N 1
ATOM 2475 C CA . PRO A 1 331 ? -6.275 14.766 -5.585 1.00 81.62 331 PRO A CA 1
ATOM 2476 C C . PRO A 1 331 ? -5.437 13.614 -5.016 1.00 81.62 331 PRO A C 1
ATOM 2478 O O . PRO A 1 331 ? -5.992 12.727 -4.371 1.00 81.62 331 PRO A O 1
ATOM 2481 N N . GLU A 1 332 ? -4.119 13.646 -5.232 1.00 86.31 332 GLU A N 1
ATOM 2482 C CA . GLU A 1 332 ? -3.213 12.739 -4.518 1.00 86.31 332 GLU A CA 1
ATOM 2483 C C . GLU A 1 332 ? -3.294 13.012 -3.014 1.00 86.31 332 GLU A C 1
ATOM 2485 O O . GLU A 1 332 ? -3.332 14.167 -2.580 1.00 86.31 332 GLU A O 1
ATOM 2490 N N . VAL A 1 333 ? -3.321 11.936 -2.233 1.00 93.00 333 VAL A N 1
ATOM 2491 C CA . VAL A 1 333 ? -3.262 11.999 -0.775 1.00 93.00 333 VAL A CA 1
ATOM 2492 C C . VAL A 1 333 ? -1.812 12.268 -0.382 1.00 93.00 333 VAL A C 1
ATOM 2494 O O . VAL A 1 333 ? -0.919 11.537 -0.809 1.00 93.00 333 VAL A O 1
ATOM 2497 N N . GLY A 1 334 ? -1.572 13.346 0.361 1.00 90.69 334 GLY A N 1
ATOM 2498 C CA . GLY A 1 334 ? -0.256 13.666 0.917 1.00 90.69 334 GLY A CA 1
ATOM 2499 C C . GLY A 1 334 ? -0.130 13.204 2.367 1.00 90.69 334 GLY A C 1
ATOM 2500 O O . GLY A 1 334 ? -1.147 13.012 3.028 1.00 90.69 334 GLY A O 1
ATOM 2501 N N . ILE A 1 335 ? 1.109 13.093 2.860 1.00 88.75 335 ILE A N 1
ATOM 2502 C CA . ILE A 1 335 ? 1.421 12.667 4.237 1.00 88.75 335 ILE A CA 1
ATOM 2503 C C . ILE A 1 335 ? 0.553 13.402 5.256 1.00 88.75 335 ILE A C 1
ATOM 2505 O O . ILE A 1 335 ? 0.604 14.635 5.356 1.00 88.75 335 ILE A O 1
ATOM 2509 N N . GLY A 1 336 ? -0.194 12.639 6.053 1.00 84.81 336 GLY A N 1
ATOM 2510 C CA . GLY A 1 336 ? -0.995 13.173 7.154 1.00 84.81 336 GLY A CA 1
ATOM 2511 C C . GLY A 1 336 ? -2.197 14.015 6.708 1.00 84.81 336 GLY A C 1
ATOM 2512 O O . GLY A 1 336 ? -2.824 14.670 7.545 1.00 84.81 336 GLY A O 1
ATOM 2513 N N . ASP A 1 337 ? -2.544 14.012 5.416 1.00 91.19 337 ASP A N 1
ATOM 2514 C CA . ASP A 1 337 ? -3.763 14.635 4.896 1.00 91.19 337 ASP A CA 1
ATOM 2515 C C . ASP A 1 337 ? -4.953 13.679 5.049 1.00 91.19 337 ASP A C 1
ATOM 2517 O O . ASP A 1 337 ? -5.416 13.015 4.116 1.00 91.19 337 ASP A O 1
ATOM 2521 N N . ARG A 1 338 ? -5.457 13.613 6.282 1.00 91.19 338 ARG A N 1
ATOM 2522 C CA . ARG A 1 338 ? -6.558 12.723 6.653 1.00 91.19 338 ARG A CA 1
ATOM 2523 C C . ARG A 1 338 ? -7.848 13.031 5.885 1.00 91.19 338 ARG A C 1
ATOM 2525 O O . ARG A 1 338 ? -8.568 12.112 5.503 1.00 91.19 338 ARG A O 1
ATOM 2532 N N . ASP A 1 339 ? -8.153 14.300 5.619 1.00 92.62 339 ASP A N 1
ATOM 2533 C CA . ASP A 1 339 ? -9.346 14.665 4.844 1.00 92.62 339 ASP A CA 1
ATOM 2534 C C . ASP A 1 339 ? -9.257 14.139 3.403 1.00 92.62 339 ASP A C 1
ATOM 2536 O O . ASP A 1 339 ? -10.232 13.574 2.888 1.00 92.62 339 ASP A O 1
ATOM 2540 N N . ALA A 1 340 ? -8.085 14.254 2.765 1.00 93.69 340 ALA A N 1
ATOM 2541 C CA . ALA A 1 340 ? -7.847 13.677 1.444 1.00 93.69 340 ALA A CA 1
ATOM 2542 C C . ALA A 1 340 ? -7.900 12.141 1.463 1.00 93.69 340 ALA A C 1
ATOM 2544 O O . ALA A 1 340 ? -8.475 11.552 0.540 1.00 93.69 340 ALA A O 1
ATOM 2545 N N . LEU A 1 341 ? -7.377 11.498 2.515 1.00 94.19 341 LEU A N 1
ATOM 2546 C CA . LEU A 1 341 ? -7.406 10.042 2.687 1.00 94.19 341 LEU A CA 1
ATOM 2547 C C . LEU A 1 341 ? -8.845 9.513 2.671 1.00 94.19 341 LEU A C 1
ATOM 2549 O O . LEU A 1 341 ? -9.194 8.694 1.819 1.00 94.19 341 LEU A O 1
ATOM 2553 N N . TYR A 1 342 ? -9.717 10.019 3.549 1.00 94.44 342 TYR A N 1
ATOM 2554 C CA . TYR A 1 342 ? -11.097 9.520 3.646 1.00 94.44 342 TYR A CA 1
ATOM 2555 C C . TYR A 1 342 ? -11.949 9.907 2.437 1.00 94.44 342 TYR A C 1
ATOM 2557 O O . TYR A 1 342 ? -12.753 9.095 1.978 1.00 94.44 342 TYR A O 1
ATOM 2565 N N . SER A 1 343 ? -11.747 11.100 1.870 1.00 92.56 343 SER A N 1
ATOM 2566 C CA . SER A 1 343 ? -12.429 11.503 0.630 1.00 92.56 343 SER A CA 1
ATOM 2567 C C . SER A 1 343 ? -12.066 10.577 -0.540 1.00 92.56 343 SER A C 1
ATOM 2569 O O . SER A 1 343 ? -12.919 10.230 -1.366 1.00 92.56 343 SER A O 1
ATOM 2571 N N . SER A 1 344 ? -10.805 10.142 -0.602 1.00 92.31 344 SER A N 1
ATOM 2572 C CA . SER A 1 344 ? -10.311 9.211 -1.618 1.00 92.31 344 SER A CA 1
ATOM 2573 C C . SER A 1 344 ? -10.839 7.799 -1.405 1.00 92.31 344 SER A C 1
ATOM 2575 O O . SER A 1 344 ? -11.370 7.212 -2.348 1.00 92.31 344 SER A O 1
ATOM 2577 N N . VAL A 1 345 ? -10.790 7.284 -0.172 1.00 92.38 345 VAL A N 1
ATOM 2578 C CA . VAL A 1 345 ? -11.387 5.989 0.198 1.00 92.38 345 VAL A CA 1
ATOM 2579 C C . VAL A 1 345 ? -12.872 5.963 -0.169 1.00 92.38 345 VAL A C 1
ATOM 2581 O O . VAL A 1 345 ? -13.327 5.048 -0.859 1.00 92.38 345 VAL A O 1
ATOM 2584 N N . ALA A 1 346 ? -13.624 7.005 0.196 1.00 89.44 346 ALA A N 1
ATOM 2585 C CA . ALA A 1 346 ? -15.035 7.127 -0.155 1.00 89.44 346 ALA A CA 1
ATOM 2586 C C . ALA A 1 346 ? -15.245 7.141 -1.678 1.00 89.44 346 ALA A C 1
ATOM 2588 O O . ALA A 1 346 ? -16.152 6.480 -2.182 1.00 89.44 346 ALA A O 1
ATOM 2589 N N . SER A 1 347 ? -14.397 7.841 -2.436 1.00 88.38 347 SER A N 1
ATOM 2590 C CA . SER A 1 347 ? -14.475 7.887 -3.904 1.00 88.38 347 SER A CA 1
ATOM 2591 C C . SER A 1 347 ? -14.179 6.533 -4.558 1.00 88.38 347 SER A C 1
ATOM 2593 O O . SER A 1 347 ? -14.850 6.157 -5.519 1.00 88.38 347 SER A O 1
ATOM 2595 N N . ILE A 1 348 ? -13.217 5.780 -4.019 1.00 87.25 348 ILE A N 1
ATOM 2596 C CA . ILE A 1 348 ? -12.848 4.439 -4.490 1.00 87.25 348 ILE A CA 1
ATOM 2597 C C . ILE A 1 348 ? -13.991 3.450 -4.238 1.00 87.25 348 ILE A C 1
ATOM 2599 O O . ILE A 1 348 ? -14.378 2.710 -5.141 1.00 87.25 348 ILE A O 1
ATOM 2603 N N . VAL A 1 349 ? -14.572 3.467 -3.036 1.00 83.38 349 VAL A N 1
ATOM 2604 C CA . VAL A 1 349 ? -15.612 2.509 -2.626 1.00 83.38 349 VAL A CA 1
ATOM 2605 C C . VAL A 1 349 ? -17.001 2.875 -3.178 1.00 83.38 349 VAL A C 1
ATOM 2607 O O . VAL A 1 349 ? -17.802 1.992 -3.484 1.00 83.38 349 VAL A O 1
ATOM 2610 N N . SER A 1 350 ? -17.304 4.166 -3.366 1.00 74.19 350 SER A N 1
ATOM 2611 C CA . SER A 1 350 ? -18.593 4.639 -3.910 1.00 74.19 350 SER A CA 1
ATOM 2612 C C . SER A 1 350 ? -18.714 4.548 -5.434 1.00 74.19 350 SER A C 1
ATOM 2614 O O . SER A 1 350 ? -19.816 4.731 -5.966 1.00 74.19 350 SER A O 1
ATOM 2616 N N . GLY A 1 351 ? -17.621 4.232 -6.142 1.00 58.28 351 GLY A N 1
ATOM 2617 C CA . GLY A 1 351 ? -17.602 3.901 -7.568 1.00 58.28 351 GLY A CA 1
ATOM 2618 C C . GLY A 1 351 ? -18.369 2.607 -7.841 1.00 58.28 351 GLY A C 1
ATOM 2619 O O . GLY A 1 351 ? -17.775 1.556 -8.037 1.00 58.28 351 GLY A O 1
ATOM 2620 N N . GLY A 1 352 ? -19.700 2.685 -7.778 1.00 47.22 352 GLY A N 1
ATOM 2621 C CA . GLY A 1 352 ? -20.622 1.557 -7.700 1.00 47.22 352 GLY A CA 1
ATOM 2622 C C . GLY A 1 352 ? -20.317 0.407 -8.662 1.00 47.22 352 GLY A C 1
ATOM 2623 O O . GLY A 1 352 ? -20.077 0.633 -9.843 1.00 47.22 352 GLY A O 1
ATOM 2624 N N . GLU A 1 353 ? -20.426 -0.806 -8.109 1.00 49.25 353 GLU A N 1
ATOM 2625 C CA . GLU A 1 353 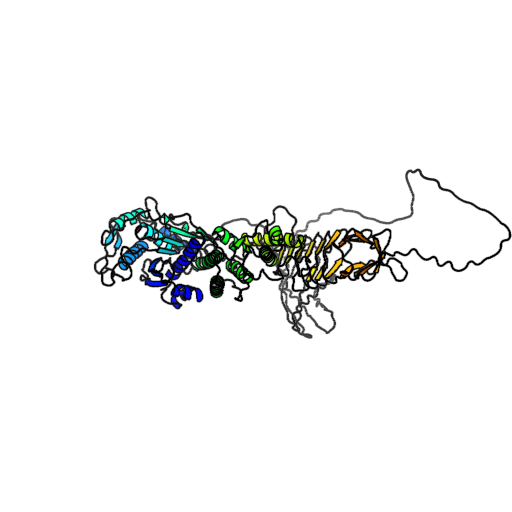? -20.175 -2.150 -8.673 1.00 49.25 353 GLU A CA 1
ATOM 2626 C C . GLU A 1 353 ? -18.916 -2.882 -8.161 1.00 49.25 353 GLU A C 1
ATOM 2628 O O . GLU A 1 353 ? -18.644 -3.976 -8.616 1.00 49.25 353 GLU A O 1
ATOM 2633 N N . VAL A 1 354 ? -18.197 -2.383 -7.154 1.00 54.31 354 VAL A N 1
ATOM 2634 C CA . VAL A 1 354 ? -16.864 -2.892 -6.757 1.00 54.31 354 VAL A CA 1
ATOM 2635 C C . VAL A 1 354 ? -16.766 -4.366 -6.291 1.00 54.31 354 VAL A C 1
ATOM 2637 O O . VAL A 1 354 ? -15.704 -4.968 -6.448 1.00 54.31 354 VAL A O 1
ATOM 2640 N N . GLU A 1 355 ? -17.824 -5.001 -5.773 1.00 50.84 355 GLU A N 1
ATOM 2641 C CA . GLU A 1 355 ? -17.703 -6.366 -5.227 1.00 50.84 355 GLU A CA 1
ATOM 2642 C C . GLU A 1 355 ? -17.251 -7.406 -6.283 1.00 50.84 355 GLU A C 1
ATOM 2644 O O . GLU A 1 355 ? -18.023 -7.823 -7.149 1.00 50.84 355 GLU A O 1
ATOM 2649 N N . ASN A 1 356 ? -16.014 -7.907 -6.142 1.00 52.78 356 ASN A N 1
ATOM 2650 C CA . ASN A 1 356 ? -15.360 -8.916 -6.999 1.00 52.78 356 ASN A CA 1
ATOM 2651 C C . ASN A 1 356 ? -15.062 -8.486 -8.449 1.00 52.78 356 ASN A C 1
ATOM 2653 O O . ASN A 1 356 ? -14.944 -9.344 -9.330 1.00 52.78 356 ASN A O 1
ATOM 2657 N N . LEU A 1 357 ? -14.944 -7.186 -8.732 1.00 66.62 357 LEU A N 1
ATOM 2658 C CA . LEU A 1 357 ? -14.542 -6.716 -10.069 1.00 66.62 357 LEU A CA 1
ATOM 2659 C C . LEU A 1 357 ? -13.031 -6.740 -10.299 1.00 66.62 357 LEU A C 1
ATOM 2661 O O . LEU A 1 357 ? -12.587 -6.785 -11.455 1.00 66.62 357 LEU A O 1
ATOM 2665 N N . TYR A 1 358 ? -12.265 -6.704 -9.214 1.00 81.19 358 TYR A N 1
ATOM 2666 C CA . TYR A 1 358 ? -10.816 -6.641 -9.230 1.00 81.19 358 TYR A CA 1
ATOM 2667 C C . TYR A 1 358 ? -10.230 -7.842 -8.499 1.00 81.19 358 TYR A C 1
ATOM 2669 O O . TYR A 1 358 ? -10.828 -8.366 -7.562 1.00 81.19 358 TYR A O 1
ATOM 2677 N N . SER A 1 359 ? -9.054 -8.267 -8.947 1.00 86.44 359 SER A N 1
ATOM 2678 C CA . SER A 1 359 ? -8.166 -9.101 -8.150 1.00 86.44 359 SER A CA 1
ATOM 2679 C C . SER A 1 359 ? -6.912 -8.302 -7.846 1.00 86.44 359 SER A C 1
ATOM 2681 O O . SER A 1 359 ? -6.278 -7.778 -8.769 1.00 86.44 359 SER A O 1
ATOM 2683 N N . ILE A 1 360 ? -6.595 -8.190 -6.562 1.00 87.81 360 ILE A N 1
ATOM 2684 C CA . ILE A 1 360 ? -5.425 -7.496 -6.045 1.00 87.81 360 ILE A CA 1
ATOM 2685 C C . ILE A 1 360 ? -4.482 -8.555 -5.489 1.00 87.81 360 ILE A C 1
ATOM 2687 O O . ILE A 1 360 ? -4.875 -9.426 -4.719 1.00 87.81 360 ILE A O 1
ATOM 2691 N N . SER A 1 361 ? -3.216 -8.486 -5.872 1.00 85.62 361 SER A N 1
ATOM 2692 C CA . SER A 1 361 ? -2.195 -9.390 -5.348 1.00 85.62 361 SER A CA 1
ATOM 2693 C C . SER A 1 361 ? -0.863 -8.677 -5.231 1.00 85.62 361 SER A C 1
ATOM 2695 O O . SER A 1 361 ? -0.531 -7.862 -6.092 1.00 85.62 361 SER A O 1
ATOM 2697 N N . SER A 1 362 ? -0.056 -9.037 -4.236 1.00 85.19 362 SER A N 1
ATOM 2698 C CA . SER A 1 362 ? 1.360 -8.662 -4.218 1.00 85.19 362 SER A CA 1
ATOM 2699 C C . SER A 1 362 ? 2.064 -9.144 -5.492 1.00 85.19 362 SER A C 1
ATOM 2701 O O . SER A 1 362 ? 1.668 -10.139 -6.110 1.00 85.19 362 SER A O 1
ATOM 2703 N N . VAL A 1 363 ? 3.127 -8.450 -5.889 1.00 86.00 363 VAL A N 1
ATOM 2704 C CA . VAL A 1 363 ? 3.914 -8.822 -7.073 1.00 86.00 363 VAL A CA 1
ATOM 2705 C C . VAL A 1 363 ? 4.454 -10.253 -6.947 1.00 86.00 363 VAL A C 1
ATOM 2707 O O . VAL A 1 363 ? 5.071 -10.625 -5.949 1.00 86.00 363 VAL A O 1
ATOM 2710 N N . THR A 1 364 ? 4.221 -11.071 -7.977 1.00 83.19 364 THR A N 1
ATOM 2711 C CA . THR A 1 364 ? 4.616 -12.487 -8.005 1.00 83.19 364 THR A CA 1
ATOM 2712 C C . THR A 1 364 ? 5.931 -12.693 -8.756 1.00 83.19 364 THR A C 1
ATOM 2714 O O . THR A 1 364 ? 6.327 -11.882 -9.591 1.00 83.19 364 THR A O 1
ATOM 2717 N N . THR A 1 365 ? 6.598 -13.831 -8.537 1.00 85.00 365 THR A N 1
ATOM 2718 C CA . THR A 1 365 ? 7.815 -14.187 -9.292 1.00 85.00 365 THR A CA 1
ATOM 2719 C C . THR A 1 365 ? 7.565 -14.410 -10.784 1.00 85.00 365 THR A C 1
ATOM 2721 O O . THR A 1 365 ? 8.489 -14.300 -11.585 1.00 85.00 365 THR A O 1
ATOM 2724 N N . ASP A 1 366 ? 6.320 -14.708 -11.162 1.00 90.06 366 ASP A N 1
ATOM 2725 C CA . ASP A 1 366 ? 5.921 -14.985 -12.544 1.00 90.06 366 ASP A CA 1
ATOM 2726 C C . ASP A 1 366 ? 5.475 -13.718 -13.297 1.00 90.06 366 ASP A C 1
ATOM 2728 O O . ASP A 1 366 ? 5.051 -13.813 -14.454 1.00 90.06 366 ASP A O 1
ATOM 2732 N N . ILE A 1 367 ? 5.600 -12.529 -12.683 1.00 94.56 367 ILE A N 1
ATOM 2733 C CA . ILE A 1 367 ? 5.120 -11.253 -13.239 1.00 94.56 367 ILE A CA 1
ATOM 2734 C C . ILE A 1 367 ? 5.599 -11.000 -14.671 1.00 94.56 367 ILE A C 1
ATOM 2736 O O . ILE A 1 367 ? 4.814 -10.534 -15.487 1.00 94.56 367 ILE A O 1
ATOM 2740 N N . VAL A 1 368 ? 6.832 -11.378 -15.022 1.00 96.44 368 VAL A N 1
ATOM 2741 C CA . VAL A 1 368 ? 7.366 -11.210 -16.388 1.00 96.44 368 VAL A CA 1
ATOM 2742 C C . VAL A 1 368 ? 6.554 -12.016 -17.405 1.00 96.44 368 VAL A C 1
ATOM 2744 O O . VAL A 1 368 ? 6.195 -11.509 -18.465 1.00 96.44 368 VAL A O 1
ATOM 2747 N N . SER A 1 369 ? 6.213 -13.266 -17.076 1.00 95.94 369 SER A N 1
ATOM 2748 C CA . SER A 1 369 ? 5.437 -14.134 -17.972 1.00 95.94 369 SER A CA 1
ATOM 2749 C C . SER A 1 369 ? 3.995 -13.650 -18.113 1.00 95.94 369 SER A C 1
ATOM 2751 O O . SER A 1 369 ? 3.422 -13.723 -19.198 1.00 95.94 369 SER A O 1
ATOM 2753 N N . LEU A 1 370 ? 3.418 -13.137 -17.025 1.00 95.25 370 LEU A N 1
ATOM 2754 C CA . LEU A 1 370 ? 2.057 -12.604 -17.000 1.00 95.25 370 LEU A CA 1
ATOM 2755 C C . LEU A 1 370 ? 1.970 -11.261 -17.746 1.00 95.25 370 LEU A C 1
ATOM 2757 O O . LEU A 1 370 ? 1.073 -11.063 -18.565 1.00 95.25 370 LEU A O 1
ATOM 2761 N N . ALA A 1 371 ? 2.965 -10.389 -17.570 1.00 95.69 371 ALA A N 1
ATOM 2762 C CA . ALA A 1 371 ? 3.123 -9.137 -18.308 1.00 95.69 371 ALA A CA 1
ATOM 2763 C C . ALA A 1 371 ? 3.417 -9.350 -19.801 1.00 95.69 371 ALA A C 1
ATOM 2765 O O . ALA A 1 371 ? 3.149 -8.464 -20.606 1.00 95.69 371 ALA A O 1
ATOM 2766 N N . ALA A 1 372 ? 3.916 -10.517 -20.213 1.00 95.88 372 ALA A N 1
ATOM 2767 C CA . ALA A 1 372 ? 4.103 -10.861 -21.624 1.00 95.88 372 ALA A CA 1
ATOM 2768 C C . ALA A 1 372 ? 2.814 -11.364 -22.312 1.00 95.88 372 ALA A C 1
ATOM 2770 O O . ALA A 1 372 ? 2.812 -11.636 -23.514 1.00 95.88 372 ALA A O 1
ATOM 2771 N N . LEU A 1 373 ? 1.694 -11.496 -21.590 1.00 93.38 373 LEU A N 1
ATOM 2772 C CA . LEU A 1 373 ? 0.417 -11.886 -22.187 1.00 93.38 373 LEU A CA 1
ATOM 2773 C C . LEU A 1 373 ? -0.211 -10.707 -22.939 1.00 93.38 373 LEU A C 1
ATOM 2775 O O . LEU A 1 373 ? -0.469 -9.648 -22.366 1.00 93.38 373 LEU A O 1
ATOM 2779 N N . ASN A 1 374 ? -0.556 -10.905 -24.214 1.00 91.50 374 ASN A N 1
ATOM 2780 C CA . ASN A 1 374 ? -1.307 -9.917 -24.997 1.00 91.50 374 ASN A CA 1
ATOM 2781 C C . ASN A 1 374 ? -2.813 -9.960 -24.664 1.00 91.50 374 ASN A C 1
ATOM 2783 O O . ASN A 1 374 ? -3.647 -10.339 -25.488 1.00 91.50 374 ASN A O 1
ATOM 2787 N N . THR A 1 375 ? -3.147 -9.667 -23.408 1.00 89.81 375 THR A N 1
ATOM 2788 C CA . THR A 1 375 ? -4.502 -9.688 -22.843 1.00 89.81 375 THR A CA 1
ATOM 2789 C C . THR A 1 375 ? -4.708 -8.488 -21.916 1.00 89.81 375 THR A C 1
ATOM 2791 O O . THR A 1 375 ? -3.734 -7.860 -21.505 1.00 89.81 375 THR A O 1
ATOM 2794 N N . ILE A 1 376 ? -5.967 -8.205 -21.562 1.00 85.25 376 ILE A N 1
ATOM 2795 C CA . ILE A 1 376 ? -6.354 -7.196 -20.555 1.00 85.25 376 ILE A CA 1
ATOM 2796 C C . ILE A 1 376 ? -5.671 -7.475 -19.210 1.00 85.25 376 ILE A C 1
ATOM 2798 O O . ILE A 1 376 ? -5.131 -6.572 -18.583 1.00 85.25 376 ILE A O 1
ATOM 2802 N N . GLU A 1 377 ? -5.628 -8.740 -18.796 1.00 88.12 377 GLU A N 1
ATOM 2803 C CA . GLU A 1 377 ? -4.930 -9.163 -17.582 1.00 88.12 377 GLU A CA 1
ATOM 2804 C C . GLU A 1 377 ? -3.430 -8.842 -17.662 1.00 88.12 377 GLU A C 1
ATOM 2806 O O . GLU A 1 377 ? -2.879 -8.219 -16.757 1.00 88.12 377 GLU A O 1
ATOM 2811 N N . GLY A 1 378 ? -2.786 -9.161 -18.791 1.00 92.12 378 GLY A N 1
ATOM 2812 C CA . GLY A 1 378 ? -1.388 -8.803 -19.034 1.00 92.12 378 GLY A CA 1
ATOM 2813 C C . GLY A 1 378 ? -1.126 -7.293 -19.016 1.00 92.12 378 GLY A C 1
ATOM 2814 O O . GLY A 1 378 ? -0.038 -6.880 -18.622 1.00 92.12 378 GLY A O 1
ATOM 2815 N N . GLN A 1 379 ? -2.110 -6.460 -19.386 1.00 91.94 379 GLN A N 1
ATOM 2816 C CA . GLN A 1 379 ? -1.996 -5.003 -19.244 1.00 91.94 379 GLN A CA 1
ATOM 2817 C C . GLN A 1 379 ? -1.929 -4.585 -17.769 1.00 91.94 379 GLN A C 1
ATOM 2819 O O . GLN A 1 379 ? -1.132 -3.718 -17.441 1.00 91.94 379 GLN A O 1
ATOM 2824 N N . GLY A 1 380 ? -2.688 -5.228 -16.871 1.00 91.44 380 GLY A N 1
ATOM 2825 C CA . GLY A 1 380 ? -2.611 -4.965 -15.427 1.00 91.44 380 GLY A CA 1
ATOM 2826 C C . GLY A 1 380 ? -1.217 -5.238 -14.851 1.00 91.44 380 GLY A C 1
ATOM 2827 O O . GLY A 1 380 ? -0.673 -4.419 -14.112 1.00 91.44 380 GLY A O 1
ATOM 2828 N N . TYR A 1 381 ? -0.583 -6.340 -15.265 1.00 94.12 381 TYR A N 1
ATOM 2829 C CA . TYR A 1 381 ? 0.801 -6.642 -14.881 1.00 94.12 381 TYR A CA 1
ATOM 2830 C C . TYR A 1 381 ? 1.809 -5.642 -15.460 1.00 94.12 381 TYR A C 1
ATOM 2832 O O . TYR A 1 381 ? 2.723 -5.220 -14.754 1.00 94.12 381 TYR A O 1
ATOM 2840 N N . ARG A 1 382 ? 1.646 -5.227 -16.724 1.00 94.56 382 ARG A N 1
ATOM 2841 C CA . ARG A 1 382 ? 2.501 -4.189 -17.325 1.00 94.56 382 ARG A CA 1
ATOM 2842 C C . ARG A 1 382 ? 2.318 -2.836 -16.648 1.00 94.56 382 ARG A C 1
ATOM 2844 O O . ARG A 1 382 ? 3.313 -2.177 -16.383 1.00 94.56 382 ARG A O 1
ATOM 2851 N N . TYR A 1 383 ? 1.090 -2.465 -16.294 1.00 94.19 383 TYR A N 1
ATOM 2852 C CA . TYR A 1 383 ? 0.802 -1.241 -15.551 1.00 94.19 383 TYR A CA 1
ATOM 2853 C C . TYR A 1 383 ? 1.563 -1.198 -14.224 1.00 94.19 383 TYR A C 1
ATOM 2855 O O . TYR A 1 383 ? 2.219 -0.200 -13.933 1.00 94.19 383 TYR A O 1
ATOM 2863 N N . ALA A 1 384 ? 1.531 -2.295 -13.457 1.00 94.50 384 ALA A N 1
ATOM 2864 C CA . ALA A 1 384 ? 2.273 -2.403 -12.204 1.00 94.50 384 ALA A CA 1
ATOM 2865 C C . ALA A 1 384 ? 3.793 -2.283 -12.415 1.00 94.50 384 ALA A C 1
ATOM 2867 O O . ALA A 1 384 ? 4.454 -1.578 -11.661 1.00 94.50 384 ALA A O 1
ATOM 2868 N N . LEU A 1 385 ? 4.346 -2.908 -13.465 1.00 95.75 385 LEU A N 1
ATOM 2869 C CA . LEU A 1 385 ? 5.772 -2.796 -13.798 1.00 95.75 385 LEU A CA 1
ATOM 2870 C C . LEU A 1 385 ? 6.173 -1.374 -14.208 1.00 95.75 385 LEU A C 1
ATOM 2872 O O . LEU A 1 385 ? 7.177 -0.863 -13.722 1.00 95.75 385 LEU A O 1
ATOM 2876 N N . VAL A 1 386 ? 5.410 -0.738 -15.099 1.00 94.12 386 VAL A N 1
ATOM 2877 C CA . VAL A 1 386 ? 5.719 0.601 -15.625 1.00 94.12 386 VAL A CA 1
ATOM 2878 C C . VAL A 1 386 ? 5.637 1.656 -14.524 1.00 94.12 386 VAL A C 1
ATOM 2880 O O . VAL A 1 386 ? 6.527 2.492 -14.427 1.00 94.12 386 VAL A O 1
ATOM 2883 N N . ASN A 1 387 ? 4.628 1.568 -13.654 1.00 93.31 387 ASN A N 1
ATOM 2884 C CA . ASN A 1 387 ? 4.409 2.509 -12.550 1.00 93.31 387 ASN A CA 1
ATOM 2885 C C . ASN A 1 387 ? 5.132 2.118 -11.248 1.00 93.31 387 ASN A C 1
ATOM 2887 O O . ASN A 1 387 ? 4.939 2.777 -10.232 1.00 93.31 387 ASN A O 1
ATOM 2891 N N . LEU A 1 388 ? 5.919 1.036 -11.260 1.00 94.44 388 LEU A N 1
ATOM 2892 C CA . LEU A 1 388 ? 6.605 0.472 -10.092 1.00 94.44 388 LEU A CA 1
ATOM 2893 C C . LEU A 1 388 ? 5.686 0.246 -8.870 1.00 94.44 388 LEU A C 1
ATOM 2895 O O . LEU A 1 388 ? 6.087 0.456 -7.727 1.00 94.44 388 LEU A O 1
ATOM 2899 N N . LEU A 1 389 ? 4.455 -0.221 -9.103 1.00 93.69 389 LEU A N 1
ATOM 2900 C CA . LEU A 1 389 ? 3.503 -0.503 -8.027 1.00 93.69 389 LEU A CA 1
ATOM 2901 C C . LEU A 1 389 ? 3.823 -1.837 -7.327 1.00 93.69 389 LEU A C 1
ATOM 2903 O O . LEU A 1 389 ? 4.014 -2.851 -8.004 1.00 93.69 389 LEU A O 1
ATOM 2907 N N . PRO A 1 390 ? 3.797 -1.897 -5.982 1.00 92.38 390 PRO A N 1
ATOM 2908 C CA . PRO A 1 390 ? 4.142 -3.103 -5.220 1.00 92.38 390 PRO A CA 1
ATOM 2909 C C . PRO A 1 390 ? 3.051 -4.182 -5.226 1.00 92.38 390 PRO A C 1
ATOM 2911 O O . PRO A 1 390 ? 3.206 -5.269 -4.660 1.00 92.38 390 PRO A O 1
ATOM 2914 N N . PHE A 1 391 ? 1.941 -3.900 -5.894 1.00 93.06 391 PHE A N 1
ATOM 2915 C CA . PHE A 1 391 ? 0.819 -4.796 -6.088 1.00 93.06 391 PHE A CA 1
ATOM 2916 C C . PHE A 1 391 ? 0.342 -4.719 -7.533 1.00 93.06 391 PHE A C 1
ATOM 2918 O O . PHE A 1 391 ? 0.553 -3.741 -8.250 1.00 93.06 391 PHE A O 1
ATOM 2925 N N . VAL A 1 392 ? -0.335 -5.776 -7.954 1.00 92.00 392 VAL A N 1
ATOM 2926 C CA . VAL A 1 392 ? -0.995 -5.863 -9.246 1.00 92.00 392 VAL A CA 1
ATOM 2927 C C . VAL A 1 392 ? -2.487 -5.827 -9.001 1.00 92.00 392 VAL A C 1
ATOM 2929 O O . VAL A 1 392 ? -2.996 -6.593 -8.184 1.00 92.00 392 VAL A O 1
ATOM 2932 N N . VAL A 1 393 ? -3.180 -4.976 -9.748 1.00 89.50 393 VAL A N 1
ATOM 2933 C CA . VAL A 1 393 ? -4.633 -5.023 -9.855 1.00 89.50 393 VAL A CA 1
ATOM 2934 C C . VAL A 1 393 ? -4.983 -5.520 -11.251 1.00 89.50 393 VAL A C 1
ATOM 2936 O O . VAL A 1 393 ? -4.517 -4.987 -12.260 1.00 89.50 393 VAL A O 1
ATOM 2939 N N . THR A 1 394 ? -5.792 -6.569 -11.326 1.00 87.50 394 THR A N 1
ATOM 2940 C CA . THR A 1 394 ? -6.304 -7.105 -12.589 1.00 87.50 394 THR A CA 1
ATOM 2941 C C . THR A 1 394 ? -7.824 -7.061 -12.600 1.00 87.50 394 THR A C 1
ATOM 2943 O O . THR A 1 394 ? -8.477 -7.154 -11.562 1.00 87.50 394 THR A O 1
ATOM 2946 N N . SER A 1 395 ? -8.407 -6.911 -13.788 1.00 78.81 395 SER A N 1
ATOM 2947 C CA . SER A 1 395 ? -9.841 -7.083 -14.005 1.00 78.81 395 SER A CA 1
ATOM 2948 C C . SER A 1 395 ? -10.069 -7.788 -15.333 1.00 78.81 395 SER A C 1
ATOM 2950 O O . SER A 1 395 ? -9.342 -7.571 -16.301 1.00 78.81 395 SER A O 1
ATOM 2952 N N . SER A 1 396 ? -11.097 -8.632 -15.390 1.00 69.00 396 SER A N 1
ATOM 2953 C CA . SER A 1 396 ? -11.523 -9.292 -16.632 1.00 69.00 396 SER A CA 1
ATOM 2954 C C . SER A 1 396 ? -12.702 -8.589 -17.315 1.00 69.00 396 SER A C 1
ATOM 2956 O O . SER A 1 396 ? -13.098 -8.982 -18.414 1.00 69.00 396 SER A O 1
ATOM 2958 N N . SER A 1 397 ? -13.269 -7.559 -16.679 1.00 64.19 397 SER A N 1
ATOM 2959 C CA . SER A 1 397 ? -14.584 -7.009 -17.035 1.00 64.19 397 SER A CA 1
ATOM 2960 C C . SER A 1 397 ? -14.703 -5.485 -16.952 1.00 64.19 397 SER A C 1
ATOM 2962 O O . SER A 1 397 ? -15.694 -4.953 -17.452 1.00 64.19 397 SER A O 1
ATOM 2964 N N . VAL A 1 398 ? -13.722 -4.779 -16.381 1.00 66.38 398 VAL A N 1
ATOM 2965 C CA . VAL A 1 398 ? -13.746 -3.316 -16.212 1.00 66.38 398 VAL A CA 1
ATOM 2966 C C . VAL A 1 398 ? -12.577 -2.677 -16.946 1.00 66.38 398 VAL A C 1
ATOM 2968 O O . VAL A 1 398 ? -11.467 -3.195 -16.901 1.00 66.38 398 VAL A O 1
ATOM 2971 N N . THR A 1 399 ? -12.833 -1.548 -17.608 1.00 68.12 399 THR A N 1
ATOM 2972 C CA . THR A 1 399 ? -11.786 -0.693 -18.174 1.00 68.12 399 THR A CA 1
ATOM 2973 C C . THR A 1 399 ? -11.219 0.224 -17.095 1.00 68.12 399 THR A C 1
ATOM 2975 O O . THR A 1 399 ? -11.961 1.038 -16.546 1.00 68.12 399 THR A O 1
ATOM 2978 N N . THR A 1 400 ? -9.924 0.119 -16.827 1.00 78.31 400 THR A N 1
ATOM 2979 C CA . THR A 1 400 ? -9.164 0.925 -15.862 1.00 78.31 400 THR A CA 1
ATOM 2980 C C . THR A 1 400 ? -8.078 1.737 -16.578 1.00 78.31 400 THR A C 1
ATOM 2982 O O . THR A 1 400 ? -7.970 1.674 -17.808 1.00 78.31 400 THR A O 1
ATOM 2985 N N . ALA A 1 401 ? -7.250 2.489 -15.844 1.00 81.69 401 ALA A N 1
ATOM 2986 C CA . ALA A 1 401 ? -6.098 3.187 -16.426 1.00 81.69 401 ALA A CA 1
ATOM 2987 C C . ALA A 1 401 ? -5.088 2.217 -17.063 1.00 81.69 401 ALA A C 1
ATOM 2989 O O . ALA A 1 401 ? -4.418 2.569 -18.029 1.00 81.69 401 ALA A O 1
ATOM 2990 N N . ALA A 1 402 ? -5.051 0.962 -16.605 1.00 79.75 402 ALA A N 1
ATOM 2991 C CA . ALA A 1 402 ? -4.248 -0.086 -17.226 1.00 79.75 402 ALA A CA 1
ATOM 2992 C C . ALA A 1 402 ? -4.759 -0.507 -18.613 1.00 79.75 402 ALA A C 1
ATOM 2994 O O . ALA A 1 402 ? -4.020 -1.122 -19.371 1.00 79.75 402 ALA A O 1
ATOM 2995 N N . ASN A 1 403 ? -6.003 -0.193 -18.991 1.00 84.88 403 ASN A N 1
ATOM 2996 C CA . ASN A 1 403 ? -6.594 -0.647 -20.257 1.00 84.88 403 ASN A CA 1
ATOM 2997 C C . ASN A 1 403 ? -6.474 0.371 -21.399 1.00 84.88 403 ASN A C 1
ATOM 2999 O O . ASN A 1 403 ? -7.306 0.394 -22.312 1.00 84.88 403 ASN A O 1
ATOM 3003 N N . THR A 1 404 ? -5.439 1.207 -21.360 1.00 85.94 404 THR A N 1
ATOM 3004 C CA . THR A 1 404 ? -5.085 2.148 -22.428 1.00 85.94 404 THR A CA 1
ATOM 3005 C C . THR A 1 404 ? -4.153 1.499 -23.458 1.00 85.94 404 THR A C 1
ATOM 3007 O O . THR A 1 404 ? -3.653 0.389 -23.273 1.00 85.94 404 THR A O 1
ATOM 3010 N N . ALA A 1 405 ? -3.944 2.186 -24.586 1.00 87.00 405 ALA A N 1
ATOM 3011 C CA . ALA A 1 405 ? -3.038 1.714 -25.631 1.00 87.00 405 ALA A CA 1
ATOM 3012 C C . ALA A 1 405 ? -1.567 1.682 -25.182 1.00 87.00 405 ALA A C 1
ATOM 3014 O O . ALA A 1 405 ? -0.817 0.856 -25.689 1.00 87.00 405 ALA A O 1
ATOM 3015 N N . GLU A 1 406 ? -1.205 2.531 -24.218 1.00 87.38 406 GLU A N 1
ATOM 3016 C CA . GLU A 1 406 ? 0.127 2.627 -23.613 1.00 87.38 406 GLU A CA 1
ATOM 3017 C C . GLU A 1 406 ? 0.578 1.279 -23.045 1.00 87.38 406 GLU A C 1
ATOM 3019 O O . GLU A 1 406 ? 1.646 0.791 -23.380 1.00 87.38 406 GLU A O 1
ATOM 3024 N N . TYR A 1 407 ? -0.292 0.592 -22.298 1.00 91.44 407 TYR A N 1
ATOM 3025 C CA . TYR A 1 407 ? 0.036 -0.691 -21.668 1.00 91.44 407 TYR A CA 1
ATOM 3026 C C . TYR A 1 407 ? -0.233 -1.907 -22.563 1.00 91.44 407 TYR A C 1
ATOM 3028 O O . TYR A 1 407 ? -0.282 -3.042 -22.072 1.00 91.44 407 TYR A O 1
ATOM 3036 N N . ASN A 1 408 ? -0.435 -1.737 -23.873 1.00 91.94 408 ASN A N 1
ATOM 3037 C CA . ASN A 1 408 ? -0.509 -2.877 -24.789 1.00 91.94 408 ASN A CA 1
ATOM 3038 C C . ASN A 1 408 ? 0.850 -3.574 -24.903 1.00 91.94 408 ASN A C 1
ATOM 3040 O O . ASN A 1 408 ? 1.892 -2.949 -24.786 1.00 91.94 408 ASN A O 1
ATOM 3044 N N . LEU A 1 409 ? 0.861 -4.884 -25.172 1.00 91.81 409 LEU A N 1
ATOM 3045 C CA . LEU A 1 409 ? 2.130 -5.556 -25.482 1.00 91.81 409 LEU A CA 1
ATOM 3046 C C . LEU A 1 409 ? 2.686 -5.086 -26.833 1.00 91.81 409 LEU A C 1
ATOM 3048 O O . LEU A 1 409 ? 3.898 -4.984 -27.004 1.00 91.81 409 LEU A O 1
ATOM 3052 N N . ASN A 1 410 ? 1.777 -4.835 -27.776 1.00 91.06 410 ASN A N 1
ATOM 3053 C CA . ASN A 1 410 ? 2.093 -4.447 -29.137 1.00 91.06 410 ASN A CA 1
ATOM 3054 C C . ASN A 1 410 ? 1.303 -3.200 -29.545 1.00 91.06 410 ASN A C 1
ATOM 3056 O O . ASN A 1 410 ? 0.156 -3.026 -29.120 1.00 91.06 410 ASN A O 1
ATOM 3060 N N . ASP A 1 411 ? 1.887 -2.399 -30.426 1.00 86.62 411 ASP A N 1
ATOM 3061 C CA . ASP A 1 411 ? 1.238 -1.256 -31.055 1.00 86.62 411 ASP A CA 1
ATOM 3062 C C . ASP A 1 411 ? 0.122 -1.705 -32.031 1.00 86.62 411 ASP A C 1
ATOM 3064 O O . ASP A 1 411 ? -0.174 -2.894 -32.222 1.00 86.62 411 ASP A O 1
ATOM 3068 N N . ALA A 1 412 ? -0.512 -0.737 -32.698 1.00 85.88 412 ALA A N 1
ATOM 3069 C CA . ALA A 1 412 ? -1.554 -1.014 -33.688 1.00 85.88 412 ALA A CA 1
ATOM 3070 C C . ALA A 1 412 ? -1.044 -1.746 -34.950 1.00 85.88 412 ALA A C 1
ATOM 3072 O O . ALA A 1 412 ? -1.850 -2.345 -35.671 1.00 85.88 412 ALA A O 1
ATOM 3073 N N . ASN A 1 413 ? 0.262 -1.702 -35.228 1.00 84.31 413 ASN A N 1
ATOM 3074 C CA . ASN A 1 413 ? 0.904 -2.346 -36.374 1.00 84.31 413 ASN A CA 1
ATOM 3075 C C . ASN A 1 413 ? 1.425 -3.758 -36.047 1.00 84.31 413 ASN A C 1
ATOM 3077 O O . ASN A 1 413 ? 1.783 -4.503 -36.960 1.00 84.31 413 ASN A O 1
ATOM 3081 N N . GLY A 1 414 ? 1.392 -4.158 -34.773 1.00 85.06 414 GLY A N 1
ATOM 3082 C CA . GLY A 1 414 ? 1.897 -5.436 -34.281 1.00 85.06 414 GLY A CA 1
ATOM 3083 C C . GLY A 1 414 ? 3.368 -5.407 -33.857 1.00 85.06 414 GLY A C 1
ATOM 3084 O O . GLY A 1 414 ? 3.905 -6.474 -33.554 1.00 85.06 414 GLY A O 1
ATOM 3085 N N . ASN A 1 415 ? 3.995 -4.230 -33.821 1.00 84.31 415 ASN A N 1
ATOM 3086 C CA . ASN A 1 415 ? 5.323 -4.012 -33.259 1.00 84.31 415 ASN A CA 1
ATOM 3087 C C . ASN A 1 415 ? 5.259 -4.107 -31.741 1.00 84.31 415 ASN A C 1
ATOM 3089 O O . ASN A 1 415 ? 4.240 -3.787 -31.134 1.00 84.31 415 ASN A O 1
ATOM 3093 N N . ARG A 1 416 ? 6.337 -4.571 -31.118 1.00 87.75 416 ARG A N 1
ATOM 3094 C CA . ARG A 1 416 ? 6.358 -4.826 -29.680 1.00 87.75 416 ARG A CA 1
ATOM 3095 C C . ARG A 1 416 ? 6.721 -3.547 -28.924 1.00 87.75 416 ARG A C 1
ATOM 3097 O O . ARG A 1 416 ? 7.804 -3.028 -29.141 1.00 87.75 416 ARG A O 1
ATOM 3104 N N . LEU A 1 417 ? 5.837 -3.096 -28.030 1.00 88.06 417 LEU A N 1
ATOM 3105 C CA . LEU A 1 417 ? 6.055 -1.921 -27.169 1.00 88.06 417 LEU A CA 1
ATOM 3106 C C . LEU A 1 417 ? 6.945 -2.245 -25.966 1.00 88.06 417 LEU A C 1
ATOM 3108 O O . LEU A 1 417 ? 7.706 -1.409 -25.503 1.00 88.06 417 LEU A O 1
ATOM 3112 N N . TYR A 1 418 ? 6.848 -3.480 -25.465 1.00 91.69 418 TYR A N 1
ATOM 3113 C CA . TYR A 1 418 ? 7.625 -3.947 -24.319 1.00 91.69 418 TYR A CA 1
ATOM 3114 C C . TYR A 1 418 ? 8.346 -5.247 -24.661 1.00 91.69 418 TYR A C 1
ATOM 3116 O O . TYR A 1 418 ? 7.718 -6.317 -24.747 1.00 91.69 418 TYR A O 1
ATOM 3124 N N . SER A 1 419 ? 9.662 -5.177 -24.873 1.00 93.38 419 SER A N 1
ATOM 3125 C CA . SER A 1 419 ? 10.488 -6.358 -25.131 1.00 93.38 419 SER A CA 1
ATOM 3126 C C . SER A 1 419 ? 10.563 -7.294 -23.918 1.00 93.38 419 SER A C 1
ATOM 3128 O O . SER A 1 419 ? 10.260 -6.926 -22.780 1.00 93.38 419 SER A O 1
ATOM 3130 N N . ASP A 1 420 ? 10.970 -8.546 -24.149 1.00 93.94 420 ASP A N 1
ATOM 3131 C CA . ASP A 1 420 ? 11.192 -9.498 -23.051 1.00 93.94 420 ASP A CA 1
ATOM 3132 C C . ASP A 1 420 ? 12.318 -9.027 -22.108 1.00 93.94 420 ASP A C 1
ATOM 3134 O O . ASP A 1 420 ? 12.250 -9.276 -20.904 1.00 93.94 420 ASP A O 1
ATOM 3138 N N . ALA A 1 421 ? 13.327 -8.325 -22.642 1.00 95.19 421 ALA A N 1
ATOM 3139 C CA . ALA A 1 421 ? 14.419 -7.742 -21.863 1.00 95.19 421 ALA A CA 1
ATOM 3140 C C . ALA A 1 421 ? 13.914 -6.598 -20.971 1.00 95.19 421 ALA A C 1
ATOM 3142 O O . ALA A 1 421 ? 14.142 -6.634 -19.759 1.00 95.19 421 ALA A O 1
ATOM 3143 N N . TYR A 1 422 ? 13.128 -5.674 -21.540 1.00 96.38 422 TYR A N 1
ATOM 3144 C CA . TYR A 1 422 ? 12.492 -4.583 -20.801 1.00 96.38 422 TYR A CA 1
ATOM 3145 C C . TYR A 1 422 ? 11.669 -5.115 -19.624 1.00 96.38 422 TYR A C 1
ATOM 3147 O O . TYR A 1 422 ? 11.892 -4.728 -18.477 1.00 96.38 422 TYR A O 1
ATOM 3155 N N . LEU A 1 423 ? 10.747 -6.053 -19.885 1.00 97.12 423 LEU A N 1
ATOM 3156 C CA . LEU A 1 423 ? 9.870 -6.604 -18.846 1.00 97.12 423 LEU A CA 1
ATOM 3157 C C . LEU A 1 423 ? 10.669 -7.309 -17.743 1.00 97.12 423 LEU A C 1
ATOM 3159 O O . LEU A 1 423 ? 10.334 -7.186 -16.564 1.00 97.12 423 LEU A O 1
ATOM 3163 N N . ALA A 1 424 ? 11.728 -8.037 -18.109 1.00 96.81 424 ALA A N 1
ATOM 3164 C CA . ALA A 1 424 ? 12.576 -8.733 -17.149 1.00 96.81 424 ALA A CA 1
ATOM 3165 C C . ALA A 1 424 ? 13.354 -7.767 -16.248 1.00 96.81 424 ALA A C 1
ATOM 3167 O O . ALA A 1 424 ? 13.441 -7.997 -15.041 1.00 96.81 424 ALA A O 1
ATOM 3168 N N . ASP A 1 425 ? 13.916 -6.696 -16.802 1.00 97.44 425 ASP A N 1
ATOM 3169 C CA . ASP A 1 425 ? 14.685 -5.733 -16.018 1.00 97.44 425 ASP A CA 1
ATOM 3170 C C . ASP A 1 425 ? 13.798 -4.806 -15.192 1.00 97.44 425 ASP A C 1
ATOM 3172 O O . ASP A 1 425 ? 14.125 -4.530 -14.037 1.00 97.44 425 ASP A O 1
ATOM 3176 N N . LYS A 1 426 ? 12.632 -4.414 -15.716 1.00 96.88 426 LYS A N 1
ATOM 3177 C CA . LYS A 1 426 ? 11.638 -3.649 -14.956 1.00 96.88 426 LYS A CA 1
ATOM 3178 C C . LYS A 1 426 ? 11.107 -4.449 -13.765 1.00 96.88 426 LYS A C 1
ATOM 3180 O O . LYS A 1 426 ? 10.972 -3.912 -12.671 1.00 96.88 426 LYS A O 1
ATOM 3185 N N . ALA A 1 427 ? 10.900 -5.759 -13.933 1.00 96.75 427 ALA A N 1
ATOM 3186 C CA . ALA A 1 427 ? 10.516 -6.643 -12.832 1.00 96.75 427 ALA A CA 1
ATOM 3187 C C . ALA A 1 427 ? 11.604 -6.759 -11.752 1.00 96.75 427 ALA A C 1
ATOM 3189 O O . ALA A 1 427 ? 11.283 -6.784 -10.565 1.00 96.75 427 ALA A O 1
ATOM 3190 N N . LYS A 1 428 ? 12.891 -6.795 -12.133 1.00 95.00 428 LYS A N 1
ATOM 3191 C CA . LYS A 1 428 ? 13.996 -6.757 -11.157 1.00 95.00 428 LYS A CA 1
ATOM 3192 C C . LYS A 1 428 ? 14.047 -5.419 -10.427 1.00 95.00 428 LYS A C 1
ATOM 3194 O O . LYS A 1 428 ? 14.202 -5.418 -9.210 1.00 95.00 428 LYS A O 1
ATOM 3199 N N . MET A 1 429 ? 13.888 -4.307 -11.150 1.00 95.50 429 MET A N 1
ATOM 3200 C CA . MET A 1 429 ? 13.833 -2.970 -10.558 1.00 95.50 429 MET A CA 1
ATOM 3201 C C . MET A 1 429 ? 12.713 -2.883 -9.519 1.00 95.50 429 MET A C 1
ATOM 3203 O O . MET A 1 429 ? 12.977 -2.532 -8.372 1.00 95.50 429 MET A O 1
ATOM 3207 N N . LEU A 1 430 ? 11.496 -3.297 -9.881 1.00 95.75 430 LEU A N 1
ATOM 3208 C CA . LEU A 1 430 ? 10.362 -3.343 -8.960 1.00 95.75 430 LEU A CA 1
ATOM 3209 C C . LEU A 1 430 ? 10.631 -4.253 -7.754 1.00 95.75 430 LEU A C 1
ATOM 3211 O O . LEU A 1 430 ? 10.343 -3.878 -6.625 1.00 95.75 430 LEU A O 1
ATOM 3215 N N . GLY A 1 431 ? 11.247 -5.421 -7.956 1.00 94.06 431 GLY A N 1
ATOM 3216 C CA . GLY A 1 431 ? 11.649 -6.297 -6.851 1.00 94.06 431 GLY A CA 1
ATOM 3217 C C . GLY A 1 431 ? 12.623 -5.628 -5.871 1.00 94.06 431 GLY A C 1
ATOM 3218 O O . GLY A 1 431 ? 12.518 -5.834 -4.662 1.00 94.06 431 GLY A O 1
ATOM 3219 N N . HIS A 1 432 ? 13.542 -4.797 -6.370 1.00 92.44 432 HIS A N 1
ATOM 3220 C CA . HIS A 1 432 ? 14.439 -3.998 -5.535 1.00 92.44 432 HIS A CA 1
ATOM 3221 C C . HIS A 1 432 ? 13.706 -2.871 -4.797 1.00 92.44 432 HIS A C 1
ATOM 3223 O O . HIS A 1 432 ? 13.975 -2.680 -3.613 1.00 92.44 432 HIS A O 1
ATOM 3229 N N . VAL A 1 433 ? 12.763 -2.183 -5.448 1.00 92.88 433 VAL A N 1
ATOM 3230 C CA . VAL A 1 433 ? 11.907 -1.162 -4.816 1.00 92.88 433 VAL A CA 1
ATOM 3231 C C . VAL A 1 433 ? 11.066 -1.778 -3.697 1.00 92.88 433 VAL A C 1
ATOM 3233 O O . VAL A 1 433 ? 11.112 -1.303 -2.570 1.00 92.88 433 VAL A O 1
ATOM 3236 N N . ILE A 1 434 ? 10.391 -2.901 -3.954 1.00 93.00 434 ILE A N 1
ATOM 3237 C CA . ILE A 1 434 ? 9.610 -3.624 -2.937 1.00 93.00 434 ILE A CA 1
ATOM 3238 C C . ILE A 1 434 ? 10.496 -4.028 -1.758 1.00 93.00 434 ILE A C 1
ATOM 3240 O O . ILE A 1 434 ? 10.100 -3.865 -0.607 1.00 93.00 434 ILE A O 1
ATOM 3244 N N . ASN A 1 435 ? 11.699 -4.549 -2.025 1.00 90.50 435 ASN A N 1
ATOM 3245 C CA . ASN A 1 435 ? 12.627 -4.937 -0.967 1.00 90.50 435 ASN A CA 1
ATOM 3246 C C . ASN A 1 435 ? 13.109 -3.743 -0.135 1.00 90.50 435 ASN A C 1
ATOM 3248 O O . ASN A 1 435 ? 13.180 -3.871 1.082 1.00 90.50 435 ASN A O 1
ATOM 3252 N N . ARG A 1 436 ? 13.443 -2.621 -0.783 1.00 89.69 436 ARG A N 1
ATOM 3253 C CA . ARG A 1 436 ? 13.803 -1.356 -0.131 1.00 89.69 436 ARG A CA 1
ATOM 3254 C C . ARG A 1 436 ? 12.677 -0.890 0.792 1.00 89.69 436 ARG A C 1
ATOM 3256 O O . ARG A 1 436 ? 12.917 -0.661 1.970 1.00 89.69 436 ARG A O 1
ATOM 3263 N N . ASN A 1 437 ? 11.465 -0.813 0.248 1.00 91.25 437 ASN A N 1
ATOM 3264 C CA . ASN A 1 437 ? 10.275 -0.338 0.946 1.00 91.25 437 ASN A CA 1
ATOM 3265 C C . ASN A 1 437 ? 9.936 -1.236 2.141 1.00 91.25 437 ASN A C 1
ATOM 3267 O O . ASN A 1 437 ? 9.896 -0.768 3.264 1.00 91.25 437 ASN A O 1
ATOM 3271 N N . THR A 1 438 ? 9.878 -2.557 1.942 1.00 88.81 438 THR A N 1
ATOM 3272 C CA . THR A 1 438 ? 9.559 -3.519 3.020 1.00 88.81 438 THR A CA 1
ATOM 3273 C C . THR A 1 438 ? 10.564 -3.495 4.182 1.00 88.81 438 THR A C 1
ATOM 3275 O O . THR A 1 438 ? 10.266 -3.975 5.274 1.00 88.81 438 THR A O 1
ATOM 3278 N N . LEU A 1 439 ? 11.791 -3.027 3.940 1.00 85.75 439 LEU A N 1
ATOM 3279 C CA . LEU A 1 439 ? 12.844 -2.936 4.952 1.00 85.75 439 LEU A CA 1
ATOM 3280 C C . LEU A 1 439 ? 13.000 -1.523 5.531 1.00 85.75 439 LEU A C 1
ATOM 3282 O O . LEU A 1 439 ? 13.876 -1.348 6.380 1.00 85.75 439 LEU A O 1
ATOM 3286 N N . ASP A 1 440 ? 12.195 -0.554 5.078 1.00 84.56 440 ASP A N 1
ATOM 3287 C CA . ASP A 1 440 ? 12.291 0.870 5.418 1.00 84.56 440 ASP A CA 1
ATOM 3288 C C . ASP A 1 440 ? 13.724 1.408 5.273 1.00 84.56 440 ASP A C 1
ATOM 3290 O O . ASP A 1 440 ? 14.293 2.025 6.178 1.00 84.56 440 ASP A O 1
ATOM 3294 N N . THR A 1 441 ? 14.364 1.105 4.140 1.00 84.00 441 THR A N 1
ATOM 3295 C CA . THR A 1 441 ? 15.729 1.556 3.839 1.00 84.00 441 THR A CA 1
ATOM 3296 C C . THR A 1 441 ? 15.755 2.589 2.717 1.00 84.00 441 THR A C 1
ATOM 3298 O O . THR A 1 441 ? 14.924 2.575 1.816 1.00 84.00 441 THR A O 1
ATOM 3301 N N . ASP A 1 442 ? 16.765 3.462 2.699 1.00 82.81 442 ASP A N 1
ATOM 3302 C CA . ASP A 1 442 ? 16.950 4.424 1.597 1.00 82.81 442 ASP A CA 1
ATOM 3303 C C . ASP A 1 442 ? 17.365 3.728 0.285 1.00 82.81 442 ASP A C 1
ATOM 3305 O O . ASP A 1 442 ? 17.073 4.197 -0.816 1.00 82.81 442 ASP A O 1
ATOM 3309 N N . TYR A 1 443 ? 18.015 2.564 0.391 1.00 83.69 443 TYR A N 1
ATOM 3310 C CA . TYR A 1 443 ? 18.486 1.764 -0.742 1.00 83.69 443 TYR A CA 1
ATOM 3311 C C . TYR A 1 443 ? 18.021 0.314 -0.621 1.00 83.69 443 TYR A C 1
ATOM 3313 O O . TYR A 1 443 ? 17.912 -0.195 0.497 1.00 83.69 443 TYR A O 1
ATOM 3321 N N . PRO A 1 444 ? 17.798 -0.399 -1.740 1.00 83.38 444 PRO A N 1
ATOM 3322 C CA . PRO A 1 444 ? 17.534 -1.831 -1.696 1.00 83.38 444 PRO A CA 1
ATOM 3323 C C . PRO A 1 444 ? 18.664 -2.552 -0.967 1.00 83.38 444 PRO A C 1
ATOM 3325 O O . PRO A 1 444 ? 19.843 -2.299 -1.243 1.00 83.38 444 PRO A O 1
ATOM 3328 N N . SER A 1 445 ? 18.309 -3.464 -0.057 1.00 69.50 445 SER A N 1
ATOM 3329 C CA . SER A 1 445 ? 19.307 -4.222 0.695 1.00 69.50 445 SER A CA 1
ATOM 3330 C C . SER A 1 445 ? 20.285 -4.909 -0.257 1.00 69.50 445 SER A C 1
ATOM 3332 O O . SER A 1 445 ? 19.924 -5.311 -1.371 1.00 69.50 445 SER A O 1
ATOM 3334 N N . SER A 1 446 ? 21.553 -5.006 0.152 1.00 58.12 446 SER A N 1
ATOM 3335 C CA . SER A 1 446 ? 22.565 -5.643 -0.678 1.00 58.12 446 SER A CA 1
ATOM 3336 C C . SER A 1 446 ? 22.118 -7.061 -1.009 1.00 58.12 446 SER A C 1
ATOM 3338 O O . SER A 1 446 ? 22.012 -7.922 -0.135 1.00 58.12 446 SER A O 1
ATOM 3340 N N . ALA A 1 447 ? 21.838 -7.315 -2.290 1.00 50.62 447 ALA A N 1
ATOM 3341 C CA . ALA A 1 447 ? 21.719 -8.679 -2.763 1.00 50.62 447 ALA A CA 1
ATOM 3342 C C . ALA A 1 447 ? 23.013 -9.375 -2.337 1.00 50.62 447 ALA A C 1
ATOM 3344 O O . ALA A 1 447 ? 24.105 -8.960 -2.724 1.00 50.62 447 ALA A O 1
ATOM 3345 N N . ALA A 1 448 ? 22.899 -10.391 -1.485 1.00 48.34 448 ALA A N 1
ATOM 3346 C CA . ALA A 1 448 ? 24.044 -11.014 -0.837 1.00 48.34 448 ALA A CA 1
ATOM 3347 C C . ALA A 1 448 ? 25.035 -11.686 -1.817 1.00 48.34 448 ALA A C 1
ATOM 3349 O O . ALA A 1 448 ? 26.025 -12.245 -1.357 1.00 48.34 448 ALA A O 1
ATOM 3350 N N . GLU A 1 449 ? 24.814 -11.648 -3.139 1.00 51.53 449 GLU A N 1
ATOM 3351 C CA . GLU A 1 449 ? 25.623 -12.341 -4.150 1.00 51.53 449 GLU A CA 1
ATOM 3352 C C . GLU A 1 449 ? 25.590 -11.653 -5.544 1.00 51.53 449 GLU A C 1
ATOM 3354 O O . GLU A 1 449 ? 25.183 -12.270 -6.527 1.00 51.53 449 GLU A O 1
ATOM 3359 N N . GLY A 1 450 ? 26.008 -10.385 -5.681 1.00 67.50 450 GLY A N 1
ATOM 3360 C CA . GLY A 1 450 ? 26.107 -9.744 -7.008 1.00 67.50 450 GLY A CA 1
ATOM 3361 C C . GLY A 1 450 ? 26.932 -8.455 -7.066 1.00 67.50 450 GLY A C 1
ATOM 3362 O O . GLY A 1 450 ? 27.147 -7.805 -6.046 1.00 67.50 450 GLY A O 1
ATOM 3363 N N . GLU A 1 451 ? 27.401 -8.100 -8.268 1.00 80.62 451 GLU A N 1
ATOM 3364 C CA . GLU A 1 451 ? 27.980 -6.777 -8.543 1.00 80.62 451 GLU A CA 1
ATOM 3365 C C . GLU A 1 451 ? 26.879 -5.700 -8.451 1.00 80.62 451 GLU A C 1
ATOM 3367 O O . GLU A 1 451 ? 25.747 -5.970 -8.866 1.00 80.62 451 GLU A O 1
ATOM 3372 N N . PRO A 1 452 ? 27.177 -4.495 -7.928 1.00 87.50 452 PRO A N 1
ATOM 3373 C CA . PRO A 1 452 ? 26.226 -3.385 -7.898 1.00 87.50 452 PRO A CA 1
ATOM 3374 C C . PRO A 1 452 ? 25.678 -3.045 -9.290 1.00 87.50 452 PRO A C 1
ATOM 3376 O O . PRO A 1 452 ? 26.404 -3.111 -10.285 1.00 87.50 452 PRO A O 1
ATOM 3379 N N . ILE A 1 453 ? 24.406 -2.650 -9.348 1.00 91.25 453 ILE A N 1
ATOM 3380 C CA . ILE A 1 453 ? 23.709 -2.219 -10.565 1.00 91.25 453 ILE A CA 1
ATOM 3381 C C . ILE A 1 453 ? 23.018 -0.889 -10.278 1.00 91.25 453 ILE A C 1
ATOM 3383 O O . ILE A 1 453 ? 22.300 -0.769 -9.285 1.00 91.25 453 ILE A O 1
ATOM 3387 N N . TYR A 1 454 ? 23.218 0.095 -11.147 1.00 93.69 454 TYR A N 1
ATOM 3388 C CA . TYR A 1 454 ? 22.442 1.328 -11.164 1.00 93.69 454 TYR A CA 1
ATOM 3389 C C . TYR A 1 454 ? 21.129 1.106 -11.920 1.00 93.69 454 TYR A C 1
ATOM 3391 O O . TYR A 1 454 ? 21.151 0.677 -13.073 1.00 93.69 454 TYR A O 1
ATOM 3399 N N . TYR A 1 455 ? 20.008 1.441 -11.291 1.00 95.88 455 TYR A N 1
ATOM 3400 C CA . TYR A 1 455 ? 18.709 1.565 -11.942 1.00 95.88 455 TYR A CA 1
ATOM 3401 C C . TYR A 1 455 ? 18.322 3.038 -12.009 1.00 95.88 455 TYR A C 1
ATOM 3403 O O . TYR A 1 455 ? 18.463 3.753 -11.016 1.00 95.88 455 TYR A O 1
ATOM 3411 N N . GLY A 1 456 ? 17.816 3.473 -13.159 1.00 96.50 456 GLY A N 1
ATOM 3412 C CA . GLY A 1 456 ? 17.216 4.794 -13.329 1.00 96.50 456 GLY A CA 1
ATOM 3413 C C . GLY A 1 456 ? 15.980 4.705 -14.211 1.00 96.50 456 GLY A C 1
ATOM 3414 O O . GLY A 1 456 ? 16.013 4.065 -15.258 1.00 96.50 456 GLY A O 1
ATOM 3415 N N . ASP A 1 457 ? 14.895 5.337 -13.790 1.00 97.25 457 ASP A N 1
ATOM 3416 C CA . ASP A 1 457 ? 13.623 5.342 -14.497 1.00 97.25 457 ASP A CA 1
ATOM 3417 C C . ASP A 1 457 ? 13.088 6.764 -14.612 1.00 97.25 457 ASP A C 1
ATOM 3419 O O . ASP A 1 457 ? 12.697 7.386 -13.628 1.00 97.25 457 ASP A O 1
ATOM 3423 N N . SER A 1 458 ? 13.080 7.279 -15.836 1.00 95.38 458 SER A N 1
ATOM 3424 C CA . SER A 1 458 ? 12.695 8.664 -16.110 1.00 95.38 458 SER A CA 1
ATOM 3425 C C . SER A 1 458 ? 11.190 8.889 -15.957 1.00 95.38 458 SER A C 1
ATOM 3427 O O . SER A 1 458 ? 10.786 10.007 -15.651 1.00 95.38 458 SER A O 1
ATOM 3429 N N . PHE A 1 459 ? 10.372 7.845 -16.143 1.00 93.00 459 PHE A N 1
ATOM 3430 C CA . PHE A 1 459 ? 8.915 7.941 -16.036 1.00 93.00 459 PHE A CA 1
ATOM 3431 C C . PHE A 1 459 ? 8.458 8.096 -14.581 1.00 93.00 459 PHE A C 1
ATOM 3433 O O . PHE A 1 459 ? 7.665 8.979 -14.263 1.00 93.00 459 PHE A O 1
ATOM 3440 N N . THR A 1 460 ? 8.978 7.256 -13.682 1.00 93.12 460 THR A N 1
ATOM 3441 C CA . THR A 1 460 ? 8.638 7.310 -12.247 1.00 93.12 460 THR A CA 1
ATOM 3442 C C . THR A 1 460 ? 9.530 8.262 -11.448 1.00 93.12 460 THR A C 1
ATOM 3444 O O . THR A 1 460 ? 9.153 8.681 -10.357 1.00 93.12 460 THR A O 1
ATOM 3447 N N . GLY A 1 461 ? 10.709 8.608 -11.972 1.00 94.19 461 GLY A N 1
ATOM 3448 C CA . GLY A 1 461 ? 11.747 9.357 -11.261 1.00 94.19 461 GLY A CA 1
ATOM 3449 C C . GLY A 1 461 ? 12.602 8.502 -10.316 1.00 94.19 461 GLY A C 1
ATOM 3450 O O . GLY A 1 461 ? 13.510 9.034 -9.676 1.00 94.19 461 GLY A O 1
ATOM 3451 N N . GLU A 1 462 ? 12.346 7.193 -10.223 1.00 93.62 462 GLU A N 1
ATOM 3452 C CA . GLU A 1 462 ? 13.086 6.284 -9.346 1.00 93.62 462 GLU A CA 1
ATOM 3453 C C . GLU A 1 462 ? 14.526 6.065 -9.821 1.00 93.62 462 GLU A C 1
ATOM 3455 O O . GLU A 1 462 ? 14.795 5.785 -10.992 1.00 93.62 462 GLU A O 1
ATOM 3460 N N . SER A 1 463 ? 15.478 6.161 -8.891 1.00 93.00 463 SER A N 1
ATOM 3461 C CA . SER A 1 463 ? 16.901 5.979 -9.182 1.00 93.00 463 SER A CA 1
ATOM 3462 C C . SER A 1 463 ? 17.662 5.498 -7.951 1.00 93.00 463 SER A C 1
ATOM 3464 O O . SER A 1 463 ? 17.665 6.161 -6.917 1.00 93.00 463 SER A O 1
ATOM 3466 N N . PHE A 1 464 ? 18.382 4.384 -8.074 1.00 90.94 464 PHE A N 1
ATOM 3467 C CA . PHE A 1 464 ? 19.187 3.824 -6.984 1.00 90.94 464 PHE A CA 1
ATOM 3468 C C . PHE A 1 464 ? 20.299 2.902 -7.498 1.00 90.94 464 PHE A C 1
ATOM 3470 O O . PHE A 1 464 ? 20.238 2.376 -8.609 1.00 90.94 464 PHE A O 1
ATOM 3477 N N . VAL A 1 465 ? 21.308 2.654 -6.657 1.00 89.19 465 VAL A N 1
ATOM 3478 C CA . VAL A 1 465 ? 22.331 1.624 -6.893 1.00 89.19 465 VAL A CA 1
ATOM 3479 C C . VAL A 1 465 ? 22.114 0.464 -5.925 1.00 89.19 465 VAL A C 1
ATOM 3481 O O . VAL A 1 465 ? 22.044 0.658 -4.712 1.00 89.19 465 VAL A O 1
ATOM 3484 N N . THR A 1 466 ? 22.024 -0.760 -6.443 1.00 87.56 466 THR A N 1
ATOM 3485 C CA . THR A 1 466 ? 21.910 -1.957 -5.601 1.00 87.56 466 THR A CA 1
ATOM 3486 C C . THR A 1 466 ? 23.198 -2.201 -4.818 1.00 87.56 466 THR A C 1
ATOM 3488 O O . THR A 1 466 ? 24.303 -1.954 -5.299 1.00 87.56 466 THR A O 1
ATOM 3491 N N . GLY A 1 467 ? 23.078 -2.695 -3.584 1.00 77.19 467 GLY A N 1
ATOM 3492 C CA . GLY A 1 467 ? 24.253 -2.961 -2.748 1.00 77.19 467 GLY A CA 1
ATOM 3493 C C . GLY A 1 467 ? 24.907 -1.719 -2.145 1.00 77.19 467 GLY A C 1
ATOM 3494 O O . GLY A 1 467 ? 25.908 -1.855 -1.439 1.00 77.19 467 GLY A O 1
ATOM 3495 N N . GLN A 1 468 ? 24.339 -0.532 -2.369 1.00 76.44 468 GLN A N 1
ATOM 3496 C CA . GLN A 1 468 ? 24.667 0.654 -1.592 1.00 76.44 468 GLN A CA 1
ATOM 3497 C C . GLN A 1 468 ? 24.210 0.460 -0.137 1.00 76.44 468 GLN A C 1
ATOM 3499 O O . GLN A 1 468 ? 23.164 -0.128 0.129 1.00 76.44 468 GLN A O 1
ATOM 3504 N N . ILE A 1 469 ? 25.037 0.896 0.814 1.00 65.38 469 ILE A N 1
ATOM 3505 C CA . ILE A 1 469 ? 24.766 0.791 2.252 1.00 65.38 469 ILE A CA 1
ATOM 3506 C C . ILE A 1 469 ? 24.992 2.168 2.863 1.00 65.38 469 ILE A C 1
ATOM 3508 O O . ILE A 1 469 ? 26.073 2.737 2.684 1.00 65.38 469 ILE A O 1
ATOM 3512 N N . ASP A 1 470 ? 24.035 2.665 3.643 1.00 60.38 470 ASP A N 1
ATOM 3513 C CA . ASP A 1 470 ? 24.249 3.853 4.463 1.00 60.38 470 ASP A CA 1
ATOM 3514 C C . ASP A 1 470 ? 25.196 3.541 5.618 1.00 60.38 470 ASP A C 1
ATOM 3516 O O . ASP A 1 470 ? 24.879 2.811 6.560 1.00 60.38 470 ASP A O 1
ATOM 3520 N N . LEU A 1 471 ? 26.403 4.100 5.548 1.00 54.66 471 LEU A N 1
ATOM 3521 C CA . LEU A 1 471 ? 27.318 4.110 6.680 1.00 54.66 471 LEU A CA 1
ATOM 3522 C C . LEU A 1 471 ? 27.145 5.415 7.467 1.00 54.66 471 LEU A C 1
ATOM 3524 O O . LEU A 1 471 ? 27.081 6.491 6.859 1.00 54.66 471 LEU A O 1
ATOM 3528 N N . PRO A 1 472 ? 27.160 5.364 8.815 1.00 48.03 472 PRO A N 1
ATOM 3529 C CA . PRO A 1 472 ? 27.201 6.564 9.642 1.00 48.03 472 PRO A CA 1
ATOM 3530 C C . PRO A 1 472 ? 28.386 7.446 9.224 1.00 48.03 472 PRO A C 1
ATOM 3532 O O . PRO A 1 472 ? 29.544 7.075 9.426 1.00 48.03 472 PRO A O 1
ATOM 3535 N N . GLY A 1 473 ? 28.099 8.602 8.618 1.00 57.47 473 GLY A N 1
ATOM 3536 C CA . GLY A 1 473 ? 29.113 9.511 8.067 1.00 57.47 473 GLY A CA 1
ATOM 3537 C C . GLY A 1 473 ? 29.114 9.687 6.542 1.00 57.47 473 GLY A C 1
ATOM 3538 O O . GLY A 1 473 ? 29.969 10.420 6.053 1.00 57.47 473 GLY A O 1
ATOM 3539 N N . GLY A 1 474 ? 28.173 9.085 5.801 1.00 55.38 474 GLY A N 1
ATOM 3540 C CA . GLY A 1 474 ? 27.816 9.528 4.442 1.00 55.38 474 GLY A CA 1
ATOM 3541 C C . GLY A 1 474 ? 28.720 9.072 3.287 1.00 55.38 474 GLY A C 1
ATOM 3542 O O . GLY A 1 474 ? 28.852 9.796 2.306 1.00 55.38 474 GLY A O 1
ATOM 3543 N N . ALA A 1 475 ? 29.344 7.893 3.352 1.00 45.38 475 ALA A N 1
ATOM 3544 C CA . ALA A 1 475 ? 29.918 7.258 2.155 1.00 45.38 475 ALA A CA 1
ATOM 3545 C C . ALA A 1 475 ? 29.829 5.726 2.271 1.00 45.38 475 ALA A C 1
ATOM 3547 O O . ALA A 1 475 ? 30.192 5.202 3.324 1.00 45.38 475 ALA A O 1
ATOM 3548 N N . PRO A 1 476 ? 29.388 5.012 1.215 1.00 55.16 476 PRO A N 1
ATOM 3549 C CA . PRO A 1 476 ? 29.931 5.159 -0.134 1.00 55.16 476 PRO A CA 1
ATOM 3550 C C . PRO A 1 476 ? 28.884 5.536 -1.195 1.00 55.16 476 PRO A C 1
ATOM 3552 O O . PRO A 1 476 ? 27.924 4.807 -1.411 1.00 55.16 476 PRO A O 1
ATOM 3555 N N . ALA A 1 477 ? 29.138 6.613 -1.944 1.00 68.06 477 ALA A N 1
ATOM 3556 C CA . ALA A 1 477 ? 28.554 6.762 -3.273 1.00 68.06 477 ALA A CA 1
ATOM 3557 C C . ALA A 1 477 ? 29.304 5.807 -4.211 1.00 68.06 477 ALA A C 1
ATOM 3559 O O . ALA A 1 477 ? 30.500 5.987 -4.466 1.00 68.06 477 ALA A O 1
ATOM 3560 N N . ILE A 1 478 ? 28.636 4.750 -4.663 1.00 75.31 478 ILE A N 1
ATOM 3561 C CA . ILE A 1 478 ? 29.152 3.921 -5.749 1.00 75.31 478 ILE A CA 1
ATOM 3562 C C . ILE A 1 478 ? 29.100 4.782 -7.017 1.00 75.31 478 ILE A C 1
ATOM 3564 O O . ILE A 1 478 ? 28.079 5.400 -7.303 1.00 75.31 478 ILE A O 1
ATOM 3568 N N . ASP A 1 479 ? 30.211 4.865 -7.751 1.00 84.25 479 ASP A N 1
ATOM 3569 C CA . ASP A 1 479 ? 30.248 5.588 -9.025 1.00 84.25 479 ASP A CA 1
ATOM 3570 C C . ASP A 1 479 ? 29.321 4.883 -10.023 1.00 84.25 479 ASP A C 1
ATOM 3572 O O . ASP A 1 479 ? 29.637 3.794 -10.508 1.00 84.25 479 ASP A O 1
ATOM 3576 N N . GLN A 1 480 ? 28.167 5.498 -10.302 1.00 83.81 480 GLN A N 1
ATOM 3577 C CA . GLN A 1 480 ? 27.115 4.914 -11.135 1.00 83.81 480 GLN A CA 1
ATOM 3578 C C . GLN A 1 480 ? 27.576 4.602 -12.567 1.00 83.81 480 GLN A C 1
ATOM 3580 O O . GLN A 1 480 ? 26.952 3.789 -13.236 1.00 83.81 480 GLN A O 1
ATOM 3585 N N . PHE A 1 481 ? 28.665 5.221 -13.039 1.00 87.25 481 PHE A N 1
ATOM 3586 C CA . PHE A 1 481 ? 29.226 4.972 -14.370 1.00 87.25 481 PHE A CA 1
ATOM 3587 C C . PHE A 1 481 ? 30.227 3.811 -14.399 1.00 87.25 481 PHE A C 1
ATOM 3589 O O . PHE A 1 481 ? 30.677 3.426 -15.471 1.00 87.25 481 PHE A O 1
ATOM 3596 N N . LYS A 1 482 ? 30.584 3.237 -13.243 1.00 90.25 482 LYS A N 1
ATOM 3597 C CA . LYS A 1 482 ? 31.516 2.094 -13.132 1.00 90.25 482 LYS A CA 1
ATOM 3598 C C . LYS A 1 482 ? 30.833 0.772 -12.814 1.00 90.25 482 LYS A C 1
ATOM 3600 O O . LYS A 1 482 ? 31.503 -0.246 -12.614 1.00 90.25 482 LYS A O 1
ATOM 3605 N N . VAL A 1 483 ? 29.513 0.802 -12.747 1.00 91.12 483 VAL A N 1
ATOM 3606 C CA . VAL A 1 483 ? 28.638 -0.336 -12.492 1.00 91.12 483 VAL A CA 1
ATOM 3607 C C . VAL A 1 483 ? 27.740 -0.548 -13.696 1.00 91.12 483 VAL A C 1
ATOM 3609 O O . VAL A 1 483 ? 27.587 0.367 -14.500 1.00 91.12 483 VAL A O 1
ATOM 3612 N N . LYS A 1 484 ? 27.144 -1.739 -13.804 1.00 94.31 484 LYS A N 1
ATOM 3613 C CA . LYS A 1 484 ? 26.118 -1.983 -14.818 1.00 94.31 484 LYS A CA 1
ATOM 3614 C C . LYS A 1 484 ? 24.957 -1.021 -14.588 1.00 94.31 484 LYS A C 1
ATOM 3616 O O . LYS A 1 484 ? 24.510 -0.860 -13.452 1.00 94.31 484 LYS A O 1
ATOM 3621 N N . ARG A 1 485 ? 24.456 -0.416 -15.651 1.00 96.06 485 ARG A N 1
ATOM 3622 C CA . ARG A 1 485 ? 23.348 0.528 -15.662 1.00 96.06 485 ARG A CA 1
ATOM 3623 C C . ARG A 1 485 ? 22.178 -0.085 -16.406 1.00 96.06 485 ARG A C 1
ATOM 3625 O O . ARG A 1 485 ? 22.332 -0.671 -17.472 1.00 96.06 485 ARG A O 1
ATOM 3632 N N . ILE A 1 486 ? 21.004 0.048 -15.816 1.00 97.75 486 ILE A N 1
ATOM 3633 C CA . ILE A 1 486 ? 19.728 -0.306 -16.420 1.00 97.75 486 ILE A CA 1
ATOM 3634 C C . ILE A 1 486 ? 18.884 0.961 -16.368 1.00 97.75 486 ILE A C 1
ATOM 3636 O O . ILE A 1 486 ? 18.469 1.389 -15.290 1.00 97.75 486 ILE A O 1
ATOM 3640 N N . VAL A 1 487 ? 18.704 1.602 -17.521 1.00 98.19 487 VAL A N 1
ATOM 3641 C CA . VAL A 1 487 ? 18.078 2.924 -17.609 1.00 98.19 487 VAL A CA 1
ATOM 3642 C C . VAL A 1 487 ? 16.854 2.869 -18.508 1.00 98.19 487 VAL A C 1
ATOM 3644 O O . VAL A 1 487 ? 16.934 2.407 -19.644 1.00 98.19 487 VAL A O 1
ATOM 3647 N N . PHE A 1 488 ? 15.738 3.371 -17.991 1.00 98.00 488 PHE A N 1
ATOM 3648 C CA . PHE A 1 488 ? 14.464 3.476 -18.685 1.00 98.00 488 PHE A CA 1
ATOM 3649 C C . PHE A 1 488 ? 14.145 4.954 -18.966 1.00 98.00 488 PHE A C 1
ATOM 3651 O O . PHE A 1 488 ? 14.167 5.791 -18.057 1.00 98.00 488 PHE A O 1
ATOM 3658 N N . GLY A 1 489 ? 13.858 5.270 -20.226 1.00 95.62 489 GLY A N 1
ATOM 3659 C CA . GLY A 1 489 ? 13.270 6.532 -20.667 1.00 95.62 489 GLY A CA 1
ATOM 3660 C C . GLY A 1 489 ? 11.778 6.613 -20.337 1.00 95.62 489 GLY A C 1
ATOM 3661 O O . GLY A 1 489 ? 11.273 5.858 -19.503 1.00 95.62 489 GLY A O 1
ATOM 3662 N N . ASP A 1 490 ? 11.078 7.540 -20.979 1.00 90.12 490 ASP A N 1
ATOM 3663 C CA . ASP A 1 490 ? 9.646 7.784 -20.800 1.00 90.12 490 ASP A CA 1
ATOM 3664 C C . ASP A 1 490 ? 8.971 7.811 -22.169 1.00 90.12 490 ASP A C 1
ATOM 3666 O O . ASP A 1 490 ? 9.394 8.551 -23.041 1.00 90.12 490 ASP A O 1
ATOM 3670 N N . SER A 1 491 ? 7.866 7.080 -22.314 1.00 88.81 491 SER A N 1
ATOM 3671 C CA . SER A 1 491 ? 7.013 7.059 -23.509 1.00 88.81 491 SER A CA 1
ATOM 3672 C C . SER A 1 491 ? 6.576 8.426 -24.071 1.00 88.81 491 SER A C 1
ATOM 3674 O O . SER A 1 491 ? 6.135 8.498 -25.218 1.00 88.81 491 SER A O 1
ATOM 3676 N N . GLN A 1 492 ? 6.623 9.501 -23.276 1.00 87.69 492 GLN A N 1
ATOM 3677 C CA . GLN A 1 492 ? 6.118 10.825 -23.654 1.00 87.69 492 GLN A CA 1
ATOM 3678 C C . GLN A 1 492 ? 7.206 11.867 -23.952 1.00 87.69 492 GLN A C 1
ATOM 3680 O O . GLN A 1 492 ? 6.864 12.971 -24.387 1.00 87.69 492 GLN A O 1
ATOM 3685 N N . ASN A 1 493 ? 8.486 11.568 -23.709 1.00 90.19 493 ASN A N 1
ATOM 3686 C CA . ASN A 1 493 ? 9.558 12.563 -23.733 1.00 90.19 493 ASN A CA 1
ATOM 3687 C C . ASN A 1 493 ? 10.832 12.027 -24.388 1.00 90.19 493 ASN A C 1
ATOM 3689 O O . ASN A 1 493 ? 11.283 10.940 -24.070 1.00 90.19 493 ASN A O 1
ATOM 3693 N N . ASN A 1 494 ? 11.490 12.875 -25.179 1.00 94.38 494 ASN A N 1
ATOM 3694 C CA . ASN A 1 494 ? 12.805 12.587 -25.751 1.00 94.38 494 ASN A CA 1
ATOM 3695 C C . ASN A 1 494 ? 13.875 12.509 -24.647 1.00 94.38 494 ASN A C 1
ATOM 3697 O O . ASN A 1 494 ? 14.144 13.504 -23.959 1.00 94.38 494 ASN A O 1
ATOM 3701 N N . ALA A 1 495 ? 14.533 11.364 -24.512 1.00 92.75 495 ALA A N 1
ATOM 3702 C CA . ALA A 1 495 ? 15.547 11.089 -23.510 1.00 92.75 495 ALA A CA 1
ATOM 3703 C C . ALA A 1 495 ? 16.968 11.082 -24.096 1.00 92.75 495 ALA A C 1
ATOM 3705 O O . ALA A 1 495 ? 17.229 10.667 -25.224 1.00 92.75 495 ALA A O 1
ATOM 3706 N N . PHE A 1 496 ? 17.936 11.507 -23.282 1.00 94.81 496 PHE A N 1
ATOM 3707 C CA . PHE A 1 496 ? 19.354 11.245 -23.531 1.00 94.81 496 PHE A CA 1
ATOM 3708 C C . PHE A 1 496 ? 19.824 10.158 -22.566 1.00 94.81 496 PHE A C 1
ATOM 3710 O O . PHE A 1 496 ? 20.065 10.421 -21.385 1.00 94.81 496 PHE A O 1
ATOM 3717 N N . LEU A 1 497 ? 19.947 8.932 -23.072 1.00 96.31 497 LEU A N 1
ATOM 3718 C CA . LEU A 1 497 ? 20.344 7.762 -22.303 1.00 96.31 497 LEU A CA 1
ATOM 3719 C C . LEU A 1 497 ? 21.826 7.474 -22.522 1.00 96.31 497 LEU A C 1
ATOM 3721 O O . LEU A 1 497 ? 22.284 7.159 -23.620 1.00 96.31 497 LEU A O 1
ATOM 3725 N N . LEU A 1 498 ? 22.581 7.576 -21.438 1.00 95.12 498 LEU A N 1
ATOM 3726 C CA . LEU A 1 498 ? 24.012 7.321 -21.407 1.00 95.12 498 LEU A CA 1
ATOM 3727 C C . LEU A 1 498 ? 24.261 6.070 -20.568 1.00 95.12 498 LEU A C 1
ATOM 3729 O O . LEU A 1 498 ? 23.707 5.992 -19.474 1.00 95.12 498 LEU A O 1
ATOM 3733 N N . GLY A 1 499 ? 25.103 5.153 -21.034 1.00 94.38 499 GLY A N 1
ATOM 3734 C CA . GLY A 1 499 ? 25.646 4.030 -20.271 1.00 94.38 499 GLY A CA 1
ATOM 3735 C C . GLY A 1 499 ? 26.924 4.410 -19.512 1.00 94.38 499 GLY A C 1
ATOM 3736 O O . GLY A 1 499 ? 27.088 5.556 -19.077 1.00 94.38 499 GLY A O 1
ATOM 3737 N N . GLY A 1 500 ? 27.807 3.451 -19.295 1.00 92.12 500 GLY A N 1
ATOM 3738 C CA . GLY A 1 500 ? 28.941 3.475 -18.381 1.00 92.12 500 GLY A CA 1
ATOM 3739 C C . GLY A 1 500 ? 30.082 2.585 -18.876 1.00 92.12 500 GLY A C 1
ATOM 3740 O O . GLY A 1 500 ? 30.291 2.420 -20.068 1.00 92.12 500 GLY A O 1
ATOM 3741 N N . GLU A 1 501 ? 30.906 2.088 -17.957 1.00 92.06 501 GLU A N 1
ATOM 3742 C CA . GLU A 1 501 ? 32.075 1.246 -18.268 1.00 92.06 501 GLU A CA 1
ATOM 3743 C C . GLU A 1 501 ? 31.762 -0.270 -18.235 1.00 92.06 501 GLU A C 1
ATOM 3745 O O . GLU A 1 501 ? 32.682 -1.089 -18.108 1.00 92.06 501 GLU A O 1
ATOM 3750 N N . LYS A 1 502 ? 30.481 -0.651 -18.207 1.00 94.06 502 LYS A N 1
ATOM 3751 C CA . LYS A 1 502 ? 29.982 -2.020 -18.011 1.00 94.06 502 LYS A CA 1
ATOM 3752 C C . LYS A 1 502 ? 28.891 -2.334 -19.030 1.00 94.06 502 LYS A C 1
ATOM 3754 O O . LYS A 1 502 ? 28.366 -1.433 -19.649 1.00 94.06 502 LYS A O 1
ATOM 3759 N N . ASP A 1 503 ? 28.540 -3.616 -19.118 1.00 95.50 503 ASP A N 1
ATOM 3760 C CA . ASP A 1 503 ? 27.490 -4.142 -19.997 1.00 95.50 503 ASP A CA 1
ATOM 3761 C C . ASP A 1 503 ? 26.106 -3.593 -19.603 1.00 95.50 503 ASP A C 1
ATOM 3763 O O . ASP A 1 503 ? 25.418 -4.170 -18.747 1.00 95.50 503 ASP A O 1
ATOM 3767 N N . ASP A 1 504 ? 25.684 -2.490 -20.207 1.00 97.19 504 ASP A N 1
ATOM 3768 C CA . ASP A 1 504 ? 24.526 -1.699 -19.800 1.00 97.19 504 ASP A CA 1
ATOM 3769 C C . ASP A 1 504 ? 23.289 -1.975 -20.648 1.00 97.19 504 ASP A C 1
ATOM 3771 O O . ASP A 1 504 ? 23.371 -2.390 -21.798 1.00 97.19 504 ASP A O 1
ATOM 3775 N N . HIS A 1 505 ? 22.107 -1.758 -20.072 1.00 98.25 505 HIS A N 1
ATOM 3776 C CA . HIS A 1 505 ? 20.837 -1.844 -20.787 1.00 98.25 505 HIS A CA 1
ATOM 3777 C C . HIS A 1 505 ? 20.150 -0.475 -20.786 1.00 98.25 505 HIS A C 1
ATOM 3779 O O . HIS A 1 505 ? 19.815 0.053 -19.722 1.00 98.25 505 HIS A O 1
ATOM 3785 N N . LEU A 1 506 ? 19.923 0.092 -21.968 1.00 98.44 506 LEU A N 1
ATOM 3786 C CA . LEU A 1 506 ? 19.274 1.389 -22.156 1.00 98.44 506 LEU A CA 1
ATOM 3787 C C . LEU A 1 506 ? 17.992 1.201 -22.975 1.00 98.44 506 LEU A C 1
ATOM 3789 O O . LEU A 1 506 ? 18.045 0.654 -24.075 1.00 98.44 506 LEU A O 1
ATOM 3793 N N . TYR A 1 507 ? 16.862 1.664 -22.443 1.00 97.94 507 TYR A N 1
ATOM 3794 C CA . TYR A 1 507 ? 15.538 1.547 -23.057 1.00 97.94 507 TYR A CA 1
ATOM 3795 C C . TYR A 1 507 ? 14.932 2.943 -23.250 1.00 97.94 507 TYR A C 1
ATOM 3797 O O . TYR A 1 507 ? 14.562 3.558 -22.252 1.00 97.94 507 TYR A O 1
ATOM 3805 N N . GLY A 1 508 ? 14.822 3.440 -24.484 1.00 96.06 508 GLY A N 1
ATOM 3806 C CA . GLY A 1 508 ? 14.231 4.747 -24.812 1.00 96.06 508 GLY A CA 1
ATOM 3807 C C . GLY A 1 508 ? 12.727 4.812 -24.530 1.00 96.06 508 GLY A C 1
ATOM 3808 O O . GLY A 1 508 ? 12.263 5.655 -23.766 1.00 96.06 508 GLY A O 1
ATOM 3809 N N . GLN A 1 509 ? 12.013 3.766 -24.954 1.00 93.25 509 GLN A N 1
ATOM 3810 C CA . GLN A 1 509 ? 10.554 3.606 -24.916 1.00 93.25 509 GLN A CA 1
ATOM 3811 C C . GLN A 1 509 ? 9.818 4.384 -25.998 1.00 93.25 509 GLN A C 1
ATOM 3813 O O . GLN A 1 509 ? 9.401 3.765 -26.965 1.00 93.25 509 GLN A O 1
ATOM 3818 N N . GLY A 1 510 ? 9.547 5.670 -25.816 1.00 91.25 510 GLY A N 1
ATOM 3819 C CA . GLY A 1 510 ? 8.785 6.459 -26.778 1.00 91.25 510 GLY A CA 1
ATOM 3820 C C . GLY A 1 510 ? 9.343 7.870 -26.866 1.00 91.25 510 GLY A C 1
ATOM 3821 O O . GLY A 1 510 ? 9.887 8.368 -25.893 1.00 91.25 510 GLY A O 1
ATOM 3822 N N . GLY A 1 511 ? 9.167 8.538 -28.003 1.00 92.44 511 GLY A N 1
ATOM 3823 C CA . GLY A 1 511 ? 9.819 9.822 -28.270 1.00 92.44 511 GLY A CA 1
ATOM 3824 C C . GLY A 1 511 ? 11.056 9.659 -29.153 1.00 92.44 511 GLY A C 1
ATOM 3825 O O . GLY A 1 511 ? 11.333 8.582 -29.653 1.00 92.44 511 GLY A O 1
ATOM 3826 N N . GLU A 1 512 ? 11.753 10.762 -29.432 1.00 95.50 512 GLU A N 1
ATOM 3827 C CA . GLU A 1 512 ? 12.995 10.735 -30.226 1.00 95.50 512 GLU A CA 1
ATOM 3828 C C . GLU A 1 512 ? 14.195 10.684 -29.272 1.00 95.50 512 GLU A C 1
ATOM 3830 O O . GLU A 1 512 ? 14.656 11.723 -28.775 1.00 95.50 512 GLU A O 1
ATOM 3835 N N . ASP A 1 513 ? 14.688 9.485 -28.984 1.00 96.94 513 ASP A N 1
ATOM 3836 C CA . ASP A 1 513 ? 15.702 9.256 -27.966 1.00 96.94 513 ASP A CA 1
ATOM 3837 C C . ASP A 1 513 ? 17.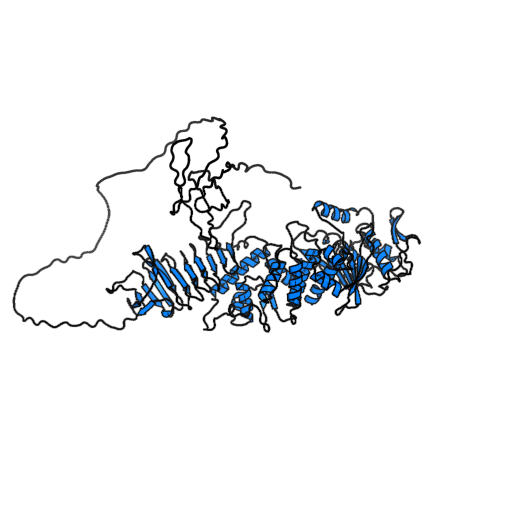122 9.284 -28.535 1.00 96.94 513 ASP A C 1
ATOM 3839 O O . ASP A 1 513 ? 17.391 9.065 -29.713 1.00 96.94 513 ASP A O 1
ATOM 3843 N N . THR A 1 514 ? 18.098 9.570 -27.677 1.00 96.69 514 THR A N 1
ATOM 3844 C CA . THR A 1 514 ? 19.520 9.419 -27.994 1.00 96.69 514 THR A CA 1
ATOM 3845 C C . THR A 1 514 ? 20.159 8.433 -27.032 1.00 96.69 514 THR A C 1
ATOM 3847 O O . THR A 1 514 ? 20.288 8.726 -25.844 1.00 96.69 514 THR A O 1
ATOM 3850 N N . LEU A 1 515 ? 20.613 7.294 -27.554 1.00 97.81 515 LEU A N 1
ATOM 3851 C CA . LEU A 1 515 ? 21.179 6.191 -26.783 1.00 97.81 515 LEU A CA 1
ATOM 3852 C C . LEU A 1 515 ? 22.684 6.059 -27.039 1.00 97.81 515 LEU A C 1
ATOM 3854 O O . LEU A 1 515 ? 23.143 6.015 -28.184 1.00 97.81 515 LEU A O 1
ATOM 3858 N N . ASN A 1 516 ? 23.465 5.973 -25.963 1.00 95.44 516 ASN A N 1
ATOM 3859 C CA . ASN A 1 516 ? 24.917 5.827 -26.014 1.00 95.44 516 ASN A CA 1
ATOM 3860 C C . ASN A 1 516 ? 25.408 4.872 -24.919 1.00 95.44 516 ASN A C 1
ATOM 3862 O O . ASN A 1 516 ? 25.549 5.295 -23.772 1.00 95.44 516 ASN A O 1
ATOM 3866 N N . GLY A 1 517 ? 25.694 3.619 -25.283 1.00 92.81 517 GLY A N 1
ATOM 3867 C CA . GLY A 1 517 ? 26.124 2.563 -24.351 1.00 92.81 517 GLY A CA 1
ATOM 3868 C C . GLY A 1 517 ? 27.452 2.839 -23.631 1.00 92.81 517 GLY A C 1
ATOM 3869 O O . GLY A 1 517 ? 27.596 2.534 -22.458 1.00 92.81 517 GLY A O 1
ATOM 3870 N N . GLN A 1 518 ? 28.343 3.614 -24.258 1.00 91.88 518 GLN A N 1
ATOM 3871 C CA . GLN A 1 518 ? 29.736 3.809 -23.840 1.00 91.88 518 GLN A CA 1
ATOM 3872 C C . GLN A 1 518 ? 30.603 2.563 -24.016 1.00 91.88 518 GLN A C 1
ATOM 3874 O O . GLN A 1 518 ? 31.044 2.357 -25.144 1.00 91.88 518 GLN A O 1
ATOM 3879 N N . ALA A 1 519 ? 30.991 1.877 -22.942 1.00 91.38 519 ALA A N 1
ATOM 3880 C CA . ALA A 1 519 ? 31.945 0.780 -23.010 1.00 91.38 519 ALA A CA 1
ATOM 3881 C C . ALA A 1 519 ? 31.412 -0.464 -22.310 1.00 91.38 519 ALA A C 1
ATOM 3883 O O . ALA A 1 519 ? 30.893 -0.360 -21.205 1.00 91.38 519 ALA A O 1
ATOM 3884 N N . GLY A 1 520 ? 31.676 -1.636 -22.881 1.00 92.75 520 GLY A N 1
ATOM 3885 C CA . GLY A 1 520 ? 31.074 -2.895 -22.433 1.00 92.75 520 GLY A CA 1
ATOM 3886 C C . GLY A 1 520 ? 30.250 -3.545 -23.539 1.00 92.75 520 GLY A C 1
ATOM 3887 O O . GLY A 1 520 ? 30.218 -3.060 -24.663 1.00 92.75 520 GLY A O 1
ATOM 3888 N N . ASP A 1 521 ? 29.639 -4.691 -23.243 1.00 95.31 521 ASP A N 1
ATOM 3889 C CA . ASP A 1 521 ? 28.693 -5.338 -24.157 1.00 95.31 521 ASP A CA 1
ATOM 3890 C C . ASP A 1 521 ? 27.277 -4.779 -23.894 1.00 95.31 521 ASP A C 1
ATOM 3892 O O . ASP A 1 521 ? 26.545 -5.307 -23.049 1.00 95.31 521 ASP A O 1
ATOM 3896 N N . ASP A 1 522 ? 26.883 -3.708 -24.591 1.00 96.81 522 ASP A N 1
ATOM 3897 C CA . ASP A 1 522 ? 25.651 -2.972 -24.271 1.00 96.81 522 ASP A CA 1
ATOM 3898 C C . ASP A 1 522 ? 24.405 -3.477 -25.019 1.00 96.81 522 ASP A C 1
ATOM 3900 O O . ASP A 1 522 ? 24.462 -3.980 -26.142 1.00 96.81 522 ASP A O 1
ATOM 3904 N N . TYR A 1 523 ? 23.229 -3.300 -24.417 1.00 97.75 523 TYR A N 1
ATOM 3905 C CA . TYR A 1 523 ? 21.922 -3.515 -25.038 1.00 97.75 523 TYR A CA 1
ATOM 3906 C C . TYR A 1 523 ? 21.163 -2.186 -25.128 1.00 97.75 523 TYR A C 1
ATOM 3908 O O . TYR A 1 523 ? 20.821 -1.585 -24.111 1.00 97.75 523 TYR A O 1
ATOM 3916 N N . LEU A 1 524 ? 20.888 -1.735 -26.351 1.00 97.94 524 LEU A N 1
ATOM 3917 C CA . LEU A 1 524 ? 20.239 -0.462 -26.655 1.00 97.94 524 LEU A CA 1
ATOM 3918 C C . LEU A 1 524 ? 18.907 -0.720 -27.363 1.00 97.94 524 LEU A C 1
ATOM 3920 O O . LEU A 1 524 ? 18.881 -1.291 -28.453 1.00 97.94 524 LEU A O 1
ATOM 3924 N N . GLU A 1 525 ? 17.807 -0.280 -26.768 1.00 97.19 525 GLU A N 1
ATOM 3925 C CA . GLU A 1 525 ? 16.457 -0.404 -27.318 1.00 97.19 525 GLU A CA 1
ATOM 3926 C C . GLU A 1 525 ? 15.844 0.987 -27.464 1.00 97.19 525 GLU A C 1
ATOM 3928 O O . GLU A 1 525 ? 15.645 1.653 -26.454 1.00 97.19 525 GLU A O 1
ATOM 3933 N N . GLY A 1 526 ? 15.604 1.426 -28.706 1.00 94.69 526 GLY A N 1
ATOM 3934 C CA . GLY A 1 526 ? 15.061 2.758 -29.020 1.00 94.69 526 GLY A CA 1
ATOM 3935 C C . GLY A 1 526 ? 13.603 2.855 -28.593 1.00 94.69 526 GLY A C 1
ATOM 3936 O O . GLY A 1 526 ? 13.305 3.297 -27.488 1.00 94.69 526 GLY A O 1
ATOM 3937 N N . GLY A 1 527 ? 12.711 2.256 -29.377 1.00 92.56 527 GLY A N 1
ATOM 3938 C CA . GLY A 1 527 ? 11.308 2.103 -29.005 1.00 92.56 527 GLY A CA 1
ATOM 3939 C C . GLY A 1 527 ? 10.395 2.679 -30.074 1.00 92.56 527 GLY A C 1
ATOM 3940 O O . GLY A 1 527 ? 10.511 2.295 -31.230 1.00 92.56 527 GLY A O 1
ATOM 3941 N N . GLU A 1 528 ? 9.402 3.482 -29.701 1.00 91.19 528 GLU A N 1
ATOM 3942 C CA . GLU A 1 528 ? 8.566 4.252 -30.622 1.00 91.19 528 GLU A CA 1
ATOM 3943 C C . GLU A 1 528 ? 9.147 5.653 -30.855 1.00 91.19 528 GLU A C 1
ATOM 3945 O O . GLU A 1 528 ? 9.060 6.506 -29.984 1.00 91.19 528 GLU A O 1
ATOM 3950 N N . GLY A 1 529 ? 9.578 5.958 -32.073 1.00 91.75 529 GLY A N 1
ATOM 3951 C CA . GLY A 1 529 ? 10.014 7.304 -32.450 1.00 91.75 529 GLY A CA 1
ATOM 3952 C C . GLY A 1 529 ? 11.258 7.248 -33.318 1.00 91.75 529 GLY A C 1
ATOM 3953 O O . GLY A 1 529 ? 11.685 6.165 -33.695 1.00 91.75 529 GLY A O 1
ATOM 3954 N N . ASP A 1 530 ? 11.772 8.408 -33.724 1.00 94.69 530 ASP A N 1
ATOM 3955 C CA . ASP A 1 530 ? 12.964 8.485 -34.571 1.00 94.69 530 ASP A CA 1
ATOM 3956 C C . ASP A 1 530 ? 14.205 8.589 -33.667 1.00 94.69 530 ASP A C 1
ATOM 3958 O O . ASP A 1 530 ? 14.535 9.670 -33.173 1.00 94.69 530 ASP A O 1
ATOM 3962 N N . ASP A 1 531 ? 14.887 7.464 -33.447 1.00 96.50 531 ASP A N 1
ATOM 3963 C CA . ASP A 1 531 ? 15.931 7.340 -32.427 1.00 96.50 531 ASP A CA 1
ATOM 3964 C C . ASP A 1 531 ? 17.357 7.512 -32.969 1.00 96.50 531 ASP A C 1
ATOM 3966 O O . ASP A 1 531 ? 17.689 7.206 -34.120 1.00 96.50 531 ASP A O 1
ATOM 3970 N N . ILE A 1 532 ? 18.257 7.985 -32.106 1.00 96.00 532 ILE A N 1
ATOM 3971 C CA . ILE A 1 532 ? 19.671 8.219 -32.403 1.00 96.00 532 ILE A CA 1
ATOM 3972 C C . ILE A 1 532 ? 20.548 7.266 -31.590 1.00 96.00 532 ILE A C 1
ATOM 3974 O O . ILE A 1 532 ? 20.699 7.407 -30.378 1.00 96.00 532 ILE A O 1
ATOM 3978 N N . PHE A 1 533 ? 21.265 6.380 -32.279 1.00 95.94 533 PHE A N 1
ATOM 3979 C CA . PHE A 1 533 ? 22.243 5.480 -31.663 1.00 95.94 533 PHE A CA 1
ATOM 3980 C C . PHE A 1 533 ? 23.663 6.017 -31.851 1.00 95.94 533 PHE A C 1
ATOM 3982 O O . PHE A 1 533 ? 24.144 6.165 -32.978 1.00 95.94 533 PHE A O 1
ATOM 3989 N N . GLN A 1 534 ? 24.353 6.307 -30.749 1.00 93.50 534 GLN A N 1
ATOM 3990 C CA . GLN A 1 534 ? 25.722 6.822 -30.735 1.00 93.50 534 GLN A CA 1
ATOM 3991 C C . GLN A 1 534 ? 26.711 5.740 -30.305 1.00 93.50 534 GLN A C 1
ATOM 3993 O O . GLN A 1 534 ? 26.915 5.502 -29.118 1.00 93.50 534 GLN A O 1
ATOM 3998 N N . ILE A 1 535 ? 27.377 5.139 -31.286 1.00 88.12 535 ILE A N 1
ATOM 3999 C CA . ILE A 1 535 ? 28.258 3.989 -31.094 1.00 88.12 535 ILE A CA 1
ATOM 4000 C C . ILE A 1 535 ? 29.727 4.394 -31.183 1.00 88.12 535 ILE A C 1
ATOM 4002 O O . ILE A 1 535 ? 30.186 4.994 -32.166 1.00 88.12 535 ILE A O 1
ATOM 4006 N N . LYS A 1 536 ? 30.500 3.985 -30.177 1.00 82.88 536 LYS A N 1
ATOM 4007 C CA . LYS A 1 536 ? 31.964 4.005 -30.205 1.00 82.88 536 LYS A CA 1
ATOM 4008 C C . LYS A 1 536 ? 32.443 2.564 -30.311 1.00 82.88 536 LYS A C 1
ATOM 4010 O O . LYS A 1 536 ? 32.055 1.739 -29.508 1.00 82.88 536 LYS A O 1
ATOM 4015 N N . PHE A 1 537 ? 33.282 2.263 -31.302 1.00 79.88 537 PHE A N 1
ATOM 4016 C CA . PHE A 1 537 ? 33.864 0.925 -31.413 1.00 79.88 537 PHE A CA 1
ATOM 4017 C C . PHE A 1 537 ? 34.975 0.775 -30.371 1.00 79.88 537 PHE A C 1
ATOM 4019 O O . PHE A 1 537 ? 36.107 1.201 -30.614 1.00 79.88 537 PHE A O 1
ATOM 4026 N N . ASP A 1 538 ? 34.641 0.203 -29.222 1.00 78.62 538 ASP A N 1
ATOM 4027 C CA . ASP A 1 538 ? 35.576 -0.167 -28.165 1.00 78.62 538 ASP A CA 1
ATOM 4028 C C . ASP A 1 538 ? 35.908 -1.678 -28.245 1.00 78.62 538 ASP A C 1
ATOM 4030 O O . ASP A 1 538 ? 35.957 -2.222 -29.349 1.00 78.62 538 ASP A O 1
ATOM 4034 N N . GLU A 1 539 ? 36.235 -2.354 -27.136 1.00 75.50 539 GLU A N 1
ATOM 4035 C CA . GLU A 1 539 ? 36.457 -3.815 -27.130 1.00 75.50 539 GLU A CA 1
ATOM 4036 C C . GLU A 1 539 ? 35.149 -4.636 -26.994 1.00 75.50 539 GLU A C 1
ATOM 4038 O O . GLU A 1 539 ? 35.204 -5.862 -27.133 1.00 75.50 539 GLU A O 1
ATOM 4043 N N . GLY A 1 540 ? 34.006 -3.986 -26.748 1.00 85.94 540 GLY A N 1
ATOM 4044 C CA . GLY A 1 540 ? 32.703 -4.582 -26.448 1.00 85.94 540 GLY A CA 1
ATOM 4045 C C . GLY A 1 540 ? 31.820 -4.886 -27.663 1.00 85.94 540 GLY A C 1
ATOM 4046 O O . GLY A 1 540 ? 32.112 -4.532 -28.807 1.00 85.94 540 GLY A O 1
ATOM 4047 N N . ASN A 1 541 ? 30.753 -5.647 -27.435 1.00 93.38 541 ASN A N 1
ATOM 4048 C CA . ASN A 1 541 ? 29.819 -6.124 -28.447 1.00 93.38 541 ASN A CA 1
ATOM 4049 C C . ASN A 1 541 ? 28.395 -5.659 -28.150 1.00 93.38 541 ASN A C 1
ATOM 4051 O O . ASN A 1 541 ? 27.647 -6.336 -27.442 1.00 93.38 541 ASN A O 1
ATOM 4055 N N . ASP A 1 542 ? 28.003 -4.559 -28.780 1.00 95.25 542 ASP A N 1
ATOM 4056 C CA . ASP A 1 542 ? 26.703 -3.944 -28.555 1.00 95.25 542 ASP A CA 1
ATOM 4057 C C . ASP A 1 542 ? 25.599 -4.625 -29.362 1.00 95.25 542 ASP A C 1
ATOM 4059 O O . ASP A 1 542 ? 25.786 -5.122 -30.481 1.00 95.25 542 ASP A O 1
ATOM 4063 N N . THR A 1 543 ? 24.392 -4.589 -28.818 1.00 96.56 543 THR A N 1
ATOM 4064 C CA . THR A 1 543 ? 23.159 -5.011 -29.471 1.00 96.56 543 THR A CA 1
ATOM 4065 C C . THR A 1 543 ? 22.199 -3.835 -29.536 1.00 96.56 543 THR A C 1
ATOM 4067 O O . THR A 1 543 ? 21.856 -3.260 -28.512 1.00 96.56 543 THR A O 1
ATOM 4070 N N . ILE A 1 544 ? 21.726 -3.514 -30.738 1.00 96.31 544 ILE A N 1
ATOM 4071 C CA . ILE A 1 544 ? 20.660 -2.539 -30.966 1.00 96.31 544 ILE A CA 1
ATOM 4072 C C . ILE A 1 544 ? 19.385 -3.298 -31.328 1.00 96.31 544 ILE A C 1
ATOM 4074 O O . ILE A 1 544 ? 19.390 -4.122 -32.248 1.00 96.31 544 ILE A O 1
ATOM 4078 N N . PHE A 1 545 ? 18.293 -3.010 -30.627 1.00 94.62 545 PHE A N 1
ATOM 4079 C CA . PHE A 1 545 ? 16.954 -3.469 -30.968 1.00 94.62 545 PHE A CA 1
ATOM 4080 C C . PHE A 1 545 ? 16.059 -2.264 -31.236 1.00 94.62 545 PHE A C 1
ATOM 4082 O O . PHE A 1 545 ? 15.632 -1.574 -30.318 1.00 94.62 545 PHE A O 1
ATOM 4089 N N . ASP A 1 546 ? 15.772 -2.031 -32.511 1.00 92.25 546 ASP A N 1
ATOM 4090 C CA . ASP A 1 546 ? 14.838 -0.999 -32.923 1.00 92.25 546 ASP A CA 1
ATOM 4091 C C . ASP A 1 546 ? 14.177 -1.406 -34.236 1.00 92.25 546 ASP A C 1
ATOM 4093 O O . ASP A 1 546 ? 14.849 -1.794 -35.195 1.00 92.25 546 ASP A O 1
ATOM 4097 N N . THR A 1 547 ? 12.850 -1.401 -34.238 1.00 83.75 547 THR A N 1
ATOM 4098 C CA . THR A 1 547 ? 12.024 -1.873 -35.359 1.00 83.75 547 THR A CA 1
ATOM 4099 C C . THR A 1 547 ? 10.946 -0.863 -35.738 1.00 83.75 547 THR A C 1
ATOM 4101 O O . THR A 1 547 ? 10.012 -1.201 -36.469 1.00 83.75 547 THR A O 1
ATOM 4104 N N . GLN A 1 548 ? 11.033 0.358 -35.206 1.00 87.38 548 GLN A N 1
ATOM 4105 C CA . GLN A 1 548 ? 10.057 1.418 -35.423 1.00 87.38 548 GLN A CA 1
ATOM 4106 C C . GLN A 1 548 ? 10.788 2.722 -35.763 1.00 87.38 548 GLN A C 1
ATOM 4108 O O . GLN A 1 548 ? 11.999 2.815 -35.617 1.00 87.38 548 GLN A O 1
ATOM 4113 N N . GLY A 1 549 ? 10.047 3.700 -36.288 1.00 87.56 549 GLY A N 1
ATOM 4114 C CA . GLY A 1 549 ? 10.608 5.009 -36.631 1.00 87.56 549 GLY A CA 1
ATOM 4115 C C . GLY A 1 549 ? 11.628 5.029 -37.774 1.00 87.56 549 GLY A C 1
ATOM 4116 O O . GLY A 1 549 ? 11.831 4.057 -38.509 1.00 87.56 549 GLY A O 1
ATOM 4117 N N . ALA A 1 550 ? 12.205 6.209 -37.981 1.00 92.06 550 ALA A N 1
ATOM 4118 C CA . ALA A 1 550 ? 13.286 6.496 -38.913 1.00 92.06 550 ALA A CA 1
ATOM 4119 C C . ALA A 1 550 ? 14.549 6.894 -38.134 1.00 92.06 550 ALA A C 1
ATOM 4121 O O . ALA A 1 550 ? 14.824 8.068 -37.905 1.00 92.06 550 ALA A O 1
ATOM 4122 N N . ASN A 1 551 ? 15.341 5.891 -37.783 1.00 93.56 551 ASN A N 1
ATOM 4123 C CA . ASN A 1 551 ? 16.460 5.983 -36.859 1.00 93.56 551 ASN A CA 1
ATOM 4124 C C . ASN A 1 551 ? 17.751 6.452 -37.537 1.00 93.56 551 ASN A C 1
ATOM 4126 O O . ASN A 1 551 ? 18.005 6.221 -38.727 1.00 93.56 551 ASN A O 1
ATOM 4130 N N . ASN A 1 552 ? 18.632 7.065 -36.750 1.00 93.12 552 ASN A N 1
ATOM 4131 C CA . ASN A 1 552 ? 19.953 7.502 -37.178 1.00 93.12 552 ASN A CA 1
ATOM 4132 C C . ASN A 1 552 ? 21.041 6.761 -36.400 1.00 93.12 552 ASN A C 1
ATOM 4134 O O . ASN A 1 552 ? 21.129 6.824 -35.174 1.00 93.12 552 ASN A O 1
ATOM 4138 N N . LEU A 1 553 ? 21.952 6.119 -37.131 1.00 92.00 553 LEU A N 1
ATOM 4139 C CA . LEU A 1 553 ? 23.115 5.468 -36.539 1.00 92.00 553 LEU A CA 1
ATOM 4140 C C . LEU A 1 553 ? 24.369 6.323 -36.725 1.00 92.00 553 LEU A C 1
ATOM 4142 O O . LEU A 1 553 ? 24.833 6.548 -37.847 1.00 92.00 553 LEU A O 1
ATOM 4146 N N . PHE A 1 554 ? 24.956 6.752 -35.613 1.00 90.25 554 PHE A N 1
ATOM 4147 C CA . PHE A 1 554 ? 26.219 7.473 -35.561 1.00 90.25 554 PHE A CA 1
ATOM 4148 C C . PHE A 1 554 ? 27.327 6.546 -35.077 1.00 90.25 554 PHE A C 1
ATOM 4150 O O . PHE A 1 554 ? 27.267 6.025 -33.969 1.00 90.25 554 PHE A O 1
ATOM 4157 N N . ILE A 1 555 ? 28.377 6.391 -35.883 1.00 86.94 555 ILE A N 1
ATOM 4158 C CA . ILE A 1 555 ? 29.553 5.591 -35.522 1.00 86.94 555 ILE A CA 1
ATOM 4159 C C . ILE A 1 555 ? 30.809 6.453 -35.442 1.00 86.94 555 ILE A C 1
ATOM 4161 O O . ILE A 1 555 ? 30.950 7.451 -36.157 1.00 86.94 555 ILE A O 1
ATOM 4165 N N . GLU A 1 556 ? 31.753 6.065 -34.589 1.00 79.19 556 GLU A N 1
ATOM 4166 C CA . GLU A 1 556 ? 33.057 6.723 -34.510 1.00 79.19 556 GLU A CA 1
ATOM 4167 C C . GLU A 1 556 ? 33.795 6.682 -35.862 1.00 79.19 556 GLU A C 1
ATOM 4169 O O . GLU A 1 556 ? 34.012 5.621 -36.454 1.00 79.19 556 GLU A O 1
ATOM 4174 N N . HIS A 1 557 ? 34.224 7.854 -36.343 1.00 68.88 557 HIS A N 1
ATOM 4175 C CA . HIS A 1 557 ? 34.904 8.004 -37.624 1.00 68.88 557 HIS A CA 1
ATOM 4176 C C . HIS A 1 557 ? 36.381 8.400 -37.455 1.00 68.88 557 HIS A C 1
ATOM 4178 O O . HIS A 1 557 ? 36.719 9.486 -36.974 1.00 68.88 557 HIS A O 1
ATOM 4184 N N . GLU A 1 558 ? 37.270 7.526 -37.931 1.00 60.88 558 GLU A N 1
ATOM 4185 C CA . GLU A 1 558 ? 38.725 7.567 -37.702 1.00 60.88 558 GLU A CA 1
ATOM 4186 C C . GLU A 1 558 ? 39.412 8.852 -38.185 1.00 60.88 558 GLU A C 1
ATOM 4188 O O . GLU A 1 558 ? 40.339 9.344 -37.548 1.00 60.88 558 GLU A O 1
ATOM 4193 N N . LEU A 1 559 ? 38.959 9.426 -39.305 1.00 55.00 559 LEU A N 1
ATOM 4194 C CA . LEU A 1 559 ? 39.593 10.613 -39.895 1.00 55.00 559 LEU A CA 1
ATOM 4195 C C . LEU A 1 559 ? 39.155 11.928 -39.235 1.00 55.00 559 LEU A C 1
ATOM 4197 O O . LEU A 1 559 ? 39.788 12.959 -39.459 1.00 55.00 559 LEU A O 1
ATOM 4201 N N . SER A 1 560 ? 38.067 11.911 -38.459 1.00 56.97 560 SER A N 1
ATOM 4202 C CA . SER A 1 560 ? 37.512 13.099 -37.794 1.00 56.97 560 SER A CA 1
ATOM 4203 C C . SER A 1 560 ? 37.617 13.057 -36.270 1.00 56.97 560 SER A C 1
ATOM 4205 O O . SER A 1 560 ? 37.414 14.096 -35.649 1.00 56.97 560 SER A O 1
ATOM 4207 N N . GLY A 1 561 ? 37.933 11.903 -35.669 1.00 60.41 561 GLY A N 1
ATOM 4208 C CA . GLY A 1 561 ? 38.016 11.741 -34.211 1.00 60.41 561 GLY A CA 1
ATOM 4209 C C . GLY A 1 561 ? 36.681 11.956 -33.488 1.00 60.41 561 GLY A C 1
ATOM 4210 O O . GLY A 1 561 ? 36.672 12.255 -32.300 1.00 60.41 561 GLY A O 1
ATOM 4211 N N . GLY A 1 562 ? 35.563 11.858 -34.212 1.00 73.81 562 GLY A N 1
ATOM 4212 C CA . GLY A 1 562 ? 34.215 12.122 -33.712 1.00 73.81 562 GLY A CA 1
ATOM 4213 C C . GLY A 1 562 ? 33.179 11.234 -34.394 1.00 73.81 562 GLY A C 1
ATOM 4214 O O . GLY A 1 562 ? 33.479 10.583 -35.400 1.00 73.81 562 GLY A O 1
ATOM 4215 N N . LEU A 1 563 ? 31.971 11.212 -33.834 1.00 82.62 563 LEU A N 1
ATOM 4216 C CA . LEU A 1 563 ? 30.844 10.440 -34.350 1.00 82.62 563 LEU A CA 1
ATOM 4217 C C . LEU A 1 563 ? 30.358 10.995 -35.694 1.00 82.62 563 LEU A C 1
ATOM 4219 O O . LEU A 1 563 ? 30.276 12.211 -35.887 1.00 82.62 563 LEU A O 1
ATOM 4223 N N . LYS A 1 564 ? 30.028 10.100 -36.624 1.00 86.25 564 LYS A N 1
ATOM 4224 C CA . LYS A 1 564 ? 29.479 10.439 -37.935 1.00 86.25 564 LYS A CA 1
ATOM 4225 C C . LYS A 1 564 ? 28.295 9.541 -38.258 1.00 86.25 564 LYS A C 1
ATOM 4227 O O . LYS A 1 564 ? 28.380 8.323 -38.130 1.00 86.25 564 LYS A O 1
ATOM 4232 N N . GLU A 1 565 ? 27.228 10.168 -38.728 1.00 87.81 565 GLU A N 1
ATOM 4233 C CA . GLU A 1 565 ? 26.027 9.483 -39.188 1.00 87.81 565 GLU A CA 1
ATOM 4234 C C . GLU A 1 565 ? 26.317 8.600 -40.408 1.00 87.81 565 GLU A C 1
ATOM 4236 O O . GLU A 1 565 ? 26.997 9.014 -41.362 1.00 87.81 565 GLU A O 1
ATOM 4241 N N . ILE A 1 566 ? 25.768 7.391 -40.399 1.00 86.31 566 ILE A N 1
ATOM 4242 C CA . ILE A 1 566 ? 25.752 6.506 -41.557 1.00 86.31 566 ILE A CA 1
ATOM 4243 C C . ILE A 1 566 ? 24.557 6.884 -42.423 1.00 86.31 566 ILE A C 1
ATOM 4245 O O . ILE A 1 566 ? 23.411 6.752 -42.022 1.00 86.31 566 ILE A O 1
ATOM 4249 N N . THR A 1 567 ? 24.838 7.317 -43.649 1.00 85.94 567 THR A N 1
ATOM 4250 C CA . THR A 1 567 ? 23.815 7.701 -44.625 1.00 85.94 567 THR A CA 1
ATOM 4251 C C . THR A 1 567 ? 24.142 7.141 -46.008 1.00 85.94 567 THR A C 1
ATOM 4253 O O . THR A 1 567 ? 25.303 6.858 -46.337 1.00 85.94 567 THR A O 1
ATOM 4256 N N . GLY A 1 568 ? 23.114 7.015 -46.851 1.00 86.12 568 GLY A N 1
ATOM 4257 C CA . GLY A 1 568 ? 23.264 6.708 -48.276 1.00 86.12 568 GLY A CA 1
ATOM 4258 C C . GLY A 1 568 ? 23.323 5.214 -48.619 1.00 86.12 568 GLY A C 1
ATOM 4259 O O . GLY A 1 568 ? 22.639 4.395 -48.013 1.00 86.12 568 GLY A O 1
ATOM 4260 N N . GLU A 1 569 ? 24.076 4.856 -49.665 1.00 87.88 569 GLU A N 1
ATOM 4261 C CA . GLU A 1 569 ? 24.185 3.473 -50.158 1.00 87.88 569 GLU A CA 1
ATOM 4262 C C . GLU A 1 569 ? 25.447 2.782 -49.605 1.00 87.88 569 GLU A C 1
ATOM 4264 O O . GLU A 1 569 ? 26.568 3.247 -49.834 1.00 87.88 569 GLU A O 1
ATOM 4269 N N . LEU A 1 570 ? 25.274 1.633 -48.949 1.00 89.50 570 LEU A N 1
ATOM 4270 C CA . LEU A 1 570 ? 26.340 0.688 -48.612 1.00 89.50 570 LEU A CA 1
ATOM 4271 C C . LEU A 1 570 ? 26.432 -0.361 -49.723 1.00 89.50 570 LEU A C 1
ATOM 4273 O O . LEU A 1 570 ? 25.452 -1.039 -50.037 1.00 89.50 570 LEU A O 1
ATOM 4277 N N . LYS A 1 571 ? 27.604 -0.495 -50.344 1.00 89.75 571 LYS A N 1
ATOM 4278 C CA . LYS A 1 571 ? 27.796 -1.376 -51.504 1.00 89.75 571 LYS A CA 1
ATOM 4279 C C . LYS A 1 571 ? 28.417 -2.699 -51.105 1.00 89.75 571 LYS A C 1
ATOM 4281 O O . LYS A 1 571 ? 29.297 -2.720 -50.247 1.00 89.75 571 LYS A O 1
ATOM 4286 N N . ALA A 1 572 ? 27.988 -3.774 -51.763 1.00 86.88 572 ALA A N 1
ATOM 4287 C CA . ALA A 1 572 ? 28.512 -5.111 -51.521 1.00 86.88 572 ALA A CA 1
ATOM 4288 C C . ALA A 1 572 ? 30.050 -5.168 -51.659 1.00 86.88 572 ALA A C 1
ATOM 4290 O O . ALA A 1 572 ? 30.635 -4.631 -52.603 1.00 86.88 572 ALA A O 1
ATOM 4291 N N . TYR A 1 573 ? 30.702 -5.832 -50.708 1.00 80.00 573 TYR A N 1
ATOM 4292 C CA . TYR A 1 573 ? 32.147 -5.966 -50.558 1.00 80.00 573 TYR A CA 1
ATOM 4293 C C . TYR A 1 573 ? 32.468 -7.390 -50.086 1.00 80.00 573 TYR A C 1
ATOM 4295 O O . TYR A 1 573 ? 32.006 -7.782 -49.030 1.00 80.00 573 TYR A O 1
ATOM 4303 N N . GLU A 1 574 ? 33.286 -8.139 -50.835 1.00 66.25 574 GLU A N 1
ATOM 4304 C CA . GLU A 1 574 ? 33.767 -9.491 -50.477 1.00 66.25 574 GLU A CA 1
ATOM 4305 C C . GLU A 1 574 ? 32.674 -10.496 -50.038 1.00 66.25 574 GLU A C 1
ATOM 4307 O O . GLU A 1 574 ? 32.443 -10.738 -48.858 1.00 66.25 574 GLU A O 1
ATOM 4312 N N . GLY A 1 575 ? 32.067 -11.172 -51.021 1.00 65.62 575 GLY A N 1
ATOM 4313 C CA . GLY A 1 575 ? 31.031 -12.189 -50.798 1.00 65.62 575 GLY A CA 1
ATOM 4314 C C . GLY A 1 575 ? 29.612 -11.645 -50.969 1.00 65.62 575 GLY A C 1
ATOM 4315 O O . GLY A 1 575 ? 29.420 -10.454 -51.197 1.00 65.62 575 GLY A O 1
ATOM 4316 N N . ASN A 1 576 ? 28.622 -12.538 -50.912 1.00 68.31 576 ASN A N 1
ATOM 4317 C CA . ASN A 1 576 ? 27.232 -12.120 -50.736 1.00 68.31 576 ASN A CA 1
ATOM 4318 C C . ASN A 1 576 ? 27.064 -11.776 -49.248 1.00 68.31 576 ASN A C 1
ATOM 4320 O O . ASN A 1 576 ? 27.621 -12.493 -48.419 1.00 68.31 576 ASN A O 1
ATOM 4324 N N . ASP A 1 577 ? 26.335 -10.707 -48.932 1.00 87.25 577 ASP A N 1
ATOM 4325 C CA . ASP A 1 577 ? 25.955 -10.289 -47.569 1.00 87.25 577 ASP A CA 1
ATOM 4326 C C . ASP A 1 577 ? 26.961 -9.424 -46.781 1.00 87.25 577 ASP A C 1
ATOM 4328 O O . ASP A 1 577 ? 26.673 -9.048 -45.651 1.00 87.25 577 ASP A O 1
ATOM 4332 N N . SER A 1 578 ? 28.093 -9.024 -47.363 1.00 91.44 578 SER A N 1
ATOM 4333 C CA . SER A 1 578 ? 29.018 -8.046 -46.760 1.00 91.44 578 SER A CA 1
ATOM 4334 C C . SER A 1 578 ? 28.999 -6.733 -47.544 1.00 91.44 578 SER A C 1
ATOM 4336 O O . SER A 1 578 ? 28.963 -6.758 -48.772 1.00 91.44 578 SER A O 1
ATOM 4338 N N . TYR A 1 579 ? 29.043 -5.584 -46.867 1.00 91.88 579 TYR A N 1
ATOM 4339 C CA . TYR A 1 579 ? 28.902 -4.247 -47.455 1.00 91.88 579 TYR A CA 1
ATOM 4340 C C . TYR A 1 579 ? 29.888 -3.242 -46.842 1.00 91.88 579 TYR A C 1
ATOM 4342 O O . TYR A 1 579 ? 30.352 -3.408 -45.712 1.00 91.88 579 TYR A O 1
ATOM 4350 N N . ARG A 1 580 ? 30.196 -2.171 -47.586 1.00 90.75 580 ARG A N 1
ATOM 4351 C CA . ARG A 1 580 ? 31.007 -1.023 -47.141 1.00 90.75 580 ARG A CA 1
ATOM 4352 C C . ARG A 1 580 ? 30.467 0.298 -47.685 1.00 90.75 580 ARG A C 1
ATOM 4354 O O . ARG A 1 580 ? 29.896 0.349 -48.777 1.00 90.75 580 ARG A O 1
ATOM 4361 N N . GLN A 1 581 ? 30.718 1.386 -46.960 1.00 88.81 581 GLN A N 1
ATOM 4362 C CA . GLN A 1 581 ? 30.475 2.739 -47.461 1.00 88.81 581 GLN A CA 1
ATOM 4363 C C . GLN A 1 581 ? 31.627 3.163 -48.383 1.00 88.81 581 GLN A C 1
ATOM 4365 O O . GLN A 1 581 ? 32.794 3.050 -48.002 1.00 88.81 581 GLN A O 1
ATOM 4370 N N . LEU A 1 582 ? 31.313 3.653 -49.589 1.00 86.81 582 LEU A N 1
ATOM 4371 C CA . LEU A 1 582 ? 32.311 4.091 -50.573 1.00 86.81 582 LEU A CA 1
ATOM 4372 C C . LEU A 1 582 ? 32.201 5.593 -50.871 1.00 86.81 582 LEU A C 1
ATOM 4374 O O . LEU A 1 582 ? 31.108 6.156 -50.891 1.00 86.81 582 LEU A O 1
ATOM 4378 N N . ASP A 1 583 ? 33.337 6.233 -51.145 1.00 85.00 583 ASP A N 1
ATOM 4379 C CA . ASP A 1 583 ? 33.396 7.600 -51.655 1.00 85.00 583 ASP A CA 1
ATOM 4380 C C . ASP A 1 583 ? 32.974 7.672 -53.140 1.00 85.00 583 ASP A C 1
ATOM 4382 O O . ASP A 1 583 ? 32.745 6.663 -53.816 1.00 85.00 583 ASP A O 1
ATOM 4386 N N . ASN A 1 584 ? 32.919 8.888 -53.693 1.00 85.00 584 ASN A N 1
ATOM 4387 C CA . ASN A 1 584 ? 32.585 9.108 -55.109 1.00 85.00 584 ASN A CA 1
ATOM 4388 C C . ASN A 1 584 ? 33.571 8.452 -56.096 1.00 85.00 584 ASN A C 1
ATOM 4390 O O . ASN A 1 584 ? 33.258 8.329 -57.280 1.00 85.00 584 ASN A O 1
ATOM 4394 N N . ASN A 1 585 ? 34.759 8.055 -55.635 1.00 85.12 585 ASN A N 1
ATOM 4395 C CA . ASN A 1 585 ? 35.781 7.390 -56.435 1.00 85.12 585 ASN A CA 1
ATOM 4396 C C . ASN A 1 585 ? 35.730 5.858 -56.289 1.00 85.12 585 ASN A C 1
ATOM 4398 O O . ASN A 1 585 ? 36.515 5.168 -56.939 1.00 85.12 585 ASN A O 1
ATOM 4402 N N . GLY A 1 586 ? 34.814 5.326 -55.469 1.00 81.94 586 GLY A N 1
ATOM 4403 C CA . GLY A 1 586 ? 34.673 3.897 -55.196 1.00 81.94 586 GLY A CA 1
ATOM 4404 C C . GLY A 1 586 ? 35.653 3.352 -54.153 1.00 81.94 586 GLY A C 1
ATOM 4405 O O . GLY A 1 586 ? 35.796 2.136 -54.056 1.00 81.94 586 GLY A O 1
ATOM 4406 N N . ASN A 1 587 ? 36.330 4.210 -53.389 1.00 85.00 587 ASN A N 1
ATOM 4407 C CA . ASN A 1 587 ? 37.203 3.788 -52.294 1.00 85.00 587 ASN A CA 1
ATOM 4408 C C . ASN A 1 587 ? 36.405 3.676 -50.988 1.00 85.00 587 ASN A C 1
ATOM 4410 O O . ASN A 1 587 ? 35.521 4.506 -50.770 1.00 85.00 587 ASN A O 1
ATOM 4414 N N . PRO A 1 588 ? 36.720 2.718 -50.097 1.00 84.94 588 PRO A N 1
ATOM 4415 C CA . PRO A 1 588 ? 36.131 2.672 -48.762 1.00 84.94 588 PRO A CA 1
ATOM 4416 C C . PRO A 1 588 ? 36.321 3.995 -48.015 1.00 84.94 588 PRO A C 1
ATOM 4418 O O . PRO A 1 588 ? 37.421 4.549 -47.999 1.00 84.94 588 PRO A O 1
ATOM 4421 N N . VAL A 1 589 ? 35.242 4.506 -47.419 1.00 83.06 589 VAL A N 1
ATOM 4422 C CA . VAL A 1 589 ? 35.271 5.735 -46.605 1.00 83.06 589 VAL A CA 1
ATOM 4423 C C . VAL A 1 589 ? 35.950 5.476 -45.256 1.00 83.06 589 VAL A C 1
ATOM 4425 O O . VAL A 1 589 ? 36.579 6.377 -44.706 1.00 83.06 589 VAL A O 1
ATOM 4428 N N . ASN A 1 590 ? 35.832 4.250 -44.743 1.00 82.75 590 ASN A N 1
ATOM 4429 C CA . ASN A 1 590 ? 36.427 3.767 -43.501 1.00 82.75 590 ASN A CA 1
ATOM 4430 C C . ASN A 1 590 ? 36.678 2.246 -43.576 1.00 82.75 590 ASN A C 1
ATOM 4432 O O . ASN A 1 590 ? 36.335 1.581 -44.563 1.00 82.75 590 ASN A O 1
ATOM 4436 N N . ASP A 1 591 ? 37.267 1.702 -42.513 1.00 85.62 591 ASP A N 1
ATOM 4437 C CA . ASP A 1 591 ? 37.539 0.270 -42.378 1.00 85.62 591 ASP A CA 1
ATOM 4438 C C . ASP A 1 591 ? 36.345 -0.545 -41.845 1.00 85.62 591 ASP A C 1
ATOM 4440 O O . ASP A 1 591 ? 36.442 -1.769 -41.745 1.00 85.62 591 ASP A O 1
ATOM 4444 N N . THR A 1 592 ? 35.207 0.100 -41.566 1.00 87.88 592 THR A N 1
ATOM 4445 C CA . THR A 1 592 ? 33.985 -0.546 -41.075 1.00 87.88 592 THR A CA 1
ATOM 4446 C C . THR A 1 592 ? 33.377 -1.468 -42.133 1.00 87.88 592 THR A C 1
ATOM 4448 O O . THR A 1 592 ? 33.261 -1.120 -43.312 1.00 87.88 592 THR A O 1
ATOM 4451 N N . VAL A 1 593 ? 32.961 -2.657 -41.700 1.00 90.31 593 VAL A N 1
ATOM 4452 C CA . VAL A 1 593 ? 32.289 -3.667 -42.522 1.00 90.31 593 VAL A CA 1
ATOM 4453 C C . VAL A 1 593 ? 30.911 -3.946 -41.943 1.00 90.31 593 VAL A C 1
ATOM 4455 O O . VAL A 1 593 ? 30.757 -4.094 -40.735 1.00 90.31 593 VAL A O 1
ATOM 4458 N N . TYR A 1 594 ? 29.923 -4.042 -42.825 1.00 92.38 594 TYR A N 1
ATOM 4459 C CA . TYR A 1 594 ? 28.532 -4.318 -42.489 1.00 92.38 594 TYR A CA 1
ATOM 4460 C C . TYR A 1 594 ? 28.174 -5.689 -43.051 1.00 92.38 594 TYR A C 1
ATOM 4462 O O . TYR A 1 594 ? 28.281 -5.898 -44.256 1.00 92.38 594 TYR A O 1
ATOM 4470 N N . ILE A 1 595 ? 27.784 -6.629 -42.203 1.00 93.31 595 ILE A N 1
ATOM 4471 C CA . ILE A 1 595 ? 27.550 -8.028 -42.554 1.00 93.31 595 ILE A CA 1
ATOM 4472 C C . ILE A 1 595 ? 26.096 -8.351 -42.244 1.00 93.31 595 ILE A C 1
ATOM 4474 O O . ILE A 1 595 ? 25.681 -8.345 -41.088 1.00 93.31 595 ILE A O 1
ATOM 4478 N N . LYS A 1 596 ? 25.312 -8.653 -43.272 1.00 92.56 596 LYS A N 1
ATOM 4479 C CA . LYS A 1 596 ? 23.944 -9.127 -43.104 1.00 92.56 596 LYS A CA 1
ATOM 4480 C C . LYS A 1 596 ? 23.967 -10.610 -42.733 1.00 92.56 596 LYS A C 1
ATOM 4482 O O . LYS A 1 596 ? 24.480 -11.439 -43.480 1.00 92.56 596 LYS A O 1
ATOM 4487 N N . SER A 1 597 ? 23.415 -10.957 -41.575 1.00 93.31 597 SER A N 1
ATOM 4488 C CA . SER A 1 597 ? 23.385 -12.327 -41.058 1.00 93.31 597 SER A CA 1
ATOM 4489 C C . SER A 1 597 ? 21.953 -12.718 -40.706 1.00 93.31 597 SER A C 1
ATOM 4491 O O . SER A 1 597 ? 21.482 -12.489 -39.595 1.00 93.31 597 SER A O 1
ATOM 4493 N N . GLY A 1 598 ? 21.257 -13.335 -41.663 1.00 90.88 598 GLY A N 1
ATOM 4494 C CA . GLY A 1 598 ? 19.818 -13.568 -41.542 1.00 90.88 598 GLY A CA 1
ATOM 4495 C C . GLY A 1 598 ? 19.058 -12.243 -41.611 1.00 90.88 598 GLY A C 1
ATOM 4496 O O . GLY A 1 598 ? 19.229 -11.496 -42.579 1.00 90.88 598 GLY A O 1
ATOM 4497 N N . ASP A 1 599 ? 18.251 -11.973 -40.587 1.00 91.19 599 ASP A N 1
ATOM 4498 C CA . ASP A 1 599 ? 17.517 -10.713 -40.438 1.00 91.19 599 ASP A CA 1
ATOM 4499 C C . ASP A 1 599 ? 18.333 -9.645 -39.686 1.00 91.19 599 ASP A C 1
ATOM 4501 O O . ASP A 1 599 ? 17.932 -8.492 -39.659 1.00 91.19 599 ASP A O 1
ATOM 4505 N N . ASP A 1 600 ? 19.499 -9.986 -39.128 1.00 94.88 600 ASP A N 1
ATOM 4506 C CA . ASP A 1 600 ? 20.334 -9.054 -38.362 1.00 94.88 600 ASP A CA 1
ATOM 4507 C C . ASP A 1 600 ? 21.395 -8.372 -39.250 1.00 94.88 600 ASP A C 1
ATOM 4509 O O . ASP A 1 600 ? 21.863 -8.937 -40.250 1.00 94.88 600 ASP A O 1
ATOM 4513 N N . LEU A 1 601 ? 21.834 -7.176 -38.849 1.00 94.62 601 LEU A N 1
ATOM 4514 C CA . LEU A 1 601 ? 23.002 -6.495 -39.413 1.00 94.62 601 LEU A CA 1
ATOM 4515 C C . LEU A 1 601 ? 24.114 -6.412 -38.369 1.00 94.62 601 LEU A C 1
ATOM 4517 O O . LEU A 1 601 ? 23.950 -5.788 -37.328 1.00 94.62 601 LEU A O 1
ATOM 4521 N N . ILE A 1 602 ? 25.266 -7.001 -38.672 1.00 94.44 602 ILE A N 1
ATOM 4522 C CA . ILE A 1 602 ? 26.455 -6.971 -37.821 1.00 94.44 602 ILE A CA 1
ATOM 4523 C C . ILE A 1 602 ? 27.436 -5.952 -38.392 1.00 94.44 602 ILE A C 1
ATOM 4525 O O . ILE A 1 602 ? 27.880 -6.067 -39.532 1.00 94.44 602 ILE A O 1
ATOM 4529 N N . ILE A 1 603 ? 27.805 -4.963 -37.595 1.00 92.44 603 ILE A N 1
ATOM 4530 C CA . ILE A 1 603 ? 28.742 -3.903 -37.940 1.00 92.44 603 ILE A CA 1
ATOM 4531 C C . ILE A 1 603 ? 30.039 -4.175 -37.189 1.00 92.44 603 ILE A C 1
ATOM 4533 O O . ILE A 1 603 ? 30.040 -4.348 -35.975 1.00 92.44 603 ILE A O 1
ATOM 4537 N N . THR A 1 604 ? 31.159 -4.232 -37.901 1.00 90.12 604 THR A N 1
ATOM 4538 C CA . THR A 1 604 ? 32.464 -4.537 -37.307 1.00 90.12 604 THR A CA 1
ATOM 4539 C C . THR A 1 604 ? 33.537 -3.583 -37.804 1.00 90.12 604 THR A C 1
ATOM 4541 O O . THR A 1 604 ? 33.522 -3.146 -38.959 1.00 90.12 604 THR A O 1
ATOM 4544 N N . LYS A 1 605 ? 34.494 -3.278 -36.928 1.00 84.00 605 LYS A N 1
ATOM 4545 C CA . LYS A 1 605 ? 35.684 -2.483 -37.227 1.00 84.00 605 LYS A CA 1
ATOM 4546 C C . LYS A 1 605 ? 36.936 -3.312 -36.914 1.00 84.00 605 LYS A C 1
ATOM 4548 O O . LYS A 1 605 ? 37.014 -3.900 -35.837 1.00 84.00 605 LYS A O 1
ATOM 4553 N N . PRO A 1 606 ? 37.941 -3.373 -37.806 1.00 80.50 606 PRO A N 1
ATOM 4554 C CA . PRO A 1 606 ? 39.183 -4.086 -37.527 1.00 80.50 606 PRO A CA 1
ATOM 4555 C C . PRO A 1 606 ? 39.858 -3.597 -36.239 1.00 80.50 606 PRO A C 1
ATOM 4557 O O . PRO A 1 606 ? 40.238 -2.435 -36.132 1.00 80.50 606 PRO A O 1
ATOM 4560 N N . GLY A 1 607 ? 40.036 -4.502 -35.275 1.00 76.62 607 GLY A N 1
ATOM 4561 C CA . GLY A 1 607 ? 40.668 -4.192 -33.988 1.00 76.62 607 GLY A CA 1
ATOM 4562 C C . GLY A 1 607 ? 39.746 -3.549 -32.948 1.00 76.62 607 GLY A C 1
ATOM 4563 O O . GLY A 1 607 ? 40.236 -3.248 -31.865 1.00 76.62 607 GLY A O 1
ATOM 4564 N N . GLY A 1 608 ? 38.460 -3.369 -33.261 1.00 81.25 608 GLY A N 1
ATOM 4565 C CA . GLY A 1 608 ? 37.405 -3.050 -32.299 1.00 81.25 608 GLY A CA 1
ATOM 4566 C C . GLY A 1 608 ? 36.380 -4.182 -32.205 1.00 81.25 608 GLY A C 1
ATOM 4567 O O . GLY A 1 608 ? 36.500 -5.208 -32.884 1.00 81.25 608 GLY A O 1
ATOM 4568 N N . GLY A 1 609 ? 35.384 -3.981 -31.356 1.00 85.62 609 GLY A N 1
ATOM 4569 C CA . GLY A 1 609 ? 34.261 -4.873 -31.144 1.00 85.62 609 GLY A CA 1
ATOM 4570 C C . GLY A 1 609 ? 33.203 -4.809 -32.247 1.00 85.62 609 GLY A C 1
ATOM 4571 O O . GLY A 1 609 ? 33.471 -4.387 -33.384 1.00 85.62 609 GLY A O 1
ATOM 4572 N N . THR A 1 610 ? 32.001 -5.299 -31.947 1.00 92.38 610 THR A N 1
ATOM 4573 C CA . THR A 1 610 ? 30.918 -5.448 -32.934 1.00 92.38 610 THR A CA 1
ATOM 4574 C C . THR A 1 610 ? 29.629 -4.790 -32.474 1.00 92.38 610 THR A C 1
ATOM 4576 O O . THR A 1 610 ? 29.356 -4.745 -31.291 1.00 92.38 610 THR A O 1
ATOM 4579 N N . VAL A 1 611 ? 28.812 -4.312 -33.411 1.00 94.06 611 VAL A N 1
ATOM 4580 C CA . VAL A 1 611 ? 27.448 -3.854 -33.118 1.00 94.06 611 VAL A CA 1
ATOM 4581 C C . VAL A 1 611 ? 26.468 -4.669 -33.932 1.00 94.06 611 VAL A C 1
ATOM 4583 O O . VAL A 1 611 ? 26.568 -4.721 -35.157 1.00 94.06 611 VAL A O 1
ATOM 4586 N N . THR A 1 612 ? 25.520 -5.314 -33.266 1.00 96.00 612 THR A N 1
ATOM 4587 C CA . THR A 1 612 ? 24.483 -6.123 -33.907 1.00 96.00 612 THR A CA 1
ATOM 4588 C C . THR A 1 612 ? 23.148 -5.400 -33.843 1.00 96.00 612 THR A C 1
ATOM 4590 O O . THR A 1 612 ? 22.558 -5.291 -32.776 1.00 96.00 612 THR A O 1
ATOM 4593 N N . ILE A 1 613 ? 22.633 -4.968 -34.992 1.00 95.56 613 ILE A N 1
ATOM 4594 C CA . ILE A 1 613 ? 21.256 -4.486 -35.115 1.00 95.56 613 ILE A CA 1
ATOM 4595 C C . ILE A 1 613 ? 20.352 -5.690 -35.362 1.00 95.56 613 ILE A C 1
ATOM 4597 O O . ILE A 1 613 ? 20.471 -6.371 -36.388 1.00 95.56 613 ILE A O 1
ATOM 4601 N N . LYS A 1 614 ? 19.469 -5.963 -34.407 1.00 94.25 614 LYS A N 1
ATOM 4602 C CA . LYS A 1 614 ? 18.513 -7.066 -34.459 1.00 94.25 614 LYS A CA 1
ATOM 4603 C C . LYS A 1 614 ? 17.347 -6.757 -35.385 1.00 94.25 614 LYS A C 1
ATOM 4605 O O . LYS A 1 614 ? 16.814 -5.657 -35.340 1.00 94.25 614 LYS A O 1
ATOM 4610 N N . ASN A 1 615 ? 16.920 -7.752 -36.168 1.00 90.19 615 ASN A N 1
ATOM 4611 C CA . ASN A 1 615 ? 15.792 -7.633 -37.106 1.00 90.19 615 ASN A CA 1
ATOM 4612 C C . ASN A 1 615 ? 15.904 -6.398 -38.019 1.00 90.19 615 ASN A C 1
ATOM 4614 O O . ASN A 1 615 ? 14.934 -5.684 -38.255 1.00 90.19 615 ASN A O 1
ATOM 4618 N N . PHE A 1 616 ? 17.111 -6.146 -38.515 1.00 91.06 616 PHE A N 1
ATOM 4619 C CA . PHE A 1 616 ? 17.460 -4.970 -39.288 1.00 91.06 616 PHE A CA 1
ATOM 4620 C C . PHE A 1 616 ? 16.608 -4.815 -40.556 1.00 91.06 616 PHE A C 1
ATOM 4622 O O . PHE A 1 616 ? 16.628 -5.649 -41.471 1.00 91.06 616 PHE A O 1
ATOM 4629 N N . VAL A 1 617 ? 15.967 -3.653 -40.667 1.00 87.38 617 VAL A N 1
ATOM 4630 C CA . VAL A 1 617 ? 15.293 -3.193 -41.879 1.00 87.38 617 VAL A CA 1
ATOM 4631 C C . VAL A 1 617 ? 15.963 -1.903 -42.350 1.00 87.38 617 VAL A C 1
ATOM 4633 O O . VAL A 1 617 ? 16.013 -0.902 -41.650 1.00 87.38 617 VAL A O 1
ATOM 4636 N N . ALA A 1 618 ? 16.487 -1.911 -43.577 1.00 83.31 618 ALA A N 1
ATOM 4637 C CA . ALA A 1 618 ? 17.280 -0.790 -44.084 1.00 83.31 618 ALA A CA 1
ATOM 4638 C C . ALA A 1 618 ? 16.504 0.537 -44.180 1.00 83.31 618 ALA A C 1
ATOM 4640 O O . ALA A 1 618 ? 17.093 1.599 -44.011 1.00 83.31 618 ALA A O 1
ATOM 4641 N N . SER A 1 619 ? 15.190 0.496 -44.435 1.00 81.44 619 SER A N 1
ATOM 4642 C CA . SER A 1 619 ? 14.363 1.712 -44.463 1.00 81.44 619 SER A CA 1
ATOM 4643 C C . SER A 1 619 ? 14.356 2.470 -43.141 1.00 81.44 619 SER A C 1
ATOM 4645 O O . SER A 1 619 ? 14.131 3.677 -43.164 1.00 81.44 619 SER A O 1
ATOM 4647 N N . ASP A 1 620 ? 14.642 1.780 -42.043 1.00 86.00 620 ASP A N 1
ATOM 4648 C CA . ASP A 1 620 ? 14.450 2.287 -40.692 1.00 86.00 620 ASP A CA 1
ATOM 4649 C C . ASP A 1 620 ? 15.722 2.974 -40.182 1.00 86.00 620 ASP A C 1
ATOM 4651 O O . ASP A 1 620 ? 15.688 3.584 -39.134 1.00 86.00 620 ASP A O 1
ATOM 4655 N N . PHE A 1 621 ? 16.847 2.919 -40.914 1.00 86.62 621 PHE A N 1
ATOM 4656 C CA . PHE A 1 621 ? 18.138 3.480 -40.475 1.00 86.62 621 PHE A CA 1
ATOM 4657 C C . PHE A 1 621 ? 18.740 4.525 -41.435 1.00 86.62 621 PHE A C 1
ATOM 4659 O O . PHE A 1 621 ? 19.937 4.806 -41.402 1.00 86.62 621 PHE A O 1
ATOM 4666 N N . GLY A 1 622 ? 17.954 5.075 -42.368 1.00 82.88 622 GLY A N 1
ATOM 4667 C CA . GLY A 1 622 ? 18.411 6.157 -43.260 1.00 82.88 622 GLY A CA 1
ATOM 4668 C C . GLY A 1 622 ? 19.504 5.776 -44.284 1.00 82.88 622 GLY A C 1
ATOM 4669 O O . GLY A 1 622 ? 20.005 6.637 -45.021 1.00 82.88 622 GLY A O 1
ATOM 4670 N N . PHE A 1 623 ? 19.864 4.492 -44.392 1.00 88.19 623 PHE A N 1
ATOM 4671 C CA . PHE A 1 623 ? 20.810 3.960 -45.378 1.00 88.19 623 PHE A CA 1
ATOM 4672 C C . PHE A 1 623 ? 20.277 2.701 -46.071 1.00 88.19 623 PHE A C 1
ATOM 4674 O O . PHE A 1 623 ? 19.309 2.086 -45.652 1.00 88.19 623 PHE A O 1
ATOM 4681 N N . SER A 1 624 ? 20.890 2.299 -47.184 1.00 88.50 624 SER A N 1
ATOM 4682 C CA . SER A 1 624 ? 20.439 1.145 -47.975 1.00 88.50 624 SER A CA 1
ATOM 4683 C C . SER A 1 624 ? 21.575 0.187 -48.302 1.00 88.50 624 SER A C 1
ATOM 4685 O O . SER A 1 624 ? 22.706 0.610 -48.531 1.00 88.50 624 SER A O 1
ATOM 4687 N N . LEU A 1 625 ? 21.265 -1.111 -48.348 1.00 89.06 625 LEU A N 1
ATOM 4688 C CA . LEU A 1 625 ? 22.193 -2.152 -48.788 1.00 89.06 625 LEU A CA 1
ATOM 4689 C C . LEU A 1 625 ? 22.024 -2.391 -50.289 1.00 89.06 625 LEU A C 1
ATOM 4691 O O . LEU A 1 625 ? 20.914 -2.643 -50.764 1.00 89.06 625 LEU A O 1
ATOM 4695 N N . LYS A 1 626 ? 23.124 -2.312 -51.039 1.00 87.69 626 LYS A N 1
ATOM 4696 C CA . LYS A 1 626 ? 23.130 -2.472 -52.491 1.00 87.69 626 LYS A CA 1
ATOM 4697 C C . LYS A 1 626 ? 23.975 -3.660 -52.916 1.00 87.69 626 LYS A C 1
ATOM 4699 O O . LYS A 1 626 ? 25.207 -3.606 -52.939 1.00 87.69 626 LYS A O 1
ATOM 4704 N N . ASP A 1 627 ? 23.270 -4.709 -53.316 1.00 79.44 627 ASP A N 1
ATOM 4705 C CA . ASP A 1 627 ? 23.839 -5.874 -53.977 1.00 79.44 627 ASP A CA 1
ATOM 4706 C C . ASP A 1 627 ? 24.172 -5.493 -55.423 1.00 79.44 627 ASP A C 1
ATOM 4708 O O . ASP A 1 627 ? 23.307 -5.502 -56.302 1.00 79.44 627 ASP A O 1
ATOM 4712 N N . ASP A 1 628 ? 25.413 -5.091 -55.698 1.00 65.25 628 ASP A N 1
ATOM 4713 C CA . ASP A 1 628 ? 25.842 -4.789 -57.066 1.00 65.25 628 ASP A CA 1
ATOM 4714 C C . ASP A 1 628 ? 25.862 -6.086 -57.913 1.00 65.25 628 ASP A C 1
ATOM 4716 O O . ASP A 1 628 ? 26.888 -6.741 -58.093 1.00 65.25 628 ASP A O 1
ATOM 4720 N N . LEU A 1 629 ? 24.718 -6.463 -58.498 1.00 50.12 629 LEU A N 1
ATOM 4721 C CA . LEU A 1 629 ? 24.645 -7.419 -59.607 1.00 50.12 629 LEU A CA 1
ATOM 4722 C C . LEU A 1 629 ? 24.985 -6.712 -60.926 1.00 50.12 629 LEU A C 1
ATOM 4724 O O . LEU A 1 629 ? 24.136 -6.541 -61.800 1.00 50.12 629 LEU A O 1
ATOM 4728 N N . ALA A 1 630 ? 26.248 -6.332 -61.107 1.00 35.91 630 ALA A N 1
ATOM 4729 C CA . ALA A 1 630 ? 26.791 -6.118 -62.445 1.00 35.91 630 ALA A CA 1
ATOM 4730 C C . ALA A 1 630 ? 28.298 -6.422 -62.473 1.00 35.91 630 ALA A C 1
ATOM 4732 O O . ALA A 1 630 ? 29.070 -5.709 -61.831 1.00 35.91 630 ALA A O 1
ATOM 4733 N N . PRO A 1 631 ? 28.768 -7.432 -63.235 1.00 36.38 631 PRO A N 1
ATOM 4734 C CA . PRO A 1 631 ? 30.187 -7.503 -63.549 1.00 36.38 631 PRO A CA 1
ATOM 4735 C C . PRO A 1 631 ? 30.558 -6.253 -64.363 1.00 36.38 631 PRO A C 1
ATOM 4737 O O . PRO A 1 631 ? 29.750 -5.803 -65.181 1.00 36.38 631 PRO A O 1
ATOM 4740 N N . PRO A 1 632 ? 31.760 -5.684 -64.181 1.00 36.84 632 PRO A N 1
ATOM 4741 C CA . PRO A 1 632 ? 32.161 -4.500 -64.922 1.00 36.84 632 PRO A CA 1
ATOM 4742 C C . PRO A 1 632 ? 32.100 -4.796 -66.425 1.00 36.84 632 PRO A C 1
ATOM 4744 O O . PRO A 1 632 ? 32.784 -5.695 -66.920 1.00 36.84 632 PRO A O 1
ATOM 4747 N N . GLU A 1 633 ? 31.287 -4.039 -67.168 1.00 33.16 633 GLU A N 1
ATOM 4748 C CA . GLU A 1 633 ? 31.408 -3.980 -68.621 1.00 33.16 633 GLU A CA 1
ATOM 4749 C C . GLU A 1 633 ? 32.807 -3.448 -68.944 1.00 33.16 633 GLU A C 1
ATOM 4751 O O . GLU A 1 633 ? 33.089 -2.252 -68.851 1.00 33.16 633 GLU A O 1
ATOM 4756 N N . ILE A 1 634 ? 33.709 -4.346 -69.339 1.00 36.12 634 ILE A N 1
ATOM 4757 C CA . ILE A 1 634 ? 34.952 -3.951 -69.988 1.00 36.12 634 ILE A CA 1
ATOM 4758 C C . ILE A 1 634 ? 34.565 -3.348 -71.341 1.00 36.12 634 ILE A C 1
ATOM 4760 O O . ILE A 1 634 ? 34.369 -4.056 -72.330 1.00 36.12 634 ILE A O 1
ATOM 4764 N N . GLN A 1 635 ? 34.467 -2.022 -71.393 1.00 36.44 635 GLN A N 1
ATOM 4765 C CA . GLN A 1 635 ? 34.438 -1.264 -72.638 1.00 36.44 635 GLN A CA 1
ATOM 4766 C C . GLN A 1 635 ? 35.805 -1.432 -73.323 1.00 36.44 635 GLN A C 1
ATOM 4768 O O . GLN A 1 635 ? 36.778 -0.738 -73.021 1.00 36.44 635 GLN A O 1
ATOM 4773 N N . LEU A 1 636 ? 35.903 -2.409 -74.230 1.00 35.22 636 LEU A N 1
ATOM 4774 C CA . LEU A 1 636 ? 37.047 -2.595 -75.124 1.00 35.22 636 LEU A CA 1
ATOM 4775 C C . LEU A 1 636 ? 37.129 -1.404 -76.087 1.00 35.22 636 LEU A C 1
ATOM 4777 O O . LEU A 1 636 ? 36.578 -1.420 -77.189 1.00 35.22 636 LEU A O 1
ATOM 4781 N N . ASN A 1 637 ? 37.855 -0.365 -75.681 1.00 35.91 637 ASN A N 1
ATOM 4782 C CA . ASN A 1 637 ? 38.219 0.728 -76.568 1.00 35.91 637 ASN A CA 1
ATOM 4783 C C . ASN A 1 637 ? 39.197 0.218 -77.636 1.00 35.91 637 ASN A C 1
ATOM 4785 O O . ASN A 1 637 ? 40.385 0.052 -77.388 1.00 35.91 637 ASN A O 1
ATOM 4789 N N . SER A 1 638 ? 38.646 -0.021 -78.827 1.00 36.16 638 SER A N 1
ATOM 4790 C CA . SER A 1 638 ? 39.274 0.050 -80.154 1.00 36.16 638 SER A CA 1
ATOM 4791 C C . SER A 1 638 ? 40.700 -0.503 -80.279 1.00 36.16 638 SER A C 1
ATOM 4793 O O . SER A 1 638 ? 41.691 0.174 -80.013 1.00 36.16 638 SER A O 1
ATOM 4795 N N . ALA A 1 639 ? 40.791 -1.717 -80.824 1.00 31.84 639 ALA A N 1
ATOM 4796 C CA . ALA A 1 639 ? 42.023 -2.318 -81.311 1.00 31.84 639 ALA A CA 1
ATOM 4797 C C . ALA A 1 639 ? 42.771 -1.384 -82.284 1.00 31.84 639 ALA A C 1
ATOM 4799 O O . ALA A 1 639 ? 42.342 -1.165 -83.419 1.00 31.84 639 ALA A O 1
ATOM 4800 N N . VAL A 1 640 ? 43.931 -0.881 -81.859 1.00 32.72 640 VAL A N 1
ATOM 4801 C CA . VAL A 1 640 ? 44.939 -0.326 -82.764 1.00 32.72 640 VAL A CA 1
ATOM 4802 C C . VAL A 1 640 ? 45.770 -1.493 -83.289 1.00 32.72 640 VAL A C 1
ATOM 4804 O O . VAL A 1 640 ? 46.571 -2.090 -82.575 1.00 32.72 640 VAL A O 1
ATOM 4807 N N . ILE A 1 641 ? 45.554 -1.830 -84.558 1.00 34.16 641 ILE A N 1
ATOM 4808 C CA . ILE A 1 641 ? 46.411 -2.741 -85.316 1.00 34.16 641 ILE A CA 1
ATOM 4809 C C . ILE A 1 641 ? 47.740 -2.021 -85.573 1.00 34.16 641 ILE A C 1
ATOM 4811 O O . ILE A 1 641 ? 47.761 -1.000 -86.259 1.00 34.16 641 ILE A O 1
ATOM 4815 N N . VAL A 1 642 ? 48.851 -2.577 -85.086 1.00 29.67 642 VAL A N 1
ATOM 4816 C CA . VAL A 1 642 ? 50.202 -2.205 -85.534 1.00 29.67 642 VAL A CA 1
ATOM 4817 C C . VAL A 1 642 ? 50.899 -3.472 -86.049 1.00 29.67 642 VAL A C 1
ATOM 4819 O O . VAL A 1 642 ? 50.894 -4.485 -85.347 1.00 29.67 642 VAL A O 1
ATOM 4822 N N . PRO A 1 643 ? 51.444 -3.475 -87.280 1.00 32.06 643 PRO A N 1
ATOM 4823 C CA . PRO A 1 643 ? 51.977 -4.677 -87.909 1.00 32.06 643 PRO A CA 1
ATOM 4824 C C . PRO A 1 643 ? 53.381 -5.039 -87.399 1.00 32.06 643 PRO A C 1
ATOM 4826 O O . PRO A 1 643 ? 54.175 -4.195 -86.994 1.00 32.06 643 PRO A O 1
ATOM 4829 N N . THR A 1 644 ? 53.679 -6.333 -87.470 1.00 32.12 644 THR A N 1
ATOM 4830 C CA . THR A 1 644 ? 54.941 -6.997 -87.118 1.00 32.12 644 THR A CA 1
ATOM 4831 C C . THR A 1 644 ? 56.123 -6.609 -88.014 1.00 32.12 644 THR A C 1
ATOM 4833 O O . THR A 1 644 ? 55.993 -6.746 -89.229 1.00 32.12 644 THR A O 1
ATOM 4836 N N . SER A 1 645 ? 57.296 -6.316 -87.420 1.00 31.36 645 SER A N 1
ATOM 4837 C CA . SER A 1 645 ? 58.604 -6.913 -87.795 1.00 31.36 645 SER A CA 1
ATOM 4838 C C . SER A 1 645 ? 59.807 -6.355 -86.993 1.00 31.36 645 SER A C 1
ATOM 4840 O O . SER A 1 645 ? 60.066 -5.164 -87.106 1.00 31.36 645 SER A O 1
ATOM 4842 N N . ILE A 1 646 ? 60.573 -7.267 -86.344 1.00 31.81 646 ILE A N 1
ATOM 4843 C CA . ILE A 1 646 ? 62.071 -7.390 -86.305 1.00 31.81 646 ILE A CA 1
ATOM 4844 C C . ILE A 1 646 ? 62.865 -6.259 -85.579 1.00 31.81 646 ILE A C 1
ATOM 4846 O O . ILE A 1 646 ? 62.625 -5.100 -85.867 1.00 31.81 646 ILE A O 1
ATOM 4850 N N . VAL A 1 647 ? 63.881 -6.425 -84.702 1.00 28.58 647 VAL A N 1
ATOM 4851 C CA . VAL A 1 647 ? 64.742 -7.521 -84.170 1.00 28.58 647 VAL A CA 1
ATOM 4852 C C . VAL A 1 647 ? 65.628 -6.953 -83.016 1.00 28.58 647 VAL A C 1
ATOM 4854 O O . VAL A 1 647 ? 65.978 -5.779 -83.089 1.00 28.58 647 VAL A O 1
ATOM 4857 N N . ASP A 1 648 ? 66.011 -7.816 -82.049 1.00 28.53 648 ASP A N 1
ATOM 4858 C CA . ASP A 1 648 ? 67.141 -7.800 -81.065 1.00 28.53 648 ASP A CA 1
ATOM 4859 C C . ASP A 1 648 ? 67.315 -6.603 -80.074 1.00 28.53 648 ASP A C 1
ATOM 4861 O O . ASP A 1 648 ? 67.032 -5.463 -80.404 1.00 28.53 648 ASP A O 1
ATOM 4865 N N . LEU A 1 649 ? 67.785 -6.715 -78.814 1.00 27.42 649 LEU A N 1
ATOM 4866 C CA . LEU A 1 649 ? 68.816 -7.557 -78.179 1.00 27.42 649 LEU A CA 1
ATOM 4867 C C . LEU A 1 649 ? 68.612 -7.643 -76.630 1.00 27.42 649 LEU A C 1
ATOM 4869 O O . LEU A 1 649 ? 68.313 -6.638 -75.993 1.00 27.42 649 LEU A O 1
ATOM 4873 N N . LEU A 1 650 ? 68.972 -8.815 -76.068 1.00 27.17 650 LEU A N 1
ATOM 4874 C CA . LEU A 1 650 ? 69.673 -9.091 -74.779 1.00 27.17 650 LEU A CA 1
ATOM 4875 C C . LEU A 1 650 ? 68.969 -9.029 -73.385 1.00 27.17 650 LEU A C 1
ATOM 4877 O O . LEU A 1 650 ? 68.956 -8.010 -72.708 1.00 27.17 650 LEU A O 1
ATOM 4881 N N . TYR A 1 651 ? 68.503 -10.210 -72.933 1.00 26.86 651 TYR A N 1
ATOM 4882 C CA . TYR A 1 651 ? 68.816 -10.996 -71.697 1.00 26.86 651 TYR A CA 1
ATOM 4883 C C . TYR A 1 651 ? 69.813 -10.448 -70.607 1.00 26.86 651 TYR A C 1
ATOM 4885 O O . TYR A 1 651 ? 70.733 -9.722 -70.970 1.00 26.86 651 TYR A O 1
ATOM 4893 N N . PRO A 1 652 ? 69.901 -11.030 -69.369 1.00 43.53 652 PRO A N 1
ATOM 4894 C CA . PRO A 1 652 ? 68.872 -11.251 -68.321 1.00 43.53 652 PRO A CA 1
ATOM 4895 C C . PRO A 1 652 ? 69.410 -11.245 -66.839 1.00 43.53 652 PRO A C 1
ATOM 4897 O O . PRO A 1 652 ? 70.599 -11.098 -66.575 1.00 43.53 652 PRO A O 1
ATOM 4900 N N . SER A 1 653 ? 68.529 -11.622 -65.894 1.00 29.36 653 SER A N 1
ATOM 4901 C CA . SER A 1 653 ? 68.752 -12.544 -64.744 1.00 29.36 653 SER A CA 1
ATOM 4902 C C . SER A 1 653 ? 69.303 -12.053 -63.392 1.00 29.36 653 SER A C 1
ATOM 4904 O O . SER A 1 653 ? 70.316 -11.371 -63.303 1.00 29.36 653 SER A O 1
ATOM 4906 N N . GLY A 1 654 ? 68.658 -12.551 -62.325 1.00 26.31 654 GLY A N 1
ATOM 4907 C CA . GLY A 1 654 ? 69.174 -12.555 -60.955 1.00 26.31 654 GLY A CA 1
ATOM 4908 C C . GLY A 1 654 ? 68.139 -12.959 -59.899 1.00 26.31 654 GLY A C 1
ATOM 4909 O O . GLY A 1 654 ? 67.732 -12.125 -59.104 1.00 26.31 654 GLY A O 1
ATOM 4910 N N . TRP A 1 655 ? 67.695 -14.220 -59.904 1.00 28.72 655 TRP A N 1
ATOM 4911 C CA . TRP A 1 655 ? 66.997 -14.856 -58.773 1.00 28.72 655 TRP A CA 1
ATOM 4912 C C . TRP A 1 655 ? 67.994 -15.163 -57.647 1.00 28.72 655 TRP A C 1
ATOM 4914 O O . TRP A 1 655 ? 69.083 -15.617 -57.976 1.00 28.72 655 TRP A O 1
ATOM 4924 N N . PHE A 1 656 ? 67.603 -15.050 -56.371 1.00 26.27 656 PHE A N 1
ATOM 4925 C CA . PHE A 1 656 ? 67.973 -16.014 -55.319 1.00 26.27 656 PHE A CA 1
ATOM 4926 C C . PHE A 1 656 ? 67.024 -15.903 -54.113 1.00 26.27 656 PHE A C 1
ATOM 4928 O O . PHE A 1 656 ? 66.833 -14.829 -53.553 1.00 26.27 656 PHE A O 1
ATOM 4935 N N . ASN A 1 657 ? 66.456 -17.049 -53.742 1.00 29.66 657 ASN A N 1
ATOM 4936 C CA . ASN A 1 657 ? 65.768 -17.346 -52.488 1.00 29.66 657 ASN A CA 1
ATOM 4937 C C . ASN A 1 657 ? 66.684 -18.299 -51.699 1.00 29.66 657 ASN A C 1
ATOM 4939 O O . ASN A 1 657 ? 67.304 -19.139 -52.354 1.00 29.66 657 ASN A O 1
ATOM 4943 N N . LEU A 1 658 ? 66.772 -18.197 -50.368 1.00 27.56 658 LEU A N 1
ATOM 4944 C CA . LEU A 1 658 ? 67.268 -19.263 -49.480 1.00 27.56 658 LEU A CA 1
ATOM 4945 C C . LEU A 1 658 ? 66.896 -18.967 -48.013 1.00 27.56 658 LEU A C 1
ATOM 4947 O O . LEU A 1 658 ? 67.257 -17.922 -47.473 1.00 27.56 658 LEU A O 1
ATOM 4951 N N . ASP A 1 659 ? 66.201 -19.934 -47.416 1.00 28.56 659 ASP A N 1
ATOM 4952 C CA . ASP A 1 659 ? 65.793 -20.029 -46.013 1.00 28.56 659 ASP A CA 1
ATOM 4953 C C . ASP A 1 659 ? 66.963 -20.282 -45.021 1.00 28.56 659 ASP A C 1
ATOM 4955 O O . ASP A 1 659 ? 68.020 -20.797 -45.391 1.00 28.56 659 ASP A O 1
ATOM 4959 N N . ASP A 1 660 ? 66.677 -19.914 -43.763 1.00 29.67 660 ASP A N 1
ATOM 4960 C CA . ASP A 1 660 ? 67.288 -20.062 -42.411 1.00 29.67 660 ASP A CA 1
ATOM 4961 C C . ASP A 1 660 ? 68.290 -21.234 -42.140 1.00 29.67 660 ASP A C 1
ATOM 4963 O O . ASP A 1 660 ? 68.179 -22.285 -42.779 1.00 29.67 660 ASP A O 1
ATOM 4967 N N . PRO A 1 661 ? 69.277 -21.127 -41.198 1.00 36.88 661 PRO A N 1
ATOM 4968 C CA . PRO A 1 661 ? 69.050 -21.252 -39.737 1.00 36.88 661 PRO A CA 1
ATOM 4969 C C . PRO A 1 661 ? 69.887 -20.312 -38.813 1.00 36.88 661 PRO A C 1
ATOM 4971 O O . PRO A 1 661 ? 71.074 -20.069 -39.036 1.00 36.88 661 PRO A O 1
ATOM 4974 N N . SER A 1 662 ? 69.283 -19.872 -37.697 1.00 30.89 662 SER A N 1
ATOM 4975 C CA . SER A 1 662 ? 69.892 -19.274 -36.469 1.00 30.89 662 SER A CA 1
ATOM 4976 C C . SER A 1 662 ? 71.122 -20.060 -35.901 1.00 30.89 662 SER A C 1
ATOM 4978 O O . SER A 1 662 ? 71.260 -21.222 -36.293 1.00 30.89 662 SER A O 1
ATOM 4980 N N . PRO A 1 663 ? 71.998 -19.564 -34.959 1.00 37.47 663 PRO A N 1
ATOM 4981 C CA . PRO A 1 663 ? 71.681 -18.721 -33.783 1.00 37.47 663 PRO A CA 1
ATOM 4982 C C . PRO A 1 663 ? 72.767 -17.734 -33.235 1.00 37.47 663 PRO A C 1
ATOM 4984 O O . PRO A 1 663 ? 73.938 -17.755 -33.593 1.00 37.47 663 PRO A O 1
ATOM 4987 N N . ALA A 1 664 ? 72.341 -16.939 -32.242 1.00 25.28 664 ALA A N 1
ATOM 4988 C CA . ALA A 1 664 ? 73.094 -16.396 -31.095 1.00 25.28 664 ALA A CA 1
ATOM 4989 C C . ALA A 1 664 ? 74.264 -15.384 -31.270 1.00 25.28 664 ALA A C 1
ATOM 4991 O O . ALA A 1 664 ? 75.400 -15.715 -31.586 1.00 25.28 664 ALA A O 1
ATOM 4992 N N . SER A 1 665 ? 74.001 -14.196 -30.705 1.00 24.44 665 SER A N 1
ATOM 4993 C CA . SER A 1 665 ? 74.856 -13.419 -29.785 1.00 24.44 665 SER A CA 1
ATOM 4994 C C . SER A 1 665 ? 75.996 -12.509 -30.298 1.00 24.44 665 SER A C 1
ATOM 4996 O O . SER A 1 665 ? 77.033 -12.938 -30.790 1.00 24.44 665 SER A O 1
ATOM 4998 N N . THR A 1 666 ? 75.834 -11.241 -29.885 1.00 24.62 666 THR A N 1
ATOM 4999 C CA . THR A 1 666 ? 76.810 -10.280 -29.315 1.00 24.62 666 THR A CA 1
ATOM 5000 C C . THR A 1 666 ? 77.612 -9.291 -30.185 1.00 24.62 666 THR A C 1
ATOM 5002 O O . THR A 1 666 ? 78.591 -9.655 -30.822 1.00 24.62 666 THR A O 1
ATOM 5005 N N . LEU A 1 667 ? 77.280 -8.006 -29.920 1.00 24.86 667 LEU A N 1
ATOM 5006 C CA . LEU A 1 667 ? 78.131 -6.801 -29.752 1.00 24.86 667 LEU A CA 1
ATOM 5007 C C . LEU A 1 667 ? 78.700 -6.171 -31.052 1.00 24.86 667 LEU A C 1
ATOM 5009 O O . LEU A 1 667 ? 79.225 -6.869 -31.898 1.00 24.86 667 LEU A O 1
ATOM 5013 N N . GLN A 1 668 ? 78.682 -4.848 -31.286 1.00 25.89 668 GLN A N 1
ATOM 5014 C CA . GLN A 1 668 ? 78.823 -3.745 -30.333 1.00 25.89 668 GLN A CA 1
ATOM 5015 C C . GLN A 1 668 ? 78.521 -2.353 -30.956 1.00 25.89 668 GLN A C 1
ATOM 5017 O O . GLN A 1 668 ? 79.000 -2.051 -32.043 1.00 25.89 668 GLN A O 1
ATOM 5022 N N . ASN A 1 669 ? 77.853 -1.509 -30.154 1.00 26.31 669 ASN A N 1
ATOM 5023 C CA . ASN A 1 669 ? 77.935 -0.040 -29.997 1.00 26.31 669 ASN A CA 1
ATOM 5024 C C . ASN A 1 669 ? 77.607 0.940 -31.140 1.00 26.31 669 ASN A C 1
ATOM 5026 O O . ASN A 1 669 ? 78.272 0.959 -32.163 1.00 26.31 669 ASN A O 1
ATOM 5030 N N . HIS A 1 670 ? 76.768 1.937 -30.807 1.00 25.00 670 HIS A N 1
ATOM 5031 C CA . HIS A 1 670 ? 77.220 3.322 -30.565 1.00 25.00 670 HIS A CA 1
ATOM 5032 C C . HIS A 1 670 ? 76.238 4.095 -29.621 1.00 25.00 670 HIS A C 1
ATOM 5034 O O . HIS A 1 670 ? 75.100 4.335 -29.994 1.00 25.00 670 HIS A O 1
ATOM 5040 N N . PHE A 1 671 ? 76.736 4.447 -28.415 1.00 24.20 671 PHE A N 1
ATOM 5041 C CA . PHE A 1 671 ? 76.467 5.600 -27.500 1.00 24.20 671 PHE A CA 1
ATOM 5042 C C . PHE A 1 671 ? 75.030 5.927 -26.994 1.00 24.20 671 PHE A C 1
ATOM 5044 O O . PHE A 1 671 ? 74.157 6.234 -27.790 1.00 24.20 671 PHE A O 1
ATOM 5051 N N . LEU A 1 672 ? 74.704 5.764 -25.685 1.00 25.47 672 LEU A N 1
ATOM 5052 C CA . LEU A 1 672 ? 74.943 6.624 -24.471 1.00 25.47 672 LEU A CA 1
ATOM 5053 C C . LEU A 1 672 ? 74.060 7.894 -24.446 1.00 25.47 672 LEU A C 1
ATOM 5055 O O . LEU A 1 672 ? 74.044 8.606 -25.436 1.00 25.47 672 LEU A O 1
ATOM 5059 N N . SER A 1 673 ? 73.344 8.308 -23.386 1.00 25.69 673 SER A N 1
ATOM 5060 C CA . SER A 1 673 ? 73.313 8.068 -21.915 1.00 25.69 673 SER A CA 1
ATOM 5061 C C . SER A 1 673 ? 72.045 8.770 -21.357 1.00 25.69 673 SER A C 1
ATOM 5063 O O . SER A 1 673 ? 71.634 9.738 -21.984 1.00 25.69 673 SER A O 1
ATOM 5065 N N . GLY A 1 674 ? 71.377 8.486 -20.229 1.00 25.00 674 GLY A N 1
ATOM 5066 C CA . GLY A 1 674 ? 71.603 7.785 -18.945 1.00 25.00 674 GLY A CA 1
ATOM 5067 C C . GLY A 1 674 ? 70.695 8.489 -17.890 1.00 25.00 674 GLY A C 1
ATOM 5068 O O . GLY A 1 674 ? 70.160 9.545 -18.196 1.00 25.00 674 GLY A O 1
ATOM 5069 N N . TYR A 1 675 ? 70.457 8.084 -16.638 1.00 24.45 675 TYR A N 1
ATOM 5070 C CA . TYR A 1 675 ? 70.583 6.852 -15.847 1.00 24.45 675 TYR A CA 1
ATOM 5071 C C . TYR A 1 675 ? 69.887 7.121 -14.478 1.00 24.45 675 TYR A C 1
ATOM 5073 O O . TYR A 1 675 ? 69.829 8.266 -14.036 1.00 24.45 675 TYR A O 1
ATOM 5081 N N . TYR A 1 676 ? 69.410 6.073 -13.794 1.00 24.08 676 TYR A N 1
ATOM 5082 C CA . TYR A 1 676 ? 68.796 6.070 -12.443 1.00 24.08 676 TYR A CA 1
ATOM 5083 C C . TYR A 1 676 ? 69.804 5.738 -11.306 1.00 24.08 676 TYR A C 1
ATOM 5085 O O . TYR A 1 676 ? 70.822 5.104 -11.588 1.00 24.08 676 TYR A O 1
ATOM 5093 N N . ARG A 1 677 ? 69.391 5.992 -10.035 1.00 25.58 677 ARG A N 1
ATOM 5094 C CA . ARG A 1 677 ? 69.849 5.497 -8.681 1.00 25.58 677 ARG A CA 1
ATOM 5095 C C . ARG A 1 677 ? 70.594 6.550 -7.821 1.00 25.58 677 ARG A C 1
ATOM 5097 O O . ARG A 1 677 ? 71.338 7.339 -8.379 1.00 25.58 677 ARG A O 1
ATOM 5104 N N . HIS A 1 678 ? 70.486 6.638 -6.478 1.00 23.39 678 HIS A N 1
ATOM 5105 C CA . HIS A 1 678 ? 70.299 5.624 -5.413 1.00 23.39 678 HIS A CA 1
ATOM 5106 C C . HIS A 1 678 ? 70.022 6.272 -4.018 1.00 23.39 678 HIS A C 1
ATOM 5108 O O . HIS A 1 678 ? 70.255 7.462 -3.841 1.00 23.39 678 HIS A O 1
ATOM 5114 N N . TYR A 1 679 ? 69.622 5.459 -3.026 1.00 24.33 679 TYR A N 1
ATOM 5115 C CA . TYR A 1 679 ? 69.382 5.762 -1.593 1.00 24.33 679 TYR A CA 1
ATOM 5116 C C . TYR A 1 679 ? 70.664 6.002 -0.751 1.00 24.33 679 TYR A C 1
ATOM 5118 O O . TYR A 1 679 ? 71.661 5.311 -0.975 1.00 24.33 679 TYR A O 1
ATOM 5126 N N . ARG A 1 680 ? 70.589 6.834 0.314 1.00 22.89 680 ARG A N 1
ATOM 5127 C CA . ARG A 1 680 ? 71.205 6.596 1.650 1.00 22.89 680 ARG A CA 1
ATOM 5128 C C . ARG A 1 680 ? 70.705 7.566 2.741 1.00 22.89 680 ARG A C 1
ATOM 5130 O O . ARG A 1 680 ? 70.473 8.738 2.485 1.00 22.89 680 ARG A O 1
ATOM 5137 N N . GLU A 1 681 ? 70.588 7.021 3.952 1.00 27.16 681 GLU A N 1
ATOM 5138 C CA . GLU A 1 681 ? 70.121 7.602 5.223 1.00 27.16 681 GLU A CA 1
ATOM 5139 C C . GLU A 1 681 ? 71.040 8.686 5.827 1.00 27.16 681 GLU A C 1
ATOM 5141 O O . GLU A 1 681 ? 72.264 8.581 5.721 1.00 27.16 681 GLU A O 1
ATOM 5146 N N . THR A 1 682 ? 70.484 9.607 6.634 1.00 24.03 682 THR A N 1
ATOM 5147 C CA . THR A 1 682 ? 71.049 9.956 7.962 1.00 24.03 682 THR A CA 1
ATOM 5148 C C . THR A 1 682 ? 70.004 10.610 8.886 1.00 24.03 682 THR A C 1
ATOM 5150 O O . THR A 1 682 ? 69.269 11.501 8.475 1.00 24.03 682 THR A O 1
ATOM 5153 N N . LYS A 1 683 ? 69.962 10.166 10.152 1.00 26.28 683 LYS A N 1
ATOM 5154 C CA . LYS A 1 683 ? 69.176 10.723 11.272 1.00 26.28 683 LYS A CA 1
ATOM 5155 C C . LYS A 1 683 ? 69.717 12.081 11.745 1.00 26.28 683 LYS A C 1
ATOM 5157 O O . LYS A 1 683 ? 70.929 12.199 11.895 1.00 26.28 683 LYS A O 1
ATOM 5162 N N . TYR A 1 684 ? 68.834 12.993 12.169 1.00 25.08 684 TYR A N 1
ATOM 5163 C CA . TYR A 1 684 ? 69.061 13.887 13.319 1.00 25.08 684 TYR A CA 1
ATOM 5164 C C . TYR A 1 684 ? 67.729 14.298 13.974 1.00 25.08 684 TYR A C 1
ATOM 5166 O O . TYR A 1 684 ? 66.797 14.721 13.298 1.00 25.08 684 TYR A O 1
ATOM 5174 N N . ASN A 1 685 ? 67.664 14.151 15.300 1.00 25.19 685 ASN A N 1
ATOM 5175 C CA . ASN A 1 685 ? 66.600 14.639 16.178 1.00 25.19 685 ASN A CA 1
ATOM 5176 C C . ASN A 1 685 ? 66.519 16.171 16.146 1.00 25.19 685 ASN A C 1
ATOM 5178 O O . ASN A 1 685 ? 67.547 16.818 16.345 1.00 25.19 685 ASN A O 1
ATOM 5182 N N . GLN A 1 686 ? 65.307 16.730 16.097 1.00 23.22 686 GLN A N 1
ATOM 5183 C CA . GLN A 1 686 ? 64.972 17.918 16.886 1.00 23.22 686 GLN A CA 1
ATOM 5184 C C . GLN A 1 686 ? 63.470 17.966 17.179 1.00 23.22 686 GLN A C 1
ATOM 5186 O O . GLN A 1 686 ? 62.636 18.139 16.300 1.00 23.22 686 GLN A O 1
ATOM 5191 N N . GLN A 1 687 ? 63.159 17.792 18.458 1.00 27.48 687 GLN A N 1
ATOM 5192 C CA . GLN A 1 687 ? 61.908 18.189 19.076 1.00 27.48 687 GLN A CA 1
ATOM 5193 C C . GLN A 1 687 ? 62.030 19.693 19.353 1.00 27.48 687 GLN A C 1
ATOM 5195 O O . GLN A 1 687 ? 62.882 20.089 20.146 1.00 27.48 687 GLN A O 1
ATOM 5200 N N . LEU A 1 688 ? 61.220 20.522 18.695 1.00 22.80 688 LEU A N 1
ATOM 5201 C CA . LEU A 1 688 ? 60.994 21.915 19.080 1.00 22.80 688 LEU A CA 1
ATOM 5202 C C . LEU A 1 688 ? 59.505 22.221 18.924 1.00 22.80 688 LEU A C 1
ATOM 5204 O O . LEU A 1 688 ? 58.972 22.312 17.823 1.00 22.80 688 LEU A O 1
ATOM 5208 N N . SER A 1 689 ? 58.850 22.341 20.074 1.00 28.75 689 SER A N 1
ATOM 5209 C CA . SER A 1 689 ? 57.580 23.027 20.241 1.00 28.75 689 SER A CA 1
ATOM 5210 C C . SER A 1 689 ? 57.730 24.495 19.851 1.00 28.75 689 SER A C 1
ATOM 5212 O O . SER A 1 689 ? 58.659 25.128 20.346 1.00 28.75 689 SER A O 1
ATOM 5214 N N . THR A 1 690 ? 56.767 25.054 19.126 1.00 22.95 690 THR A N 1
ATOM 5215 C CA . THR A 1 690 ? 56.281 26.420 19.369 1.00 22.95 690 THR A CA 1
ATOM 5216 C C . THR A 1 690 ? 54.905 26.582 18.739 1.00 22.95 690 THR A C 1
ATOM 5218 O O . THR A 1 690 ? 54.749 26.411 17.534 1.00 22.95 690 THR A O 1
ATOM 5221 N N . SER A 1 691 ? 53.940 26.937 19.584 1.00 29.83 691 SER A N 1
ATOM 5222 C CA . SER A 1 691 ? 52.689 27.617 19.252 1.00 29.83 691 SER A CA 1
ATOM 5223 C C . SER A 1 691 ? 52.861 28.629 18.119 1.00 29.83 691 SER A C 1
ATOM 5225 O O . SER A 1 691 ? 53.763 29.462 18.206 1.00 29.83 691 SER A O 1
ATOM 5227 N N . HIS A 1 692 ? 51.982 28.607 17.122 1.00 26.80 692 HIS A N 1
ATOM 5228 C CA . HIS A 1 692 ? 51.641 29.793 16.341 1.00 26.80 692 HIS A CA 1
ATOM 5229 C C . HIS A 1 692 ? 50.124 29.814 16.173 1.00 26.80 692 HIS A C 1
ATOM 5231 O O . HIS A 1 692 ? 49.549 28.926 15.546 1.00 26.80 692 HIS A O 1
ATOM 5237 N N . ASP A 1 693 ? 49.507 30.809 16.804 1.00 27.88 693 ASP A N 1
ATOM 5238 C CA . ASP A 1 693 ? 48.123 31.207 16.590 1.00 27.88 693 ASP A CA 1
ATOM 5239 C C . ASP A 1 693 ? 47.929 31.536 15.103 1.00 27.88 693 ASP A C 1
ATOM 5241 O O . ASP A 1 693 ? 48.584 32.442 14.582 1.00 27.88 693 ASP A O 1
ATOM 5245 N N . PHE A 1 694 ? 47.035 30.824 14.416 1.00 26.25 694 PHE A N 1
ATOM 5246 C CA . PHE A 1 694 ? 46.502 31.301 13.143 1.00 26.25 694 PHE A CA 1
ATOM 5247 C C . PHE A 1 694 ? 45.286 32.180 13.437 1.00 26.25 694 PHE A C 1
ATOM 5249 O O . PHE A 1 694 ? 44.233 31.712 13.863 1.00 26.25 694 PHE A O 1
ATOM 5256 N N . LEU A 1 695 ? 45.493 33.484 13.261 1.00 26.16 695 LEU A N 1
ATOM 5257 C CA . LEU A 1 695 ? 44.455 34.505 13.212 1.00 26.16 695 LEU A CA 1
ATOM 5258 C C . LEU A 1 695 ? 43.582 34.302 11.964 1.00 26.16 695 LEU A C 1
ATOM 5260 O O . LEU A 1 695 ? 44.106 34.029 10.887 1.00 26.16 695 LEU A O 1
ATOM 5264 N N . ASN A 1 696 ? 42.272 34.497 12.139 1.00 28.41 696 ASN A N 1
ATOM 5265 C CA . ASN A 1 696 ? 41.246 34.606 11.099 1.00 28.41 696 ASN A CA 1
ATOM 5266 C C . ASN A 1 696 ? 41.738 35.354 9.847 1.00 28.41 696 ASN A C 1
ATOM 5268 O O . ASN A 1 696 ? 42.027 36.550 9.921 1.00 28.41 696 ASN A O 1
ATOM 5272 N N . THR A 1 697 ? 41.726 34.693 8.691 1.00 30.19 697 THR A N 1
ATOM 5273 C CA . THR A 1 697 ? 41.819 35.344 7.377 1.00 30.19 697 THR A CA 1
ATOM 5274 C C . THR A 1 697 ? 40.605 34.966 6.539 1.00 30.19 697 THR A C 1
ATOM 5276 O O . THR A 1 697 ? 40.392 33.790 6.257 1.00 30.19 697 THR A O 1
ATOM 5279 N N . SER A 1 698 ? 39.810 35.972 6.173 1.00 29.75 698 SER A N 1
ATOM 5280 C CA . SER A 1 698 ? 38.718 35.901 5.197 1.00 29.75 698 SER A CA 1
ATOM 5281 C C . SER A 1 698 ? 39.267 36.080 3.777 1.00 29.75 698 SER A C 1
ATOM 5283 O O . SER A 1 698 ? 40.181 36.881 3.576 1.00 29.75 698 SER A O 1
ATOM 5285 N N . TYR A 1 699 ? 38.696 35.371 2.803 1.00 31.77 699 TYR A N 1
ATOM 5286 C CA . TYR A 1 699 ? 38.997 35.528 1.376 1.00 31.77 699 TYR A CA 1
ATOM 5287 C C . TYR A 1 699 ? 37.907 36.379 0.710 1.00 31.77 699 TYR A C 1
ATOM 5289 O O . TYR A 1 699 ? 36.729 36.097 0.914 1.00 31.77 699 TYR A O 1
ATOM 5297 N N . ASP A 1 700 ? 38.295 37.386 -0.080 1.00 31.59 700 ASP A N 1
ATOM 5298 C CA . ASP A 1 700 ? 37.374 38.166 -0.918 1.00 31.59 700 ASP A CA 1
ATOM 5299 C C . ASP A 1 700 ? 37.423 37.631 -2.359 1.00 31.59 700 ASP A C 1
ATOM 5301 O O . ASP A 1 700 ? 38.488 37.600 -2.980 1.00 31.59 700 ASP A O 1
ATOM 5305 N N . VAL A 1 701 ? 36.270 37.229 -2.899 1.00 34.38 701 VAL A N 1
ATOM 5306 C CA . VAL A 1 701 ? 36.095 36.833 -4.307 1.00 34.38 701 VAL A CA 1
ATOM 5307 C C . VAL A 1 701 ? 35.204 37.873 -4.990 1.00 34.38 701 VAL A C 1
ATOM 5309 O O . VAL A 1 701 ? 34.214 38.316 -4.409 1.00 34.38 701 VAL A O 1
ATOM 5312 N N . SER A 1 702 ? 35.563 38.304 -6.201 1.00 32.91 702 SER A N 1
ATOM 5313 C CA . SER A 1 702 ? 34.764 39.224 -7.026 1.00 32.91 702 SER A CA 1
ATOM 5314 C C . SER A 1 702 ? 34.509 38.607 -8.398 1.00 32.91 702 SER A C 1
ATOM 5316 O O . SER A 1 702 ? 35.433 38.079 -9.012 1.00 32.91 702 SER A O 1
ATOM 5318 N N . LEU A 1 703 ? 33.260 38.683 -8.861 1.00 36.22 703 LEU A N 1
ATOM 5319 C CA . LEU A 1 703 ? 32.804 38.246 -10.184 1.00 36.22 703 LEU A CA 1
ATOM 5320 C C . LEU A 1 703 ? 32.411 39.470 -11.025 1.00 36.22 703 LEU A C 1
ATOM 5322 O O . LEU A 1 703 ? 31.684 40.339 -10.539 1.00 36.22 703 LEU A O 1
ATOM 5326 N N . ASP A 1 704 ? 32.875 39.520 -12.278 1.00 34.62 704 ASP A N 1
ATOM 5327 C CA . ASP A 1 704 ? 32.507 40.542 -13.267 1.00 34.62 704 ASP A CA 1
ATOM 5328 C C . ASP A 1 704 ? 31.877 39.858 -14.492 1.00 34.62 704 ASP A C 1
ATOM 5330 O O . ASP A 1 704 ? 32.525 39.068 -15.184 1.00 34.62 704 ASP A O 1
ATOM 5334 N N . VAL A 1 705 ? 30.586 40.102 -14.728 1.00 37.25 705 VAL A N 1
ATOM 5335 C CA . VAL A 1 705 ? 29.809 39.458 -15.798 1.00 37.25 705 VAL A CA 1
ATOM 5336 C C . VAL A 1 705 ? 29.704 40.432 -16.969 1.00 37.25 705 VAL A C 1
ATOM 5338 O O . VAL A 1 705 ? 28.804 41.270 -17.016 1.00 37.25 705 VAL A O 1
ATOM 5341 N N . SER A 1 706 ? 30.635 40.339 -17.922 1.00 35.59 706 SER A N 1
ATOM 5342 C CA . SER A 1 706 ? 30.563 41.081 -19.188 1.00 35.59 706 SER A CA 1
ATOM 5343 C C . SER A 1 706 ? 30.155 40.160 -20.342 1.00 35.59 706 SER A C 1
ATOM 5345 O O . SER A 1 706 ? 30.367 38.954 -20.279 1.00 35.59 706 SER A O 1
ATOM 5347 N N . ALA A 1 707 ? 29.545 40.730 -21.388 1.00 33.53 707 ALA A N 1
ATOM 5348 C CA . ALA A 1 707 ? 28.830 40.051 -22.483 1.00 33.53 707 ALA A CA 1
ATOM 5349 C C . ALA A 1 707 ? 29.677 39.150 -23.424 1.00 33.53 707 ALA A C 1
ATOM 5351 O O . ALA A 1 707 ? 29.336 38.960 -24.592 1.00 33.53 707 ALA A O 1
ATOM 5352 N N . ALA A 1 708 ? 30.788 38.594 -22.950 1.00 28.94 708 ALA A N 1
ATOM 5353 C CA . ALA A 1 708 ? 31.570 37.571 -23.626 1.00 28.94 708 ALA A CA 1
ATOM 5354 C C . ALA A 1 708 ? 31.840 36.424 -22.640 1.00 28.94 708 ALA A C 1
ATOM 5356 O O . ALA A 1 708 ? 32.229 36.673 -21.507 1.00 28.94 708 ALA A O 1
ATOM 5357 N N . ASN A 1 709 ? 31.620 35.183 -23.083 1.00 33.88 709 ASN A N 1
ATOM 5358 C CA . ASN A 1 709 ? 31.693 33.925 -22.323 1.00 33.88 709 ASN A CA 1
ATOM 5359 C C . ASN A 1 709 ? 33.061 33.632 -21.644 1.00 33.88 709 ASN A C 1
ATOM 5361 O O . ASN A 1 709 ? 33.711 32.640 -21.968 1.00 33.88 709 ASN A O 1
ATOM 5365 N N . SER A 1 710 ? 33.515 34.452 -20.695 1.00 32.03 710 SER A N 1
ATOM 5366 C CA . SER A 1 710 ? 34.742 34.232 -19.920 1.00 32.03 710 SER A CA 1
ATOM 5367 C C . SER A 1 710 ? 34.589 34.711 -18.475 1.00 32.03 710 SER A C 1
ATOM 5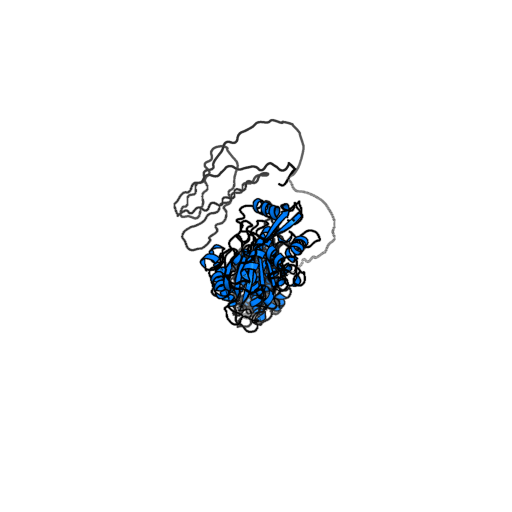369 O O . SER A 1 710 ? 34.249 35.869 -18.247 1.00 32.03 710 SER A O 1
ATOM 5371 N N . ILE A 1 711 ? 34.884 33.830 -17.515 1.00 34.22 711 ILE A N 1
ATOM 5372 C CA . ILE A 1 711 ? 35.009 34.143 -16.083 1.00 34.22 711 ILE A CA 1
ATOM 5373 C C . ILE A 1 711 ? 36.484 34.477 -15.809 1.00 34.22 711 ILE A C 1
ATOM 5375 O O . ILE A 1 711 ? 37.345 33.627 -16.034 1.00 34.22 711 ILE A O 1
ATOM 5379 N N . GLU A 1 712 ? 36.793 35.678 -15.313 1.00 32.84 712 GLU A N 1
ATOM 5380 C CA . GLU A 1 712 ? 38.120 35.997 -14.762 1.00 32.84 712 GLU A CA 1
ATOM 5381 C C . GLU A 1 712 ? 38.080 35.949 -13.225 1.00 32.84 712 GLU A C 1
ATOM 5383 O O . GLU A 1 712 ? 37.354 36.704 -12.584 1.00 32.84 712 GLU A O 1
ATOM 5388 N N . LEU A 1 713 ? 38.880 35.060 -12.627 1.00 32.59 713 LEU A N 1
ATOM 5389 C CA . LEU A 1 713 ? 39.133 35.001 -11.184 1.00 32.59 713 LEU A CA 1
ATOM 5390 C C . LEU A 1 713 ? 40.439 35.746 -10.879 1.00 32.59 713 LEU A C 1
ATOM 5392 O O . LEU A 1 713 ? 41.514 35.298 -11.275 1.00 32.59 713 LEU A O 1
ATOM 5396 N N . SER A 1 714 ? 40.374 36.863 -10.149 1.00 31.47 714 SER A N 1
ATOM 5397 C CA . SER A 1 714 ? 41.570 37.569 -9.667 1.00 31.47 714 SER A CA 1
ATOM 5398 C C . SER A 1 714 ? 41.692 37.477 -8.145 1.00 31.47 714 SER A C 1
ATOM 5400 O O . SER A 1 714 ? 40.837 37.995 -7.429 1.00 31.47 714 SER A O 1
ATOM 5402 N N . ALA A 1 715 ? 42.771 36.876 -7.640 1.00 31.19 715 ALA A N 1
ATOM 5403 C CA . ALA A 1 715 ? 43.132 36.953 -6.225 1.00 31.19 715 ALA A CA 1
ATOM 5404 C C . ALA A 1 715 ? 43.911 38.251 -5.944 1.00 31.19 715 ALA A C 1
ATOM 5406 O O . ALA A 1 715 ? 44.893 38.550 -6.628 1.00 31.19 715 ALA A O 1
ATOM 5407 N N . ILE A 1 716 ? 43.520 39.011 -4.914 1.00 29.77 716 ILE A N 1
ATOM 5408 C CA . ILE A 1 716 ? 44.367 40.079 -4.363 1.00 29.77 716 ILE A CA 1
ATOM 5409 C C . ILE A 1 716 ? 45.385 39.414 -3.432 1.00 29.77 716 ILE A C 1
ATOM 5411 O O . ILE A 1 716 ? 45.099 39.110 -2.277 1.00 29.77 716 ILE A O 1
ATOM 5415 N N . ASP A 1 717 ? 46.577 39.161 -3.968 1.00 28.03 717 ASP A N 1
ATOM 5416 C CA . ASP A 1 717 ? 47.714 38.600 -3.243 1.00 28.03 717 ASP A CA 1
ATOM 5417 C C . ASP A 1 717 ? 48.185 39.581 -2.155 1.00 28.03 717 ASP A C 1
ATOM 5419 O O . ASP A 1 717 ? 48.734 40.647 -2.443 1.00 28.03 717 ASP A O 1
ATOM 5423 N N . ASN A 1 718 ? 47.969 39.228 -0.888 1.00 28.23 718 ASN A N 1
ATOM 5424 C CA . ASN A 1 718 ? 48.687 39.829 0.226 1.00 28.23 718 ASN A CA 1
ATOM 5425 C C . ASN A 1 718 ? 49.221 38.725 1.145 1.00 28.23 718 ASN A C 1
ATOM 5427 O O . ASN A 1 718 ? 48.538 38.252 2.048 1.00 28.23 718 ASN A O 1
ATOM 5431 N N . ALA A 1 719 ? 50.506 38.430 0.929 1.00 28.19 719 ALA A N 1
ATOM 5432 C CA . ALA A 1 719 ? 51.436 37.698 1.788 1.00 28.19 719 ALA A CA 1
ATOM 5433 C C . ALA A 1 719 ? 51.418 36.161 1.678 1.00 28.19 719 ALA A C 1
ATOM 5435 O O . ALA A 1 719 ? 50.911 35.467 2.547 1.00 28.19 719 ALA A O 1
ATOM 5436 N N . PHE A 1 720 ? 52.112 35.611 0.680 1.00 23.12 720 PHE A N 1
ATOM 5437 C CA . PHE A 1 720 ? 53.470 35.044 0.803 1.00 23.12 720 PHE A CA 1
ATOM 5438 C C . PHE A 1 720 ? 53.838 34.383 -0.536 1.00 23.12 720 PHE A C 1
ATOM 5440 O O . PHE A 1 720 ? 53.138 33.509 -1.031 1.00 23.12 720 PHE A O 1
ATOM 5447 N N . GLY A 1 721 ? 54.947 34.822 -1.133 1.00 26.81 721 GLY A N 1
ATOM 5448 C CA . GLY A 1 721 ? 55.282 34.511 -2.519 1.00 26.81 721 GLY A CA 1
ATOM 5449 C C . GLY A 1 721 ? 55.492 33.028 -2.848 1.00 26.81 721 GLY A C 1
ATOM 5450 O O . GLY A 1 721 ? 56.247 32.326 -2.176 1.00 26.81 721 GLY A O 1
ATOM 5451 N N . GLY A 1 722 ? 54.920 32.644 -3.992 1.00 30.92 722 GLY A N 1
ATOM 5452 C CA . GLY A 1 722 ? 55.539 31.771 -4.988 1.00 30.92 722 GLY A CA 1
ATOM 5453 C C . GLY A 1 722 ? 55.239 30.281 -4.891 1.00 30.92 722 GLY A C 1
ATOM 5454 O O . GLY A 1 722 ? 56.140 29.552 -4.506 1.00 30.92 722 GLY A O 1
ATOM 5455 N N . TYR A 1 723 ? 54.061 29.834 -5.348 1.00 26.09 723 TYR A N 1
ATOM 5456 C CA . TYR A 1 723 ? 53.820 28.489 -5.907 1.00 26.09 723 TYR A CA 1
ATOM 5457 C C . TYR A 1 723 ? 52.620 28.526 -6.878 1.00 26.09 723 TYR A C 1
ATOM 5459 O O . TYR A 1 723 ? 51.617 29.158 -6.569 1.00 26.09 723 TYR A O 1
ATOM 5467 N N . ASP A 1 724 ? 52.752 27.868 -8.038 1.00 30.09 724 ASP A N 1
ATOM 5468 C CA . ASP A 1 724 ? 51.705 27.699 -9.063 1.00 30.09 724 ASP A CA 1
ATOM 5469 C C . ASP A 1 724 ? 50.478 26.965 -8.495 1.00 30.09 724 ASP A C 1
ATOM 5471 O O . ASP A 1 724 ? 50.602 25.840 -8.004 1.00 30.09 724 ASP A O 1
ATOM 5475 N N . SER A 1 725 ? 49.297 27.572 -8.612 1.00 32.34 725 SER A N 1
ATOM 5476 C CA . SER A 1 725 ? 47.993 26.930 -8.417 1.00 32.34 725 SER A CA 1
ATOM 5477 C C . SER A 1 725 ? 47.218 27.002 -9.734 1.00 32.34 725 SER A C 1
ATOM 5479 O O . SER A 1 725 ? 46.816 28.088 -10.153 1.00 32.34 725 SER A O 1
ATOM 5481 N N . GLY A 1 726 ? 47.045 25.866 -10.410 1.00 28.02 726 GLY A N 1
ATOM 5482 C CA . GLY A 1 726 ? 46.141 25.762 -11.554 1.00 28.02 726 GLY A CA 1
ATOM 5483 C C . GLY A 1 726 ? 44.690 25.744 -11.074 1.00 28.02 726 GLY A C 1
ATOM 5484 O O . GLY A 1 726 ? 44.368 25.007 -10.149 1.00 28.02 726 GLY A O 1
ATOM 5485 N N . PHE A 1 727 ? 43.839 26.568 -11.684 1.00 30.62 727 PHE A N 1
ATOM 5486 C CA . PHE A 1 727 ? 42.385 26.526 -11.525 1.00 30.62 727 PHE A CA 1
ATOM 5487 C C . PHE A 1 727 ? 41.798 25.708 -12.684 1.00 30.62 727 PHE A C 1
ATOM 5489 O O . PHE A 1 727 ? 42.113 26.000 -13.838 1.00 30.62 727 PHE A O 1
ATOM 5496 N N . GLU A 1 728 ? 40.942 24.724 -12.407 1.00 29.97 728 GLU A N 1
ATOM 5497 C CA . GLU A 1 728 ? 40.105 24.077 -13.428 1.00 29.97 728 GLU A CA 1
ATOM 5498 C C . GLU A 1 728 ? 38.676 24.634 -13.345 1.00 29.97 728 GLU A C 1
ATOM 5500 O O . GLU A 1 728 ? 38.103 24.749 -12.263 1.00 29.97 728 GLU A O 1
ATOM 5505 N N . SER A 1 729 ? 38.107 25.032 -14.486 1.00 30.62 729 SER A N 1
ATOM 5506 C CA . SER A 1 729 ? 36.736 25.546 -14.583 1.00 30.62 729 SER A CA 1
ATOM 5507 C C . SER A 1 729 ? 35.724 24.395 -14.648 1.00 30.62 729 SER A C 1
ATOM 5509 O O . SER A 1 729 ? 35.784 23.591 -15.578 1.00 30.62 729 SER A O 1
ATOM 5511 N N . GLY A 1 730 ? 34.786 24.341 -13.696 1.00 30.30 730 GLY A N 1
ATOM 5512 C CA . GLY A 1 730 ? 33.637 23.426 -13.707 1.00 30.30 730 GLY A CA 1
ATOM 5513 C C . GLY A 1 730 ? 32.567 23.802 -14.743 1.00 30.30 730 GLY A C 1
ATOM 5514 O O . GLY A 1 730 ? 32.475 24.953 -15.170 1.00 30.30 730 GLY A O 1
ATOM 5515 N N . ALA A 1 731 ? 31.791 22.803 -15.168 1.00 30.47 731 ALA A N 1
ATOM 5516 C CA . ALA A 1 731 ? 30.830 22.860 -16.267 1.00 30.47 731 ALA A CA 1
ATOM 5517 C C . ALA A 1 731 ? 29.596 23.747 -15.992 1.00 30.47 731 ALA A C 1
ATOM 5519 O O . ALA A 1 731 ? 29.098 23.825 -14.871 1.00 30.47 731 ALA A O 1
ATOM 5520 N N . LEU A 1 732 ? 29.085 24.372 -17.058 1.00 29.30 732 LEU A N 1
ATOM 5521 C CA . LEU A 1 732 ? 27.764 25.005 -17.118 1.00 29.30 732 LEU A CA 1
ATOM 5522 C C . LEU A 1 732 ? 26.674 23.922 -17.070 1.00 29.30 732 LEU A C 1
ATOM 5524 O O . LEU A 1 732 ? 26.714 22.995 -17.876 1.00 29.30 732 LEU A O 1
ATOM 5528 N N . VAL A 1 733 ? 25.690 24.068 -16.181 1.00 29.64 733 VAL A N 1
ATOM 5529 C CA . VAL A 1 733 ? 24.440 23.290 -16.207 1.00 29.64 733 VAL A CA 1
ATOM 5530 C C . VAL A 1 733 ? 23.311 24.264 -16.539 1.00 29.64 733 VAL A C 1
ATOM 5532 O O . VAL A 1 733 ? 22.900 25.047 -15.685 1.00 29.64 733 VAL A O 1
ATOM 5535 N N . ASP A 1 734 ? 22.850 24.263 -17.791 1.00 32.44 734 ASP A N 1
ATOM 5536 C CA . ASP A 1 734 ? 21.634 24.980 -18.190 1.00 32.44 734 ASP A CA 1
ATOM 5537 C C . ASP A 1 734 ? 20.423 24.104 -17.836 1.00 32.44 734 ASP A C 1
ATOM 5539 O O . ASP A 1 734 ? 20.105 23.157 -18.550 1.00 32.44 734 ASP A O 1
ATOM 5543 N N . ASN A 1 735 ? 19.729 24.426 -16.742 1.00 30.33 735 ASN A N 1
ATOM 5544 C CA . ASN A 1 735 ? 18.350 23.977 -16.548 1.00 30.33 735 ASN A CA 1
ATOM 5545 C C . ASN A 1 735 ? 17.433 24.980 -17.257 1.00 30.33 735 ASN A C 1
ATOM 5547 O O . ASN A 1 735 ? 17.170 26.067 -16.744 1.00 30.33 735 ASN A O 1
ATOM 5551 N N . LEU A 1 736 ? 16.960 24.625 -18.452 1.00 26.30 736 LEU A N 1
ATOM 5552 C CA . LEU A 1 736 ? 15.959 25.396 -19.187 1.00 26.30 736 LEU A CA 1
ATOM 5553 C C . LEU A 1 736 ? 14.577 25.225 -18.534 1.00 26.30 736 LEU A C 1
ATOM 5555 O O . LEU A 1 736 ? 13.799 24.357 -18.912 1.00 26.30 736 LEU A O 1
ATOM 5559 N N . ILE A 1 737 ? 14.248 26.106 -17.589 1.00 28.69 737 ILE A N 1
ATOM 5560 C CA . ILE A 1 737 ? 12.865 26.515 -17.312 1.00 28.69 737 ILE A CA 1
ATOM 5561 C C . ILE A 1 737 ? 12.819 28.021 -17.572 1.00 28.69 737 ILE A C 1
ATOM 5563 O O . ILE A 1 737 ? 13.664 28.761 -17.081 1.00 28.69 737 ILE A O 1
ATOM 5567 N N . GLY A 1 738 ? 11.884 28.464 -18.412 1.00 31.61 738 GLY A N 1
ATOM 5568 C CA . GLY A 1 738 ? 11.846 29.823 -18.953 1.00 31.61 738 GLY A CA 1
ATOM 5569 C C . GLY A 1 738 ? 11.695 30.939 -17.912 1.00 31.61 738 GLY A C 1
ATOM 5570 O O . GLY A 1 738 ? 10.576 31.358 -17.629 1.00 31.61 738 GLY A O 1
ATOM 5571 N N . ASP A 1 739 ? 12.821 31.470 -17.437 1.00 30.66 739 ASP A N 1
ATOM 5572 C CA . ASP A 1 739 ? 13.006 32.832 -16.918 1.00 30.66 739 ASP A CA 1
ATOM 5573 C C . ASP A 1 739 ? 14.494 33.229 -17.082 1.00 30.66 739 ASP A C 1
ATOM 5575 O O . ASP A 1 739 ? 15.371 32.368 -17.040 1.00 30.66 739 ASP A O 1
ATOM 5579 N N . ASP A 1 740 ? 14.802 34.513 -17.288 1.00 36.59 740 ASP A N 1
ATOM 5580 C CA . ASP A 1 740 ? 16.129 35.068 -17.656 1.00 36.59 740 ASP A CA 1
ATOM 5581 C C . ASP A 1 740 ? 17.202 34.981 -16.524 1.00 36.59 740 ASP A C 1
ATOM 5583 O O . ASP A 1 740 ? 18.080 35.842 -16.399 1.00 36.59 740 ASP A O 1
ATOM 5587 N N . SER A 1 741 ? 17.167 33.961 -15.658 1.00 34.16 741 SER A N 1
ATOM 5588 C CA . SER A 1 741 ? 18.079 33.788 -14.513 1.00 34.16 741 SER A CA 1
ATOM 5589 C C . SER A 1 741 ? 18.964 32.542 -14.629 1.00 34.16 741 SER A C 1
ATOM 5591 O O . SER A 1 741 ? 18.458 31.444 -14.837 1.00 34.16 741 SER A O 1
ATOM 5593 N N . ARG A 1 742 ? 20.284 32.701 -14.432 1.00 37.84 742 ARG A N 1
ATOM 5594 C CA . ARG A 1 742 ? 21.280 31.610 -14.437 1.00 37.84 742 ARG A CA 1
ATOM 5595 C C . ARG A 1 742 ? 21.800 31.317 -13.026 1.00 37.84 742 ARG A C 1
ATOM 5597 O O . ARG A 1 742 ? 22.156 32.247 -12.305 1.00 37.84 742 ARG A O 1
ATOM 5604 N N . ASN A 1 743 ? 21.877 30.034 -12.666 1.00 35.12 743 ASN A N 1
ATOM 5605 C CA . ASN A 1 743 ? 22.480 29.549 -11.419 1.00 35.12 743 ASN A CA 1
ATOM 5606 C C . ASN A 1 743 ? 23.932 29.107 -11.671 1.00 35.12 743 ASN A C 1
ATOM 5608 O O . ASN A 1 743 ? 24.208 28.449 -12.672 1.00 35.12 743 ASN A O 1
ATOM 5612 N N . TYR A 1 744 ? 24.855 29.437 -10.761 1.00 37.84 744 TYR A N 1
ATOM 5613 C CA . TYR A 1 744 ? 26.274 29.076 -10.870 1.00 37.84 744 TYR A CA 1
ATOM 5614 C C . TYR A 1 744 ? 26.713 28.231 -9.670 1.00 37.84 744 TYR A C 1
ATOM 5616 O O . TYR A 1 744 ? 26.463 28.614 -8.530 1.00 37.84 744 TYR A O 1
ATOM 5624 N N . PHE A 1 745 ? 27.405 27.119 -9.930 1.00 34.56 745 PHE A N 1
ATOM 5625 C CA . PHE A 1 745 ? 28.024 26.266 -8.911 1.00 34.56 745 PHE A CA 1
ATOM 5626 C C . PHE A 1 745 ? 29.551 26.306 -9.053 1.00 34.56 745 PHE A C 1
ATOM 5628 O O . PHE A 1 745 ? 30.074 26.221 -10.164 1.00 34.56 745 PHE A O 1
ATOM 5635 N N . PHE A 1 746 ? 30.274 26.420 -7.935 1.00 35.47 746 PHE A N 1
ATOM 5636 C CA . PHE A 1 746 ? 31.739 26.467 -7.916 1.00 35.47 746 PHE A CA 1
ATOM 5637 C C . PHE A 1 746 ? 32.301 25.313 -7.084 1.00 35.47 746 PHE A C 1
ATOM 5639 O O . PHE A 1 746 ? 31.891 25.108 -5.946 1.00 35.47 746 PHE A O 1
ATOM 5646 N N . SER A 1 747 ? 33.283 24.599 -7.634 1.00 32.56 747 SER A N 1
ATOM 5647 C CA . SER A 1 747 ? 34.081 23.593 -6.927 1.00 32.56 747 SER A CA 1
ATOM 5648 C C . SER A 1 747 ? 35.554 23.997 -6.990 1.00 32.56 747 SER A C 1
ATOM 5650 O O . SER A 1 747 ? 36.045 24.383 -8.051 1.00 32.56 747 SER A O 1
ATOM 5652 N N . MET A 1 748 ? 36.259 23.944 -5.857 1.00 32.78 748 MET A N 1
ATOM 5653 C CA . MET A 1 748 ? 37.708 24.153 -5.790 1.00 32.78 748 MET A CA 1
ATOM 5654 C C . MET A 1 748 ? 38.376 22.873 -5.288 1.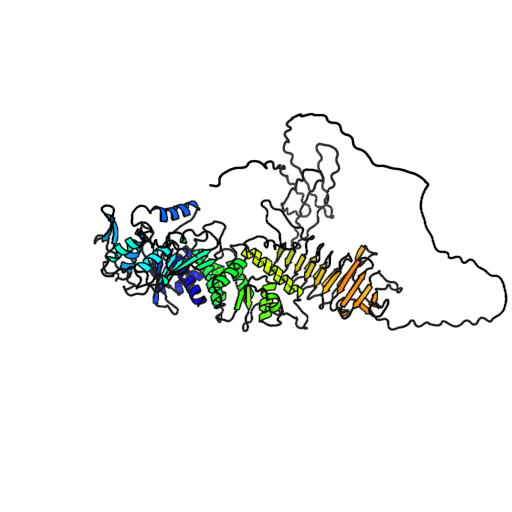00 32.78 748 MET A C 1
ATOM 5656 O O . MET A 1 748 ? 38.073 22.410 -4.191 1.00 32.78 748 MET A O 1
ATOM 5660 N N . SER A 1 749 ? 39.329 22.334 -6.052 1.00 33.41 749 SER A N 1
ATOM 5661 C CA . SER A 1 749 ? 40.236 21.287 -5.575 1.00 33.41 749 SER A CA 1
ATOM 5662 C C . SER A 1 749 ? 41.680 21.786 -5.651 1.00 33.41 749 SER A C 1
ATOM 5664 O O . SER A 1 749 ? 42.093 22.405 -6.629 1.00 33.41 749 SER A O 1
ATOM 5666 N N . GLY A 1 750 ? 42.432 21.599 -4.566 1.00 32.59 750 GLY A N 1
ATOM 5667 C CA . GLY A 1 750 ? 43.828 22.015 -4.454 1.00 32.59 750 GLY A CA 1
ATOM 5668 C C . GLY A 1 750 ? 44.721 20.811 -4.197 1.00 32.59 750 GLY A C 1
ATOM 5669 O O . GLY A 1 750 ? 44.465 20.018 -3.293 1.00 32.59 750 GLY A O 1
ATOM 5670 N N . ASP A 1 751 ? 45.787 20.683 -4.979 1.00 29.12 751 ASP A N 1
ATOM 5671 C CA . ASP A 1 751 ? 46.600 19.473 -5.017 1.00 29.12 751 ASP A CA 1
ATOM 5672 C C . ASP A 1 751 ? 47.807 19.570 -4.059 1.00 29.12 751 ASP A C 1
ATOM 5674 O O . ASP A 1 751 ? 48.851 20.142 -4.386 1.00 29.12 751 ASP A O 1
ATOM 5678 N N . ARG A 1 752 ? 47.697 19.011 -2.842 1.00 27.56 752 ARG A N 1
ATOM 5679 C CA . ARG A 1 752 ? 48.865 18.577 -2.048 1.00 27.56 752 ARG A CA 1
ATOM 5680 C C . ARG A 1 752 ? 48.571 17.340 -1.202 1.00 27.56 752 ARG A C 1
ATOM 5682 O O . ARG A 1 752 ? 47.621 17.282 -0.434 1.00 27.56 752 ARG A O 1
ATOM 5689 N N . LYS A 1 753 ? 49.514 16.392 -1.270 1.00 34.31 753 LYS A N 1
ATOM 5690 C CA . LYS A 1 753 ? 49.643 15.205 -0.412 1.00 34.31 753 LYS A CA 1
ATOM 5691 C C . LYS A 1 753 ? 49.336 15.502 1.063 1.00 34.31 753 LYS A C 1
ATOM 5693 O O . LYS A 1 753 ? 50.187 16.055 1.759 1.00 34.31 753 LYS A O 1
ATOM 5698 N N . GLY A 1 754 ? 48.197 15.010 1.541 1.00 31.73 754 GLY A N 1
ATOM 5699 C CA . GLY A 1 754 ? 47.995 14.665 2.949 1.00 31.73 754 GLY A CA 1
ATOM 5700 C C . GLY A 1 754 ? 46.758 15.238 3.630 1.00 31.73 754 GLY A C 1
ATOM 5701 O O . GLY A 1 754 ? 46.300 14.593 4.557 1.00 31.73 754 GLY A O 1
ATOM 5702 N N . ASP A 1 755 ? 46.193 16.352 3.164 1.00 27.16 755 ASP A N 1
ATOM 5703 C CA . ASP A 1 755 ? 44.963 16.933 3.718 1.00 27.16 755 ASP A CA 1
ATOM 5704 C C . ASP A 1 755 ? 44.119 17.475 2.550 1.00 27.16 755 ASP A C 1
ATOM 5706 O O . ASP A 1 755 ? 44.522 18.434 1.892 1.00 27.16 755 ASP A O 1
ATOM 5710 N N . ALA A 1 756 ? 42.972 16.851 2.266 1.00 27.23 756 ALA A N 1
ATOM 5711 C CA . ALA A 1 756 ? 41.972 17.398 1.352 1.00 27.23 756 ALA A CA 1
ATOM 5712 C C . ALA A 1 756 ? 41.014 18.284 2.160 1.00 27.23 756 ALA A C 1
ATOM 5714 O O . ALA A 1 756 ? 40.420 17.822 3.132 1.00 27.23 756 ALA A O 1
ATOM 5715 N N . PHE A 1 757 ? 40.867 19.547 1.768 1.00 30.28 757 PHE A N 1
ATOM 5716 C CA . PHE A 1 757 ? 39.799 20.410 2.266 1.00 30.28 757 PHE A CA 1
ATOM 5717 C C . PHE A 1 757 ? 38.722 20.466 1.186 1.00 30.28 757 PHE A C 1
ATOM 5719 O O . PHE A 1 757 ? 38.968 21.003 0.109 1.00 30.28 757 PHE A O 1
ATOM 5726 N N . ILE A 1 758 ? 37.560 19.877 1.462 1.00 29.44 758 ILE A N 1
ATOM 5727 C CA . ILE A 1 758 ? 36.370 20.014 0.620 1.00 29.44 758 ILE A CA 1
ATOM 5728 C C . ILE A 1 758 ? 35.547 21.153 1.217 1.00 29.44 758 ILE A C 1
ATOM 5730 O O . ILE A 1 758 ? 35.169 21.097 2.387 1.00 29.44 758 ILE A O 1
ATOM 5734 N N . PHE A 1 759 ? 35.302 22.190 0.424 1.00 31.66 759 PHE A N 1
ATOM 5735 C CA . PHE A 1 759 ? 34.313 23.215 0.734 1.00 31.66 759 PHE A CA 1
ATOM 5736 C C . PHE A 1 759 ? 33.077 22.910 -0.108 1.00 31.66 759 PHE A C 1
ATOM 5738 O O . PHE A 1 759 ? 33.140 23.018 -1.329 1.00 31.66 759 PHE A O 1
ATOM 5745 N N . ASP A 1 760 ? 31.979 22.511 0.531 1.00 31.61 760 ASP A N 1
ATOM 5746 C CA . ASP A 1 760 ? 30.675 22.444 -0.128 1.00 31.61 760 ASP A CA 1
ATOM 5747 C C . ASP A 1 760 ? 29.984 23.798 0.075 1.00 31.61 760 ASP A C 1
ATOM 5749 O O . ASP A 1 760 ? 29.559 24.139 1.181 1.00 31.61 760 ASP A O 1
ATOM 5753 N N . LEU A 1 761 ? 29.973 24.626 -0.971 1.00 31.59 761 LEU A N 1
ATOM 5754 C CA . LEU A 1 761 ? 29.265 25.903 -0.987 1.00 31.59 761 LEU A CA 1
ATOM 5755 C C . LEU A 1 761 ? 27.984 25.733 -1.800 1.00 31.59 761 LEU A C 1
ATOM 5757 O O . LEU A 1 761 ? 27.957 25.986 -3.002 1.00 31.59 761 LEU A O 1
ATOM 5761 N N . LYS A 1 762 ? 26.899 25.347 -1.126 1.00 33.84 762 LYS A N 1
ATOM 5762 C CA . LYS A 1 762 ? 25.538 25.490 -1.656 1.00 33.84 762 LYS A CA 1
ATOM 5763 C C . LYS A 1 762 ? 24.997 26.879 -1.317 1.00 33.84 762 LYS A C 1
ATOM 5765 O O . LYS A 1 762 ? 24.101 27.012 -0.492 1.00 33.84 762 LYS A O 1
ATOM 5770 N N . GLU A 1 763 ? 25.540 27.922 -1.940 1.00 34.22 763 GLU A N 1
ATOM 5771 C CA . GLU A 1 763 ? 24.871 29.229 -1.966 1.00 34.22 763 GLU A CA 1
ATOM 5772 C C . GLU A 1 763 ? 24.402 29.530 -3.391 1.00 34.22 763 GLU A C 1
ATOM 5774 O O . GLU A 1 763 ? 25.197 29.764 -4.299 1.00 34.22 763 GLU A O 1
ATOM 5779 N N . SER A 1 764 ? 23.085 29.504 -3.598 1.00 34.91 764 SER A N 1
ATOM 5780 C CA . SER A 1 764 ? 22.456 29.978 -4.828 1.00 34.91 764 SER A CA 1
ATOM 5781 C C . SER A 1 764 ? 22.454 31.508 -4.833 1.00 34.91 764 SER A C 1
ATOM 5783 O O . SER A 1 764 ? 21.807 32.131 -3.987 1.00 34.91 764 SER A O 1
ATOM 5785 N N . HIS A 1 765 ? 23.136 32.130 -5.792 1.00 40.19 765 HIS A N 1
ATOM 5786 C CA . HIS A 1 765 ? 23.057 33.575 -6.006 1.00 40.19 765 HIS A CA 1
ATOM 5787 C C . HIS A 1 765 ? 22.354 33.888 -7.329 1.00 40.19 765 HIS A C 1
ATOM 5789 O O . HIS A 1 765 ? 22.787 33.448 -8.390 1.00 40.19 765 HIS A O 1
ATOM 5795 N N . HIS A 1 766 ? 21.293 34.697 -7.263 1.00 39.12 766 HIS A N 1
ATOM 5796 C CA . HIS A 1 766 ? 20.646 35.283 -8.435 1.00 39.12 766 HIS A CA 1
ATOM 5797 C C . HIS A 1 766 ? 21.373 36.580 -8.815 1.00 39.12 766 HIS A C 1
ATOM 5799 O O . HIS A 1 766 ? 21.326 37.545 -8.053 1.00 39.12 766 HIS A O 1
ATOM 5805 N N . ALA A 1 767 ? 22.027 36.622 -9.977 1.00 38.81 767 ALA A N 1
ATOM 5806 C CA . ALA A 1 767 ? 22.681 37.825 -10.500 1.00 38.81 767 ALA A CA 1
ATOM 5807 C C . ALA A 1 767 ? 22.068 38.230 -11.846 1.00 38.81 767 ALA A C 1
ATOM 5809 O O . ALA A 1 767 ? 21.853 37.374 -12.707 1.00 38.81 767 ALA A O 1
ATOM 5810 N N . LYS A 1 768 ? 21.801 39.526 -12.051 1.00 36.91 768 LYS A N 1
ATOM 5811 C CA . LYS A 1 768 ? 21.426 40.062 -13.372 1.00 36.91 768 LYS A CA 1
ATOM 5812 C C . LYS A 1 768 ? 22.673 40.463 -14.162 1.00 36.91 768 LYS A C 1
ATOM 5814 O O . LYS A 1 768 ? 23.716 40.765 -13.587 1.00 36.91 768 LYS A O 1
ATOM 5819 N N . GLU A 1 769 ? 22.564 40.485 -15.489 1.00 38.25 769 GLU A N 1
ATOM 5820 C CA . GLU A 1 769 ? 23.662 40.882 -16.379 1.00 38.25 769 GLU A CA 1
ATOM 5821 C C . GLU A 1 769 ? 24.179 42.295 -16.011 1.00 38.25 769 GLU A C 1
ATOM 5823 O O . GLU A 1 769 ? 23.433 43.275 -16.079 1.00 38.25 769 GLU A O 1
ATOM 5828 N N . GLY A 1 770 ? 25.445 42.392 -15.576 1.00 38.69 770 GLY A N 1
ATOM 5829 C CA . GLY A 1 770 ? 26.099 43.642 -15.156 1.00 38.69 770 GLY A CA 1
ATOM 5830 C C . GLY A 1 770 ? 26.179 43.931 -13.643 1.00 38.69 770 GLY A C 1
ATOM 5831 O O . GLY A 1 770 ? 26.583 45.037 -13.281 1.00 38.69 770 GLY A O 1
ATOM 5832 N N . GLU A 1 771 ? 25.818 42.995 -12.754 1.00 36.34 771 GLU A N 1
ATOM 5833 C CA . GLU A 1 771 ? 26.026 43.115 -11.294 1.00 36.34 771 GLU A CA 1
ATOM 5834 C C . GLU A 1 771 ? 27.332 42.455 -10.805 1.00 36.34 771 GLU A C 1
ATOM 5836 O O . GLU A 1 771 ? 27.715 41.388 -11.278 1.00 36.34 771 GLU A O 1
ATOM 5841 N N . SER A 1 772 ? 27.984 43.062 -9.801 1.00 37.09 772 SER A N 1
ATOM 5842 C CA . SER A 1 772 ? 29.118 42.469 -9.067 1.00 37.09 772 SER A CA 1
ATOM 5843 C C . SER A 1 772 ? 28.679 41.987 -7.682 1.00 37.09 772 SER A C 1
ATOM 5845 O O . SER A 1 772 ? 28.076 42.751 -6.925 1.00 37.09 772 SER A O 1
ATOM 5847 N N . ILE A 1 773 ? 29.034 40.749 -7.323 1.00 38.62 773 ILE A N 1
ATOM 5848 C CA . ILE A 1 773 ? 28.718 40.118 -6.027 1.00 38.62 773 ILE A CA 1
ATOM 5849 C C . ILE A 1 773 ? 30.020 39.820 -5.263 1.00 38.62 773 ILE A C 1
ATOM 5851 O O . ILE A 1 773 ? 31.022 39.432 -5.864 1.00 38.62 773 ILE A O 1
ATOM 5855 N N . SER A 1 774 ? 30.004 40.015 -3.938 1.00 37.38 774 SER A N 1
ATOM 5856 C CA . SER A 1 774 ? 31.101 39.719 -3.002 1.00 37.38 774 SER A CA 1
ATOM 5857 C C . SER A 1 774 ? 30.548 38.954 -1.793 1.00 37.38 774 SER A C 1
ATOM 5859 O O . SER A 1 774 ? 29.550 39.379 -1.212 1.00 37.38 774 SER A O 1
ATOM 5861 N N . THR A 1 775 ? 31.188 37.838 -1.417 1.00 38.62 775 THR A N 1
ATOM 5862 C CA . THR A 1 775 ? 30.840 37.022 -0.234 1.00 38.62 775 THR A CA 1
ATOM 5863 C C . THR A 1 775 ? 32.094 36.641 0.571 1.00 38.62 775 THR A C 1
ATOM 5865 O O . THR A 1 775 ? 33.191 36.597 0.011 1.00 38.62 775 THR A O 1
ATOM 5868 N N . GLN A 1 776 ? 31.944 36.398 1.883 1.00 34.09 776 GLN A N 1
ATOM 5869 C CA . GLN A 1 776 ? 33.026 36.010 2.805 1.00 34.09 776 GLN A CA 1
ATOM 5870 C C . GLN A 1 776 ? 32.904 34.540 3.232 1.00 34.09 776 GLN A C 1
ATOM 5872 O O . GLN A 1 776 ? 31.858 34.119 3.716 1.00 34.09 776 GLN A O 1
ATOM 5877 N N . LEU A 1 777 ? 34.003 33.783 3.146 1.00 34.56 777 LEU A N 1
ATOM 5878 C CA . LEU A 1 777 ? 34.051 32.364 3.529 1.00 34.56 777 LEU A CA 1
ATOM 5879 C C . LEU A 1 777 ? 34.502 32.146 4.994 1.00 34.56 777 LEU A C 1
ATOM 5881 O O . LEU A 1 777 ? 35.421 32.838 5.449 1.00 34.56 777 LEU A O 1
ATOM 5885 N N . PRO A 1 778 ? 33.922 31.176 5.735 1.00 31.42 778 PRO A N 1
ATOM 5886 C CA . PRO A 1 778 ? 34.357 30.820 7.091 1.00 31.42 778 PRO A CA 1
ATOM 5887 C C . PRO A 1 778 ? 35.623 29.933 7.121 1.00 31.42 778 PRO A C 1
ATOM 5889 O O . PRO A 1 778 ? 35.966 29.260 6.152 1.00 31.42 778 PRO A O 1
ATOM 5892 N N . ALA A 1 779 ? 36.333 29.930 8.260 1.00 32.72 779 ALA A N 1
ATOM 5893 C CA . ALA A 1 779 ? 37.604 29.215 8.451 1.00 32.72 779 ALA A CA 1
ATOM 5894 C C . ALA A 1 779 ? 37.434 27.685 8.675 1.00 32.72 779 ALA A C 1
ATOM 5896 O O . ALA A 1 779 ? 36.454 27.272 9.296 1.00 32.72 779 ALA A O 1
ATOM 5897 N N . PRO A 1 780 ? 38.392 26.836 8.238 1.00 31.58 780 PRO A N 1
ATOM 5898 C CA . PRO A 1 780 ? 38.271 25.369 8.280 1.00 31.58 780 PRO A CA 1
ATOM 5899 C C . PRO A 1 780 ? 38.470 24.746 9.682 1.00 31.58 780 PRO A C 1
ATOM 5901 O O . PRO A 1 780 ? 39.289 25.219 10.471 1.00 31.58 780 PRO A O 1
ATOM 5904 N N . TYR A 1 781 ? 37.784 23.626 9.965 1.00 26.95 781 TYR A N 1
ATOM 5905 C CA . TYR A 1 781 ? 37.936 22.794 11.179 1.00 26.95 781 TYR A CA 1
ATOM 5906 C C . TYR A 1 781 ? 38.687 21.475 10.891 1.00 26.95 781 TYR A C 1
ATOM 5908 O O . TYR A 1 781 ? 38.493 20.863 9.845 1.00 26.95 781 TYR A O 1
ATOM 5916 N N . ARG A 1 782 ? 39.510 20.996 11.842 1.00 26.80 782 ARG A N 1
ATOM 5917 C CA . ARG A 1 782 ? 40.154 19.660 11.826 1.00 26.80 782 ARG A CA 1
ATOM 5918 C C . ARG A 1 782 ? 39.461 18.703 12.805 1.00 26.80 782 ARG A C 1
ATOM 5920 O O . ARG A 1 782 ? 39.254 19.065 13.961 1.00 26.80 782 ARG A O 1
ATOM 5927 N N . SER A 1 783 ? 39.183 17.467 12.383 1.00 26.20 783 SER A N 1
ATOM 5928 C CA . SER A 1 783 ? 38.666 16.395 13.246 1.00 26.20 783 SER A CA 1
ATOM 5929 C C . SER A 1 783 ? 39.801 15.632 13.951 1.00 26.20 783 SER A C 1
ATOM 5931 O O . SER A 1 783 ? 40.460 14.783 13.353 1.00 26.20 783 SER A O 1
ATOM 5933 N N . GLU A 1 784 ? 40.008 15.881 15.244 1.00 25.42 784 GLU A N 1
ATOM 5934 C CA . GLU A 1 784 ? 40.760 14.991 16.140 1.00 25.42 784 GLU A CA 1
ATOM 5935 C C . GLU A 1 784 ? 39.809 14.440 17.212 1.00 25.42 784 GLU A C 1
ATOM 5937 O O . GLU A 1 784 ? 39.449 15.178 18.127 1.00 25.42 784 GLU A O 1
ATOM 5942 N N . ARG A 1 785 ? 39.414 13.157 17.116 1.00 27.53 785 ARG A N 1
ATOM 5943 C CA . ARG A 1 785 ? 39.187 12.229 18.254 1.00 27.53 785 ARG A CA 1
ATOM 5944 C C . ARG A 1 785 ? 38.632 10.874 17.790 1.00 27.53 785 ARG A C 1
ATOM 5946 O O . ARG A 1 785 ? 37.446 10.593 17.888 1.00 27.53 785 ARG A O 1
ATOM 5953 N N . ALA A 1 786 ? 39.540 9.988 17.392 1.00 28.67 786 ALA A N 1
ATOM 5954 C CA . ALA A 1 786 ? 39.374 8.548 17.559 1.00 28.67 786 ALA A CA 1
ATOM 5955 C C . ALA A 1 786 ? 40.246 8.131 18.754 1.00 28.67 786 ALA A C 1
ATOM 5957 O O . ALA A 1 786 ? 41.460 8.038 18.604 1.00 28.67 786 ALA A O 1
ATOM 5958 N N . GLN A 1 787 ? 39.635 8.004 19.940 1.00 28.58 787 GLN A N 1
ATOM 5959 C CA . GLN A 1 787 ? 40.072 7.260 21.142 1.00 28.58 787 GLN A CA 1
ATOM 5960 C C . GLN A 1 787 ? 39.459 7.895 22.401 1.00 28.58 787 GLN A C 1
ATOM 5962 O O . GLN A 1 787 ? 40.063 8.767 23.022 1.00 28.58 787 GLN A O 1
ATOM 5967 N N . GLN A 1 788 ? 38.279 7.425 22.807 1.00 25.45 788 GLN A N 1
ATOM 5968 C CA . GLN A 1 788 ? 38.013 7.091 24.210 1.00 25.45 788 GLN A CA 1
ATOM 5969 C C . GLN A 1 788 ? 36.718 6.284 24.314 1.00 25.45 788 GLN A C 1
ATOM 5971 O O . GLN A 1 788 ? 35.622 6.780 24.082 1.00 25.45 788 GLN A O 1
ATOM 5976 N N . GLU A 1 789 ? 36.902 5.010 24.639 1.00 27.34 789 GLU A N 1
ATOM 5977 C CA . GLU A 1 789 ? 35.871 4.066 25.039 1.00 27.34 789 GLU A CA 1
ATOM 5978 C C . GLU A 1 789 ? 35.125 4.547 26.293 1.00 27.34 789 GLU A C 1
ATOM 5980 O O . GLU A 1 789 ? 35.737 5.063 27.231 1.00 27.34 789 GLU A O 1
ATOM 5985 N N . GLY A 1 790 ? 33.836 4.208 26.367 1.00 23.08 790 GLY A N 1
ATOM 5986 C CA . GLY A 1 790 ? 33.231 3.781 27.624 1.00 23.08 790 GLY A CA 1
ATOM 5987 C C . GLY A 1 790 ? 32.105 4.650 28.184 1.00 23.08 790 GLY A C 1
ATOM 5988 O O . GLY A 1 790 ? 32.366 5.663 28.821 1.00 23.08 790 GLY A O 1
ATOM 5989 N N . ARG A 1 791 ? 30.904 4.049 28.145 1.00 23.22 791 ARG A N 1
ATOM 5990 C CA . ARG A 1 791 ? 29.874 3.983 29.204 1.00 23.22 791 ARG A CA 1
ATOM 5991 C C . ARG A 1 791 ? 28.576 4.787 29.031 1.00 23.22 791 ARG A C 1
ATOM 5993 O O . ARG A 1 791 ? 28.569 6.004 29.118 1.00 23.22 791 ARG A O 1
ATOM 6000 N N . ILE A 1 792 ? 27.513 3.972 29.067 1.00 22.77 792 ILE A N 1
ATOM 6001 C CA . ILE A 1 792 ? 26.196 4.146 29.702 1.00 22.77 792 ILE A CA 1
ATOM 6002 C C . ILE A 1 792 ? 25.191 4.982 28.903 1.00 22.77 792 ILE A C 1
ATOM 6004 O O . ILE A 1 792 ? 25.198 6.205 28.939 1.00 22.77 792 ILE A O 1
ATOM 6008 N N . PHE A 1 793 ? 24.301 4.238 28.239 1.00 24.05 793 PHE A N 1
ATOM 6009 C CA . PHE A 1 793 ? 22.940 4.645 27.909 1.00 24.05 793 PHE A CA 1
ATOM 6010 C C . PHE A 1 793 ? 22.161 4.927 29.201 1.00 24.05 793 PHE A C 1
ATOM 6012 O O . PHE A 1 793 ? 22.236 4.135 30.148 1.00 24.05 793 PHE A O 1
ATOM 6019 N N . SER A 1 794 ? 21.427 6.036 29.211 1.00 26.58 794 SER A N 1
ATOM 6020 C CA . SER A 1 794 ? 20.251 6.261 30.053 1.00 26.58 794 SER A CA 1
ATOM 6021 C C . SER A 1 794 ? 19.069 6.486 29.137 1.00 26.58 794 SER A C 1
ATOM 6023 O O . SER A 1 794 ? 19.248 7.359 28.253 1.00 26.58 794 SER A O 1
#

Secondary structure (DSSP, 8-state):
-HHHHHHHHHHHHHHHHHTTS--SSHHHHHTTT--HHHHHHHHHHEEEEEEPPPPTT---EEEEEE-SSTTTT-EEEEE---------HHHHHHHHHHHHH---STT-SS-HHHHHHHHHHHHHHTS-TTSEE--EEEEEETTEEEEEEPPGGGPEEP-SS--TT--EEEEEETHHHHHHHHHHHH-TTTEEEEEEES------STTSHHHHHHHHTT--SSS-----STTGGGEEEEEEESS---GGGSS---SSPPEEEE----SSTTGGG-HHHHHHHHHHHHHHHHH-TT--HHHHHHHHHHH-SSGGGHHHHHHHHHHHHHT---PPPPTT-HHHHHHHHHHHHHSS--TTS-EEEEPPTTHHHHHTSSSHHHHHHHHHHHTT-SEEEE-SS---GGGSSTT-SB-TTS-BSS-HHHHHHHHHHHHHHHHHHHTT-SS----TTS--EEEEETTT--EEETT----TTS-----TTSSEEEEE-BTTB--EEEEESS--EEEEEESS-EEEEESSS-EEEEEES--EEEE---SSEEEEE--SS--EEEEEETTTTEEEE--EEEEE-SSSSEEEEB-TTS-BSSS-EEEEETTEEEEE-TTS-EEEEET--GGGGTEEEE-----------------------------------------------------------------------PPEEE----SSS---------S------PPPPPPP-----SSS------------TT--------------TT---EEEPPPP--------------

Radius of gyration: 40.86 Å; chains: 1; bounding box: 116×65×146 Å